Protein AF-A0A9Q9RTH1-F1 (afdb_monomer)

Organism: Fusarium fujikuroi (NCBI:txid5127)

Structure (mmCIF, N/CA/C/O backbone):
data_AF-A0A9Q9RTH1-F1
#
_entry.id   AF-A0A9Q9RTH1-F1
#
loop_
_atom_site.group_PDB
_atom_site.id
_atom_site.type_symbol
_atom_site.label_atom_id
_atom_site.label_alt_id
_atom_site.label_comp_id
_atom_site.label_asym_id
_atom_site.label_entity_id
_atom_site.label_seq_id
_atom_site.pdbx_PDB_ins_code
_atom_site.Cartn_x
_atom_site.Cartn_y
_atom_site.Cartn_z
_atom_site.occupancy
_atom_site.B_iso_or_equiv
_atom_site.auth_seq_id
_atom_site.auth_comp_id
_atom_site.auth_asym_id
_atom_site.auth_atom_id
_atom_site.pdbx_PDB_model_num
ATOM 1 N N . MET A 1 1 ? -21.565 -23.962 13.477 1.00 83.31 1 MET A N 1
ATOM 2 C CA . MET A 1 1 ? -21.165 -24.883 12.380 1.00 83.31 1 MET A CA 1
ATOM 3 C C . MET A 1 1 ? -22.146 -26.052 12.297 1.00 83.31 1 MET A C 1
ATOM 5 O O . MET A 1 1 ? -22.564 -26.535 13.343 1.00 83.31 1 MET A O 1
ATOM 9 N N . TYR A 1 2 ? -22.510 -26.520 11.098 1.00 80.94 2 TYR A N 1
ATOM 10 C CA . TYR A 1 2 ? -23.350 -27.720 10.939 1.00 80.94 2 TYR A CA 1
ATOM 11 C C . TYR A 1 2 ? -22.546 -29.010 11.200 1.00 80.94 2 TYR A C 1
ATOM 13 O O . TYR A 1 2 ? -21.343 -29.028 10.933 1.00 80.94 2 TYR A O 1
ATOM 21 N N . PRO A 1 3 ? -23.180 -30.104 11.674 1.00 79.69 3 PRO A N 1
ATOM 22 C CA . PRO A 1 3 ? -22.486 -31.367 11.924 1.00 79.69 3 PRO A CA 1
ATOM 23 C C . PRO A 1 3 ? -21.747 -31.890 10.687 1.00 79.69 3 PRO A C 1
ATOM 25 O O . PRO A 1 3 ? -22.319 -31.992 9.599 1.00 79.69 3 PRO A O 1
ATOM 28 N N . LEU A 1 4 ? -20.477 -32.258 10.864 1.00 82.62 4 LEU A N 1
ATOM 29 C CA . LEU A 1 4 ? -19.619 -32.768 9.800 1.00 82.62 4 LEU A CA 1
ATOM 30 C C . LEU A 1 4 ? -19.452 -34.285 9.943 1.00 82.62 4 LEU A C 1
ATOM 32 O O . LEU A 1 4 ? -18.869 -34.760 10.911 1.00 82.62 4 LEU A O 1
ATOM 36 N N . ASN A 1 5 ? -19.941 -35.060 8.970 1.00 82.12 5 ASN A N 1
ATOM 37 C CA . ASN A 1 5 ? -19.742 -36.510 8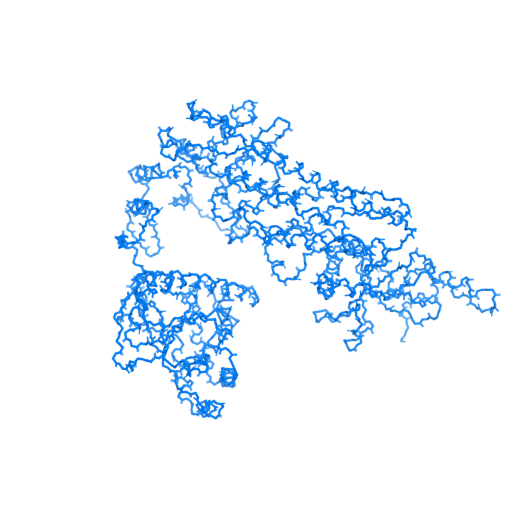.980 1.00 82.12 5 ASN A CA 1
ATOM 38 C C . ASN A 1 5 ? -18.324 -36.872 8.508 1.00 82.12 5 ASN A C 1
ATOM 40 O O . ASN A 1 5 ? -18.014 -36.810 7.309 1.00 82.12 5 ASN A O 1
ATOM 44 N N . LEU A 1 6 ? -17.491 -37.286 9.464 1.00 84.38 6 LEU A N 1
ATOM 45 C CA . LEU A 1 6 ? -16.106 -37.688 9.241 1.00 84.38 6 LEU A CA 1
ATOM 46 C C . LEU A 1 6 ? -15.878 -39.211 9.237 1.00 84.38 6 LEU A C 1
ATOM 48 O O . LEU A 1 6 ? -14.743 -39.640 9.046 1.00 84.38 6 LEU A O 1
ATOM 52 N N . GLU A 1 7 ? -16.925 -40.034 9.383 1.00 76.75 7 GLU A N 1
ATOM 53 C CA . GLU A 1 7 ? -16.829 -41.508 9.357 1.00 76.75 7 GLU A CA 1
ATOM 54 C C . GLU A 1 7 ? -16.065 -42.083 8.149 1.00 76.75 7 GLU A C 1
ATOM 56 O O . GLU A 1 7 ? -15.296 -43.025 8.330 1.00 76.75 7 GLU A O 1
ATOM 61 N N . PRO A 1 8 ? -16.187 -41.532 6.922 1.00 78.50 8 PRO A N 1
ATOM 62 C CA . PRO A 1 8 ? -15.474 -42.075 5.765 1.00 78.50 8 PRO A CA 1
ATOM 63 C C . PRO A 1 8 ? -13.946 -41.897 5.794 1.00 78.50 8 PRO A C 1
ATOM 65 O O . PRO A 1 8 ? -13.281 -42.373 4.874 1.00 78.50 8 PRO A O 1
ATOM 68 N N . TYR A 1 9 ? -13.388 -41.173 6.770 1.00 82.56 9 TYR A N 1
ATOM 69 C CA . TYR A 1 9 ? -11.965 -40.843 6.833 1.00 82.56 9 TYR A CA 1
ATOM 70 C C . TYR A 1 9 ? -11.221 -41.677 7.877 1.00 82.56 9 TYR A C 1
ATOM 72 O O . TYR A 1 9 ? -11.705 -41.912 8.985 1.00 82.56 9 TYR A O 1
ATOM 80 N N . ALA A 1 10 ? -10.006 -42.098 7.523 1.00 77.25 10 ALA A N 1
ATOM 81 C CA . ALA A 1 10 ? -9.126 -42.826 8.426 1.00 77.25 10 ALA A CA 1
ATOM 82 C C . ALA A 1 10 ? -8.617 -41.917 9.558 1.00 77.25 10 ALA A C 1
ATOM 84 O O . ALA A 1 10 ? -8.277 -40.756 9.327 1.00 77.25 10 ALA A O 1
ATOM 85 N N . ALA A 1 11 ? -8.538 -42.465 10.773 1.00 76.75 11 ALA A N 1
ATOM 86 C CA . ALA A 1 11 ? -7.923 -41.780 11.906 1.00 76.75 11 ALA A CA 1
ATOM 87 C C . ALA A 1 11 ? -6.415 -41.592 11.664 1.00 76.75 11 ALA A C 1
ATOM 89 O O . ALA A 1 11 ? -5.745 -42.511 11.195 1.00 76.75 11 ALA A O 1
ATOM 90 N N . GLY A 1 12 ? -5.886 -40.413 11.995 1.00 74.44 12 GLY A N 1
ATOM 91 C CA . GLY A 1 12 ? -4.490 -40.057 11.725 1.00 74.44 12 GLY A CA 1
ATOM 92 C C . GLY A 1 12 ? -4.224 -39.587 10.293 1.00 74.44 12 GLY A C 1
ATOM 93 O O . GLY A 1 12 ? -3.077 -39.584 9.856 1.00 74.44 12 GLY A O 1
ATOM 94 N N . GLY A 1 13 ? -5.269 -39.231 9.538 1.00 85.12 13 GLY A N 1
ATOM 95 C CA . GLY A 1 13 ? -5.122 -38.661 8.199 1.00 85.12 13 GLY A CA 1
ATOM 96 C C . GLY A 1 13 ? -4.641 -37.205 8.217 1.00 85.12 13 GLY A C 1
ATOM 97 O O . GLY A 1 13 ? -4.566 -36.562 9.263 1.00 85.12 13 GLY A O 1
ATOM 98 N N . HIS A 1 14 ? -4.399 -36.653 7.031 1.00 91.75 14 HIS A N 1
ATOM 99 C CA . HIS A 1 14 ? -4.141 -35.228 6.819 1.00 91.75 14 HIS A CA 1
ATOM 100 C C . HIS A 1 14 ? -5.246 -34.613 5.958 1.00 91.75 14 HIS A C 1
ATOM 102 O O . HIS A 1 14 ? -5.803 -35.266 5.070 1.00 91.75 14 HIS A O 1
ATOM 108 N N . CYS A 1 15 ? -5.582 -33.357 6.223 1.00 95.69 15 CYS A N 1
ATOM 109 C CA . CYS A 1 15 ? -6.559 -32.622 5.431 1.00 95.69 15 CYS A CA 1
ATOM 110 C C . CYS A 1 15 ? -6.162 -31.159 5.269 1.00 95.69 15 CYS A C 1
ATOM 112 O O . CYS A 1 15 ? -5.310 -30.635 5.989 1.00 95.69 15 CYS A O 1
ATOM 114 N N . ALA A 1 16 ? -6.785 -30.509 4.294 1.00 97.56 16 ALA A N 1
ATOM 115 C CA . ALA A 1 16 ? -6.653 -29.083 4.081 1.00 97.56 16 ALA A CA 1
ATOM 116 C C . ALA A 1 16 ? -8.000 -28.377 4.242 1.00 97.56 16 ALA A C 1
ATOM 118 O O . ALA A 1 16 ? -9.049 -28.943 3.942 1.00 97.56 16 ALA A O 1
ATOM 119 N N . VAL A 1 17 ? -7.970 -27.124 4.673 1.00 98.00 17 VAL A N 1
ATOM 120 C CA . VAL A 1 17 ? -9.099 -26.201 4.708 1.00 98.00 17 VAL A CA 1
ATOM 121 C C . VAL A 1 17 ? -8.802 -25.087 3.711 1.00 98.00 17 VAL A C 1
ATOM 123 O O . VAL A 1 17 ? -7.910 -24.278 3.947 1.00 98.00 17 VAL A O 1
ATOM 126 N N . ALA A 1 18 ? -9.519 -25.046 2.590 1.00 96.06 18 ALA A N 1
ATOM 127 C CA . ALA A 1 18 ? -9.351 -24.004 1.577 1.00 96.06 18 ALA A CA 1
ATOM 128 C C . ALA A 1 18 ? -10.226 -22.789 1.914 1.00 96.06 18 ALA A C 1
ATOM 130 O O . ALA A 1 18 ? -11.450 -22.909 2.018 1.00 96.06 18 ALA A O 1
ATOM 131 N N . ILE A 1 19 ? -9.601 -21.622 2.084 1.00 95.25 19 ILE A N 1
ATOM 132 C CA . ILE A 1 19 ? -10.260 -20.395 2.540 1.00 95.25 19 ILE A CA 1
ATOM 133 C C . ILE A 1 19 ? -10.380 -19.394 1.390 1.00 95.25 19 ILE A C 1
ATOM 135 O O . ILE A 1 19 ? -9.404 -18.756 0.989 1.00 95.25 19 ILE A O 1
ATOM 139 N N . CYS A 1 20 ? -11.605 -19.207 0.898 1.00 86.19 20 CYS A N 1
ATOM 140 C CA . CYS A 1 20 ? -11.936 -18.126 -0.029 1.00 86.19 20 CYS A CA 1
ATOM 141 C C . CYS A 1 20 ? -11.996 -16.777 0.715 1.00 86.19 20 CYS A C 1
ATOM 143 O O . CYS A 1 20 ? -12.622 -16.676 1.763 1.00 86.19 20 CYS A O 1
ATOM 145 N N . LEU A 1 21 ? -11.403 -15.716 0.163 1.00 85.12 21 LEU A N 1
ATOM 146 C CA . LEU A 1 21 ? -11.348 -14.387 0.805 1.00 85.12 21 LEU A CA 1
ATOM 147 C C . LEU A 1 21 ? -12.473 -13.425 0.375 1.00 85.12 21 LEU A C 1
ATOM 149 O O . LEU A 1 21 ? -12.558 -12.285 0.847 1.00 85.12 21 LEU A O 1
ATOM 153 N N . GLY A 1 22 ? -13.339 -13.863 -0.543 1.00 74.06 22 GLY A N 1
ATOM 154 C CA . GLY A 1 22 ? -14.494 -13.082 -0.987 1.00 74.06 22 GLY A CA 1
ATOM 155 C C . GLY A 1 22 ? -15.609 -13.060 0.057 1.00 74.06 22 GLY A C 1
ATOM 156 O O . GLY A 1 22 ? -16.066 -11.993 0.450 1.00 74.06 22 GLY A O 1
ATOM 157 N N . GLU A 1 23 ? -16.017 -14.241 0.518 1.00 77.44 23 GLU A N 1
ATOM 158 C CA . GLU A 1 23 ? -17.044 -14.446 1.544 1.00 77.44 23 GLU A CA 1
ATOM 159 C C . GLU A 1 23 ? -16.733 -15.777 2.245 1.00 77.44 23 GLU A C 1
ATOM 161 O O . GLU A 1 23 ? -16.795 -16.825 1.601 1.00 77.44 23 GLU A O 1
ATOM 166 N N . THR A 1 24 ? -16.357 -15.748 3.528 1.00 87.06 24 THR A N 1
ATOM 167 C CA . THR A 1 24 ? -15.986 -16.953 4.292 1.00 87.06 24 THR A CA 1
ATOM 168 C C . THR A 1 24 ? -16.537 -16.916 5.715 1.00 87.06 24 THR A C 1
ATOM 170 O O . THR A 1 24 ? -16.434 -15.877 6.364 1.00 87.06 24 THR A O 1
ATOM 173 N N . PRO A 1 25 ? -17.061 -18.042 6.237 1.00 89.25 25 PRO A N 1
ATOM 174 C CA . PRO A 1 25 ? -17.446 -18.165 7.642 1.00 89.25 25 PRO A CA 1
ATOM 175 C C . PRO A 1 25 ? -16.297 -18.032 8.640 1.00 89.25 25 PRO A C 1
ATOM 177 O O . PRO A 1 25 ? -16.536 -17.773 9.816 1.00 89.25 25 PRO A O 1
ATOM 180 N N . LEU A 1 26 ? -15.055 -18.212 8.184 1.00 91.50 26 LEU A N 1
ATOM 181 C CA . LEU A 1 26 ? -13.876 -18.220 9.051 1.00 91.50 26 LEU A CA 1
ATOM 182 C C . LEU A 1 26 ? -13.361 -16.824 9.419 1.00 91.50 26 LEU A C 1
ATOM 184 O O . LEU A 1 26 ? -12.339 -16.723 10.086 1.00 91.50 26 LEU A O 1
ATOM 188 N N . ILE A 1 27 ? -14.056 -15.756 9.012 1.00 86.06 27 ILE A N 1
ATOM 189 C CA . ILE A 1 27 ? -13.808 -14.414 9.565 1.00 86.06 27 ILE A CA 1
ATOM 190 C C . ILE A 1 27 ? -14.106 -14.347 11.069 1.00 86.06 27 ILE A C 1
ATOM 192 O O . ILE A 1 27 ? -13.589 -13.475 11.758 1.00 86.06 27 ILE A O 1
ATOM 196 N N . ASP A 1 28 ? -14.938 -15.264 11.565 1.00 86.19 28 ASP A N 1
ATOM 197 C CA . ASP A 1 28 ? -15.235 -15.440 12.979 1.00 86.19 28 ASP A CA 1
ATOM 198 C C . ASP A 1 28 ? -14.260 -16.472 13.593 1.00 86.19 28 ASP A C 1
ATOM 200 O O . ASP A 1 28 ? -14.272 -17.645 13.188 1.00 86.19 28 ASP A O 1
ATOM 204 N N . PRO A 1 29 ? -13.420 -16.080 14.572 1.00 83.88 29 PRO A N 1
ATOM 205 C CA . PRO A 1 29 ? -12.508 -16.991 15.260 1.00 83.88 29 PRO A CA 1
ATOM 206 C C . PRO A 1 29 ? -13.194 -18.190 15.937 1.00 83.88 29 PRO A C 1
ATOM 208 O O . PRO A 1 29 ? -12.559 -19.240 16.084 1.00 83.88 29 PRO A O 1
ATOM 211 N N . ASP A 1 30 ? -14.463 -18.075 16.347 1.00 85.62 30 ASP A N 1
ATOM 212 C CA . ASP A 1 30 ? -15.208 -19.184 16.958 1.00 85.62 30 ASP A CA 1
ATOM 213 C C . ASP A 1 30 ? -15.519 -20.275 15.931 1.00 85.62 30 ASP A C 1
ATOM 215 O O . ASP A 1 30 ? -15.328 -21.462 16.209 1.00 85.62 30 ASP A O 1
ATOM 219 N N . ASN A 1 31 ? -15.864 -19.888 14.700 1.00 92.38 31 ASN A N 1
ATOM 220 C CA . ASN A 1 31 ? -16.047 -20.834 13.599 1.00 92.38 31 ASN A CA 1
ATOM 221 C C . ASN A 1 31 ? -14.748 -21.580 13.263 1.00 92.38 31 ASN A C 1
ATOM 223 O O . ASN A 1 31 ? -14.789 -22.772 12.946 1.00 92.38 31 ASN A O 1
ATOM 227 N N . VAL A 1 32 ? -13.591 -20.912 13.367 1.00 94.12 32 VAL A N 1
ATOM 228 C CA . VAL A 1 32 ? -12.279 -21.568 13.231 1.00 94.12 32 VAL A CA 1
ATOM 229 C C . VAL A 1 32 ? -12.083 -22.597 14.346 1.00 94.12 32 VAL A C 1
ATOM 231 O O . VAL A 1 32 ? -11.673 -23.726 14.074 1.00 94.12 32 VAL A O 1
ATOM 234 N N . CYS A 1 33 ? -12.408 -22.240 15.592 1.00 91.56 33 CYS A N 1
ATOM 235 C CA . CYS A 1 33 ? -12.282 -23.144 16.734 1.00 91.56 33 CYS A CA 1
ATOM 236 C C . CYS A 1 33 ? -13.176 -24.384 16.600 1.00 91.56 33 CYS A C 1
ATOM 238 O O . CYS A 1 33 ? -12.706 -25.497 16.840 1.00 91.56 33 CYS A O 1
ATOM 240 N N . ASP A 1 34 ? -14.439 -24.205 16.212 1.00 91.06 34 ASP A N 1
ATOM 241 C CA . ASP A 1 34 ? -15.390 -25.301 16.000 1.00 91.06 34 ASP A CA 1
ATOM 242 C C . ASP A 1 34 ? -14.926 -26.241 14.886 1.00 91.06 34 ASP A C 1
ATOM 244 O O . ASP A 1 34 ? -14.933 -27.462 15.055 1.00 91.06 34 ASP A O 1
ATOM 248 N N . LEU A 1 35 ? -14.446 -25.676 13.774 1.00 95.38 35 LEU A N 1
ATOM 249 C CA . LEU A 1 35 ? -13.929 -26.460 12.660 1.00 95.38 35 LEU A CA 1
ATOM 250 C C . LEU A 1 35 ? -12.713 -27.294 13.068 1.00 95.38 35 LEU A C 1
ATOM 252 O O . LEU A 1 35 ? -12.670 -28.490 12.779 1.00 95.38 35 LEU A O 1
ATOM 256 N N . VAL A 1 36 ? -11.740 -26.688 13.758 1.00 96.06 36 VAL A N 1
ATOM 257 C CA . VAL A 1 36 ? -10.548 -27.409 14.233 1.00 96.06 36 VAL A CA 1
ATOM 258 C C . VAL A 1 36 ? -10.947 -28.541 15.174 1.00 96.06 36 VAL A C 1
ATOM 260 O O . VAL A 1 36 ? -10.465 -29.658 14.994 1.00 96.06 36 VAL A O 1
ATOM 263 N N . LYS A 1 37 ? -11.854 -28.286 16.129 1.00 93.00 37 LYS A N 1
ATOM 264 C CA . LYS A 1 37 ? -12.327 -29.301 17.084 1.00 93.00 37 LYS A CA 1
ATOM 265 C C . LYS A 1 37 ? -12.955 -30.506 16.394 1.00 93.00 37 LYS A C 1
ATOM 267 O O . LYS A 1 37 ? -12.674 -31.622 16.810 1.00 93.00 37 LYS A O 1
ATOM 272 N N . SER A 1 38 ? -13.754 -30.301 15.347 1.00 93.31 38 SER A N 1
ATOM 273 C CA . SER A 1 38 ? -14.325 -31.421 14.592 1.00 93.31 38 SER A CA 1
ATOM 274 C C . SER A 1 38 ? -13.283 -32.142 13.741 1.00 93.31 38 SER A C 1
ATOM 276 O O . SER A 1 38 ? -13.247 -33.366 13.727 1.00 93.31 38 SER A O 1
ATOM 278 N N . LEU A 1 39 ? -12.406 -31.419 13.037 1.00 94.94 39 LEU A N 1
ATOM 279 C CA . LEU A 1 39 ? -11.418 -32.054 12.158 1.00 94.94 39 LEU A CA 1
ATOM 280 C C . LEU A 1 39 ? -10.377 -32.874 12.938 1.00 94.94 39 LEU A C 1
ATOM 282 O O . LEU A 1 39 ? -10.011 -33.969 12.507 1.00 94.94 39 LEU A O 1
ATOM 286 N N . GLN A 1 40 ? -9.937 -32.404 14.106 1.00 94.56 40 GLN A N 1
ATOM 287 C CA . GLN A 1 40 ? -8.927 -33.110 14.904 1.00 94.56 40 GLN A CA 1
ATOM 288 C C . GLN A 1 40 ? -9.399 -34.461 15.470 1.00 94.56 40 GLN A C 1
ATOM 290 O O . GLN A 1 40 ? -8.570 -35.255 15.908 1.00 94.56 40 GLN A O 1
ATOM 295 N N . GLU A 1 41 ? -10.701 -34.772 15.419 1.00 91.25 41 GLU A N 1
ATOM 296 C CA . GLU A 1 41 ? -11.225 -36.101 15.776 1.00 91.25 41 GLU A CA 1
ATOM 297 C C . GLU A 1 41 ? -10.704 -37.211 14.848 1.00 91.25 41 GLU A C 1
ATOM 299 O O . GLU A 1 41 ? -10.646 -38.378 15.243 1.00 91.25 41 GLU A O 1
ATOM 304 N N . LYS A 1 42 ? -10.330 -36.867 13.606 1.00 91.25 42 LYS A N 1
ATOM 305 C CA . LYS A 1 42 ? -9.833 -37.826 12.603 1.00 91.25 42 LYS A CA 1
ATOM 306 C C . LYS A 1 42 ? -8.486 -37.443 11.994 1.00 91.25 42 LYS A C 1
ATOM 308 O O . LYS A 1 42 ? -7.754 -38.343 11.587 1.00 91.25 42 LYS A O 1
ATOM 313 N N . PHE A 1 43 ? -8.143 -36.159 11.926 1.00 93.81 43 PHE A N 1
ATOM 314 C CA . PHE A 1 43 ? -6.951 -35.684 11.219 1.00 93.81 43 PHE A CA 1
ATOM 315 C C . PHE A 1 43 ? -5.862 -35.213 12.184 1.00 93.81 43 PHE A C 1
ATOM 317 O O . PHE A 1 43 ? -6.124 -34.373 13.041 1.00 93.81 43 PHE A O 1
ATOM 324 N N . THR A 1 44 ? -4.634 -35.712 12.031 1.00 92.50 44 THR A N 1
ATOM 325 C CA . THR A 1 44 ? -3.470 -35.298 12.840 1.00 92.50 44 THR A CA 1
ATOM 326 C C . THR A 1 44 ? -2.767 -34.071 12.286 1.00 92.50 44 THR A C 1
ATOM 328 O O . THR A 1 44 ? -2.156 -33.341 13.058 1.00 92.50 44 THR A O 1
ATOM 331 N N . ASP A 1 45 ? -2.872 -33.824 10.982 1.00 93.62 45 ASP A N 1
ATOM 332 C CA . ASP A 1 45 ? -2.291 -32.659 10.316 1.00 93.62 45 ASP A CA 1
ATOM 333 C C . ASP A 1 45 ? -3.378 -31.922 9.528 1.00 93.62 45 ASP A C 1
ATOM 335 O O . ASP A 1 45 ? -4.048 -32.503 8.669 1.00 93.62 45 ASP A O 1
ATOM 339 N N . ILE A 1 46 ? -3.562 -30.639 9.838 1.00 97.00 46 ILE A N 1
ATOM 340 C CA . ILE A 1 46 ? -4.596 -29.790 9.245 1.00 97.00 46 ILE A CA 1
ATOM 341 C C . ILE A 1 46 ? -3.923 -28.542 8.668 1.00 97.00 46 ILE A C 1
ATOM 343 O O . ILE A 1 46 ? -3.413 -27.693 9.405 1.00 97.00 46 ILE A O 1
ATOM 347 N N . ALA A 1 47 ? -3.935 -28.423 7.342 1.00 98.00 47 ALA A N 1
ATOM 348 C CA . ALA A 1 47 ? -3.397 -27.268 6.631 1.00 98.00 47 ALA A CA 1
ATOM 349 C C . ALA A 1 47 ? -4.509 -26.262 6.300 1.00 98.00 47 ALA A C 1
ATOM 351 O O . ALA A 1 47 ? -5.480 -26.604 5.639 1.00 98.00 47 ALA A O 1
ATOM 352 N N . PHE A 1 48 ? -4.377 -25.008 6.708 1.00 98.38 48 PHE A N 1
ATOM 353 C CA . PHE A 1 48 ? -5.285 -23.924 6.341 1.00 98.38 48 PHE A CA 1
ATOM 354 C C . PHE A 1 48 ? -4.695 -23.163 5.156 1.00 98.38 48 PHE A C 1
ATOM 356 O O . PHE A 1 48 ? -3.729 -22.424 5.315 1.00 98.38 48 PHE A O 1
ATOM 363 N N . LEU A 1 49 ? -5.263 -23.363 3.967 1.00 98.19 49 LEU A N 1
ATOM 364 C CA . LEU A 1 49 ? -4.815 -22.752 2.719 1.00 98.19 49 LEU A CA 1
ATOM 365 C C . LEU A 1 49 ? -5.572 -21.445 2.458 1.00 98.19 49 LEU A C 1
ATOM 367 O O . LEU A 1 49 ? -6.748 -21.446 2.081 1.00 98.19 49 LEU A O 1
ATOM 371 N N . ILE A 1 50 ? -4.879 -20.324 2.625 1.00 97.69 50 ILE A N 1
ATOM 372 C CA . ILE A 1 50 ? -5.380 -18.985 2.322 1.00 97.69 50 ILE A CA 1
ATOM 373 C C . ILE A 1 50 ? -5.242 -18.738 0.817 1.00 97.69 50 ILE A C 1
ATOM 375 O O . ILE A 1 50 ? -4.138 -18.719 0.279 1.00 97.69 50 ILE A O 1
ATOM 379 N N . CYS A 1 51 ? -6.371 -18.542 0.130 1.00 94.75 51 CYS A N 1
ATOM 380 C CA . CYS A 1 51 ? -6.425 -18.427 -1.333 1.00 94.75 51 CYS A CA 1
ATOM 381 C C . CYS A 1 51 ? -6.189 -16.986 -1.828 1.00 94.75 51 CYS A C 1
ATOM 383 O O . CYS A 1 51 ? -6.931 -16.487 -2.675 1.00 94.75 51 CYS A O 1
ATOM 385 N N . ASP A 1 52 ? -5.199 -16.291 -1.269 1.00 91.00 52 ASP A N 1
ATOM 386 C CA . ASP A 1 52 ? -4.893 -14.883 -1.551 1.00 91.00 52 ASP A CA 1
ATOM 387 C C . ASP A 1 52 ? -4.361 -14.639 -2.967 1.00 91.00 52 ASP A C 1
ATOM 389 O O . ASP A 1 52 ? -4.874 -13.765 -3.667 1.00 91.00 52 ASP A O 1
ATOM 393 N N . GLU A 1 53 ? -3.399 -15.432 -3.437 1.00 89.75 53 GLU A N 1
ATOM 394 C CA . GLU A 1 53 ? -2.754 -15.198 -4.736 1.00 89.75 53 GLU A CA 1
ATOM 395 C C . GLU A 1 53 ? -3.745 -15.279 -5.908 1.00 89.75 53 GLU A C 1
ATOM 397 O O . GLU A 1 53 ? -3.716 -14.439 -6.810 1.00 89.75 53 GLU A O 1
ATOM 402 N N . ILE A 1 54 ? -4.684 -16.230 -5.882 1.00 90.50 54 ILE A N 1
ATOM 403 C CA . ILE A 1 54 ? -5.727 -16.332 -6.914 1.00 90.50 54 ILE A CA 1
ATOM 404 C C . ILE A 1 54 ? -6.835 -15.290 -6.723 1.00 90.50 54 ILE A C 1
ATOM 406 O O . ILE A 1 54 ? -7.429 -14.840 -7.702 1.00 90.50 54 ILE A O 1
ATOM 410 N N . HIS A 1 55 ? -7.072 -14.807 -5.498 1.00 89.94 55 HIS A N 1
ATOM 411 C CA . HIS A 1 55 ? -8.108 -13.810 -5.197 1.00 89.94 55 HIS A CA 1
ATOM 412 C C . HIS A 1 55 ? -7.850 -12.434 -5.837 1.00 89.94 55 HIS A C 1
ATOM 414 O O . HIS A 1 55 ? -8.773 -11.623 -5.959 1.00 89.94 55 HIS A O 1
ATOM 420 N N . LYS A 1 56 ? -6.644 -12.193 -6.373 1.00 86.25 56 LYS A N 1
ATOM 421 C CA . LYS A 1 56 ? -6.354 -11.030 -7.228 1.00 86.25 56 LYS A CA 1
ATOM 422 C C . LYS A 1 56 ? -7.292 -10.936 -8.435 1.00 86.25 56 LYS A C 1
ATOM 424 O O . LYS A 1 56 ? -7.723 -9.845 -8.781 1.00 86.25 56 LYS A O 1
ATOM 429 N N . TYR A 1 57 ? -7.660 -12.058 -9.050 1.00 85.75 57 TYR A N 1
ATOM 430 C CA . TYR A 1 57 ? -8.533 -12.063 -10.228 1.00 85.75 57 TYR A CA 1
ATOM 431 C C . TYR A 1 57 ? -9.961 -11.630 -9.892 1.00 85.75 57 TYR A C 1
ATOM 433 O O . TYR A 1 57 ? -10.606 -10.921 -10.662 1.00 85.75 57 TYR A O 1
ATOM 441 N N . GLU A 1 58 ? -10.433 -11.995 -8.702 1.00 80.94 58 GLU A N 1
ATOM 442 C CA . GLU A 1 58 ? -11.730 -11.561 -8.202 1.00 80.94 58 GLU A CA 1
ATOM 443 C C . GLU A 1 58 ? -11.747 -10.060 -7.880 1.00 80.94 58 GLU A C 1
ATOM 445 O O . GLU A 1 58 ? -12.700 -9.353 -8.207 1.00 80.94 58 GLU A O 1
ATOM 450 N N . MET A 1 59 ? -10.662 -9.550 -7.297 1.00 80.69 59 MET A N 1
ATOM 451 C CA . MET A 1 59 ? -10.495 -8.126 -6.985 1.00 80.69 59 MET A CA 1
ATOM 452 C C . MET A 1 59 ? -10.553 -7.220 -8.227 1.00 80.69 59 MET A C 1
ATOM 454 O O . MET A 1 59 ? -10.864 -6.033 -8.103 1.00 80.69 59 MET A O 1
ATOM 458 N N . MET A 1 60 ? -10.302 -7.766 -9.422 1.00 75.56 60 MET A N 1
ATOM 459 C CA . MET A 1 60 ? -10.384 -7.044 -10.698 1.00 75.56 60 MET A CA 1
ATOM 460 C C . MET A 1 60 ? -11.817 -6.877 -11.236 1.00 75.56 60 MET A C 1
ATOM 462 O O . MET A 1 60 ? -12.024 -6.089 -12.154 1.00 75.56 60 MET A O 1
ATOM 466 N N . ILE A 1 61 ? -12.826 -7.578 -10.701 1.00 68.94 61 ILE A N 1
ATOM 467 C CA . ILE A 1 61 ? -14.204 -7.519 -11.232 1.00 68.94 61 ILE A CA 1
ATOM 468 C C . ILE A 1 61 ? -14.922 -6.187 -10.918 1.00 68.94 61 ILE A C 1
ATOM 470 O O . ILE A 1 61 ? -15.499 -5.588 -11.836 1.00 68.94 61 ILE A O 1
ATOM 474 N N . PRO A 1 62 ? -14.953 -5.694 -9.659 1.00 57.22 62 PRO A N 1
ATOM 475 C CA . PRO A 1 62 ? -15.830 -4.580 -9.288 1.00 57.22 62 PRO A CA 1
ATOM 476 C C . PRO A 1 62 ? -15.328 -3.219 -9.776 1.00 57.22 62 PRO A C 1
ATOM 478 O O . PRO A 1 62 ? -16.098 -2.267 -9.871 1.00 57.22 62 PRO A O 1
ATOM 481 N N . ARG A 1 63 ? -14.028 -3.091 -10.043 1.00 54.81 63 ARG A N 1
ATOM 482 C CA . ARG A 1 63 ? -13.348 -1.820 -10.322 1.00 54.81 63 ARG A CA 1
ATOM 483 C C . ARG A 1 63 ? -12.383 -2.063 -11.468 1.00 54.81 63 ARG A C 1
ATOM 485 O O . ARG A 1 63 ? -11.769 -3.119 -11.484 1.00 54.81 63 ARG A O 1
ATOM 492 N N . ASN A 1 64 ? -12.237 -1.100 -12.377 1.00 54.72 64 ASN A N 1
ATOM 493 C CA . ASN A 1 64 ? -11.276 -1.138 -13.485 1.00 54.72 64 ASN A CA 1
ATOM 494 C C . ASN A 1 64 ? -9.833 -1.107 -12.925 1.00 54.72 64 ASN A C 1
ATOM 496 O O . ASN A 1 64 ? -9.163 -0.075 -12.903 1.00 54.72 64 ASN A O 1
ATOM 500 N N . MET A 1 65 ? -9.432 -2.205 -12.284 1.00 65.81 65 MET A N 1
ATOM 501 C CA . MET A 1 65 ? -8.325 -2.314 -11.345 1.00 65.81 65 MET A CA 1
ATOM 502 C C . MET A 1 65 ? -7.211 -3.121 -11.996 1.00 65.81 65 MET A C 1
ATOM 504 O O . MET A 1 65 ? -7.431 -4.231 -12.469 1.00 65.81 65 MET A O 1
ATOM 508 N N . THR A 1 66 ? -5.994 -2.579 -11.982 1.00 75.00 66 THR A N 1
ATOM 509 C CA . THR A 1 66 ? -4.822 -3.297 -12.485 1.00 75.00 66 THR A CA 1
ATOM 510 C C . THR A 1 66 ? -4.556 -4.553 -11.652 1.00 75.00 66 THR A C 1
ATOM 512 O O . THR A 1 66 ? -4.745 -4.546 -10.431 1.00 75.00 66 THR A O 1
ATOM 515 N N . ILE A 1 67 ? -4.057 -5.616 -12.293 1.00 73.56 67 ILE A N 1
ATOM 516 C CA . ILE A 1 67 ? -3.743 -6.893 -11.629 1.00 73.56 67 ILE A CA 1
ATOM 517 C C . ILE A 1 67 ? -2.819 -6.709 -10.419 1.00 73.56 67 ILE A C 1
ATOM 519 O O . ILE A 1 67 ? -3.023 -7.334 -9.385 1.00 73.56 67 ILE A O 1
ATOM 523 N N . THR A 1 68 ? -1.867 -5.775 -10.489 1.00 70.19 68 THR A N 1
ATOM 524 C CA . THR A 1 68 ? -0.942 -5.489 -9.386 1.00 70.19 68 THR A CA 1
ATOM 525 C C . THR A 1 68 ? -1.651 -4.884 -8.173 1.00 70.19 68 THR A C 1
ATOM 527 O O . THR A 1 68 ? -1.337 -5.225 -7.035 1.00 70.19 68 THR A O 1
ATOM 530 N N . ARG A 1 69 ? -2.630 -3.992 -8.383 1.00 73.50 69 ARG A N 1
ATOM 531 C CA . ARG A 1 69 ? -3.435 -3.438 -7.283 1.00 73.50 69 ARG A CA 1
ATOM 532 C C . ARG A 1 69 ? -4.352 -4.507 -6.692 1.00 73.50 69 ARG A C 1
ATOM 534 O O . ARG A 1 69 ? -4.495 -4.576 -5.474 1.00 73.50 69 ARG A O 1
ATOM 541 N N . ALA A 1 70 ? -4.929 -5.336 -7.552 1.00 74.06 70 ALA A N 1
ATOM 542 C CA . ALA A 1 70 ? -5.804 -6.429 -7.165 1.00 74.06 70 ALA A CA 1
ATOM 543 C C . ALA A 1 70 ? -5.061 -7.479 -6.319 1.00 74.06 70 ALA A C 1
ATOM 545 O O . ALA A 1 70 ? -5.562 -7.891 -5.275 1.00 74.06 70 ALA A O 1
ATOM 546 N N . GLN A 1 71 ? -3.822 -7.808 -6.697 1.00 80.00 71 GLN A N 1
ATOM 547 C CA . GLN A 1 71 ? -2.942 -8.708 -5.950 1.00 80.00 71 GLN A CA 1
ATOM 548 C C . GLN A 1 71 ? -2.607 -8.168 -4.561 1.00 80.00 71 GLN A C 1
ATOM 550 O O . GLN A 1 71 ? -2.701 -8.901 -3.586 1.00 80.00 71 GLN A O 1
ATOM 555 N N . ARG A 1 72 ? -2.316 -6.870 -4.423 1.00 72.38 72 ARG A N 1
ATOM 556 C CA . ARG A 1 72 ? -2.044 -6.281 -3.098 1.00 72.38 72 ARG A CA 1
ATOM 557 C C . ARG A 1 72 ? -3.240 -6.334 -2.159 1.00 72.38 72 ARG A C 1
ATOM 559 O O . ARG A 1 72 ? -3.072 -6.628 -0.982 1.00 72.38 72 ARG A O 1
ATOM 566 N N . LEU A 1 73 ? -4.438 -6.034 -2.662 1.00 78.44 73 LEU A N 1
ATOM 567 C CA . LEU A 1 73 ? -5.654 -6.128 -1.850 1.00 78.44 73 LEU A CA 1
ATOM 568 C C . LEU A 1 73 ? -5.948 -7.575 -1.449 1.00 78.44 73 LEU A C 1
ATOM 570 O O . LEU A 1 73 ? -6.413 -7.813 -0.337 1.00 78.44 73 LEU A O 1
ATOM 574 N N . ALA A 1 74 ? -5.662 -8.523 -2.339 1.00 80.06 74 ALA A N 1
ATOM 575 C CA . ALA A 1 74 ? -5.832 -9.937 -2.068 1.00 80.06 74 ALA A CA 1
ATOM 576 C C . ALA A 1 74 ? -4.837 -10.454 -1.012 1.00 80.06 74 ALA A C 1
ATOM 578 O O . ALA A 1 74 ? -5.276 -11.089 -0.057 1.00 80.06 74 ALA A O 1
ATOM 579 N N . ILE A 1 75 ? -3.551 -10.088 -1.113 1.00 81.69 75 ILE A N 1
ATOM 580 C CA . ILE A 1 75 ? -2.524 -10.390 -0.098 1.00 81.69 75 ILE A CA 1
ATOM 581 C C . ILE A 1 75 ? -2.913 -9.788 1.252 1.00 81.69 75 ILE A C 1
ATOM 583 O O . ILE A 1 75 ? -2.913 -10.501 2.249 1.00 81.69 75 ILE A O 1
ATOM 587 N N . LYS A 1 76 ? -3.349 -8.520 1.281 1.00 82.69 76 LYS A N 1
ATOM 588 C CA . LYS A 1 76 ? -3.794 -7.876 2.524 1.00 82.69 76 LYS A CA 1
ATOM 589 C C . LYS A 1 76 ? -4.951 -8.632 3.185 1.00 82.69 76 LYS A C 1
ATOM 591 O O . LYS A 1 76 ? -4.896 -8.908 4.375 1.00 82.69 76 LYS A O 1
ATOM 596 N N . LYS A 1 77 ? -5.980 -9.014 2.419 1.00 83.69 77 LYS A N 1
ATOM 597 C CA . LYS A 1 77 ? -7.064 -9.863 2.946 1.00 83.69 77 LYS A CA 1
ATOM 598 C C . LYS A 1 77 ? -6.553 -11.216 3.444 1.00 83.69 77 LYS A C 1
ATOM 600 O O . LYS A 1 77 ? -7.123 -11.786 4.371 1.00 83.69 77 LYS A O 1
ATOM 605 N N . GLY A 1 78 ? -5.509 -11.740 2.810 1.00 86.12 78 GLY A N 1
ATOM 606 C CA . GLY A 1 78 ? -4.807 -12.916 3.282 1.00 86.12 78 GLY A CA 1
ATOM 607 C C . GLY A 1 78 ? -4.137 -12.673 4.633 1.00 86.12 78 GLY A C 1
ATOM 608 O O . GLY A 1 78 ? -4.251 -13.528 5.505 1.00 86.12 78 GLY A O 1
ATOM 609 N N . ASP A 1 79 ? -3.426 -11.557 4.820 1.00 85.44 79 ASP A N 1
ATOM 610 C CA . ASP A 1 79 ? -2.783 -11.186 6.096 1.00 85.44 79 ASP A CA 1
ATOM 611 C C . ASP A 1 79 ? -3.827 -11.070 7.220 1.00 85.44 79 ASP A C 1
ATOM 613 O O . ASP A 1 79 ? -3.639 -11.624 8.302 1.00 85.44 79 ASP A O 1
ATOM 617 N N . ASP A 1 80 ? -4.971 -10.440 6.931 1.00 84.62 80 ASP A N 1
ATOM 618 C CA . ASP A 1 80 ? -6.085 -10.320 7.879 1.00 84.62 80 ASP A CA 1
ATOM 619 C C . ASP A 1 80 ? -6.611 -11.712 8.305 1.00 84.62 80 ASP A C 1
ATOM 621 O O . ASP A 1 80 ? -6.841 -11.969 9.488 1.00 84.62 80 ASP A O 1
ATOM 625 N N . MET A 1 81 ? -6.760 -12.645 7.355 1.00 92.81 81 MET A N 1
ATOM 626 C CA . MET A 1 81 ? -7.176 -14.025 7.640 1.00 92.81 81 MET A CA 1
ATOM 627 C C . MET A 1 81 ? -6.118 -14.809 8.431 1.00 92.81 81 MET A C 1
ATOM 629 O O . MET A 1 81 ? -6.463 -15.553 9.347 1.00 92.81 81 MET A O 1
ATOM 633 N N . ASP A 1 82 ? -4.834 -14.637 8.112 1.00 92.19 82 ASP A N 1
ATOM 634 C CA . ASP A 1 82 ? -3.730 -15.256 8.855 1.00 92.19 82 ASP A CA 1
ATOM 635 C C . ASP A 1 82 ? -3.749 -14.832 10.334 1.00 92.19 82 ASP A C 1
ATOM 637 O O . ASP A 1 82 ? -3.666 -15.680 11.228 1.00 92.19 82 ASP A O 1
ATOM 641 N N . ALA A 1 83 ? -3.977 -13.542 10.606 1.00 87.94 83 ALA A N 1
ATOM 642 C CA . ALA A 1 83 ? -4.109 -13.019 11.964 1.00 87.94 83 ALA A CA 1
ATOM 643 C C . ALA A 1 83 ? -5.300 -13.637 12.726 1.00 87.94 83 ALA A C 1
ATOM 645 O O . ALA A 1 83 ? -5.168 -13.990 13.907 1.00 87.94 83 ALA A O 1
ATOM 646 N N . ILE A 1 84 ? -6.447 -13.822 12.059 1.00 88.44 84 ILE A N 1
ATOM 647 C CA . ILE A 1 84 ? -7.637 -14.476 12.634 1.00 88.44 84 ILE A CA 1
ATOM 648 C C . ILE A 1 84 ? -7.335 -15.938 12.992 1.00 88.44 84 ILE A C 1
ATOM 650 O O . ILE A 1 84 ? -7.594 -16.365 14.123 1.00 88.44 84 ILE A O 1
ATOM 654 N N . LEU A 1 85 ? -6.730 -16.694 12.069 1.00 92.56 85 LEU A N 1
ATOM 655 C CA . LEU A 1 85 ? -6.342 -18.089 12.299 1.00 92.56 85 LEU A CA 1
ATOM 656 C C . LEU A 1 85 ? -5.348 -18.210 13.458 1.00 92.56 85 LEU A C 1
ATOM 658 O O . LEU A 1 85 ? -5.552 -19.013 14.368 1.00 92.56 85 LEU A O 1
ATOM 662 N N . ASN A 1 86 ? -4.306 -17.375 13.475 1.00 94.38 86 ASN A N 1
ATOM 663 C CA . ASN A 1 86 ? -3.307 -17.372 14.542 1.00 94.38 86 ASN A CA 1
ATOM 664 C C . ASN A 1 86 ? -3.924 -17.059 15.911 1.00 94.38 86 ASN A C 1
ATOM 666 O O . ASN A 1 86 ? -3.571 -17.698 16.910 1.00 94.38 86 ASN A O 1
ATOM 670 N N . THR A 1 87 ? -4.887 -16.138 15.960 1.00 89.06 87 THR A N 1
ATOM 671 C CA . THR A 1 87 ? -5.640 -15.817 17.179 1.00 89.06 87 THR A CA 1
ATOM 672 C C . THR A 1 87 ? -6.442 -17.026 17.674 1.00 89.06 87 THR A C 1
ATOM 674 O O . THR A 1 87 ? -6.323 -17.408 18.843 1.00 89.06 87 THR A O 1
ATOM 677 N N . ALA A 1 88 ? -7.190 -17.693 16.789 1.00 92.31 88 ALA A N 1
ATOM 678 C C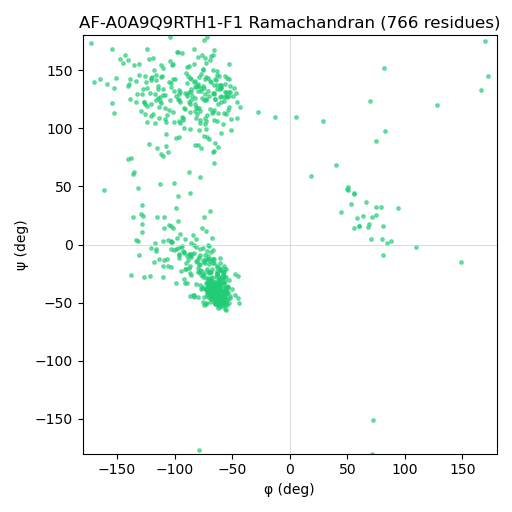A . ALA A 1 88 ? -7.950 -18.898 17.128 1.00 92.31 88 ALA A CA 1
ATOM 679 C C . ALA A 1 88 ? -7.038 -20.056 17.580 1.00 92.31 88 ALA A C 1
ATOM 681 O O . ALA A 1 88 ? -7.300 -20.712 18.592 1.00 92.31 88 ALA A O 1
ATOM 682 N N . PHE A 1 89 ? -5.915 -20.276 16.892 1.00 94.44 89 PHE A N 1
ATOM 683 C CA . PHE A 1 89 ? -4.963 -21.339 17.232 1.00 94.44 89 PHE A CA 1
ATOM 684 C C . PHE A 1 89 ? -4.296 -21.089 18.580 1.00 94.44 89 PHE A C 1
ATOM 686 O O . PHE A 1 89 ? -4.124 -22.020 19.370 1.00 94.44 89 PHE A O 1
ATOM 693 N N . LYS A 1 90 ? -3.945 -19.833 18.880 1.00 91.12 90 LYS A N 1
ATOM 694 C CA . LYS A 1 90 ? -3.419 -19.442 20.191 1.00 91.12 90 LYS A CA 1
ATOM 695 C C . LYS A 1 90 ? -4.424 -19.758 21.299 1.00 91.12 90 LYS A C 1
ATOM 697 O O . LYS A 1 90 ? -4.028 -20.358 22.296 1.00 91.12 90 LYS A O 1
ATOM 702 N N . ARG A 1 91 ? -5.709 -19.442 21.099 1.00 88.50 91 ARG A N 1
ATOM 703 C CA . ARG A 1 91 ? -6.785 -19.751 22.057 1.00 88.50 91 ARG A CA 1
ATOM 704 C C . ARG A 1 91 ? -6.933 -21.255 22.292 1.00 88.50 91 ARG A C 1
ATOM 706 O O . ARG A 1 91 ? -6.955 -21.691 23.440 1.00 88.50 91 ARG A O 1
ATOM 713 N N . LEU A 1 92 ? -6.970 -22.061 21.229 1.00 92.25 92 LEU A N 1
ATOM 714 C CA . LEU A 1 92 ? -7.057 -23.524 21.344 1.00 92.25 92 LEU A CA 1
ATOM 715 C C . LEU A 1 92 ? -5.863 -24.119 22.103 1.00 92.25 92 LEU A C 1
ATOM 717 O O . LEU A 1 92 ? -6.053 -24.983 22.960 1.00 92.25 92 LEU A O 1
ATOM 721 N N . ARG A 1 93 ? -4.643 -23.629 21.833 1.00 91.62 93 ARG A N 1
ATOM 722 C CA . ARG A 1 93 ? -3.427 -24.047 22.554 1.00 91.62 93 ARG A CA 1
ATOM 723 C C . ARG A 1 93 ? -3.487 -23.675 24.033 1.00 91.62 93 ARG A C 1
ATOM 725 O O . ARG A 1 93 ? -3.213 -24.523 24.875 1.00 91.62 93 ARG A O 1
ATOM 732 N N . GLN A 1 94 ? -3.864 -22.437 24.352 1.00 90.81 94 GLN A N 1
ATOM 733 C CA . GLN A 1 94 ? -3.969 -21.956 25.736 1.00 90.81 94 GLN A CA 1
ATOM 734 C C . GLN A 1 94 ? -5.006 -22.738 26.548 1.00 90.81 94 GLN A C 1
ATOM 736 O O . GLN A 1 94 ? -4.787 -22.998 27.727 1.00 90.81 94 GLN A O 1
ATOM 741 N N . ASN A 1 95 ? -6.089 -23.174 25.905 1.00 89.25 95 ASN A N 1
ATOM 742 C CA . ASN A 1 95 ? -7.132 -23.974 26.542 1.00 89.25 95 ASN A CA 1
ATOM 743 C C . ASN A 1 95 ? -6.803 -25.477 26.611 1.00 89.25 95 ASN A C 1
ATOM 745 O O . ASN A 1 95 ? -7.629 -26.248 27.095 1.00 89.25 95 ASN A O 1
ATOM 749 N N . GLY A 1 96 ? -5.650 -25.921 26.095 1.00 90.12 96 GLY A N 1
ATOM 750 C CA . GLY A 1 96 ? -5.304 -27.345 26.017 1.00 90.12 96 GLY A CA 1
ATOM 751 C C . GLY A 1 96 ? -6.244 -28.156 25.114 1.00 90.12 96 GLY A C 1
ATOM 752 O O . GLY A 1 96 ? -6.406 -29.354 25.313 1.00 90.12 96 GLY A O 1
ATOM 753 N N . GLN A 1 97 ? -6.892 -27.504 24.143 1.00 90.69 97 GLN A N 1
ATOM 754 C CA . GLN A 1 97 ? -7.912 -28.100 23.271 1.00 90.69 97 GLN A CA 1
ATOM 755 C C . GLN A 1 97 ? -7.364 -28.550 21.912 1.00 90.69 97 GLN A C 1
ATOM 757 O O . GLN A 1 97 ? -8.149 -28.943 21.052 1.00 90.69 97 GLN A O 1
ATOM 762 N N . LEU A 1 98 ? -6.048 -28.469 21.702 1.00 93.00 98 LEU A N 1
ATOM 763 C CA . LEU A 1 98 ? -5.410 -28.782 20.428 1.00 93.00 98 LEU A CA 1
ATOM 764 C C . LEU A 1 98 ? -4.619 -30.093 20.504 1.00 93.00 98 LEU A C 1
ATOM 766 O O . LEU A 1 98 ? -3.645 -30.175 21.251 1.00 93.00 98 LEU A O 1
ATOM 770 N N . SER A 1 99 ? -5.015 -31.085 19.704 1.00 92.12 99 SER A N 1
ATOM 771 C CA . SER A 1 99 ? -4.307 -32.372 19.568 1.00 92.12 99 SER A CA 1
ATOM 772 C C . SER A 1 99 ? -3.617 -32.559 18.216 1.00 92.12 99 SER A C 1
ATOM 774 O O . SER A 1 99 ? -2.728 -33.400 18.101 1.00 92.12 99 SER A O 1
ATOM 776 N N . SER A 1 100 ? -4.015 -31.787 17.204 1.00 92.62 100 SER A N 1
ATOM 777 C CA . SER A 1 100 ? -3.492 -31.883 15.839 1.00 92.62 100 SER A CA 1
ATOM 778 C C . SER A 1 100 ? -2.469 -30.794 15.535 1.00 92.62 100 SER A C 1
ATOM 780 O O . SER A 1 100 ? -2.483 -29.707 16.116 1.00 92.62 100 SER A O 1
ATOM 782 N N . ASN A 1 101 ? -1.590 -31.079 14.582 1.00 94.31 101 ASN A N 1
ATOM 783 C CA . ASN A 1 101 ? -0.673 -30.112 14.012 1.00 94.31 101 ASN A CA 1
ATOM 784 C C . ASN A 1 101 ? -1.423 -29.193 13.037 1.00 94.31 101 ASN A C 1
ATOM 786 O O . ASN A 1 101 ? -2.099 -29.664 12.121 1.00 94.31 101 ASN A O 1
ATOM 790 N N . LEU A 1 102 ? -1.308 -27.882 13.244 1.00 96.94 102 LEU A N 1
ATOM 791 C CA . LEU A 1 102 ? -1.970 -26.868 12.425 1.00 96.94 102 LEU A CA 1
ATOM 792 C C . LEU A 1 102 ? -0.921 -26.079 11.654 1.00 96.94 102 LEU A C 1
ATOM 794 O O . LEU A 1 102 ? 0.004 -25.534 12.255 1.00 96.94 102 LEU A O 1
ATOM 798 N N . THR A 1 103 ? -1.086 -25.984 10.339 1.00 97.06 103 THR A N 1
ATOM 799 C CA . THR A 1 103 ? -0.204 -25.202 9.461 1.00 97.06 103 THR A CA 1
ATOM 800 C C . THR A 1 103 ? -1.029 -24.190 8.683 1.00 97.06 103 THR A C 1
ATOM 802 O O . THR A 1 103 ? -2.079 -24.544 8.158 1.00 97.06 103 THR A O 1
ATOM 805 N N . ILE A 1 104 ? -0.572 -22.941 8.602 1.00 98.12 104 ILE A N 1
ATOM 806 C CA . ILE A 1 104 ? -1.170 -21.926 7.725 1.00 98.12 104 ILE A CA 1
ATOM 807 C C . ILE A 1 104 ? -0.317 -21.849 6.464 1.00 98.12 104 ILE A C 1
ATOM 809 O O . ILE A 1 104 ? 0.903 -21.716 6.551 1.00 98.12 104 ILE A O 1
ATOM 813 N N . LEU A 1 105 ? -0.961 -21.961 5.307 1.00 97.56 105 LEU A N 1
ATOM 814 C CA . LEU A 1 105 ? -0.338 -21.913 3.993 1.00 97.56 105 LEU A CA 1
ATOM 815 C C . LEU A 1 105 ? -0.923 -20.763 3.181 1.00 97.56 105 LEU A C 1
ATOM 817 O O . LEU A 1 105 ? -2.129 -20.514 3.198 1.00 97.56 105 LEU A O 1
ATOM 821 N N . ARG A 1 106 ? -0.065 -20.096 2.419 1.00 96.88 106 ARG A N 1
ATOM 822 C CA . ARG A 1 106 ? -0.441 -19.199 1.327 1.00 96.88 106 ARG A CA 1
ATOM 823 C C . ARG A 1 106 ? -0.587 -19.983 0.037 1.00 96.88 106 ARG A C 1
ATOM 825 O O . ARG A 1 106 ? 0.097 -20.987 -0.158 1.00 96.88 106 ARG A O 1
ATOM 832 N N . TRP A 1 107 ? -1.413 -19.482 -0.876 1.00 96.69 107 TRP A N 1
ATOM 833 C CA . TRP A 1 107 ? -1.577 -20.112 -2.184 1.00 96.69 107 TRP A CA 1
ATOM 834 C C . TRP A 1 107 ? -0.250 -20.220 -2.944 1.00 96.69 107 TRP A C 1
ATOM 836 O O . TRP A 1 107 ? 0.066 -21.271 -3.485 1.00 96.69 107 TRP A O 1
ATOM 846 N N . SER A 1 108 ? 0.592 -19.187 -2.887 1.00 94.38 108 SER A N 1
ATOM 847 C CA . SER A 1 108 ? 1.912 -19.193 -3.534 1.00 94.38 108 SER A CA 1
ATOM 848 C C . SER A 1 108 ? 2.856 -20.296 -3.036 1.00 94.38 108 SER A C 1
ATOM 850 O O . SER A 1 108 ? 3.797 -20.657 -3.736 1.00 94.38 108 SER A O 1
ATOM 852 N N . GLN A 1 109 ? 2.624 -20.860 -1.845 1.00 95.19 109 GLN A N 1
ATOM 853 C CA . GLN A 1 109 ? 3.451 -21.940 -1.294 1.00 95.19 109 GLN A CA 1
ATOM 854 C C . GLN A 1 109 ? 3.095 -23.321 -1.855 1.00 95.19 109 GLN A C 1
ATOM 856 O O . GLN A 1 109 ? 3.876 -24.252 -1.672 1.00 95.19 109 GLN A O 1
ATOM 861 N N . ILE A 1 110 ? 1.938 -23.460 -2.509 1.00 95.31 110 ILE A N 1
ATOM 862 C CA . ILE A 1 110 ? 1.493 -24.718 -3.122 1.00 95.31 110 ILE A CA 1
ATOM 863 C C . ILE A 1 110 ? 1.675 -24.733 -4.646 1.00 95.31 110 ILE A C 1
ATOM 865 O O . ILE A 1 110 ? 1.408 -25.749 -5.281 1.00 95.31 110 ILE A O 1
ATOM 869 N N . GLU A 1 111 ? 2.122 -23.620 -5.240 1.00 94.00 111 GLU A N 1
ATOM 870 C CA . GLU A 1 111 ? 2.378 -23.489 -6.680 1.00 94.00 111 GLU A CA 1
ATOM 871 C C . GLU A 1 111 ? 3.708 -24.151 -7.079 1.00 94.00 111 GLU A C 1
ATOM 873 O O . GLU A 1 111 ? 4.621 -23.517 -7.612 1.00 94.00 111 GLU A O 1
ATOM 878 N N . ASP A 1 112 ? 3.823 -25.445 -6.794 1.00 91.81 112 ASP A N 1
ATOM 879 C CA . ASP A 1 112 ? 4.975 -26.264 -7.145 1.00 91.81 112 ASP A CA 1
ATOM 880 C C . ASP A 1 112 ? 4.962 -26.699 -8.624 1.00 91.81 112 ASP A C 1
ATOM 882 O O . ASP A 1 112 ? 4.100 -26.325 -9.426 1.00 91.81 112 ASP A O 1
ATOM 886 N N . GLN A 1 113 ? 5.951 -27.505 -9.011 1.00 94.62 113 GLN A N 1
ATOM 887 C CA . GLN A 1 113 ? 6.070 -27.979 -10.388 1.00 94.62 113 GLN A CA 1
ATOM 888 C C . GLN A 1 113 ? 4.863 -28.823 -10.831 1.00 94.62 113 GLN A C 1
ATOM 890 O O . GLN A 1 113 ? 4.496 -28.786 -12.005 1.00 94.62 113 GLN A O 1
ATOM 895 N N . ASP A 1 114 ? 4.251 -29.589 -9.929 1.00 94.38 114 ASP A N 1
ATOM 896 C CA . ASP A 1 114 ? 3.119 -30.450 -10.267 1.00 94.38 114 ASP A CA 1
ATOM 897 C C . ASP A 1 114 ? 1.830 -29.642 -10.413 1.00 94.38 114 ASP A C 1
ATOM 899 O O . ASP A 1 114 ? 1.081 -29.868 -11.367 1.00 94.38 114 ASP A O 1
ATOM 903 N N . TYR A 1 115 ? 1.623 -28.633 -9.562 1.00 96.44 115 TYR A N 1
ATOM 904 C CA . TYR A 1 115 ? 0.574 -27.635 -9.748 1.00 96.44 115 TYR A CA 1
ATOM 905 C C . TYR A 1 115 ? 0.697 -26.963 -11.119 1.00 96.44 115 TYR A C 1
ATOM 907 O O . TYR A 1 115 ? -0.288 -26.930 -11.857 1.00 96.44 115 TYR A O 1
ATOM 915 N N . GLN A 1 116 ? 1.893 -26.491 -11.500 1.00 97.00 116 GLN A N 1
ATOM 916 C CA . GLN A 1 116 ? 2.088 -25.816 -12.790 1.00 97.00 116 GLN A CA 1
ATOM 917 C C . GLN A 1 116 ? 1.785 -26.739 -13.978 1.00 97.00 116 GLN A C 1
ATOM 919 O O . GLN A 1 116 ? 1.076 -26.329 -14.891 1.00 97.00 116 GLN A O 1
ATOM 924 N N . LYS A 1 117 ? 2.213 -28.010 -13.942 1.00 96.56 117 LYS A N 1
ATOM 925 C CA . LYS A 1 117 ? 1.872 -28.985 -14.998 1.00 96.56 117 LYS A CA 1
ATOM 926 C C . LYS A 1 117 ? 0.361 -29.159 -15.154 1.00 96.56 117 LYS A C 1
ATOM 928 O O . LYS A 1 117 ? -0.146 -29.173 -16.272 1.00 96.56 117 LYS A O 1
ATOM 933 N N . VAL A 1 118 ? -0.366 -29.316 -14.046 1.00 96.94 118 VAL A N 1
ATOM 934 C CA . VAL A 1 118 ? -1.827 -29.485 -14.091 1.00 96.94 118 VAL A CA 1
ATOM 935 C C . VAL A 1 118 ? -2.502 -28.192 -14.547 1.00 96.94 118 VAL A C 1
ATOM 937 O O . VAL A 1 118 ? -3.421 -28.241 -15.360 1.00 96.94 118 VAL A O 1
ATOM 940 N N . HIS A 1 119 ? -2.023 -27.039 -14.082 1.00 97.06 119 HIS A N 1
ATOM 941 C CA . HIS A 1 119 ? -2.506 -25.720 -14.481 1.00 97.06 119 HIS A CA 1
ATOM 942 C C . HIS A 1 119 ? -2.316 -25.459 -15.986 1.00 97.06 119 HIS A C 1
ATOM 944 O O . HIS A 1 119 ? -3.252 -25.006 -16.648 1.00 97.06 119 HIS A O 1
ATOM 950 N N . ASP A 1 120 ? -1.172 -25.836 -16.561 1.00 96.31 120 ASP A N 1
ATOM 951 C CA . ASP A 1 120 ? -0.915 -25.745 -18.004 1.00 96.31 120 ASP A CA 1
ATOM 952 C C . ASP A 1 120 ? -1.899 -26.606 -18.812 1.00 96.31 120 ASP A C 1
ATOM 954 O O . ASP A 1 120 ? -2.449 -26.144 -19.816 1.00 96.31 120 ASP A O 1
ATOM 958 N N . ILE A 1 121 ? -2.215 -27.819 -18.334 1.00 96.44 121 ILE A N 1
ATOM 959 C CA . ILE A 1 121 ? -3.258 -28.672 -18.931 1.00 96.44 121 ILE A CA 1
ATOM 960 C C . ILE A 1 121 ? -4.626 -27.972 -18.865 1.00 96.44 121 ILE A C 1
ATOM 962 O O . ILE A 1 121 ? -5.391 -28.024 -19.832 1.00 96.44 121 ILE A O 1
ATOM 966 N N . MET A 1 122 ? -4.944 -27.266 -17.770 1.00 95.88 122 MET A N 1
ATOM 967 C CA . MET A 1 122 ? -6.211 -26.526 -17.673 1.00 95.88 122 MET A CA 1
ATOM 968 C C . MET A 1 122 ? -6.333 -25.485 -18.790 1.00 95.88 122 MET A C 1
ATOM 970 O O . MET A 1 122 ? -7.388 -25.389 -19.424 1.00 95.88 122 MET A O 1
ATOM 974 N N . TYR A 1 123 ? -5.249 -24.752 -19.069 1.00 94.81 123 TYR A N 1
ATOM 975 C CA . TYR A 1 123 ? -5.188 -23.773 -20.158 1.00 94.81 123 TYR A CA 1
ATOM 976 C C . TYR A 1 123 ? -5.189 -24.418 -21.547 1.00 94.81 123 TYR A C 1
ATOM 978 O O . TYR A 1 123 ? -5.845 -23.887 -22.447 1.00 94.81 123 TYR A O 1
ATOM 986 N N . GLN A 1 124 ? -4.521 -25.563 -21.723 1.00 95.38 124 GLN A N 1
ATOM 987 C CA . GLN A 1 124 ? -4.512 -26.321 -22.980 1.00 95.38 124 GLN A CA 1
ATOM 988 C C . GLN A 1 124 ? -5.933 -26.685 -23.425 1.00 95.38 124 GLN A C 1
ATOM 990 O O . GLN A 1 124 ? -6.289 -26.479 -24.586 1.00 95.38 124 GLN A O 1
ATOM 995 N N . TYR A 1 125 ? -6.759 -27.179 -22.500 1.00 95.62 125 TYR A N 1
ATOM 996 C CA . TYR A 1 125 ? -8.127 -27.614 -22.798 1.00 95.62 125 TYR A CA 1
ATOM 997 C C . TYR A 1 125 ? -9.191 -26.537 -22.577 1.00 95.62 125 TYR A C 1
ATOM 999 O O . TYR A 1 125 ? -10.358 -26.775 -22.875 1.00 95.62 125 TYR A O 1
ATOM 1007 N N . ARG A 1 126 ? -8.814 -25.338 -22.116 1.00 93.31 126 ARG A N 1
ATOM 1008 C CA . ARG A 1 126 ? -9.733 -24.238 -21.783 1.00 93.31 126 ARG A CA 1
ATOM 1009 C C . ARG A 1 126 ? -10.824 -24.013 -22.834 1.00 93.31 126 ARG A C 1
ATOM 1011 O O . ARG A 1 126 ? -11.988 -23.855 -22.485 1.00 93.31 126 ARG A O 1
ATOM 1018 N N . LYS A 1 127 ? -10.454 -23.987 -24.119 1.00 92.25 127 LYS A N 1
ATOM 1019 C CA . LYS A 1 127 ? -11.396 -23.712 -25.221 1.00 92.25 127 LYS A CA 1
ATOM 1020 C C . LYS A 1 127 ? -12.495 -24.768 -25.355 1.00 92.25 127 LYS A C 1
ATOM 1022 O O . LYS A 1 127 ? -13.567 -24.440 -25.848 1.00 92.25 127 LYS A O 1
ATOM 1027 N N . ASN A 1 128 ? -12.243 -26.000 -24.916 1.00 95.31 128 ASN A N 1
ATOM 1028 C CA . ASN A 1 128 ? -13.215 -27.090 -24.975 1.00 95.31 128 ASN A CA 1
ATOM 1029 C C . ASN A 1 128 ? -14.316 -26.941 -23.916 1.00 95.31 128 ASN A C 1
ATOM 1031 O O . ASN A 1 128 ? -15.336 -27.608 -24.029 1.00 95.31 128 ASN A O 1
ATOM 1035 N N . PHE A 1 129 ? -14.102 -26.079 -22.917 1.00 94.50 129 PHE A N 1
ATOM 1036 C CA . PHE A 1 129 ? -14.990 -25.877 -21.771 1.00 94.50 129 PHE A CA 1
ATOM 1037 C C . PHE A 1 129 ? -15.362 -24.397 -21.582 1.00 94.50 129 PHE A C 1
ATOM 1039 O O . PHE A 1 129 ? -15.633 -23.948 -20.467 1.00 94.50 129 PHE A O 1
ATOM 1046 N N . ASP A 1 130 ? -15.302 -23.596 -22.656 1.00 89.19 130 ASP A N 1
ATOM 1047 C CA . ASP A 1 130 ? -15.545 -22.147 -22.589 1.00 89.19 130 ASP A CA 1
ATOM 1048 C C . ASP A 1 130 ? -16.970 -21.840 -22.096 1.00 89.19 130 ASP A C 1
ATOM 1050 O O . ASP A 1 130 ? -17.168 -20.902 -21.325 1.00 89.19 130 ASP A O 1
ATOM 1054 N N . GLU A 1 131 ? -17.954 -22.666 -22.469 1.00 88.75 131 GLU A N 1
ATOM 1055 C CA . GLU A 1 131 ? -19.342 -22.519 -22.023 1.00 88.75 131 GLU A CA 1
ATOM 1056 C C . GLU A 1 131 ? -19.468 -22.716 -20.505 1.00 88.75 131 GLU A C 1
ATOM 1058 O O . GLU A 1 131 ? -19.995 -21.845 -19.805 1.00 88.75 131 GLU A O 1
ATOM 1063 N N . GLU A 1 132 ? -18.918 -23.806 -19.966 1.00 91.25 132 GLU A N 1
ATOM 1064 C CA . GLU A 1 132 ? -18.936 -24.105 -18.534 1.00 91.25 132 GLU A CA 1
ATOM 1065 C C . GLU A 1 132 ? -18.152 -23.061 -17.727 1.00 91.25 132 GLU A C 1
ATOM 1067 O O . GLU A 1 132 ? -18.622 -22.597 -16.681 1.00 91.25 132 GLU A O 1
ATOM 1072 N N . LEU A 1 133 ? -16.978 -22.647 -18.219 1.00 89.00 133 LEU A N 1
ATOM 1073 C CA . LEU A 1 133 ? -16.134 -21.631 -17.582 1.00 89.00 133 LEU A CA 1
ATOM 1074 C C . LEU A 1 133 ? -16.842 -20.271 -17.505 1.00 89.00 133 LEU A C 1
ATOM 1076 O O . LEU A 1 133 ? -16.799 -19.602 -16.464 1.00 89.00 133 LEU A O 1
ATOM 1080 N N . ARG A 1 134 ? -17.543 -19.871 -18.571 1.00 86.81 134 ARG A N 1
ATOM 1081 C CA . ARG A 1 134 ? -18.309 -18.616 -18.610 1.00 86.81 134 ARG A CA 1
ATOM 1082 C C . ARG A 1 134 ? -19.565 -18.682 -17.764 1.00 86.81 134 ARG A C 1
ATOM 1084 O O . ARG A 1 134 ? -19.876 -17.696 -17.097 1.00 86.81 134 ARG A O 1
ATOM 1091 N N . ALA A 1 135 ? -20.262 -19.817 -17.749 1.00 83.81 135 ALA A N 1
ATOM 1092 C CA . ALA A 1 135 ? -21.429 -20.020 -16.897 1.00 83.81 135 ALA A CA 1
ATOM 1093 C C . ALA A 1 135 ? -21.055 -19.908 -15.408 1.00 83.81 135 ALA A C 1
ATOM 1095 O O . ALA A 1 135 ? -21.698 -19.155 -14.669 1.00 83.81 135 ALA A O 1
ATOM 1096 N N . SER A 1 136 ? -19.970 -20.574 -14.992 1.00 83.31 136 SER A N 1
ATOM 1097 C CA . SER A 1 136 ? -19.407 -20.461 -13.638 1.00 83.31 136 SER A CA 1
ATOM 1098 C C . SER A 1 136 ? -19.038 -19.009 -13.313 1.00 83.31 136 SER A C 1
ATOM 1100 O O . SER A 1 136 ? -19.540 -18.434 -12.342 1.00 83.31 136 SER A O 1
ATOM 1102 N N . SER A 1 137 ? -18.243 -18.368 -14.177 1.00 83.44 137 SER A N 1
ATOM 1103 C CA . SER A 1 137 ? -17.790 -16.983 -13.997 1.00 83.44 137 SER A CA 1
ATOM 1104 C C . SER A 1 137 ? -18.947 -15.990 -13.899 1.00 83.44 137 SER A C 1
ATOM 1106 O O . SER A 1 137 ? -18.986 -15.147 -13.000 1.00 83.44 137 S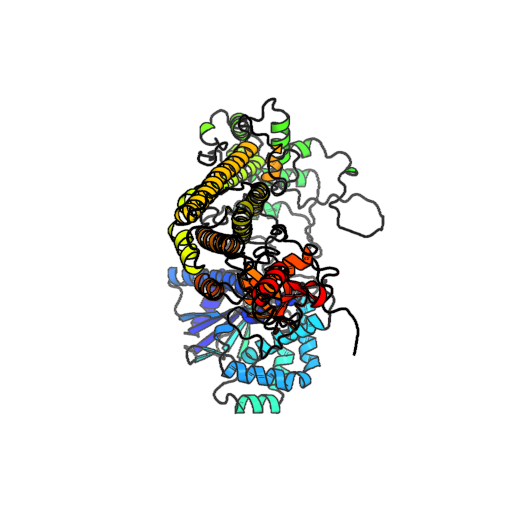ER A O 1
ATOM 1108 N N . GLY A 1 138 ? -19.936 -16.115 -14.785 1.00 79.38 138 GLY A N 1
ATOM 1109 C CA . GLY A 1 138 ? -21.124 -15.271 -14.794 1.00 79.38 138 GLY A CA 1
ATOM 1110 C C . GLY A 1 138 ? -21.956 -15.418 -13.522 1.00 79.38 138 GLY A C 1
ATOM 1111 O O . GLY A 1 138 ? -22.452 -14.417 -12.998 1.00 79.38 138 GLY A O 1
ATOM 1112 N N . PHE A 1 139 ? -22.071 -16.636 -12.985 1.00 77.00 139 PHE A N 1
ATOM 1113 C CA . PHE A 1 139 ? -22.752 -16.877 -11.714 1.00 77.00 139 PHE A CA 1
ATOM 1114 C C . PHE A 1 139 ? -22.040 -16.177 -10.547 1.00 77.00 139 PHE A C 1
ATOM 1116 O O . PHE A 1 139 ? -22.694 -15.490 -9.757 1.00 77.00 139 PHE A O 1
ATOM 1123 N N . TYR A 1 140 ? -20.711 -16.303 -10.446 1.00 73.44 140 TYR A N 1
ATOM 1124 C CA . TYR A 1 140 ? -19.932 -15.652 -9.385 1.00 73.44 140 TYR A CA 1
ATOM 1125 C C . TYR A 1 140 ? -20.037 -14.124 -9.437 1.00 73.44 140 TYR A C 1
ATOM 1127 O O . TYR A 1 140 ? -20.284 -13.494 -8.405 1.00 73.44 140 TYR A O 1
ATOM 1135 N N . ILE A 1 141 ? -19.908 -13.534 -10.631 1.00 72.75 141 ILE A N 1
ATOM 1136 C CA . ILE A 1 141 ? -19.987 -12.080 -10.826 1.00 72.75 141 ILE A CA 1
ATOM 1137 C C . ILE A 1 141 ? -21.366 -11.556 -10.411 1.00 72.75 141 ILE A C 1
ATOM 1139 O O . ILE A 1 141 ? -21.442 -10.644 -9.588 1.00 72.75 141 ILE A O 1
ATOM 1143 N N . LYS A 1 142 ? -22.454 -12.164 -10.909 1.00 71.38 142 LYS A N 1
ATOM 1144 C CA . LYS A 1 142 ? -23.827 -11.744 -10.571 1.00 71.38 142 LYS A CA 1
ATOM 1145 C C . LYS A 1 142 ? -24.115 -11.847 -9.076 1.00 71.38 142 LYS A C 1
ATOM 1147 O O . LYS A 1 142 ? -24.782 -10.981 -8.523 1.00 71.38 142 LYS A O 1
ATOM 1152 N N . ARG A 1 143 ? -23.610 -12.896 -8.417 1.00 66.75 143 ARG A N 1
ATOM 1153 C CA . ARG A 1 143 ? -23.846 -13.127 -6.987 1.00 66.75 143 ARG A CA 1
ATOM 1154 C C . ARG A 1 143 ? -23.110 -12.128 -6.096 1.00 66.75 143 ARG A C 1
ATOM 1156 O O . ARG A 1 143 ? -23.636 -11.758 -5.054 1.00 66.75 143 ARG A O 1
ATOM 1163 N N . ARG A 1 144 ? -21.893 -11.728 -6.470 1.00 62.97 144 ARG A N 1
ATOM 1164 C CA . ARG A 1 144 ? -21.071 -10.821 -5.653 1.00 62.97 144 ARG A CA 1
ATOM 1165 C C . ARG A 1 144 ? -21.299 -9.346 -5.967 1.00 62.97 144 ARG A C 1
ATOM 1167 O O . ARG A 1 144 ? -20.986 -8.503 -5.137 1.00 62.97 144 ARG A O 1
ATOM 1174 N N . LEU A 1 145 ? -21.828 -9.030 -7.147 1.00 60.38 145 LEU A N 1
ATOM 1175 C CA . LEU A 1 145 ? -21.969 -7.664 -7.640 1.00 60.38 145 LEU A CA 1
ATOM 1176 C C . LEU A 1 145 ? -23.306 -7.495 -8.371 1.00 60.38 145 LEU A C 1
ATOM 1178 O O . LEU A 1 145 ? -23.350 -7.397 -9.596 1.00 60.38 145 LEU A O 1
ATOM 1182 N N . ALA A 1 146 ? -24.399 -7.441 -7.607 1.00 51.25 146 ALA A N 1
ATOM 1183 C CA . ALA A 1 146 ? -25.768 -7.387 -8.133 1.00 51.25 146 ALA A CA 1
ATOM 1184 C C . ALA A 1 146 ? -26.035 -6.225 -9.121 1.00 51.25 146 ALA A C 1
ATOM 1186 O O . ALA A 1 146 ? -26.952 -6.309 -9.930 1.00 51.25 146 ALA A O 1
ATOM 1187 N N . VAL A 1 147 ? -25.212 -5.167 -9.093 1.00 48.81 147 VAL A N 1
ATOM 1188 C CA . VAL A 1 147 ? -25.380 -3.922 -9.873 1.00 48.81 147 VAL A CA 1
ATOM 1189 C C . VAL A 1 147 ? -24.392 -3.815 -11.052 1.00 48.81 147 VAL A C 1
ATOM 1191 O O . VAL A 1 147 ? -24.321 -2.796 -11.732 1.00 48.81 147 VAL A O 1
ATOM 1194 N N . VAL A 1 148 ? -23.573 -4.841 -11.309 1.00 55.84 148 VAL A N 1
ATOM 1195 C CA . VAL A 1 148 ? -22.447 -4.736 -12.249 1.00 55.84 148 VAL A CA 1
ATOM 1196 C C . VAL A 1 148 ? -22.743 -5.414 -13.588 1.00 55.84 148 VAL A C 1
ATOM 1198 O O . VAL A 1 148 ? -23.023 -6.608 -13.652 1.00 55.84 148 VAL A O 1
ATOM 1201 N N . THR A 1 149 ? -22.609 -4.661 -14.686 1.00 64.88 149 THR A N 1
ATOM 1202 C CA . THR A 1 149 ? -22.748 -5.181 -16.056 1.00 64.88 149 THR A CA 1
ATOM 1203 C C . THR A 1 149 ? -21.718 -6.279 -16.333 1.00 64.88 149 THR A C 1
ATOM 1205 O O . THR A 1 149 ? -20.513 -6.076 -16.149 1.00 64.88 149 THR A O 1
ATOM 1208 N N . LEU A 1 150 ? -22.177 -7.437 -16.810 1.00 73.25 150 LEU A N 1
ATOM 1209 C CA . LEU A 1 150 ? -21.307 -8.503 -17.305 1.00 73.25 150 LEU A CA 1
ATOM 1210 C C . LEU A 1 150 ? -20.614 -8.045 -18.589 1.00 73.25 150 LEU A C 1
ATOM 1212 O O . LEU A 1 150 ? -21.268 -7.835 -19.605 1.00 73.25 150 LEU A O 1
ATOM 1216 N N . THR A 1 151 ? -19.295 -7.881 -18.528 1.00 80.12 151 THR A N 1
ATOM 1217 C CA . THR A 1 151 ? -18.449 -7.593 -19.690 1.00 80.12 151 THR A CA 1
ATOM 1218 C C . THR A 1 151 ? -17.552 -8.790 -19.984 1.00 80.12 151 THR A C 1
ATOM 1220 O O . THR A 1 151 ? -17.218 -9.560 -19.081 1.00 80.12 151 THR A O 1
ATOM 1223 N N . GLU A 1 152 ? -17.124 -8.920 -21.238 1.00 81.25 152 GLU A N 1
ATOM 1224 C CA . GLU A 1 152 ? -16.171 -9.948 -21.680 1.00 81.25 152 GLU A CA 1
ATOM 1225 C C . GLU A 1 152 ? -14.879 -9.934 -20.861 1.00 81.25 152 GLU A C 1
ATOM 1227 O O . GLU A 1 152 ? -14.406 -10.970 -20.411 1.00 81.25 152 GLU A O 1
ATOM 1232 N N . GLU A 1 153 ? -14.359 -8.744 -20.564 1.00 80.19 153 GLU A N 1
ATOM 1233 C CA . GLU A 1 153 ? -13.172 -8.573 -19.727 1.00 80.19 153 GLU A CA 1
ATOM 1234 C C . GLU A 1 153 ? -13.365 -9.121 -18.301 1.00 80.19 153 GLU A C 1
ATOM 1236 O O . GLU A 1 153 ? -12.473 -9.763 -17.745 1.00 80.19 153 GLU A O 1
ATOM 1241 N N . ARG A 1 154 ? -14.540 -8.907 -17.694 1.00 78.50 154 ARG A N 1
ATOM 1242 C CA . ARG A 1 154 ? -14.849 -9.417 -16.348 1.00 78.50 154 ARG A CA 1
ATOM 1243 C C . ARG A 1 154 ? -14.989 -10.934 -16.335 1.00 78.50 154 ARG A C 1
ATOM 1245 O O . ARG A 1 154 ? -14.493 -11.575 -15.410 1.00 78.50 154 ARG A O 1
ATOM 1252 N N . LEU A 1 155 ? -15.638 -11.493 -17.356 1.00 82.94 155 LEU A N 1
ATOM 1253 C CA . LEU A 1 155 ? -15.738 -12.940 -17.548 1.00 82.94 155 LEU A CA 1
ATOM 1254 C C . LEU A 1 155 ? -14.353 -13.566 -17.745 1.00 82.94 155 LEU A C 1
ATOM 1256 O O . LEU A 1 155 ? -14.048 -14.573 -17.111 1.00 82.94 155 LEU A O 1
ATOM 1260 N N . GLU A 1 156 ? -13.492 -12.938 -18.546 1.00 85.31 156 GLU A N 1
ATOM 1261 C CA . GLU A 1 156 ? -12.115 -13.383 -18.772 1.00 85.31 156 GLU A CA 1
ATOM 1262 C C . GLU A 1 156 ? -11.294 -13.365 -17.478 1.00 85.31 156 GLU A C 1
ATOM 1264 O O . GLU A 1 156 ? -10.618 -14.340 -17.146 1.00 85.31 156 GLU A O 1
ATOM 1269 N N . ASN A 1 157 ? -11.371 -12.277 -16.708 1.00 81.31 157 ASN A N 1
ATOM 1270 C CA . ASN A 1 157 ? -10.642 -12.168 -15.446 1.00 81.31 157 ASN A CA 1
ATOM 1271 C C . ASN A 1 157 ? -11.093 -13.235 -14.441 1.00 81.31 157 ASN A C 1
ATOM 1273 O O . ASN A 1 157 ? -10.248 -13.862 -13.809 1.00 81.31 157 ASN A O 1
ATOM 1277 N N . PHE A 1 158 ? -12.394 -13.515 -14.336 1.00 84.19 158 PHE A N 1
ATOM 1278 C CA . PHE A 1 158 ? -12.872 -14.572 -13.442 1.00 84.19 158 PHE A CA 1
ATOM 1279 C C . PHE A 1 158 ? -12.621 -15.991 -13.977 1.00 84.19 158 PHE A C 1
ATOM 1281 O O . PHE A 1 158 ? -12.425 -16.930 -13.204 1.00 84.19 158 PHE A O 1
ATOM 1288 N N . THR A 1 159 ? -12.531 -16.159 -15.295 1.00 88.19 159 THR A N 1
ATOM 1289 C CA . THR A 1 159 ? -12.103 -17.429 -15.893 1.00 88.19 159 THR A CA 1
ATOM 1290 C C . THR A 1 159 ? -10.686 -17.782 -15.437 1.00 88.19 159 THR A C 1
ATOM 1292 O O . THR A 1 159 ? -10.434 -18.932 -15.088 1.00 88.19 159 THR A O 1
ATOM 1295 N N . LYS A 1 160 ? -9.784 -16.795 -15.317 1.00 89.31 160 LYS A N 1
ATOM 1296 C CA . LYS A 1 160 ? -8.434 -17.005 -14.755 1.00 89.31 160 LYS A CA 1
ATOM 1297 C C . LYS A 1 160 ? -8.465 -17.451 -13.292 1.00 89.31 160 LYS A C 1
ATOM 1299 O O . LYS A 1 160 ? -7.686 -18.324 -12.928 1.00 89.31 160 LYS A O 1
ATOM 1304 N N . TYR A 1 161 ? -9.377 -16.904 -12.478 1.00 88.75 161 TYR A N 1
ATOM 1305 C CA . TYR A 1 161 ? -9.612 -17.384 -11.106 1.00 88.75 161 TYR A CA 1
ATOM 1306 C C . TYR A 1 161 ? -9.993 -18.866 -11.107 1.00 88.75 161 TYR A C 1
ATOM 1308 O O . TYR A 1 161 ? -9.373 -19.676 -10.425 1.00 88.75 161 TYR A O 1
ATOM 1316 N N . THR A 1 162 ? -10.981 -19.214 -11.933 1.00 90.56 162 THR A N 1
ATOM 1317 C CA . THR A 1 162 ? -11.517 -20.574 -12.032 1.00 90.56 162 THR A CA 1
ATOM 1318 C C . THR A 1 162 ? -10.438 -21.560 -12.483 1.00 90.56 162 THR A C 1
ATOM 1320 O O . THR A 1 162 ? -10.252 -22.589 -11.844 1.00 90.56 162 THR A O 1
ATOM 1323 N N . LEU A 1 163 ? -9.679 -21.229 -13.534 1.00 92.31 163 LEU A N 1
ATOM 1324 C CA . LEU A 1 163 ? -8.589 -22.067 -14.049 1.00 92.31 163 LEU A CA 1
ATOM 1325 C C . LEU A 1 163 ? -7.465 -22.267 -13.027 1.00 92.31 163 LEU A C 1
ATOM 1327 O O . LEU A 1 163 ? -6.921 -23.364 -12.949 1.00 92.31 163 LEU A O 1
ATOM 1331 N N . ALA A 1 164 ? -7.147 -21.242 -12.232 1.00 93.00 164 ALA A N 1
ATOM 1332 C CA . ALA A 1 164 ? -6.147 -21.348 -11.174 1.00 93.00 164 ALA A CA 1
ATOM 1333 C C . ALA A 1 164 ? -6.626 -22.214 -9.995 1.00 93.00 164 ALA A C 1
ATOM 1335 O O . ALA A 1 164 ? -5.829 -22.910 -9.381 1.00 93.00 164 ALA A O 1
ATOM 1336 N N . GLU A 1 165 ? -7.927 -22.231 -9.692 1.00 92.94 165 GLU A N 1
ATOM 1337 C CA . GLU A 1 165 ? -8.491 -23.071 -8.624 1.00 92.94 165 GLU A CA 1
ATOM 1338 C C . GLU A 1 165 ? -8.592 -24.562 -9.021 1.00 92.94 165 GLU A C 1
ATOM 1340 O O . GLU A 1 165 ? -8.527 -25.447 -8.161 1.00 92.94 165 GLU A O 1
ATOM 1345 N N . LEU A 1 166 ? -8.742 -24.863 -10.319 1.00 94.44 166 LEU A N 1
ATOM 1346 C CA . LEU A 1 166 ? -8.996 -26.220 -10.820 1.00 94.44 166 LEU A CA 1
ATOM 1347 C C . LEU A 1 166 ? -7.948 -27.274 -10.419 1.00 94.44 166 LEU A C 1
ATOM 1349 O O . LEU A 1 166 ? -8.382 -28.347 -9.998 1.00 94.44 166 LEU A O 1
ATOM 1353 N N . PRO A 1 167 ? -6.621 -27.036 -10.482 1.00 95.69 167 PRO A N 1
ATOM 1354 C CA . PRO A 1 167 ? -5.630 -28.022 -10.046 1.00 95.69 167 PRO A CA 1
ATOM 1355 C C . PRO A 1 167 ? -5.904 -28.544 -8.630 1.00 95.69 167 PRO A C 1
ATOM 1357 O O . PRO A 1 167 ? -5.979 -29.754 -8.412 1.00 95.69 167 PRO A O 1
ATOM 1360 N N . VAL A 1 168 ? -6.196 -27.637 -7.694 1.00 95.56 168 VAL A N 1
ATOM 1361 C CA . VAL A 1 168 ? -6.503 -27.978 -6.298 1.00 95.56 168 VAL A CA 1
ATOM 1362 C C . VAL A 1 168 ? -7.827 -28.741 -6.181 1.00 95.56 168 VAL A C 1
ATOM 1364 O O . VAL A 1 168 ? -7.923 -29.702 -5.418 1.00 95.56 168 VAL A O 1
ATOM 1367 N N . GLN A 1 169 ? -8.848 -28.383 -6.966 1.00 94.25 169 GLN A N 1
ATOM 1368 C CA . GLN A 1 169 ? -10.131 -29.107 -6.993 1.00 94.25 169 GLN A CA 1
ATOM 1369 C C . GLN A 1 169 ? -10.010 -30.514 -7.617 1.00 94.25 169 GLN A C 1
ATOM 1371 O O . GLN A 1 169 ? -10.756 -31.427 -7.245 1.00 94.25 169 GLN A O 1
ATOM 1376 N N . LEU A 1 170 ? -9.098 -30.710 -8.574 1.00 94.19 170 LEU A N 1
ATOM 1377 C CA . LEU A 1 170 ? -8.939 -31.964 -9.315 1.00 94.19 170 LEU A CA 1
ATOM 1378 C C . LEU A 1 170 ? -8.016 -32.962 -8.612 1.00 94.19 170 LEU A C 1
ATOM 1380 O O . LEU A 1 170 ? -8.378 -34.135 -8.528 1.00 94.19 170 LEU A O 1
ATOM 1384 N N . VAL A 1 171 ? -6.867 -32.518 -8.096 1.00 94.50 171 VAL A N 1
ATOM 1385 C CA . VAL A 1 171 ? -5.805 -33.399 -7.562 1.00 94.50 171 VAL A CA 1
ATOM 1386 C C . VAL A 1 171 ? -5.274 -32.981 -6.183 1.00 94.50 171 VAL A C 1
ATOM 1388 O O . VAL A 1 171 ? -4.376 -33.620 -5.637 1.00 94.50 171 VAL A O 1
ATOM 1391 N N . GLY A 1 172 ? -5.831 -31.930 -5.579 1.00 94.81 172 GLY A N 1
ATOM 1392 C CA . GLY A 1 172 ? -5.307 -31.380 -4.330 1.00 94.81 172 GLY A CA 1
ATOM 1393 C C . GLY A 1 172 ? -3.992 -30.629 -4.535 1.00 94.81 172 GLY A C 1
ATOM 1394 O O . GLY A 1 172 ? -3.761 -30.052 -5.596 1.00 94.81 172 GLY A O 1
ATOM 1395 N N . PHE A 1 173 ? -3.138 -30.608 -3.515 1.00 96.19 173 PHE A N 1
ATOM 1396 C CA . PHE A 1 173 ? -1.831 -29.949 -3.588 1.00 96.19 173 PHE A CA 1
ATOM 1397 C C . PHE A 1 173 ? -0.780 -30.669 -2.747 1.00 96.19 173 PHE A C 1
ATOM 1399 O O . PHE A 1 173 ? -1.125 -31.394 -1.813 1.00 96.19 173 PHE A O 1
ATOM 1406 N N . ASN A 1 174 ? 0.496 -30.431 -3.046 1.00 92.88 174 ASN A N 1
ATOM 1407 C CA . ASN A 1 174 ? 1.603 -30.917 -2.232 1.00 92.88 174 ASN A CA 1
ATOM 1408 C C . ASN A 1 174 ? 2.131 -29.815 -1.319 1.00 92.88 174 ASN A C 1
ATOM 1410 O O . ASN A 1 174 ? 2.228 -28.652 -1.706 1.00 92.88 174 ASN A O 1
ATOM 1414 N N . TYR A 1 175 ? 2.511 -30.195 -0.107 1.00 93.75 175 TYR A N 1
ATOM 1415 C CA . TYR A 1 175 ? 3.285 -29.348 0.787 1.00 93.75 175 TYR A CA 1
ATOM 1416 C C . TYR A 1 175 ? 4.105 -30.226 1.731 1.00 93.75 175 TYR A C 1
ATOM 1418 O O . TYR A 1 175 ? 3.588 -31.203 2.271 1.00 93.75 175 TYR A O 1
ATOM 1426 N N . ASP A 1 176 ? 5.382 -29.890 1.915 1.00 89.56 176 ASP A N 1
ATOM 1427 C CA . ASP A 1 176 ? 6.314 -30.615 2.794 1.00 89.56 176 ASP A CA 1
ATOM 1428 C C . ASP A 1 176 ? 6.346 -32.141 2.544 1.00 89.56 176 ASP A C 1
ATOM 1430 O O . ASP A 1 176 ? 6.205 -32.960 3.451 1.00 89.56 176 ASP A O 1
ATOM 1434 N N . ASN A 1 177 ? 6.488 -32.535 1.269 1.00 86.12 177 ASN A N 1
ATOM 1435 C CA . ASN A 1 177 ? 6.489 -33.933 0.803 1.00 86.12 177 ASN A CA 1
ATOM 1436 C C . ASN A 1 177 ? 5.218 -34.736 1.148 1.00 86.12 177 ASN A C 1
ATOM 1438 O O . ASN A 1 177 ? 5.252 -35.967 1.201 1.00 86.12 177 ASN A O 1
ATOM 1442 N N . ARG A 1 178 ? 4.093 -34.057 1.382 1.00 89.38 178 ARG A N 1
ATOM 1443 C CA . ARG A 1 178 ? 2.787 -34.674 1.637 1.00 89.38 178 ARG A CA 1
ATOM 1444 C C . ARG A 1 178 ? 1.759 -34.145 0.648 1.00 89.38 178 ARG A C 1
ATOM 1446 O O . ARG A 1 178 ? 1.731 -32.947 0.377 1.00 89.38 178 ARG A O 1
ATOM 1453 N N . GLN A 1 179 ? 0.894 -35.028 0.156 1.00 92.62 179 GLN A N 1
ATOM 1454 C CA . GLN A 1 179 ? -0.201 -34.657 -0.736 1.00 92.62 179 GLN A CA 1
ATOM 1455 C C . GLN A 1 179 ? -1.494 -34.455 0.059 1.00 92.62 179 GLN A C 1
ATOM 1457 O O . GLN A 1 179 ? -1.983 -35.373 0.702 1.00 92.62 179 GLN A O 1
ATOM 1462 N N . TYR A 1 180 ? -2.102 -33.278 -0.029 1.00 94.81 180 TYR A N 1
ATOM 1463 C CA . TYR A 1 180 ? -3.382 -32.961 0.597 1.00 94.81 180 TYR A CA 1
ATOM 1464 C C . TYR A 1 180 ? -4.524 -33.136 -0.406 1.00 94.81 180 TYR A C 1
ATOM 1466 O O . TYR A 1 180 ? -4.876 -32.215 -1.142 1.00 94.81 180 TYR A O 1
ATOM 1474 N N . THR A 1 181 ? -5.134 -34.324 -0.427 1.00 93.69 181 THR A N 1
ATOM 1475 C CA . THR A 1 181 ? -6.257 -34.635 -1.333 1.00 93.69 181 THR A CA 1
ATOM 1476 C C . THR A 1 181 ? -7.628 -34.422 -0.708 1.00 93.69 181 THR A C 1
ATOM 1478 O O . THR A 1 181 ? -8.602 -34.214 -1.426 1.00 93.69 181 THR A O 1
ATOM 1481 N N . THR A 1 182 ? -7.743 -34.448 0.621 1.00 94.69 182 THR A N 1
ATOM 1482 C CA . THR A 1 182 ? -9.003 -34.163 1.322 1.00 94.69 182 THR A CA 1
ATOM 1483 C C . THR A 1 182 ? -9.071 -32.684 1.677 1.00 94.69 182 THR A C 1
ATOM 1485 O O . THR A 1 182 ? -8.356 -32.229 2.568 1.00 94.69 182 THR A O 1
ATOM 1488 N N . ILE A 1 183 ? -9.945 -31.941 0.995 1.00 94.88 183 ILE A N 1
ATOM 1489 C CA . ILE A 1 183 ? -10.082 -30.491 1.155 1.00 94.88 183 ILE A CA 1
ATOM 1490 C C . ILE A 1 183 ? -11.466 -30.164 1.709 1.00 94.88 183 ILE A C 1
ATOM 1492 O O . ILE A 1 183 ? -12.488 -30.503 1.116 1.00 94.88 183 ILE A O 1
ATOM 1496 N N . PHE A 1 184 ? -11.512 -29.451 2.821 1.00 95.50 184 PHE A N 1
ATOM 1497 C CA . PHE A 1 184 ? -12.718 -28.867 3.381 1.00 95.50 184 PHE A CA 1
ATOM 1498 C C . PHE A 1 184 ? -12.827 -27.407 2.938 1.00 95.50 184 PHE A C 1
ATOM 1500 O O . PHE A 1 184 ? -11.880 -26.639 3.057 1.00 95.50 184 PHE A O 1
ATOM 1507 N N . HIS A 1 185 ? -13.982 -27.011 2.412 1.00 92.75 185 HIS A N 1
ATOM 1508 C CA . HIS A 1 185 ? -14.259 -25.641 1.984 1.00 92.75 185 HIS A CA 1
ATOM 1509 C C . HIS A 1 185 ? -15.404 -25.069 2.836 1.00 92.75 185 HIS A C 1
ATOM 1511 O O . HIS A 1 185 ? -16.561 -25.459 2.633 1.00 92.75 185 HIS A O 1
ATOM 1517 N N . PRO A 1 186 ? -15.097 -24.182 3.799 1.00 92.44 186 PRO A N 1
ATOM 1518 C CA . PRO A 1 186 ? -16.082 -23.496 4.631 1.00 92.44 186 PRO A CA 1
ATOM 1519 C C . PRO A 1 186 ? -16.959 -22.561 3.799 1.00 92.44 186 PRO A C 1
ATOM 1521 O O . PRO A 1 186 ? -16.449 -21.694 3.094 1.00 92.44 186 PRO A O 1
ATOM 1524 N N . VAL A 1 187 ? -18.279 -22.718 3.880 1.00 86.69 187 VAL A N 1
ATOM 1525 C CA . VAL A 1 187 ? -19.239 -21.933 3.094 1.00 86.69 187 VAL A CA 1
ATOM 1526 C C . VAL A 1 187 ? -20.510 -21.641 3.883 1.00 86.69 187 VAL A C 1
ATOM 1528 O O . VAL A 1 187 ? -20.899 -22.376 4.790 1.00 86.69 187 VAL A O 1
ATOM 1531 N N . TYR A 1 188 ? -21.201 -20.579 3.487 1.00 82.75 188 TYR A N 1
ATOM 1532 C CA . TYR A 1 188 ? -22.563 -20.318 3.934 1.00 82.75 188 TYR A CA 1
ATOM 1533 C C . TYR A 1 188 ? -23.591 -21.003 3.019 1.00 82.75 188 TYR A C 1
ATOM 1535 O O . TYR A 1 188 ? -23.401 -21.009 1.792 1.00 82.75 188 TYR A O 1
ATOM 1543 N N . PRO A 1 189 ? -24.724 -21.488 3.562 1.00 76.50 189 PRO A N 1
ATOM 1544 C CA . PRO A 1 189 ? -25.880 -21.872 2.769 1.00 76.50 189 PRO A CA 1
ATOM 1545 C C . PRO A 1 189 ? -26.348 -20.762 1.821 1.00 76.50 189 PRO A C 1
ATOM 1547 O O . PRO A 1 189 ? -26.099 -19.561 2.020 1.00 76.50 189 PRO A O 1
ATOM 1550 N N . ARG A 1 190 ? -27.030 -21.176 0.750 1.00 69.44 190 ARG A N 1
ATOM 1551 C CA . ARG A 1 190 ? -27.645 -20.252 -0.208 1.00 69.44 190 ARG A CA 1
ATOM 1552 C C . ARG A 1 190 ? -28.769 -19.485 0.495 1.00 69.44 190 ARG A C 1
ATOM 1554 O O . ARG A 1 190 ? -29.609 -20.127 1.103 1.00 69.44 190 ARG A O 1
ATOM 1561 N N . LYS A 1 191 ? -28.803 -18.150 0.378 1.00 66.44 191 LYS A N 1
ATOM 1562 C CA . LYS A 1 191 ? -29.959 -17.348 0.817 1.00 66.44 191 LYS A CA 1
ATOM 1563 C C . LYS A 1 191 ? -31.238 -17.828 0.116 1.00 66.44 191 LYS A C 1
ATOM 1565 O O . LYS A 1 191 ? -31.185 -18.236 -1.050 1.00 66.44 191 LYS A O 1
ATOM 1570 N N . ASN A 1 192 ? -32.360 -17.781 0.817 1.00 63.28 192 ASN A N 1
ATOM 1571 C CA . ASN A 1 192 ? -33.670 -18.041 0.227 1.00 63.28 192 ASN A CA 1
ATOM 1572 C C . ASN A 1 192 ? -34.025 -16.927 -0.791 1.00 63.28 192 ASN A C 1
ATOM 1574 O O . ASN A 1 192 ? -33.367 -15.882 -0.805 1.00 63.28 192 ASN A O 1
ATOM 1578 N N . PRO A 1 193 ? -35.003 -17.139 -1.697 1.00 52.62 193 PRO A N 1
ATOM 1579 C CA . PRO A 1 193 ? -35.380 -16.143 -2.709 1.00 52.62 193 PRO A CA 1
ATOM 1580 C C . PRO A 1 193 ? -35.817 -14.786 -2.139 1.00 52.62 193 PRO A C 1
ATOM 1582 O O . PRO A 1 193 ? -35.686 -13.782 -2.824 1.00 52.62 193 PRO A O 1
ATOM 1585 N N . ASP A 1 194 ? -36.298 -14.778 -0.899 1.00 51.28 194 ASP A N 1
ATOM 1586 C CA . ASP A 1 194 ? -36.706 -13.614 -0.105 1.00 51.28 194 ASP A CA 1
ATOM 1587 C C . ASP A 1 194 ? -35.530 -12.929 0.627 1.00 51.28 194 ASP A C 1
ATOM 1589 O O . ASP A 1 194 ? -35.738 -12.097 1.501 1.00 51.28 194 ASP A O 1
ATOM 1593 N N . GLY A 1 195 ? -34.283 -13.325 0.342 1.00 53.31 195 GLY A N 1
ATOM 1594 C CA . GLY A 1 195 ? -33.084 -12.763 0.970 1.00 53.31 195 GLY A CA 1
ATOM 1595 C C . GLY A 1 195 ? -32.748 -13.327 2.357 1.00 53.31 195 GLY A C 1
ATOM 1596 O O . GLY A 1 195 ? -31.635 -13.087 2.843 1.00 53.31 195 GLY A O 1
ATOM 1597 N N . SER A 1 196 ? -33.631 -14.130 2.960 1.00 57.88 196 SER A N 1
ATOM 1598 C CA . SER A 1 196 ? -33.435 -14.695 4.300 1.00 57.88 196 SER A CA 1
ATOM 1599 C C . SER A 1 196 ? -32.322 -15.754 4.336 1.00 57.88 196 SER A C 1
ATOM 1601 O O . SER A 1 196 ? -31.914 -16.316 3.308 1.00 57.88 196 SER A O 1
ATOM 1603 N N . ALA A 1 197 ? -31.766 -16.013 5.525 1.00 58.09 197 ALA A N 1
ATOM 1604 C CA . ALA A 1 197 ? -30.719 -17.017 5.694 1.00 58.09 197 ALA A CA 1
ATOM 1605 C C . ALA A 1 197 ? -31.256 -18.409 5.314 1.00 58.09 197 ALA A C 1
ATOM 1607 O O . ALA A 1 197 ? -32.227 -18.897 5.886 1.00 58.09 197 ALA A O 1
ATOM 1608 N N . GLY A 1 198 ? -30.627 -19.056 4.330 1.00 59.03 198 GLY A N 1
ATOM 1609 C CA . GLY A 1 198 ? -30.953 -20.443 4.013 1.00 59.03 198 GLY A CA 1
ATOM 1610 C C . GLY A 1 198 ? -30.367 -21.414 5.028 1.00 59.03 198 GLY A C 1
ATOM 1611 O O . GLY A 1 198 ? -29.436 -21.085 5.762 1.00 59.03 198 GLY A O 1
ATOM 1612 N N . ASN A 1 199 ? -30.888 -22.635 5.031 1.00 66.12 199 ASN A N 1
ATOM 1613 C CA . ASN A 1 199 ? -30.426 -23.720 5.893 1.00 66.12 199 ASN A CA 1
ATOM 1614 C C . ASN A 1 199 ? -29.579 -24.728 5.097 1.00 66.12 199 ASN A C 1
ATOM 1616 O O . ASN A 1 199 ? -29.416 -24.603 3.885 1.00 66.12 199 ASN A O 1
ATOM 1620 N N . VAL A 1 200 ? -29.054 -25.764 5.757 1.00 60.38 200 VAL A N 1
ATOM 1621 C CA . VAL A 1 200 ? -28.263 -26.828 5.098 1.00 60.38 200 VAL A CA 1
ATOM 1622 C C . VAL A 1 200 ? -29.001 -27.557 3.961 1.00 60.38 200 VAL A C 1
ATOM 1624 O O . VAL A 1 200 ? -28.356 -28.125 3.083 1.00 60.38 200 VAL A O 1
ATOM 1627 N N . ASN A 1 201 ? -30.338 -27.513 3.936 1.00 60.72 201 ASN A N 1
ATOM 1628 C CA . ASN A 1 201 ? -31.160 -28.088 2.868 1.00 60.72 201 ASN A CA 1
ATOM 1629 C C . ASN A 1 201 ? -31.401 -27.104 1.706 1.00 60.72 201 ASN A C 1
ATOM 1631 O O . ASN A 1 201 ? -31.843 -27.522 0.635 1.00 60.72 201 ASN A O 1
ATOM 1635 N N . SER A 1 202 ? -31.108 -25.809 1.879 1.00 60.06 202 SER A N 1
ATOM 1636 C CA . SER A 1 202 ? -31.129 -24.826 0.796 1.00 60.06 202 SER A CA 1
ATOM 1637 C C . SER A 1 202 ? -30.024 -25.182 -0.198 1.00 60.06 202 SER A C 1
ATOM 1639 O O . SER A 1 202 ? -28.845 -25.148 0.147 1.00 60.06 202 SER A O 1
ATOM 1641 N N . ALA A 1 203 ? -30.400 -25.529 -1.435 1.00 56.44 203 ALA A N 1
ATOM 1642 C CA . ALA A 1 203 ? -29.486 -26.019 -2.467 1.00 56.44 203 ALA A CA 1
ATOM 1643 C C . ALA A 1 203 ? -28.266 -25.094 -2.644 1.00 56.44 203 ALA A C 1
ATOM 1645 O O . ALA A 1 203 ? -28.330 -24.059 -3.319 1.00 56.44 203 ALA A O 1
ATOM 1646 N N . TYR A 1 204 ? -27.142 -25.462 -2.026 1.00 64.81 204 TYR A N 1
ATOM 1647 C CA . TYR A 1 204 ? -25.864 -24.820 -2.275 1.00 64.81 204 TYR A CA 1
ATOM 1648 C C . TYR A 1 204 ? -25.396 -25.246 -3.663 1.00 64.81 204 TYR A C 1
ATOM 1650 O O . TYR A 1 204 ? -25.059 -26.403 -3.895 1.00 64.81 204 TYR A O 1
ATOM 1658 N N . VAL A 1 205 ? -25.387 -24.295 -4.592 1.00 66.12 205 VAL A N 1
ATOM 1659 C CA . VAL A 1 205 ? -24.826 -24.496 -5.926 1.00 66.12 205 VAL A CA 1
ATOM 1660 C C . VAL A 1 205 ? -23.381 -24.023 -5.884 1.00 66.12 205 VAL A C 1
ATOM 1662 O O . VAL A 1 205 ? -23.125 -22.825 -5.751 1.00 66.12 205 VAL A O 1
ATOM 1665 N N . SER A 1 206 ? -22.451 -24.976 -5.957 1.00 72.44 206 SER A N 1
ATOM 1666 C CA . SER A 1 206 ? -21.028 -24.709 -6.157 1.00 72.44 206 SER A CA 1
ATOM 1667 C C . SER A 1 206 ? -20.828 -24.282 -7.612 1.00 72.44 206 SER A C 1
ATOM 1669 O O . SER A 1 206 ? -20.950 -25.133 -8.491 1.00 72.44 206 SER A O 1
ATOM 1671 N N . PRO A 1 207 ? -20.527 -23.010 -7.912 1.00 70.06 207 PRO A N 1
ATOM 1672 C CA . PRO A 1 207 ? -20.557 -22.547 -9.299 1.00 70.06 207 PRO A CA 1
ATOM 1673 C C . PRO A 1 207 ? -19.426 -23.143 -10.149 1.00 70.06 207 PRO A C 1
ATOM 1675 O O . PRO A 1 207 ? -19.587 -23.298 -11.353 1.00 70.06 207 PRO A O 1
ATOM 1678 N N . ILE A 1 208 ? -18.326 -23.564 -9.512 1.00 83.81 208 ILE A N 1
ATOM 1679 C CA . ILE A 1 208 ? -17.215 -24.274 -10.159 1.00 83.81 208 ILE A CA 1
ATOM 1680 C C . ILE A 1 208 ? -17.468 -25.780 -10.356 1.00 83.81 208 ILE A C 1
ATOM 1682 O O . ILE A 1 208 ? -16.743 -26.415 -11.114 1.00 83.81 208 ILE A O 1
ATOM 1686 N N . ASP A 1 209 ? -18.474 -26.383 -9.708 1.00 85.44 209 ASP A N 1
ATOM 1687 C CA . ASP A 1 209 ? -18.628 -27.851 -9.715 1.00 85.44 209 ASP A CA 1
ATOM 1688 C C . ASP A 1 209 ? -18.905 -28.395 -11.120 1.00 85.44 209 ASP A C 1
ATOM 1690 O O . ASP A 1 209 ? -18.269 -29.359 -11.530 1.00 85.44 209 ASP A O 1
ATOM 1694 N N . THR A 1 210 ? -19.730 -27.710 -11.918 1.00 87.38 210 THR A N 1
ATOM 1695 C CA . THR A 1 210 ? -19.948 -28.071 -13.329 1.00 87.38 210 THR A CA 1
ATOM 1696 C C . THR A 1 210 ? -18.640 -28.096 -14.123 1.00 87.38 210 THR A C 1
ATOM 1698 O O . THR A 1 210 ? -18.410 -29.030 -14.887 1.00 87.38 210 THR A O 1
ATOM 1701 N N . VAL A 1 211 ? -17.752 -27.120 -13.901 1.00 92.06 211 VAL A N 1
ATOM 1702 C CA . VAL A 1 211 ? -16.434 -27.063 -14.557 1.00 92.06 211 VAL A CA 1
ATOM 1703 C C . VAL A 1 211 ? -15.560 -28.228 -14.088 1.00 92.06 211 VAL A C 1
ATOM 1705 O O . VAL A 1 211 ? -14.968 -28.927 -14.906 1.00 92.06 211 VAL A O 1
ATOM 1708 N N . VAL A 1 212 ? -15.519 -28.493 -12.779 1.00 92.81 212 VAL A N 1
ATOM 1709 C CA . VAL A 1 212 ? -14.759 -29.617 -12.209 1.00 92.81 212 VAL A CA 1
ATOM 1710 C C . VAL A 1 212 ? -15.228 -30.947 -12.797 1.00 92.81 212 VAL A C 1
ATOM 1712 O O . VAL A 1 212 ? -14.394 -31.753 -13.205 1.00 92.81 212 VAL A O 1
ATOM 1715 N N . GLN A 1 213 ? -16.540 -31.183 -12.887 1.00 92.56 213 GLN A N 1
ATOM 1716 C CA . GLN A 1 213 ? -17.078 -32.409 -13.481 1.00 92.56 213 GLN A CA 1
ATOM 1717 C C . GLN A 1 213 ? -16.766 -32.503 -14.979 1.00 92.56 213 GLN A C 1
ATOM 1719 O O . GLN A 1 213 ? -16.408 -33.581 -15.446 1.00 92.56 213 GLN A O 1
ATOM 1724 N N . ALA A 1 214 ? -16.846 -31.398 -15.726 1.00 94.06 214 ALA A N 1
ATOM 1725 C CA . ALA A 1 214 ? -16.505 -31.381 -17.149 1.00 94.06 214 ALA A CA 1
ATOM 1726 C C . ALA A 1 214 ? -15.045 -31.805 -17.390 1.00 94.06 214 ALA A C 1
ATOM 1728 O O . ALA A 1 214 ? -14.786 -32.693 -18.204 1.00 94.06 214 ALA A O 1
ATOM 1729 N N . TYR A 1 215 ? -14.103 -31.261 -16.610 1.00 94.94 215 TYR A N 1
ATOM 1730 C CA . TYR A 1 215 ? -12.692 -31.652 -16.680 1.00 94.94 215 TYR A CA 1
ATOM 1731 C C . TYR A 1 215 ? -12.458 -33.099 -16.212 1.00 94.94 215 TYR A C 1
ATOM 1733 O O . TYR A 1 215 ? -11.693 -33.823 -16.844 1.00 94.94 215 TYR A O 1
ATOM 1741 N N . ARG A 1 216 ? -13.136 -33.562 -15.149 1.00 94.00 216 ARG A N 1
ATOM 1742 C CA . ARG A 1 216 ? -13.024 -34.953 -14.653 1.00 94.00 216 ARG A CA 1
ATOM 1743 C C . ARG A 1 216 ? -13.583 -35.996 -15.618 1.00 94.00 216 ARG A C 1
ATOM 1745 O O . ARG A 1 216 ? -13.093 -37.120 -15.636 1.00 94.00 216 ARG A O 1
ATOM 1752 N N . ASN A 1 217 ? -14.608 -35.643 -16.389 1.00 95.06 217 ASN A N 1
ATOM 1753 C CA . ASN A 1 217 ? -15.271 -36.561 -17.315 1.00 95.06 217 ASN A CA 1
ATOM 1754 C C . ASN A 1 217 ? -14.610 -36.595 -18.700 1.00 95.06 217 ASN A C 1
ATOM 1756 O O . ASN A 1 217 ? -14.963 -37.439 -19.524 1.00 95.06 217 ASN A O 1
ATOM 1760 N N . ASN A 1 218 ? -13.657 -35.703 -18.972 1.00 96.94 218 ASN A N 1
ATOM 1761 C CA . ASN A 1 218 ? -12.921 -35.692 -20.225 1.00 96.94 218 ASN A CA 1
ATOM 1762 C C . ASN A 1 218 ? -11.710 -36.639 -20.152 1.00 96.94 218 ASN A C 1
ATOM 1764 O O . ASN A 1 218 ? -10.763 -36.409 -19.399 1.00 96.94 218 ASN A O 1
ATOM 1768 N N . SER A 1 219 ? -11.732 -37.706 -20.956 1.00 95.81 219 SER A N 1
ATOM 1769 C CA . SER A 1 219 ? -10.688 -38.740 -20.955 1.00 95.81 219 SER A CA 1
ATOM 1770 C C . SER A 1 219 ? -9.305 -38.223 -21.339 1.00 95.81 219 SER A C 1
ATOM 1772 O O . SER A 1 219 ? -8.308 -38.751 -20.845 1.00 95.81 219 SER A O 1
ATOM 1774 N N . ASP A 1 220 ? -9.233 -37.206 -22.198 1.00 97.00 220 ASP A N 1
ATOM 1775 C CA . ASP A 1 220 ? -7.965 -36.658 -22.679 1.00 97.00 220 ASP A CA 1
ATOM 1776 C C . ASP A 1 220 ? -7.299 -35.827 -21.582 1.00 97.00 220 ASP A C 1
ATOM 1778 O O . ASP A 1 220 ? -6.128 -36.045 -21.272 1.00 97.00 220 ASP A O 1
ATOM 1782 N N . VAL A 1 221 ? -8.081 -34.973 -20.909 1.00 96.44 221 VAL A N 1
ATOM 1783 C CA . VAL A 1 221 ? -7.649 -34.217 -19.722 1.00 96.44 221 VAL A CA 1
ATOM 1784 C C . VAL A 1 221 ? -7.150 -35.165 -18.634 1.00 96.44 221 VAL A C 1
ATOM 1786 O O . VAL A 1 221 ? -6.037 -35.003 -18.137 1.00 96.44 221 VAL A O 1
ATOM 1789 N N . VAL A 1 222 ? -7.952 -36.171 -18.268 1.00 95.19 222 VAL A N 1
ATOM 1790 C CA . VAL A 1 222 ? -7.575 -37.146 -17.231 1.00 95.19 222 VAL A CA 1
ATOM 1791 C C . VAL A 1 222 ? -6.310 -37.901 -17.638 1.00 95.19 222 VAL A C 1
ATOM 1793 O O . VAL A 1 222 ? -5.398 -38.055 -16.827 1.00 95.19 222 VAL A O 1
ATOM 1796 N N . GLY A 1 223 ? -6.215 -38.320 -18.902 1.00 96.31 223 GLY A N 1
ATOM 1797 C CA . GLY A 1 223 ? -5.038 -38.997 -19.437 1.00 96.31 223 GLY A CA 1
ATOM 1798 C C . GLY A 1 223 ? -3.772 -38.137 -19.389 1.00 96.31 223 GLY A C 1
ATOM 1799 O O . GLY A 1 223 ? -2.712 -38.647 -19.024 1.00 96.31 223 GLY A O 1
ATOM 1800 N N . ASP A 1 224 ? -3.865 -36.850 -19.729 1.00 97.50 224 ASP A N 1
ATOM 1801 C CA . ASP A 1 224 ? -2.739 -35.910 -19.676 1.00 97.50 224 ASP A CA 1
ATOM 1802 C C . ASP A 1 224 ? -2.299 -35.616 -18.238 1.00 97.50 224 ASP A C 1
ATOM 1804 O O . ASP A 1 224 ? -1.094 -35.595 -17.967 1.00 97.50 224 ASP A O 1
ATOM 1808 N N . ILE A 1 225 ? -3.244 -35.472 -17.299 1.00 96.75 225 ILE A N 1
ATOM 1809 C CA . ILE A 1 225 ? -2.933 -35.319 -15.869 1.00 96.75 225 ILE A CA 1
ATOM 1810 C C . ILE A 1 225 ? -2.208 -36.569 -15.362 1.00 96.75 225 ILE A C 1
ATOM 1812 O O . ILE A 1 225 ? -1.107 -36.457 -14.826 1.00 96.75 225 ILE A O 1
ATOM 1816 N N . SER A 1 226 ? -2.761 -37.766 -15.589 1.00 95.94 226 SER A N 1
ATOM 1817 C CA . SER A 1 226 ? -2.153 -39.020 -15.121 1.00 95.94 226 SER A CA 1
ATOM 1818 C C . SER A 1 226 ? -0.767 -39.281 -15.716 1.00 95.94 226 SER A C 1
ATOM 1820 O O . SER A 1 226 ? 0.063 -39.905 -15.063 1.00 95.94 226 SER A O 1
ATOM 1822 N N . ARG A 1 227 ? -0.485 -38.809 -16.938 1.00 97.31 227 ARG A N 1
ATOM 1823 C CA . ARG A 1 227 ? 0.860 -38.889 -17.534 1.00 97.31 227 ARG A CA 1
ATOM 1824 C C . ARG A 1 227 ? 1.829 -37.859 -16.956 1.00 97.31 227 ARG A C 1
ATOM 1826 O O . ARG A 1 227 ? 3.006 -38.171 -16.800 1.00 97.31 227 ARG A O 1
ATOM 1833 N N . SER A 1 228 ? 1.356 -36.647 -16.672 1.00 96.62 228 SER A N 1
ATOM 1834 C CA . SER A 1 228 ? 2.204 -35.523 -16.248 1.00 96.62 228 SER A CA 1
ATOM 1835 C C . SER A 1 228 ? 2.549 -35.563 -14.758 1.00 96.62 228 SER A C 1
ATOM 1837 O O . SER A 1 228 ? 3.651 -35.167 -14.364 1.00 96.62 228 SER A O 1
ATOM 1839 N N . VAL A 1 229 ? 1.615 -36.051 -13.938 1.00 95.25 229 VAL A N 1
ATOM 1840 C CA . VAL A 1 229 ? 1.726 -36.152 -12.476 1.00 95.25 229 VAL A CA 1
ATOM 1841 C C . VAL A 1 229 ? 1.226 -37.522 -11.978 1.00 95.25 229 VAL A C 1
ATOM 1843 O O . VAL A 1 229 ? 0.249 -37.603 -11.239 1.00 95.25 229 VAL A O 1
ATOM 1846 N N . PRO A 1 230 ? 1.873 -38.636 -12.378 1.00 94.00 230 PRO A N 1
ATOM 1847 C CA . PRO A 1 230 ? 1.388 -39.997 -12.109 1.00 94.00 230 PRO A CA 1
ATOM 1848 C C . PRO A 1 230 ? 1.325 -40.365 -10.621 1.00 94.00 230 PRO A C 1
ATOM 1850 O O . PRO A 1 230 ? 0.656 -41.328 -10.255 1.00 94.00 230 PRO A O 1
ATOM 1853 N N . HIS A 1 231 ? 2.039 -39.629 -9.769 1.00 92.19 231 HIS A N 1
ATOM 1854 C CA . HIS A 1 231 ? 2.053 -39.805 -8.317 1.00 92.19 231 HIS A CA 1
ATOM 1855 C C . HIS A 1 231 ? 0.931 -39.054 -7.594 1.00 92.19 231 HIS A C 1
ATOM 1857 O O . HIS A 1 231 ? 0.739 -39.291 -6.406 1.00 92.19 231 HIS A O 1
ATOM 1863 N N . MET A 1 232 ? 0.208 -38.158 -8.274 1.00 91.94 232 MET A N 1
ATOM 1864 C CA . MET A 1 232 ? -0.863 -37.372 -7.666 1.00 91.94 232 MET A CA 1
ATOM 1865 C C . MET A 1 232 ? -2.184 -38.142 -7.678 1.00 91.94 232 MET A C 1
ATOM 1867 O O . MET A 1 232 ? -2.699 -38.525 -8.729 1.00 91.94 232 MET A O 1
ATOM 1871 N N . GLU A 1 233 ? -2.781 -38.314 -6.502 1.00 91.56 233 GLU A N 1
ATOM 1872 C CA . GLU A 1 233 ? -4.143 -38.829 -6.358 1.00 91.56 233 GLU A CA 1
ATOM 1873 C C . GLU A 1 233 ? -5.226 -37.763 -6.617 1.00 91.56 233 GLU A C 1
ATOM 1875 O O . GLU A 1 233 ? -4.987 -36.558 -6.545 1.00 91.56 233 GLU A O 1
ATOM 1880 N N . ALA A 1 234 ? -6.458 -38.209 -6.889 1.00 90.69 234 ALA A N 1
ATOM 1881 C CA . ALA A 1 234 ? -7.592 -37.319 -7.129 1.00 90.69 234 ALA A CA 1
ATOM 1882 C C . ALA A 1 234 ? -8.059 -36.599 -5.849 1.00 90.69 234 ALA A C 1
ATOM 1884 O O . ALA A 1 234 ? -8.322 -37.217 -4.813 1.00 90.69 234 ALA A O 1
ATOM 1885 N N . GLY A 1 235 ? -8.256 -35.287 -5.960 1.00 90.00 235 GLY A N 1
ATOM 1886 C CA . GLY A 1 235 ? -8.748 -34.425 -4.894 1.00 90.00 235 GLY A CA 1
ATOM 1887 C C . GLY A 1 235 ? -10.228 -34.663 -4.577 1.00 90.00 235 GLY A C 1
ATOM 1888 O O . GLY A 1 235 ? -11.071 -34.900 -5.449 1.00 90.00 235 GLY A O 1
ATOM 1889 N N . LYS A 1 236 ? -10.576 -34.562 -3.298 1.00 90.75 236 LYS A N 1
ATOM 1890 C CA . LYS A 1 236 ? -11.936 -34.666 -2.769 1.00 90.75 236 LYS A CA 1
ATOM 1891 C C . LYS A 1 236 ? -12.243 -33.412 -1.975 1.00 90.75 236 LYS A C 1
ATOM 1893 O O . LYS A 1 236 ? -11.781 -33.257 -0.846 1.00 90.75 236 LYS A O 1
ATOM 1898 N N . VAL A 1 237 ? -13.065 -32.545 -2.555 1.00 89.50 237 VAL A N 1
ATOM 1899 C CA . VAL A 1 237 ? -13.488 -31.315 -1.893 1.00 89.50 237 VAL A CA 1
ATOM 1900 C C . VAL A 1 237 ? -14.853 -31.511 -1.239 1.00 89.50 237 VAL A C 1
ATOM 1902 O O . VAL A 1 237 ? -15.817 -31.907 -1.892 1.00 89.50 237 VAL A O 1
ATOM 1905 N N . ARG A 1 238 ? -14.946 -31.238 0.063 1.00 89.38 238 ARG A N 1
ATOM 1906 C CA . ARG A 1 238 ? -16.189 -31.263 0.840 1.00 89.38 238 ARG A CA 1
ATOM 1907 C C . ARG A 1 238 ? -16.534 -29.871 1.332 1.00 89.38 238 ARG A C 1
ATOM 1909 O O . ARG A 1 238 ? -15.686 -29.158 1.855 1.00 89.38 238 ARG A O 1
ATOM 1916 N N . ARG A 1 239 ? -17.795 -29.480 1.177 1.00 87.69 239 ARG A N 1
ATOM 1917 C CA . ARG A 1 239 ? -18.295 -28.216 1.722 1.00 87.69 239 ARG A CA 1
ATOM 1918 C C . ARG A 1 239 ? -18.606 -28.391 3.207 1.00 87.69 239 ARG A C 1
ATOM 1920 O O . ARG A 1 239 ? -19.192 -29.401 3.592 1.00 87.69 239 ARG A O 1
ATOM 1927 N N . VAL A 1 240 ? -18.208 -27.417 4.019 1.00 89.38 240 VAL A N 1
ATOM 1928 C CA . VAL A 1 240 ? -18.543 -27.354 5.446 1.00 89.38 240 VAL A CA 1
ATOM 1929 C C . VAL A 1 240 ? -19.439 -26.150 5.652 1.00 89.38 240 VAL A C 1
ATOM 1931 O O . VAL A 1 240 ? -19.038 -25.026 5.360 1.00 89.38 240 VAL A O 1
ATOM 1934 N N . PHE A 1 241 ? -20.663 -26.393 6.108 1.00 87.69 241 PHE A N 1
ATOM 1935 C CA . PHE A 1 241 ? -21.663 -25.345 6.229 1.00 87.69 241 PHE A CA 1
ATOM 1936 C C . PHE A 1 241 ? -21.597 -24.673 7.594 1.00 87.69 241 PHE A C 1
ATOM 1938 O O . PHE A 1 241 ? -21.463 -25.322 8.635 1.00 87.69 241 PHE A O 1
ATOM 1945 N N . PHE A 1 242 ? -21.750 -23.358 7.576 1.00 87.75 242 PHE A N 1
ATOM 1946 C CA . PHE A 1 242 ? -21.897 -22.521 8.757 1.00 87.75 242 PHE A CA 1
ATOM 1947 C C . PHE A 1 242 ? -23.162 -21.697 8.606 1.00 87.75 242 PHE A C 1
ATOM 1949 O O . PHE A 1 242 ? -23.497 -21.285 7.494 1.00 87.75 242 PHE A O 1
ATOM 1956 N N . ASP A 1 243 ? -23.858 -21.455 9.709 1.00 77.88 243 ASP A N 1
ATOM 1957 C CA . ASP A 1 243 ? -24.973 -20.523 9.688 1.00 77.88 243 ASP A CA 1
ATOM 1958 C C . ASP A 1 243 ? -24.477 -19.154 9.251 1.00 77.88 243 ASP A C 1
ATOM 1960 O O . ASP A 1 243 ? -23.407 -18.693 9.659 1.00 77.88 243 ASP A O 1
ATOM 1964 N N . ARG A 1 244 ? -25.256 -18.511 8.378 1.00 70.25 244 ARG A N 1
ATOM 1965 C CA . ARG A 1 244 ? -25.075 -17.078 8.184 1.00 70.25 244 ARG A CA 1
ATOM 1966 C C . ARG A 1 244 ? -25.407 -16.422 9.520 1.00 70.25 244 ARG A C 1
ATOM 1968 O O . ARG A 1 244 ? -26.402 -16.827 10.120 1.00 70.25 244 ARG A O 1
ATOM 1975 N N . PRO A 1 245 ? -24.622 -15.439 9.979 1.00 62.03 245 PRO A N 1
ATOM 1976 C CA . PRO A 1 245 ? -25.034 -14.648 11.127 1.00 62.03 245 PRO A CA 1
ATOM 1977 C C . PRO A 1 245 ? -26.434 -14.088 10.833 1.00 62.03 245 PRO A C 1
ATOM 1979 O O . PRO A 1 245 ? -26.629 -13.388 9.836 1.00 62.03 245 PRO A O 1
ATOM 1982 N N . VAL A 1 246 ? -27.422 -14.510 11.627 1.00 46.34 246 VAL A N 1
ATOM 1983 C CA . VAL A 1 246 ? -28.796 -14.005 11.555 1.00 46.34 246 VAL A CA 1
ATOM 1984 C C . VAL A 1 246 ? -28.786 -12.634 12.231 1.00 46.34 246 VAL A C 1
ATOM 1986 O O . VAL A 1 246 ? -28.199 -12.526 13.306 1.00 46.34 246 VAL A O 1
ATOM 1989 N N . PRO A 1 247 ? -29.407 -11.591 11.658 1.00 37.28 247 PRO A N 1
ATOM 1990 C CA . PRO A 1 247 ? -29.544 -10.292 12.321 1.00 37.28 247 PRO A CA 1
ATOM 1991 C C . PRO A 1 247 ? -30.499 -10.282 13.539 1.00 37.28 247 PRO A C 1
ATOM 1993 O O . PRO A 1 247 ? -31.111 -9.256 13.808 1.00 37.28 247 PRO A O 1
ATOM 1996 N N . GLU A 1 248 ? -30.659 -11.397 14.262 1.00 31.55 248 GLU A N 1
ATOM 1997 C CA . GLU A 1 248 ? -31.462 -11.483 15.491 1.00 31.55 248 GLU A CA 1
ATOM 1998 C C . GLU A 1 248 ? -30.542 -11.500 16.718 1.00 31.55 248 GLU A C 1
ATOM 2000 O O . GLU A 1 248 ? -29.524 -12.192 16.713 1.00 31.55 248 GLU A O 1
ATOM 2005 N N . GLU A 1 249 ? -30.920 -10.709 17.731 1.00 32.28 249 GLU A N 1
ATOM 2006 C CA . GLU A 1 249 ? -30.359 -10.574 19.085 1.00 32.28 249 GLU A CA 1
ATOM 2007 C C . GLU A 1 249 ? -29.074 -11.368 19.363 1.00 32.28 249 GLU A C 1
ATOM 2009 O O . GLU A 1 249 ? -29.081 -12.589 19.552 1.00 32.28 249 GLU A O 1
ATOM 2014 N N . VAL A 1 250 ? -27.965 -10.641 19.510 1.00 30.92 250 VAL A N 1
ATOM 2015 C CA . VAL A 1 250 ? -26.739 -11.159 20.118 1.00 30.92 250 VAL A CA 1
ATOM 2016 C C . VAL A 1 250 ? -27.043 -11.541 21.573 1.00 30.92 250 VAL A C 1
ATOM 2018 O O . VAL A 1 250 ? -26.756 -10.800 22.506 1.00 30.92 250 VAL A O 1
ATOM 2021 N N . LYS A 1 251 ? -27.580 -12.742 21.801 1.00 28.33 251 LYS A N 1
ATOM 2022 C CA . LYS A 1 251 ? -27.295 -13.478 23.031 1.00 28.33 251 LYS A CA 1
ATOM 2023 C C . LYS A 1 251 ? -25.850 -13.912 22.926 1.00 28.33 251 LYS A C 1
ATOM 2025 O O . LYS A 1 251 ? -25.548 -14.974 22.378 1.00 28.33 251 LYS A O 1
ATOM 2030 N N . GLU A 1 252 ? -24.962 -13.059 23.427 1.00 32.91 252 GLU A N 1
ATOM 2031 C CA . GLU A 1 252 ? -23.563 -13.391 23.643 1.00 32.91 252 GLU A CA 1
ATOM 2032 C C . GLU A 1 252 ? -23.471 -14.765 24.319 1.00 32.91 252 GLU A C 1
ATOM 2034 O O . GLU A 1 252 ? -23.754 -14.938 25.508 1.00 32.91 252 GLU A O 1
ATOM 2039 N N . LYS A 1 253 ? -23.007 -15.770 23.573 1.00 29.70 253 LYS A N 1
ATOM 2040 C CA . LYS A 1 253 ? -22.262 -16.852 24.203 1.00 29.70 253 LYS A CA 1
ATOM 2041 C C . LYS A 1 253 ? -20.884 -16.292 24.525 1.00 29.70 253 LYS A C 1
ATOM 2043 O O . LYS A 1 253 ? -19.990 -16.281 23.692 1.00 29.70 253 LYS A O 1
ATOM 2048 N N . LEU A 1 254 ? -20.790 -15.798 25.758 1.00 30.44 254 LEU A N 1
ATOM 2049 C CA . LEU A 1 254 ? -19.598 -15.442 26.524 1.00 30.44 254 LEU A CA 1
ATOM 2050 C C . LEU A 1 254 ? -18.275 -15.948 25.932 1.00 30.44 254 LEU A C 1
ATOM 2052 O O . LEU A 1 254 ? -17.953 -17.131 26.045 1.00 30.44 254 LEU A O 1
ATOM 2056 N N . CYS A 1 255 ? -17.478 -15.009 25.424 1.00 27.03 255 CYS A N 1
ATOM 2057 C CA . CYS A 1 255 ? -16.044 -14.867 25.705 1.00 27.03 255 CYS A CA 1
ATOM 2058 C C . CYS A 1 255 ? -15.576 -13.444 25.326 1.00 27.03 255 CYS A C 1
ATOM 2060 O O . CYS A 1 255 ? -14.546 -13.276 24.682 1.00 27.03 255 CYS A O 1
ATOM 2062 N N . ALA A 1 256 ? -16.322 -12.412 25.729 1.00 30.23 256 ALA A N 1
ATOM 2063 C CA . ALA A 1 256 ? -15.862 -11.029 25.682 1.00 30.23 256 ALA A CA 1
ATOM 2064 C C . ALA A 1 256 ? -15.576 -10.564 27.115 1.00 30.23 256 ALA A C 1
ATOM 2066 O O . ALA A 1 256 ? -16.483 -10.332 27.904 1.00 30.23 256 ALA A O 1
ATOM 2067 N N . ASN A 1 257 ? -14.296 -10.455 27.461 1.00 33.53 257 ASN A N 1
ATOM 2068 C CA . ASN A 1 257 ? -13.866 -9.552 28.520 1.00 33.53 257 ASN A CA 1
ATOM 2069 C C . ASN A 1 257 ? -13.177 -8.386 27.815 1.00 33.53 257 ASN A C 1
ATOM 2071 O O . ASN A 1 257 ? -12.100 -8.581 27.252 1.00 33.53 257 ASN A O 1
ATOM 2075 N N . GLY A 1 258 ? -13.785 -7.199 27.845 1.00 32.12 258 GLY A N 1
ATOM 2076 C CA . GLY A 1 258 ? -13.051 -5.960 27.571 1.00 32.12 258 GLY A CA 1
ATOM 2077 C C . GLY A 1 258 ? -13.811 -4.804 26.927 1.00 32.12 258 GLY A C 1
ATOM 2078 O O . GLY A 1 258 ? -13.303 -3.692 26.979 1.00 32.12 258 GLY A O 1
ATOM 2079 N N . LEU A 1 259 ? -15.001 -5.016 26.366 1.00 30.30 259 LEU A N 1
ATOM 2080 C CA . LEU A 1 259 ? -15.885 -3.938 25.913 1.00 30.30 259 LEU A CA 1
ATOM 2081 C C . LEU A 1 259 ? -17.290 -4.252 26.419 1.00 30.30 259 LEU A C 1
ATOM 2083 O O . LEU A 1 259 ? -17.796 -5.345 26.188 1.00 30.30 259 LEU A O 1
ATOM 2087 N N . ASP A 1 260 ? -17.863 -3.322 27.177 1.00 33.88 260 ASP A N 1
ATOM 2088 C CA . ASP A 1 260 ? -19.145 -3.475 27.857 1.00 33.88 260 ASP A CA 1
ATOM 2089 C C . ASP A 1 260 ? -20.260 -3.858 26.851 1.00 33.88 260 ASP A C 1
ATOM 2091 O O . ASP A 1 260 ? -20.688 -3.050 26.022 1.00 33.88 260 ASP A O 1
ATOM 2095 N N . ALA A 1 261 ? -20.762 -5.094 26.977 1.00 31.64 261 ALA A N 1
ATOM 2096 C CA . ALA A 1 261 ? -21.906 -5.694 26.273 1.00 31.64 261 ALA A CA 1
ATOM 2097 C C . ALA A 1 261 ? -23.199 -4.838 26.144 1.00 31.64 261 ALA A C 1
ATOM 2099 O O . ALA A 1 261 ? -23.911 -4.997 25.149 1.00 31.64 261 ALA A O 1
ATOM 2100 N N . PRO A 1 262 ? -23.521 -3.881 27.042 1.00 39.38 262 PRO A N 1
ATOM 2101 C CA . PRO A 1 262 ? -24.704 -3.026 26.913 1.00 39.38 262 PRO A CA 1
ATOM 2102 C C . PRO A 1 262 ? -24.749 -2.157 25.642 1.00 39.38 262 PRO A C 1
ATOM 2104 O O . PRO A 1 262 ? -25.829 -1.706 25.251 1.00 39.38 262 PRO A O 1
ATOM 2107 N N . LEU A 1 263 ? -23.603 -1.881 24.998 1.00 34.69 263 LEU A N 1
ATOM 2108 C CA . LEU A 1 263 ? -23.502 -1.000 23.818 1.00 34.69 263 LEU A CA 1
ATOM 2109 C C . LEU A 1 263 ? -24.240 -1.547 22.593 1.00 34.69 263 LEU A C 1
ATOM 2111 O O . LEU A 1 263 ? -24.896 -0.792 21.875 1.00 34.69 263 LEU A O 1
ATOM 2115 N N . VAL A 1 264 ? -24.125 -2.856 22.367 1.00 34.97 264 VAL A N 1
ATOM 2116 C CA . VAL A 1 264 ? -24.647 -3.546 21.179 1.00 34.97 264 VAL A CA 1
ATOM 2117 C C . VAL A 1 264 ? -26.129 -3.867 21.348 1.00 34.97 264 VAL A C 1
ATOM 2119 O O . VAL A 1 264 ? -26.924 -3.612 20.448 1.00 34.97 264 VAL A O 1
ATOM 2122 N N . GLU A 1 265 ? -26.513 -4.353 22.527 1.00 34.50 265 GLU A N 1
ATOM 2123 C CA . GLU A 1 265 ? -27.894 -4.726 22.853 1.00 34.50 265 GLU A CA 1
ATOM 2124 C C . GLU A 1 265 ? -28.828 -3.505 22.830 1.00 34.50 265 GLU A C 1
ATOM 2126 O O . GLU A 1 265 ? -29.937 -3.553 22.303 1.00 34.50 265 GLU A O 1
ATOM 2131 N N . ALA A 1 266 ? -28.345 -2.353 23.297 1.00 38.12 266 ALA A N 1
ATOM 2132 C CA . ALA A 1 266 ? -29.151 -1.144 23.326 1.00 38.12 266 ALA A CA 1
ATOM 2133 C C . ALA A 1 266 ? -29.233 -0.424 21.956 1.00 38.12 266 ALA A C 1
ATOM 2135 O O . ALA A 1 266 ? -30.173 0.332 21.733 1.00 38.12 266 ALA A O 1
ATOM 2136 N N . ALA A 1 267 ? -28.299 -0.680 21.025 1.00 33.44 267 ALA A N 1
ATOM 2137 C CA . ALA A 1 267 ? -28.371 -0.180 19.643 1.00 33.44 267 ALA A CA 1
ATOM 2138 C C . ALA A 1 267 ? -29.453 -0.903 18.821 1.00 33.44 267 ALA A C 1
ATOM 2140 O O . ALA A 1 267 ? -30.075 -0.308 17.942 1.00 33.44 267 ALA A O 1
ATOM 2141 N N . LEU A 1 268 ? -29.672 -2.187 19.123 1.00 35.03 268 LEU A N 1
ATOM 2142 C CA . LEU A 1 268 ? -30.677 -3.048 18.496 1.00 35.03 268 LEU A CA 1
ATOM 2143 C C . LEU A 1 268 ? -32.105 -2.688 18.934 1.00 35.03 268 LEU A C 1
ATOM 2145 O O . LEU A 1 268 ? -32.992 -2.625 18.088 1.00 35.03 268 LEU A O 1
ATOM 2149 N N . ASN A 1 269 ? -32.308 -2.342 20.209 1.00 35.44 269 ASN A N 1
ATOM 2150 C CA . ASN A 1 269 ? -33.628 -1.967 20.745 1.00 35.44 269 ASN A CA 1
ATOM 2151 C C . ASN A 1 269 ? -34.180 -0.626 20.210 1.00 35.44 269 ASN A C 1
ATOM 2153 O O . ASN A 1 269 ? -35.351 -0.324 20.398 1.00 35.44 269 ASN A O 1
ATOM 2157 N N . LEU A 1 270 ? -33.365 0.189 19.532 1.00 36.91 270 LEU A N 1
ATOM 2158 C CA . LEU A 1 270 ? -33.766 1.489 18.955 1.00 36.91 270 LEU A CA 1
ATOM 2159 C C . LEU A 1 270 ? -34.314 1.419 17.536 1.00 36.91 270 LEU A C 1
ATOM 2161 O O . LEU A 1 270 ? -34.770 2.428 16.991 1.00 36.91 270 LEU A O 1
ATOM 2165 N N . LEU A 1 271 ? -34.173 0.255 16.914 1.00 37.16 271 LEU A N 1
ATOM 2166 C CA . LEU A 1 271 ? -34.500 -0.002 15.520 1.00 37.16 271 LEU A CA 1
ATOM 2167 C C . LEU A 1 271 ? -35.737 -0.898 15.406 1.00 37.16 271 LEU A C 1
ATOM 2169 O O . LEU A 1 271 ? -35.899 -1.560 14.385 1.00 37.16 271 LEU A O 1
ATOM 2173 N N . GLU A 1 272 ? -36.607 -0.933 16.425 1.00 31.89 272 GLU A N 1
ATOM 2174 C CA . GLU A 1 272 ? -37.886 -1.650 16.356 1.00 31.89 272 GLU A CA 1
ATOM 2175 C C . GLU A 1 272 ? -38.831 -0.984 15.337 1.00 31.89 272 GLU A C 1
ATOM 2177 O O . GLU A 1 272 ? -39.748 -0.231 15.648 1.00 31.89 272 GLU A O 1
ATOM 2182 N N . GLY A 1 273 ? -38.583 -1.289 14.067 1.00 31.00 273 GLY A N 1
ATOM 2183 C CA . GLY A 1 273 ? -39.427 -1.036 12.918 1.00 31.00 273 GLY A CA 1
ATOM 2184 C C . GLY A 1 273 ? -39.087 -2.069 11.849 1.00 31.00 273 GLY A C 1
ATOM 2185 O O . GLY A 1 273 ? -37.931 -2.250 11.484 1.00 31.00 273 GLY A O 1
ATOM 2186 N N . TRP A 1 274 ? -40.089 -2.837 11.426 1.00 30.50 274 TRP A N 1
ATOM 2187 C CA . TRP A 1 274 ? -39.943 -4.054 10.623 1.00 30.50 274 TRP A CA 1
ATOM 2188 C C . TRP A 1 274 ? -39.022 -3.899 9.398 1.00 30.50 274 TRP A C 1
ATOM 2190 O O . TRP A 1 274 ? -39.157 -2.955 8.624 1.00 30.50 274 TRP A O 1
ATOM 2200 N N . ALA A 1 275 ? -38.125 -4.868 9.187 1.00 28.12 275 ALA A N 1
ATOM 2201 C CA . ALA A 1 275 ? -37.248 -4.925 8.020 1.00 28.12 275 ALA A CA 1
ATOM 2202 C C . ALA A 1 275 ? -38.003 -5.417 6.768 1.00 28.12 275 ALA A C 1
ATOM 2204 O O . ALA A 1 275 ? -38.673 -6.450 6.807 1.00 28.12 275 ALA A O 1
ATOM 2205 N N . PHE A 1 276 ? -37.844 -4.709 5.648 1.00 25.06 276 PHE A N 1
ATOM 2206 C CA . PHE A 1 276 ? -38.244 -5.145 4.305 1.00 25.06 276 PHE A CA 1
ATOM 2207 C C . PHE A 1 276 ? -37.033 -4.989 3.371 1.00 25.06 276 PHE A C 1
ATOM 2209 O O . PHE A 1 276 ? -36.415 -3.928 3.359 1.00 25.06 276 PHE A O 1
ATOM 2216 N N . ASP A 1 277 ? -36.690 -6.044 2.622 1.00 25.11 277 ASP A N 1
ATOM 2217 C CA . ASP A 1 277 ? -35.699 -6.056 1.528 1.00 25.11 277 ASP A CA 1
ATOM 2218 C C . ASP A 1 277 ? -34.416 -5.229 1.775 1.00 25.11 277 ASP A C 1
ATOM 2220 O O . ASP A 1 277 ? -34.149 -4.225 1.117 1.00 25.11 277 ASP A O 1
ATOM 2224 N N . ASP A 1 278 ? -33.584 -5.693 2.716 1.00 31.50 278 ASP A N 1
ATOM 2225 C CA . ASP A 1 278 ? -32.223 -5.193 2.977 1.00 31.50 278 ASP A CA 1
ATOM 2226 C C . ASP A 1 278 ? -32.109 -3.699 3.382 1.00 31.50 278 ASP A C 1
ATOM 2228 O O . ASP A 1 278 ? -31.004 -3.145 3.395 1.00 31.50 278 ASP A O 1
ATOM 2232 N N . GLN A 1 279 ? -33.211 -3.050 3.780 1.00 24.84 279 GLN A N 1
ATOM 2233 C CA . GLN A 1 279 ? -33.216 -1.709 4.378 1.00 24.84 279 GLN A CA 1
ATOM 2234 C C . GLN A 1 279 ? -33.685 -1.731 5.843 1.00 24.84 279 GLN A C 1
ATOM 2236 O O . GLN A 1 279 ? -34.668 -2.384 6.196 1.00 24.84 279 GLN A O 1
ATOM 2241 N N . LEU A 1 280 ? -32.977 -0.988 6.704 1.00 34.16 280 LEU A N 1
ATOM 2242 C CA . LEU A 1 280 ? -33.423 -0.667 8.063 1.00 34.16 280 LEU A CA 1
ATOM 2243 C C . LEU A 1 280 ? -34.457 0.462 7.969 1.00 34.16 280 LEU A C 1
ATOM 2245 O O . LEU A 1 280 ? -34.109 1.570 7.566 1.00 34.16 280 LEU A O 1
ATOM 2249 N N . ILE A 1 281 ? -35.710 0.191 8.335 1.00 34.97 281 ILE A N 1
ATOM 2250 C CA . ILE A 1 281 ? -36.764 1.209 8.398 1.00 34.97 281 ILE A CA 1
ATOM 2251 C C . ILE A 1 281 ? -36.841 1.710 9.843 1.00 34.97 281 ILE A C 1
ATOM 2253 O O . ILE A 1 281 ? -37.336 1.016 10.725 1.00 34.97 281 ILE A O 1
ATOM 2257 N N . GLY A 1 282 ? -36.327 2.913 10.098 1.00 38.50 282 GLY A N 1
ATOM 2258 C CA . GLY A 1 282 ? -36.516 3.597 11.376 1.00 38.50 282 GLY A CA 1
ATOM 2259 C C . GLY A 1 282 ? -37.806 4.414 11.360 1.00 38.50 282 GLY A C 1
ATOM 2260 O O . GLY A 1 282 ? -38.019 5.192 10.435 1.00 38.50 282 GLY A O 1
ATOM 2261 N N . TYR A 1 283 ? -38.649 4.279 12.386 1.00 38.28 283 TYR A N 1
ATOM 2262 C CA . TYR A 1 283 ? -39.718 5.249 12.625 1.00 38.28 283 TYR A CA 1
ATOM 2263 C C . TYR A 1 283 ? -39.119 6.529 13.233 1.00 38.28 283 TYR A C 1
ATOM 2265 O O . TYR A 1 283 ? -38.245 6.479 14.107 1.00 38.28 283 TYR A O 1
ATOM 2273 N N . ASP A 1 284 ? -39.566 7.678 12.731 1.00 48.09 284 ASP A N 1
ATOM 2274 C CA . ASP A 1 284 ? -39.145 9.016 13.159 1.00 48.09 284 ASP A CA 1
ATOM 2275 C C . ASP A 1 284 ? -40.317 9.739 13.847 1.00 48.09 284 ASP A C 1
ATOM 2277 O O . ASP A 1 284 ? -40.701 10.853 13.490 1.00 48.09 284 ASP A O 1
ATOM 2281 N N . ASP A 1 285 ? -40.918 9.074 14.836 1.00 47.84 285 ASP A N 1
ATOM 2282 C CA . ASP A 1 285 ? -41.885 9.677 15.756 1.00 47.84 285 ASP A CA 1
ATOM 2283 C C . ASP A 1 285 ? -41.212 10.184 17.046 1.00 47.84 285 ASP A C 1
ATOM 2285 O O . ASP A 1 285 ? -40.048 9.888 17.336 1.00 47.84 285 ASP A O 1
ATOM 2289 N N . GLU A 1 286 ? -41.923 11.020 17.812 1.00 45.16 286 GLU A N 1
ATOM 2290 C CA . GLU A 1 286 ? -41.368 11.691 19.000 1.00 45.16 286 GLU A CA 1
ATOM 2291 C C . GLU A 1 286 ? -40.817 10.718 20.055 1.00 45.16 286 GLU A C 1
ATOM 2293 O O . GLU A 1 286 ? -39.837 11.052 20.729 1.00 45.16 286 GLU A O 1
ATOM 2298 N N . GLU A 1 287 ? -41.407 9.527 20.176 1.00 44.84 287 GLU A N 1
ATOM 2299 C CA . GLU A 1 287 ? -41.031 8.497 21.151 1.00 44.84 287 GLU A CA 1
ATOM 2300 C C . GLU A 1 287 ? -39.732 7.799 20.727 1.00 44.84 287 GLU A C 1
ATOM 2302 O O . GLU A 1 287 ? -38.744 7.822 21.468 1.00 44.84 287 GLU A O 1
ATOM 2307 N N . THR A 1 288 ? -39.648 7.350 19.471 1.00 50.19 288 THR A N 1
ATOM 2308 C CA . THR A 1 288 ? -38.427 6.744 18.916 1.00 50.19 288 THR A CA 1
ATOM 2309 C C . THR A 1 288 ? -37.269 7.751 18.887 1.00 50.19 288 THR A C 1
ATOM 2311 O O . THR A 1 288 ? -36.107 7.403 19.115 1.00 50.19 288 THR A O 1
ATOM 2314 N N . PHE A 1 289 ? -37.556 9.042 18.676 1.00 50.94 289 PHE A N 1
ATOM 2315 C CA . PHE A 1 289 ? -36.562 10.110 18.806 1.00 50.94 289 PHE A CA 1
ATOM 2316 C C . PHE A 1 289 ? -36.053 10.289 20.237 1.00 50.94 289 PHE A C 1
ATOM 2318 O O . PHE A 1 289 ? -34.870 10.590 20.417 1.00 50.94 289 PHE A O 1
ATOM 2325 N N . ALA A 1 290 ? -36.918 10.185 21.246 1.00 53.25 290 ALA A N 1
ATOM 2326 C CA . ALA A 1 290 ? -36.522 10.306 22.645 1.00 53.25 290 ALA A CA 1
ATOM 2327 C C . ALA A 1 290 ? -35.612 9.143 23.064 1.00 53.25 290 ALA A C 1
ATOM 2329 O O . ALA A 1 290 ? -34.575 9.386 23.687 1.00 53.25 290 ALA A O 1
ATOM 2330 N N . ASP A 1 291 ? -35.916 7.926 22.617 1.00 51.97 291 ASP A N 1
ATOM 2331 C CA . ASP A 1 291 ? -35.119 6.737 22.921 1.00 51.97 291 ASP A CA 1
ATOM 2332 C C . ASP A 1 291 ? -33.774 6.749 22.189 1.00 51.97 291 ASP A C 1
ATOM 2334 O O . ASP A 1 291 ? -32.725 6.582 22.822 1.00 51.97 291 ASP A O 1
ATOM 2338 N N . LYS A 1 292 ? -33.760 7.086 20.888 1.00 51.03 292 LYS A N 1
ATOM 2339 C CA . LYS A 1 292 ? -32.517 7.271 20.103 1.00 51.03 292 LYS A CA 1
ATOM 2340 C C . LYS A 1 292 ? -31.603 8.304 20.766 1.00 51.03 292 LYS A C 1
ATOM 2342 O O . LYS A 1 292 ? -30.387 8.112 20.837 1.00 51.03 292 LYS A O 1
ATOM 2347 N N . LYS A 1 293 ? -32.184 9.380 21.311 1.00 52.00 293 LYS A N 1
ATOM 2348 C CA . LYS A 1 293 ? -31.458 10.410 22.074 1.00 52.00 293 LYS A CA 1
ATOM 2349 C C . LYS A 1 293 ? -30.957 9.893 23.421 1.00 52.00 293 LYS A C 1
ATOM 2351 O O . LYS A 1 293 ? -29.820 10.200 23.773 1.00 52.00 293 LYS A O 1
ATOM 2356 N N . ALA A 1 294 ? -31.763 9.146 24.171 1.00 56.88 294 ALA A N 1
ATOM 2357 C CA . ALA A 1 294 ? -31.379 8.610 25.476 1.00 56.88 294 ALA A CA 1
ATOM 2358 C C . ALA A 1 294 ? -30.228 7.602 25.355 1.00 56.88 294 ALA A C 1
ATOM 2360 O O . ALA A 1 294 ? -29.260 7.679 26.110 1.00 56.88 294 ALA A O 1
ATOM 2361 N N . TRP A 1 295 ? -30.274 6.727 24.352 1.00 57.59 295 TRP A N 1
ATOM 2362 C CA . TRP A 1 295 ? -29.205 5.773 24.070 1.00 57.59 295 TRP A CA 1
ATOM 2363 C C . TRP A 1 295 ? -27.926 6.434 23.556 1.00 57.59 295 TRP A C 1
ATOM 2365 O O . TRP A 1 295 ? -26.848 6.198 24.102 1.00 57.59 295 TRP A O 1
ATOM 2375 N N . ALA A 1 296 ? -28.028 7.313 22.551 1.00 54.03 296 ALA A N 1
ATOM 2376 C CA . ALA A 1 296 ? -26.861 8.032 22.043 1.00 54.03 296 ALA A CA 1
ATOM 2377 C C . ALA A 1 296 ? -26.250 8.911 23.147 1.00 54.03 296 ALA A C 1
ATOM 2379 O O . ALA A 1 296 ? -25.029 9.024 23.265 1.00 54.03 296 ALA A O 1
ATOM 2380 N N . GLY A 1 297 ? -27.101 9.491 23.995 1.00 52.19 297 GLY A N 1
ATOM 2381 C CA . GLY A 1 297 ? -26.714 10.174 25.220 1.00 52.19 297 GLY A CA 1
ATOM 2382 C C . GLY A 1 297 ? -26.014 9.252 26.218 1.00 52.19 297 GLY A C 1
ATOM 2383 O O . GLY A 1 297 ? -25.032 9.674 26.801 1.00 52.19 297 GLY A O 1
ATOM 2384 N N . GLY A 1 298 ? -26.432 7.995 26.379 1.00 55.91 298 GLY A N 1
ATOM 2385 C CA . GLY A 1 298 ? -25.785 7.017 27.265 1.00 55.91 298 GLY A CA 1
ATOM 2386 C C . GLY A 1 298 ? -24.335 6.695 26.888 1.00 55.91 298 GLY A C 1
ATOM 2387 O O . GLY A 1 298 ? -23.505 6.489 27.772 1.00 55.91 298 GLY A O 1
ATOM 2388 N N . TYR A 1 299 ? -24.009 6.751 25.595 1.00 57.56 299 TYR A N 1
ATOM 2389 C CA . TYR A 1 299 ? -22.692 6.392 25.053 1.00 57.56 299 TYR A CA 1
ATOM 2390 C C . TYR A 1 299 ? -21.865 7.570 24.540 1.00 57.56 299 TYR A C 1
ATOM 2392 O O . TYR A 1 299 ? -20.876 7.375 23.841 1.00 57.56 299 TYR A O 1
ATOM 2400 N N . CYS A 1 300 ? -22.253 8.803 24.875 1.00 59.62 300 CYS A N 1
ATOM 2401 C CA . CYS A 1 300 ? -21.588 10.017 24.389 1.00 59.62 300 CYS A CA 1
ATOM 2402 C C . CYS A 1 300 ? -21.600 10.190 22.860 1.00 59.62 300 CYS A C 1
ATOM 2404 O O . CYS A 1 300 ? -20.881 11.031 22.328 1.00 59.62 300 CYS A O 1
ATOM 2406 N N . PHE A 1 301 ? -22.451 9.455 22.145 1.00 53.38 301 PHE A N 1
ATOM 2407 C CA . PHE A 1 301 ? -22.717 9.651 20.717 1.00 53.38 301 PHE A CA 1
ATOM 2408 C C . PHE A 1 301 ? -23.748 10.755 20.454 1.00 53.38 301 PHE A C 1
ATOM 2410 O O . PHE A 1 301 ? -23.995 11.118 19.302 1.00 53.38 301 PHE A O 1
ATOM 2417 N N . GLY A 1 302 ? -24.371 11.282 21.514 1.00 48.72 302 GLY A N 1
ATOM 2418 C CA . GLY A 1 302 ? -25.330 12.377 21.450 1.00 48.72 302 GLY A CA 1
ATOM 2419 C C . GLY A 1 302 ? -24.701 13.608 20.807 1.00 48.72 302 GLY A C 1
ATOM 2420 O O . GLY A 1 302 ? -23.910 14.296 21.446 1.00 48.72 302 GLY A O 1
ATOM 2421 N N . GLY A 1 303 ? -25.055 13.859 19.544 1.00 47.78 303 GLY A N 1
ATOM 2422 C CA . GLY A 1 303 ? -24.482 14.929 18.727 1.00 47.78 303 GLY A CA 1
ATOM 2423 C C . GLY A 1 303 ? -23.568 14.514 17.581 1.00 47.78 303 GLY A C 1
ATOM 2424 O O . GLY A 1 303 ? -23.116 15.386 16.845 1.00 47.78 303 GLY A O 1
ATOM 2425 N N . THR A 1 304 ? -23.306 13.217 17.418 1.00 40.78 304 THR A N 1
ATOM 2426 C CA . THR A 1 304 ? -22.378 12.678 16.406 1.00 40.78 304 THR A CA 1
ATOM 2427 C C . THR A 1 304 ? -23.085 11.765 15.389 1.00 40.78 304 THR A C 1
ATOM 2429 O O . THR A 1 304 ? -22.546 11.491 14.321 1.00 40.78 304 THR A O 1
ATOM 2432 N N . MET A 1 305 ? -24.315 11.316 15.673 1.00 39.09 305 MET A N 1
ATOM 2433 C CA . MET A 1 305 ? -25.087 10.393 14.826 1.00 39.09 305 MET A CA 1
ATOM 2434 C C . MET A 1 305 ? -26.261 11.085 14.115 1.00 39.09 305 MET A C 1
ATOM 2436 O O . MET A 1 305 ? -27.351 11.178 14.671 1.00 39.09 305 MET A O 1
ATOM 2440 N N . ILE A 1 306 ? -26.049 11.524 12.868 1.00 37.12 306 ILE A N 1
ATOM 2441 C CA . ILE A 1 306 ? -27.106 11.699 11.847 1.00 37.12 306 ILE A CA 1
ATOM 2442 C C . ILE A 1 306 ? -26.579 11.135 10.516 1.00 37.12 306 ILE A C 1
ATOM 2444 O O . ILE A 1 306 ? -26.400 11.848 9.539 1.00 37.12 306 ILE A O 1
ATOM 2448 N N . TRP A 1 307 ? -26.254 9.843 10.488 1.00 35.84 307 TRP A N 1
ATOM 2449 C CA . TRP A 1 307 ? -26.061 9.109 9.224 1.00 35.84 307 TRP A CA 1
ATOM 2450 C C . TRP A 1 307 ? -27.187 8.093 8.973 1.00 35.84 307 TRP A C 1
ATOM 2452 O O . TRP A 1 307 ? -27.149 7.370 7.985 1.00 35.84 307 TRP A O 1
ATOM 2462 N N . SER A 1 308 ? -28.195 8.044 9.851 1.00 29.95 308 SER A N 1
ATOM 2463 C CA . SER A 1 308 ? -29.293 7.070 9.810 1.00 29.95 308 SER A CA 1
ATOM 2464 C C . SER A 1 308 ? -30.691 7.702 9.875 1.00 29.95 308 SER A C 1
ATOM 2466 O O . SER A 1 308 ? -31.635 7.010 10.236 1.00 29.95 308 SER A O 1
ATOM 2468 N N . ILE A 1 309 ? -30.827 9.007 9.602 1.00 34.38 309 ILE A N 1
ATOM 2469 C CA . ILE A 1 309 ? -32.124 9.707 9.582 1.00 34.38 309 ILE A CA 1
ATOM 2470 C C . ILE A 1 309 ? -32.305 10.281 8.178 1.00 34.38 309 ILE A C 1
ATOM 2472 O O . ILE A 1 309 ? -31.545 11.157 7.762 1.00 34.38 309 ILE A O 1
ATOM 2476 N N . ASP A 1 310 ? -33.254 9.721 7.436 1.00 27.95 310 ASP A N 1
ATOM 2477 C CA . ASP A 1 310 ? -33.481 9.991 6.018 1.00 27.95 310 ASP A CA 1
ATOM 2478 C C . ASP A 1 310 ? -34.501 11.136 5.882 1.00 27.95 310 ASP A C 1
ATOM 2480 O O . ASP A 1 310 ? -35.703 10.942 6.048 1.00 27.95 310 ASP A O 1
ATOM 2484 N N . PHE A 1 311 ? -34.039 12.363 5.627 1.00 32.44 311 PHE A N 1
ATOM 2485 C CA . PHE A 1 311 ? -34.927 13.498 5.349 1.00 32.44 311 PHE A CA 1
ATOM 2486 C C . PHE A 1 311 ? -35.018 13.706 3.833 1.00 32.44 311 PHE A C 1
ATOM 2488 O O . PHE A 1 311 ? -34.202 14.416 3.248 1.00 32.44 311 PHE A O 1
ATOM 2495 N N . GLN A 1 312 ? -36.003 13.088 3.179 1.00 28.17 312 GLN A N 1
ATOM 2496 C CA . GLN A 1 312 ? -36.287 13.319 1.756 1.00 28.17 312 GLN A CA 1
ATOM 2497 C C . GLN A 1 312 ? -37.151 14.583 1.573 1.00 28.17 312 GLN A C 1
ATOM 2499 O O . GLN A 1 312 ? -38.279 14.612 2.073 1.00 28.17 312 GLN A O 1
ATOM 2504 N N . PRO A 1 313 ? -36.700 15.614 0.831 1.00 29.83 313 PRO A N 1
ATOM 2505 C CA . PRO A 1 313 ? -37.597 16.629 0.295 1.00 29.83 313 PRO A CA 1
ATOM 2506 C C . PRO A 1 313 ? -38.246 16.130 -1.006 1.00 29.83 313 PRO A C 1
ATOM 2508 O O . PRO A 1 313 ? -37.584 15.582 -1.887 1.00 29.83 313 PRO A O 1
ATOM 2511 N N . SER A 1 314 ? -39.553 16.338 -1.144 1.00 31.03 314 SER A N 1
ATOM 2512 C CA . SER A 1 314 ? -40.275 16.138 -2.401 1.00 31.03 314 SER A CA 1
ATOM 2513 C C . SER A 1 314 ? -39.860 17.206 -3.417 1.00 31.03 314 SER A C 1
ATOM 2515 O O . SER A 1 314 ? -40.093 18.382 -3.152 1.00 31.03 314 SER A O 1
ATOM 2517 N N . ASP A 1 315 ? -39.244 16.827 -4.545 1.00 27.98 315 ASP A N 1
ATOM 2518 C CA . ASP A 1 315 ? -39.744 17.157 -5.895 1.00 27.98 315 ASP A CA 1
ATOM 2519 C C . ASP A 1 315 ? -38.777 16.789 -7.044 1.00 27.98 315 ASP A C 1
ATOM 2521 O O . ASP A 1 315 ? -37.553 16.863 -6.952 1.00 27.98 315 ASP A O 1
ATOM 2525 N N . ASN A 1 316 ? -39.388 16.383 -8.163 1.00 34.19 316 ASN A N 1
ATOM 2526 C CA . ASN A 1 316 ? -38.788 15.945 -9.426 1.00 34.19 316 ASN A CA 1
ATOM 2527 C C . ASN A 1 316 ? -37.996 17.049 -10.160 1.00 34.19 316 ASN A C 1
ATOM 2529 O O . ASN A 1 316 ? -38.601 18.030 -10.590 1.00 34.19 316 ASN A O 1
ATOM 2533 N N . SER A 1 317 ? -36.720 16.819 -10.504 1.00 26.22 317 SER A N 1
ATOM 2534 C CA . SER A 1 317 ? -36.167 17.292 -11.790 1.00 26.22 317 SER A CA 1
ATOM 2535 C C . SER A 1 317 ? -34.913 16.522 -12.230 1.00 26.22 317 SER A C 1
ATOM 2537 O O . SER A 1 317 ? -34.046 16.165 -11.438 1.00 26.22 317 SER A O 1
ATOM 2539 N N . THR A 1 318 ? -34.868 16.228 -13.527 1.00 37.34 318 THR A N 1
ATOM 2540 C CA . THR A 1 318 ? -33.794 15.571 -14.276 1.00 37.34 318 THR A CA 1
ATOM 2541 C C . THR A 1 318 ? -32.770 16.594 -14.770 1.00 37.34 318 THR A C 1
ATOM 2543 O O . THR A 1 318 ? -33.165 17.464 -15.538 1.00 37.34 318 THR A O 1
ATOM 2546 N N . ASP A 1 319 ? -31.487 16.447 -14.419 1.00 25.52 319 ASP A N 1
ATOM 2547 C CA . ASP A 1 319 ? -30.352 16.713 -15.324 1.00 25.52 319 ASP A CA 1
ATOM 2548 C C . ASP A 1 319 ? -29.016 16.225 -14.728 1.00 25.52 319 ASP A C 1
ATOM 2550 O O . ASP A 1 319 ? -28.771 16.306 -13.526 1.00 25.52 319 ASP A O 1
ATOM 2554 N N . GLY A 1 320 ? -28.160 15.647 -15.577 1.00 34.81 320 GLY A N 1
ATOM 2555 C CA . GLY A 1 320 ? -26.906 15.004 -15.180 1.00 34.81 320 GLY A CA 1
ATOM 2556 C C . GLY A 1 320 ? -25.673 15.904 -15.297 1.00 34.81 320 GLY A C 1
ATOM 2557 O O . GLY A 1 320 ? -25.477 16.519 -16.335 1.00 34.81 320 GLY A O 1
ATOM 2558 N N . TYR A 1 321 ? -24.830 15.923 -14.256 1.00 27.61 321 TYR A N 1
ATOM 2559 C CA . TYR A 1 321 ? -23.355 15.783 -14.235 1.00 27.61 321 TYR A CA 1
ATOM 2560 C C . TYR A 1 321 ? -22.817 16.211 -12.848 1.00 27.61 321 TYR A C 1
ATOM 2562 O O . TYR A 1 321 ? -23.141 17.289 -12.371 1.00 27.61 321 TYR A O 1
ATOM 2570 N N . VAL A 1 322 ? -21.923 15.385 -12.270 1.00 21.28 322 VAL A N 1
ATOM 2571 C CA . VAL A 1 322 ? -21.239 15.511 -10.952 1.00 21.28 322 VAL A CA 1
ATOM 2572 C C . VAL A 1 322 ? -22.161 15.313 -9.729 1.00 21.28 322 VAL A C 1
ATOM 2574 O O . VAL A 1 322 ? -23.115 16.065 -9.578 1.00 21.28 322 VAL A O 1
ATOM 2577 N N . PRO A 1 323 ? -21.889 14.368 -8.797 1.00 23.84 323 PRO A N 1
ATOM 2578 C CA . PRO A 1 323 ? -22.553 14.397 -7.500 1.00 23.84 323 PRO A CA 1
ATOM 2579 C C . PRO A 1 323 ? -21.974 15.571 -6.703 1.00 23.84 323 PRO A C 1
ATOM 2581 O O . PRO A 1 323 ? -20.933 15.455 -6.054 1.00 23.84 323 PRO A O 1
ATOM 2584 N N . ALA A 1 324 ? -22.621 16.729 -6.804 1.00 23.64 324 ALA A N 1
ATOM 2585 C CA . ALA A 1 324 ? -22.582 17.708 -5.735 1.00 23.64 324 ALA A CA 1
ATOM 2586 C C . ALA A 1 324 ? -23.194 17.051 -4.486 1.00 23.64 324 ALA A C 1
ATOM 2588 O O . ALA A 1 324 ? -24.197 16.340 -4.581 1.00 23.64 324 ALA A O 1
ATOM 2589 N N . LEU A 1 325 ? -22.573 17.261 -3.321 1.00 28.14 325 LEU A N 1
ATOM 2590 C CA . LEU A 1 325 ? -23.270 17.083 -2.046 1.00 28.14 325 LEU A CA 1
ATOM 2591 C C . LEU A 1 325 ? -24.567 17.910 -2.104 1.00 28.14 325 LEU A C 1
ATOM 2593 O O . LEU A 1 325 ? -24.540 18.982 -2.714 1.00 28.14 325 LEU A O 1
ATOM 2597 N N . PRO A 1 326 ? -25.682 17.418 -1.537 1.00 28.23 326 PRO A N 1
ATOM 2598 C CA . PRO A 1 326 ? -26.976 18.075 -1.660 1.00 28.23 326 PRO A CA 1
ATOM 2599 C C . PRO A 1 326 ? -26.874 19.541 -1.234 1.00 28.23 326 PRO A C 1
ATOM 2601 O O . PRO A 1 326 ? -26.308 19.853 -0.185 1.00 28.23 326 PRO A O 1
ATOM 2604 N N . ASP A 1 327 ? -27.403 20.419 -2.084 1.00 28.27 327 ASP A N 1
ATOM 2605 C CA . ASP A 1 327 ? -27.547 21.846 -1.817 1.00 28.27 327 ASP A CA 1
ATOM 2606 C C . ASP A 1 327 ? -28.375 22.009 -0.530 1.00 28.27 327 ASP A C 1
ATOM 2608 O O . ASP A 1 327 ? -29.549 21.637 -0.476 1.00 28.27 327 ASP A O 1
ATOM 2612 N N . LEU A 1 328 ? -27.749 22.516 0.537 1.00 38.59 328 LEU A N 1
ATOM 2613 C CA . LEU A 1 328 ? -28.382 22.712 1.851 1.00 38.59 328 LEU A CA 1
ATOM 2614 C C . LEU A 1 328 ? -29.339 23.919 1.873 1.00 38.59 328 LEU A C 1
ATOM 2616 O O . LEU A 1 328 ? -30.017 24.143 2.875 1.00 38.59 328 LEU A O 1
ATOM 2620 N N . ASP A 1 329 ? -29.438 24.667 0.773 1.00 30.19 329 ASP A N 1
ATOM 2621 C CA . ASP A 1 329 ? -30.243 25.891 0.669 1.00 30.19 329 ASP A CA 1
ATOM 2622 C C . ASP A 1 329 ? -31.764 25.631 0.594 1.00 30.19 329 ASP A C 1
ATOM 2624 O O . ASP A 1 329 ? -32.561 26.561 0.724 1.00 30.19 329 ASP A O 1
ATOM 2628 N N . GLY A 1 330 ? -32.191 24.370 0.438 1.00 29.73 330 GLY A N 1
ATOM 2629 C CA . GLY A 1 330 ? -33.605 23.967 0.399 1.00 29.73 330 GLY A CA 1
ATOM 2630 C C . GLY A 1 330 ? -34.180 23.418 1.711 1.00 29.73 330 GLY A C 1
ATOM 2631 O O . GLY A 1 330 ? -35.374 23.118 1.769 1.00 29.73 330 GLY A O 1
ATOM 2632 N N . ILE A 1 331 ? -33.375 23.263 2.768 1.00 31.36 331 ILE A N 1
ATOM 2633 C CA . ILE A 1 331 ? -33.860 22.706 4.037 1.00 31.36 331 ILE A CA 1
ATOM 2634 C C . ILE A 1 331 ? -34.630 23.798 4.785 1.00 31.36 331 ILE A C 1
ATOM 2636 O O . ILE A 1 331 ? -34.047 24.714 5.367 1.00 31.36 331 ILE A O 1
ATOM 2640 N N . GLY A 1 332 ? -35.963 23.696 4.782 1.00 32.03 332 GLY A N 1
ATOM 2641 C CA . GLY A 1 332 ? -36.809 24.437 5.716 1.00 32.03 332 GLY A CA 1
ATOM 2642 C C . GLY A 1 332 ? -36.247 24.304 7.134 1.00 32.03 332 GLY A C 1
ATOM 2643 O O . GLY A 1 332 ? -35.896 23.205 7.548 1.00 32.03 332 GLY A O 1
ATOM 2644 N N . ALA A 1 333 ? -36.094 25.441 7.821 1.00 30.69 333 ALA A N 1
ATOM 2645 C CA . ALA A 1 333 ? -35.336 25.610 9.061 1.00 30.69 333 ALA A CA 1
ATOM 2646 C C . ALA A 1 333 ? -35.242 24.346 9.938 1.00 30.69 333 ALA A C 1
ATOM 2648 O O . ALA A 1 333 ? -36.238 23.900 10.508 1.00 30.69 333 ALA A O 1
ATOM 2649 N N . ILE A 1 334 ? -34.020 23.820 10.086 1.00 35.88 334 ILE A N 1
ATOM 2650 C CA . ILE A 1 334 ? -33.703 22.777 11.067 1.00 35.88 334 ILE A CA 1
ATOM 2651 C C . ILE A 1 334 ? -34.188 23.268 12.442 1.00 35.88 334 ILE A C 1
ATOM 2653 O O . ILE A 1 334 ? -33.832 24.387 12.835 1.00 35.88 334 ILE A O 1
ATOM 2657 N N . PRO A 1 335 ? -34.986 22.476 13.182 1.00 36.50 335 PRO A N 1
ATOM 2658 C CA . PRO A 1 335 ? -35.444 22.852 14.510 1.00 36.50 335 PRO A CA 1
ATOM 2659 C C . PRO A 1 335 ? -34.262 23.257 15.401 1.00 36.50 335 PRO A C 1
ATOM 2661 O O . PRO A 1 335 ? -33.234 22.579 15.464 1.00 36.50 335 PRO A O 1
ATOM 2664 N N . LYS A 1 336 ? -34.382 24.406 16.070 1.00 37.28 336 LYS A N 1
ATOM 2665 C CA . LYS A 1 336 ? -33.293 25.028 16.845 1.00 37.28 336 LYS A CA 1
ATOM 2666 C C . LYS A 1 336 ? -32.742 24.104 17.944 1.00 37.28 336 LYS A C 1
ATOM 2668 O O . LYS A 1 336 ? -31.562 24.152 18.262 1.00 37.28 336 LYS A O 1
ATOM 2673 N N . ASP A 1 337 ? -33.577 23.201 18.451 1.00 40.03 337 ASP A N 1
ATOM 2674 C CA . ASP A 1 337 ? -33.235 22.187 19.450 1.00 40.03 337 ASP A CA 1
ATOM 2675 C C . ASP A 1 337 ? -32.375 21.026 18.908 1.00 40.03 337 ASP A C 1
ATOM 2677 O O . ASP A 1 337 ? -31.815 20.262 19.699 1.00 40.03 337 ASP A O 1
ATOM 2681 N N . LEU A 1 338 ? -32.284 20.855 17.586 1.00 37.50 338 LEU A N 1
ATOM 2682 C CA . LEU A 1 338 ? -31.427 19.873 16.910 1.00 37.50 338 LEU A CA 1
ATOM 2683 C C . LEU A 1 338 ? -30.046 20.454 16.567 1.00 37.50 338 LEU A C 1
ATOM 2685 O O . LEU A 1 338 ? -29.055 19.734 16.675 1.00 37.50 338 LEU A O 1
ATOM 2689 N N . GLN A 1 339 ? -29.962 21.752 16.253 1.00 39.41 339 GLN A N 1
ATOM 2690 C CA . GLN A 1 339 ? -28.688 22.474 16.075 1.00 39.41 339 GLN A CA 1
ATOM 2691 C C . GLN A 1 339 ? -27.883 22.574 17.383 1.00 39.41 339 GLN A C 1
ATOM 2693 O O . GLN A 1 339 ? -26.658 22.480 17.374 1.00 39.41 339 GLN A O 1
ATOM 2698 N N . ASP A 1 340 ? -28.561 22.665 18.530 1.00 39.19 340 ASP A N 1
ATOM 2699 C CA . ASP A 1 340 ? -27.929 22.709 19.859 1.00 39.19 340 ASP A CA 1
ATOM 2700 C C . ASP A 1 340 ? -27.202 21.404 20.259 1.00 39.19 340 ASP A C 1
ATOM 2702 O O . ASP A 1 340 ? -26.578 21.339 21.327 1.00 39.19 340 ASP A O 1
ATOM 2706 N N . LYS A 1 341 ? -27.290 20.350 19.435 1.00 47.44 341 LYS A N 1
ATOM 2707 C CA . LYS A 1 341 ? -26.864 18.996 19.800 1.00 47.44 341 LYS A CA 1
ATOM 2708 C C . LYS A 1 341 ? -25.577 18.520 19.139 1.00 47.44 341 LYS A C 1
ATOM 2710 O O . LYS A 1 341 ? -25.065 17.525 19.624 1.00 47.44 341 LYS A O 1
ATOM 2715 N N . TRP A 1 342 ? -25.017 19.162 18.110 1.00 62.84 342 TRP A N 1
ATOM 2716 C CA . TRP A 1 342 ? -23.810 18.632 17.447 1.00 62.84 342 TRP A CA 1
ATOM 2717 C C . TRP A 1 342 ? -22.525 19.075 18.147 1.00 62.84 342 TRP A C 1
ATOM 2719 O O . TRP A 1 342 ? -22.333 20.261 18.407 1.00 62.84 342 TRP A O 1
ATOM 2729 N N . ALA A 1 343 ? -21.613 18.136 18.417 1.00 70.56 343 ALA A N 1
ATOM 2730 C CA . ALA A 1 343 ? -20.363 18.417 19.130 1.00 70.56 343 ALA A CA 1
ATOM 2731 C C . ALA A 1 343 ? -19.501 19.468 18.409 1.00 70.56 343 ALA A C 1
ATOM 2733 O O . ALA A 1 343 ? -19.002 20.409 19.028 1.00 70.56 343 ALA A O 1
ATOM 2734 N N . GLU A 1 344 ? -19.386 19.336 17.087 1.00 72.56 344 GLU A N 1
ATOM 2735 C CA . GLU A 1 344 ? -18.626 20.247 16.233 1.00 72.56 344 GLU A CA 1
ATOM 2736 C C . GLU A 1 344 ? -19.274 21.628 16.125 1.00 72.56 344 GLU A C 1
ATOM 2738 O O . GLU A 1 344 ? -18.589 22.629 16.301 1.00 72.56 344 GLU A O 1
ATOM 2743 N N . GLN A 1 345 ? -20.591 21.704 15.896 1.00 73.94 345 GLN A N 1
ATOM 2744 C CA . GLN A 1 345 ? -21.305 22.986 15.816 1.00 73.94 345 GLN A CA 1
ATOM 2745 C C . GLN A 1 345 ? -21.316 23.702 17.164 1.00 73.94 345 GLN A C 1
ATOM 2747 O O . GLN A 1 345 ? -21.222 24.924 17.216 1.00 73.94 345 GLN A O 1
ATOM 2752 N N . TRP A 1 346 ? -21.390 22.952 18.264 1.00 75.62 346 TRP A N 1
ATOM 2753 C CA . TRP A 1 346 ? -21.320 23.520 19.600 1.00 75.62 346 TRP A CA 1
ATOM 2754 C C . TRP A 1 346 ? -19.928 24.074 19.904 1.00 75.62 346 TRP A C 1
ATOM 2756 O O . TRP A 1 346 ? -19.817 25.185 20.421 1.00 75.62 346 TRP A O 1
ATOM 2766 N N . ALA A 1 347 ? -18.866 23.344 19.555 1.00 81.31 347 ALA A N 1
ATOM 2767 C CA . ALA A 1 347 ? -17.499 23.836 19.696 1.00 81.31 347 ALA A CA 1
ATOM 2768 C C . ALA A 1 347 ? -17.224 25.032 18.767 1.00 81.31 347 ALA A C 1
ATOM 2770 O O . ALA A 1 347 ? -16.629 26.017 19.196 1.00 81.31 347 ALA A O 1
ATOM 2771 N N . ASP A 1 348 ? -17.727 25.000 17.533 1.00 83.12 348 ASP A N 1
ATOM 2772 C CA . ASP A 1 348 ? -17.665 26.104 16.571 1.00 83.12 348 ASP A CA 1
ATOM 2773 C C . ASP A 1 348 ? -18.398 27.353 17.095 1.00 83.12 348 ASP A C 1
ATOM 2775 O O . ASP A 1 348 ? -17.833 28.447 17.132 1.00 83.12 348 ASP A O 1
ATOM 2779 N N . ALA A 1 349 ? -19.625 27.192 17.599 1.00 82.00 349 ALA A N 1
ATOM 2780 C CA . ALA A 1 349 ? -20.398 28.260 18.228 1.00 82.00 349 ALA A CA 1
ATOM 2781 C C . ALA A 1 349 ? -19.714 28.796 19.494 1.00 82.00 349 ALA A C 1
ATOM 2783 O O . ALA A 1 349 ? -19.689 30.010 19.715 1.00 82.00 349 ALA A O 1
ATOM 2784 N N . TYR A 1 350 ? -19.118 27.916 20.304 1.00 86.75 350 TYR A N 1
ATOM 2785 C CA . TYR A 1 350 ? -18.330 28.315 21.462 1.00 86.75 350 TYR A CA 1
ATOM 2786 C C . TYR A 1 350 ? -17.160 29.202 21.040 1.00 86.75 350 TYR A C 1
ATOM 2788 O O . TYR A 1 350 ? -17.056 30.315 21.557 1.00 86.75 350 TYR A O 1
ATOM 2796 N N . ILE A 1 351 ? -16.342 28.765 20.076 1.00 87.50 351 ILE A N 1
ATOM 2797 C CA . ILE A 1 351 ? -15.202 29.544 19.575 1.00 87.50 351 ILE A CA 1
ATOM 2798 C C . ILE A 1 351 ? -15.682 30.896 19.031 1.00 87.50 351 ILE A C 1
ATOM 2800 O O . ILE A 1 351 ? -15.163 31.931 19.432 1.00 87.50 351 ILE A O 1
ATOM 2804 N N . LYS A 1 352 ? -16.728 30.915 18.193 1.00 85.31 352 LYS A N 1
ATOM 2805 C CA . LYS A 1 352 ? -17.314 32.152 17.640 1.00 85.31 352 LYS A CA 1
ATOM 2806 C C . LYS A 1 352 ? -17.835 33.113 18.716 1.00 85.31 352 LYS A C 1
ATOM 2808 O O . LYS A 1 352 ? -17.862 34.320 18.491 1.00 85.31 352 LYS A O 1
ATOM 2813 N N . SER A 1 353 ? -18.275 32.594 19.863 1.00 84.88 353 SER A N 1
ATOM 2814 C CA . SER A 1 353 ? -18.769 33.411 20.979 1.00 84.88 353 SER A CA 1
ATOM 2815 C C . SER A 1 353 ? -17.656 34.037 21.826 1.00 84.88 353 SER A C 1
ATOM 2817 O O . SER A 1 353 ? -17.922 34.981 22.577 1.00 84.88 353 SER A O 1
ATOM 2819 N N . GLN A 1 354 ? -16.420 33.536 21.728 1.00 84.38 354 GLN A N 1
ATOM 2820 C CA . GLN A 1 354 ? -15.294 34.099 22.462 1.00 84.38 354 GLN A CA 1
ATOM 2821 C C . GLN A 1 354 ? -14.775 35.364 21.768 1.00 84.38 354 GLN A C 1
ATOM 2823 O O . GLN A 1 354 ? -14.750 35.477 20.546 1.00 84.38 354 GLN A O 1
ATOM 2828 N N . LYS A 1 355 ? -14.334 36.342 22.566 1.00 82.44 355 LYS A N 1
ATOM 2829 C CA . LYS A 1 355 ? -13.625 37.528 22.046 1.00 82.44 355 LYS A CA 1
ATOM 2830 C C . LYS A 1 355 ? -12.164 37.230 21.708 1.00 82.44 355 LYS A C 1
ATOM 2832 O O . LYS A 1 355 ? -11.552 37.979 20.956 1.00 82.44 355 LYS A O 1
ATOM 2837 N N . ASP A 1 356 ? -11.627 36.182 22.322 1.00 83.62 356 ASP A N 1
ATOM 2838 C CA . ASP A 1 356 ? -10.258 35.713 22.186 1.00 83.62 356 ASP A CA 1
ATOM 2839 C C . ASP A 1 356 ? -10.286 34.184 22.114 1.00 83.62 356 ASP A C 1
ATOM 2841 O O . ASP A 1 356 ? -10.849 33.525 22.990 1.00 83.62 356 ASP A O 1
ATOM 2845 N N . ASN A 1 357 ? -9.689 33.638 21.057 1.00 85.88 357 ASN A N 1
ATOM 2846 C CA . ASN A 1 357 ? -9.639 32.200 20.808 1.00 85.88 357 ASN A CA 1
ATOM 2847 C C . ASN A 1 357 ? -8.388 31.552 21.425 1.00 85.88 357 ASN A C 1
ATOM 2849 O O . ASN A 1 357 ? -8.161 30.358 21.234 1.00 85.88 357 ASN A O 1
ATOM 2853 N N . THR A 1 358 ? -7.580 32.316 22.166 1.00 86.94 358 THR A N 1
ATOM 2854 C CA . THR A 1 358 ? -6.397 31.806 22.858 1.00 86.94 358 THR A CA 1
ATOM 2855 C C . THR A 1 358 ? -6.793 30.734 23.879 1.00 86.94 358 THR A C 1
ATOM 2857 O O . THR A 1 358 ? -7.647 30.956 24.741 1.00 86.94 358 THR A O 1
ATOM 2860 N N . ASN A 1 359 ? -6.161 29.563 23.800 1.00 87.75 359 ASN A N 1
ATOM 2861 C CA . ASN A 1 359 ? -6.427 28.366 24.589 1.00 87.75 359 ASN A CA 1
ATOM 2862 C C . ASN A 1 359 ? -7.901 27.929 24.550 1.00 87.75 359 ASN A C 1
ATOM 2864 O O . ASN A 1 359 ? -8.424 27.448 25.559 1.00 87.75 359 ASN A O 1
ATOM 2868 N N . TRP A 1 360 ? -8.599 28.108 23.420 1.00 89.88 360 TRP A N 1
ATOM 2869 C CA . TRP A 1 360 ? -10.046 27.866 23.339 1.00 89.88 360 TRP A CA 1
ATOM 2870 C C . TRP A 1 360 ? -10.430 26.465 23.834 1.00 89.88 360 TRP A C 1
ATOM 2872 O O . TRP A 1 360 ? -11.400 26.333 24.573 1.00 89.88 360 TRP A O 1
ATOM 2882 N N . ALA A 1 361 ? -9.646 25.435 23.502 1.00 89.75 361 ALA A N 1
ATOM 2883 C CA . ALA A 1 361 ? -9.938 24.051 23.864 1.00 89.75 361 ALA A CA 1
ATOM 2884 C C . ALA A 1 361 ? -9.803 23.805 25.379 1.00 89.75 361 ALA A C 1
ATOM 2886 O O . ALA A 1 361 ? -10.660 23.176 26.003 1.00 89.75 361 ALA A O 1
ATOM 2887 N N . GLN A 1 362 ? -8.768 24.375 26.003 1.00 90.50 362 GLN A N 1
ATOM 2888 C CA . GLN A 1 362 ? -8.576 24.328 27.453 1.00 90.50 362 GLN A CA 1
ATOM 2889 C C . GLN A 1 362 ? -9.650 25.138 28.192 1.00 90.50 362 GLN A C 1
ATOM 2891 O O . GLN A 1 362 ? -10.187 24.694 29.209 1.00 90.50 362 GLN A O 1
ATOM 2896 N N . ASN A 1 363 ? -9.991 26.322 27.676 1.00 90.25 363 ASN A N 1
ATOM 2897 C CA . ASN A 1 363 ? -11.051 27.167 28.223 1.00 90.25 363 ASN A CA 1
ATOM 2898 C C . ASN A 1 363 ? -12.414 26.473 28.123 1.00 90.25 363 ASN A C 1
ATOM 2900 O O . ASN A 1 363 ? -13.211 26.550 29.059 1.00 90.25 363 ASN A O 1
ATOM 2904 N N . LEU A 1 364 ? -12.651 25.740 27.034 1.00 89.62 364 LEU A N 1
ATOM 2905 C CA . LEU A 1 364 ? -13.844 24.933 26.847 1.00 89.62 364 LEU A CA 1
ATOM 2906 C C . LEU A 1 364 ? -13.936 23.821 27.889 1.00 89.62 364 LEU A C 1
ATOM 2908 O O . LEU A 1 364 ? -14.969 23.678 28.540 1.00 89.62 364 LEU A O 1
ATOM 2912 N N . TYR A 1 365 ? -12.841 23.091 28.111 1.00 90.50 365 TYR A N 1
ATOM 2913 C CA . TYR A 1 365 ? -12.774 22.061 29.146 1.00 90.50 365 TYR A CA 1
ATOM 2914 C C . TYR A 1 365 ? -13.029 22.634 30.546 1.00 90.50 365 TYR A C 1
ATOM 2916 O O . TYR A 1 365 ? -13.834 22.093 31.304 1.00 90.50 365 TYR A O 1
ATOM 2924 N N . ARG A 1 366 ? -12.405 23.775 30.870 1.00 90.69 366 ARG A N 1
ATOM 2925 C CA . ARG A 1 366 ? -12.606 24.480 32.146 1.00 90.69 366 ARG A CA 1
ATOM 2926 C C . ARG A 1 366 ? -14.063 24.904 32.343 1.00 90.69 366 ARG A C 1
ATOM 2928 O O . ARG A 1 366 ? -14.574 24.779 33.451 1.00 90.69 366 ARG A O 1
ATOM 2935 N N . ASN A 1 367 ? -14.726 25.373 31.285 1.00 88.94 367 ASN A N 1
ATOM 2936 C CA . ASN A 1 367 ? -16.133 25.777 31.333 1.00 88.94 367 ASN A CA 1
ATOM 2937 C C . ASN A 1 367 ? -17.082 24.589 31.549 1.00 88.94 367 ASN A C 1
ATOM 2939 O O . ASN A 1 367 ? -18.126 24.750 32.175 1.00 88.94 367 ASN A O 1
ATOM 2943 N N . LEU A 1 368 ? -16.735 23.405 31.039 1.00 87.12 368 LEU A N 1
ATOM 2944 C CA . LEU A 1 368 ? -17.516 22.184 31.254 1.00 87.12 368 LEU A CA 1
ATOM 2945 C C . LEU A 1 368 ? -17.279 21.587 32.648 1.00 87.12 368 LEU A C 1
ATOM 2947 O O . LEU A 1 368 ? -18.206 21.045 33.251 1.00 87.12 368 LEU A O 1
ATOM 2951 N N . PHE A 1 369 ? -16.053 21.699 33.171 1.00 90.75 369 PHE A N 1
ATOM 2952 C CA . PHE A 1 369 ? -15.634 21.046 34.410 1.00 90.75 369 PHE A CA 1
ATOM 2953 C C . PHE A 1 369 ? -14.785 21.959 35.308 1.00 90.75 369 PHE A C 1
ATOM 2955 O O . PHE A 1 369 ? -13.590 21.734 35.492 1.00 90.75 369 PHE A O 1
ATOM 2962 N N . GLU A 1 370 ? -15.417 22.936 35.965 1.00 84.50 370 GLU A N 1
ATOM 2963 C CA . GLU A 1 370 ? -14.738 23.924 36.830 1.00 84.50 370 GLU A CA 1
ATOM 2964 C C . GLU A 1 370 ? -13.827 23.312 37.913 1.00 84.50 370 GLU A C 1
ATOM 2966 O O . GLU A 1 370 ? -12.836 23.917 38.317 1.00 84.50 370 GLU A O 1
ATOM 2971 N N . LYS A 1 371 ? -14.168 22.113 38.405 1.00 83.69 371 LYS A N 1
ATOM 2972 C CA . LYS A 1 371 ? -13.462 21.428 39.505 1.00 83.69 371 LYS A CA 1
ATOM 2973 C C . LYS A 1 371 ? -12.349 20.481 39.046 1.00 83.69 371 LYS A C 1
ATOM 2975 O O . LYS A 1 371 ? -11.671 19.914 39.900 1.00 83.69 371 LYS A O 1
ATOM 2980 N N . LYS A 1 372 ? -12.194 20.253 37.739 1.00 85.38 372 LYS A N 1
ATOM 2981 C CA . LYS A 1 372 ? -11.145 19.381 37.186 1.00 85.38 372 LYS A CA 1
ATOM 2982 C C . LYS A 1 372 ? -9.883 20.192 36.907 1.00 85.38 372 LYS A C 1
ATOM 2984 O O . LYS A 1 372 ? -9.939 21.391 36.628 1.00 85.38 372 LYS A O 1
ATOM 2989 N N . ASP A 1 373 ? -8.738 19.520 36.959 1.00 84.00 373 ASP A N 1
ATOM 2990 C CA . ASP A 1 373 ? -7.469 20.136 36.595 1.00 84.00 373 ASP A CA 1
ATOM 2991 C C . ASP A 1 373 ? -7.392 20.327 35.074 1.00 84.00 373 ASP A C 1
ATOM 2993 O O . ASP A 1 373 ? -7.109 19.402 34.315 1.00 84.00 373 ASP A O 1
ATOM 2997 N N . HIS A 1 374 ? -7.676 21.546 34.623 1.00 83.25 374 HIS A N 1
ATOM 2998 C CA . HIS A 1 374 ? -7.627 21.913 33.212 1.00 83.25 374 HIS A CA 1
ATOM 2999 C C . HIS A 1 374 ? -6.197 22.163 32.713 1.00 83.25 374 HIS A C 1
ATOM 3001 O O . HIS A 1 374 ? -5.988 22.257 31.505 1.00 83.25 374 HIS A O 1
ATOM 3007 N N . THR A 1 375 ? -5.196 22.251 33.597 1.00 83.12 375 THR A N 1
ATOM 3008 C CA . THR A 1 375 ? -3.804 22.519 33.191 1.00 83.12 375 THR A CA 1
ATOM 3009 C C . THR A 1 375 ? -3.174 21.348 32.432 1.00 83.12 375 THR A C 1
ATOM 3011 O O . THR A 1 375 ? -2.290 21.569 31.605 1.00 83.12 375 THR A O 1
ATOM 3014 N N . LYS A 1 376 ? -3.692 20.129 32.634 1.00 81.88 376 LYS A N 1
ATOM 3015 C CA . LYS A 1 376 ? -3.290 18.903 31.921 1.00 81.88 376 LYS A CA 1
ATOM 3016 C C . LYS A 1 376 ? -3.755 18.846 30.463 1.00 81.88 376 LYS A C 1
ATOM 3018 O O . LYS A 1 376 ? -3.135 18.162 29.653 1.00 81.88 376 LYS A O 1
ATOM 3023 N N . PHE A 1 377 ? -4.787 19.616 30.118 1.00 87.12 377 PHE A N 1
ATOM 3024 C CA . PHE A 1 377 ? -5.299 19.749 28.754 1.00 87.12 377 PHE A CA 1
ATOM 3025 C C . PHE A 1 377 ? -4.787 21.044 28.099 1.00 87.12 377 PHE A C 1
ATOM 3027 O O . PHE A 1 377 ? -5.556 21.894 27.654 1.00 87.12 377 PHE A O 1
ATOM 3034 N N . SER A 1 378 ? -3.463 21.234 28.108 1.00 83.38 378 SER A N 1
ATOM 3035 C CA . SER A 1 378 ? -2.790 22.411 27.546 1.00 83.38 378 SER A CA 1
ATOM 3036 C C . SER A 1 378 ? -2.109 22.039 26.232 1.00 83.38 378 SER A C 1
ATOM 3038 O O . SER A 1 378 ? -0.908 21.782 26.171 1.00 83.38 378 SER A O 1
ATOM 3040 N N . CYS A 1 379 ? -2.891 21.975 25.160 1.00 86.19 379 CYS A N 1
ATOM 3041 C CA . CYS A 1 379 ? -2.463 21.396 23.886 1.00 86.19 379 CYS A CA 1
ATOM 3042 C C . CYS A 1 379 ? -1.715 22.379 22.957 1.00 86.19 379 CYS A C 1
ATOM 3044 O O . CYS A 1 379 ? -1.326 22.003 21.858 1.00 86.19 379 CYS A O 1
ATOM 3046 N N . VAL A 1 380 ? -1.488 23.632 23.369 1.00 84.31 380 VAL A N 1
ATOM 3047 C CA . VAL A 1 380 ? -0.975 24.709 22.489 1.00 84.31 380 VAL A CA 1
ATOM 3048 C C . VAL A 1 380 ? 0.477 24.561 22.037 1.00 84.31 380 VAL A C 1
ATOM 3050 O O . VAL A 1 380 ? 0.884 25.219 21.087 1.00 84.31 380 VAL A O 1
ATOM 3053 N N . THR A 1 381 ? 1.265 23.684 22.663 1.00 79.69 381 THR A N 1
ATOM 3054 C CA . THR A 1 381 ? 2.634 23.394 22.208 1.00 79.69 381 THR A CA 1
ATOM 3055 C C . THR A 1 381 ? 2.774 21.920 21.843 1.00 79.69 381 THR A C 1
ATOM 3057 O O . THR A 1 381 ? 2.223 21.083 22.550 1.00 79.69 381 THR A O 1
ATOM 3060 N N . PRO A 1 382 ? 3.557 21.534 20.818 1.00 72.88 382 PRO A N 1
ATOM 3061 C CA . PRO A 1 382 ? 3.668 20.127 20.416 1.00 72.88 382 PRO A CA 1
ATOM 3062 C C . PRO A 1 382 ? 4.157 19.171 21.517 1.00 72.88 382 PRO A C 1
ATOM 3064 O O . PRO A 1 382 ? 3.855 17.988 21.481 1.00 72.88 382 PRO A O 1
ATOM 3067 N N . ASN A 1 383 ? 4.921 19.654 22.501 1.00 75.12 383 ASN A N 1
ATOM 3068 C CA . ASN A 1 383 ? 5.540 18.798 23.520 1.00 75.12 383 ASN A CA 1
ATOM 3069 C C . ASN A 1 383 ? 4.799 18.777 24.869 1.00 75.12 383 ASN A C 1
ATOM 3071 O O . ASN A 1 383 ? 5.201 18.012 25.750 1.00 75.12 383 ASN A O 1
ATOM 3075 N N . SER A 1 384 ? 3.747 19.581 25.053 1.00 79.69 384 SER A N 1
ATOM 3076 C CA . SER A 1 384 ? 2.990 19.637 26.310 1.00 79.69 384 SER A CA 1
ATOM 3077 C C . SER A 1 384 ? 2.131 18.383 26.548 1.00 79.69 384 SER A C 1
ATOM 3079 O O . SER A 1 384 ? 2.156 17.424 25.768 1.00 79.69 384 SER A O 1
ATOM 3081 N N . GLN A 1 385 ? 1.443 18.349 27.692 1.00 75.44 385 GLN A N 1
ATOM 3082 C CA . GLN A 1 385 ? 0.378 17.384 27.963 1.00 75.44 385 GLN A CA 1
ATOM 3083 C C . GLN A 1 385 ? -0.918 17.874 27.311 1.00 75.44 385 GLN A C 1
ATOM 3085 O O . GLN A 1 385 ? -1.243 19.060 27.387 1.00 75.44 385 GLN A O 1
ATOM 3090 N N . CYS A 1 386 ? -1.634 16.958 26.668 1.00 86.00 386 CYS A N 1
ATOM 3091 C CA . CYS A 1 386 ? -2.934 17.203 26.049 1.00 86.00 386 CYS A CA 1
ATOM 3092 C C . CYS A 1 386 ? -3.899 16.092 26.477 1.00 86.00 386 CYS A C 1
ATOM 3094 O O . CYS A 1 386 ? -4.560 15.455 25.660 1.00 86.00 386 CYS A O 1
ATOM 3096 N N . ASP A 1 387 ? -3.932 15.839 27.785 1.00 82.31 387 ASP A N 1
ATOM 3097 C CA . ASP A 1 387 ? -4.708 14.763 28.392 1.00 82.31 387 ASP A CA 1
ATOM 3098 C C . ASP A 1 387 ? -5.865 15.371 29.185 1.00 82.31 387 ASP A C 1
ATOM 3100 O O . ASP A 1 387 ? -5.684 16.331 29.940 1.00 82.31 387 ASP A O 1
ATOM 3104 N N . PHE A 1 388 ? -7.065 14.819 29.024 1.00 85.31 388 PHE A N 1
ATOM 3105 C CA . PHE A 1 388 ? -8.232 15.209 29.810 1.00 85.31 388 PHE A CA 1
ATOM 3106 C C . PHE A 1 388 ? -8.712 14.031 30.663 1.00 85.31 388 PHE A C 1
ATOM 3108 O O . PHE A 1 388 ? -8.683 12.879 30.244 1.00 85.31 388 PHE A O 1
ATOM 3115 N N . GLU A 1 389 ? -9.139 14.318 31.893 1.00 84.69 389 GLU A N 1
ATOM 3116 C CA . GLU A 1 389 ? -9.474 13.294 32.898 1.00 84.69 389 GLU A CA 1
ATOM 3117 C C . GLU A 1 389 ? -10.970 12.964 32.967 1.00 84.69 389 GLU A C 1
ATOM 3119 O O . GLU A 1 389 ? -11.372 12.043 33.678 1.00 84.69 389 GLU A O 1
ATOM 3124 N N . ALA A 1 390 ? -11.819 13.762 32.318 1.00 85.62 390 ALA A N 1
ATOM 3125 C CA . ALA A 1 390 ? -13.261 13.578 32.373 1.00 85.62 390 ALA A CA 1
ATOM 3126 C C . ALA A 1 390 ? -13.694 12.351 31.555 1.00 85.62 390 ALA A C 1
ATOM 3128 O O . ALA A 1 390 ? -13.413 12.236 30.363 1.00 85.62 390 ALA A O 1
ATOM 3129 N N . SER A 1 391 ? -14.420 11.447 32.205 1.00 85.88 391 SER A N 1
ATOM 3130 C CA . SER A 1 391 ? -15.032 10.274 31.581 1.00 85.88 391 SER A CA 1
ATOM 3131 C C . SER A 1 391 ? -16.245 10.649 30.724 1.00 85.88 391 SER A C 1
ATOM 3133 O O . SER A 1 391 ? -16.878 11.687 30.934 1.00 85.88 391 SER A O 1
ATOM 3135 N N . CYS A 1 392 ? -16.637 9.763 29.804 1.00 78.62 392 CYS A N 1
ATOM 3136 C CA . CYS A 1 392 ? -17.874 9.920 29.032 1.00 78.62 392 CYS A CA 1
ATOM 3137 C C . CYS A 1 392 ? -19.098 10.165 29.947 1.00 78.62 392 CYS A C 1
ATOM 3139 O O . CYS A 1 392 ? -19.870 11.102 29.735 1.00 78.62 392 CYS A O 1
ATOM 3141 N N . ALA A 1 393 ? -19.222 9.413 31.046 1.00 78.75 393 ALA A N 1
ATOM 3142 C CA . ALA A 1 393 ? -20.305 9.594 32.014 1.00 78.75 393 ALA A CA 1
ATOM 3143 C C . ALA A 1 393 ? -20.360 11.018 32.610 1.00 78.75 393 ALA A C 1
ATOM 3145 O O . ALA A 1 393 ? -21.443 11.550 32.863 1.00 78.75 393 ALA A O 1
ATOM 3146 N N . GLU A 1 394 ? -19.210 11.667 32.808 1.00 83.62 394 GLU A N 1
ATOM 3147 C CA . GLU A 1 394 ? -19.141 13.043 33.306 1.00 83.62 394 GLU A CA 1
ATOM 3148 C C . GLU A 1 394 ? -19.581 14.068 32.251 1.00 83.62 394 GLU A C 1
ATOM 3150 O O . GLU A 1 394 ? -20.308 15.001 32.595 1.00 83.62 394 GLU A O 1
ATOM 3155 N N . PHE A 1 395 ? -19.235 13.869 30.973 1.00 79.75 395 PHE A N 1
ATOM 3156 C CA . PHE A 1 395 ? -19.755 14.683 29.864 1.00 79.75 395 PHE A CA 1
ATOM 3157 C C . PHE A 1 395 ? -21.274 14.538 29.706 1.00 79.75 395 PHE A C 1
ATOM 3159 O O . PHE A 1 395 ? -21.977 15.534 29.518 1.00 79.75 395 PHE A O 1
ATOM 3166 N N . ASN A 1 396 ? -21.808 13.324 29.856 1.00 74.06 396 ASN A N 1
ATOM 3167 C CA . ASN A 1 396 ? -23.254 13.083 29.832 1.00 74.06 396 ASN A CA 1
ATOM 3168 C C . ASN A 1 396 ? -23.971 13.769 30.997 1.00 74.06 396 ASN A C 1
ATOM 3170 O O . ASN A 1 396 ? -25.028 14.368 30.803 1.00 74.06 396 ASN A O 1
ATOM 3174 N N . LYS A 1 397 ? -23.371 13.763 32.194 1.00 80.62 397 LYS A N 1
ATOM 3175 C CA . LYS A 1 397 ? -23.936 14.406 33.391 1.00 80.62 397 LYS A CA 1
ATOM 3176 C C . LYS A 1 397 ? -24.123 15.919 33.236 1.00 80.62 397 LYS A C 1
ATOM 3178 O O . LYS A 1 397 ? -25.028 16.476 33.852 1.00 80.62 397 LYS A O 1
ATOM 3183 N N . VAL A 1 398 ? -23.298 16.576 32.421 1.00 79.44 398 VAL A N 1
ATOM 3184 C CA . VAL A 1 398 ? -23.434 18.010 32.096 1.00 79.44 398 VAL A CA 1
ATOM 3185 C C . VAL A 1 398 ? -24.211 18.259 30.794 1.00 79.44 398 VAL A C 1
ATOM 3187 O O . VAL A 1 398 ? -24.269 19.389 30.316 1.00 79.44 398 VAL A O 1
ATOM 3190 N N . GLY A 1 399 ? -24.820 17.221 30.209 1.00 71.69 399 GLY A N 1
ATOM 3191 C CA . GLY A 1 399 ? -25.613 17.317 28.980 1.00 71.69 399 GLY A CA 1
ATOM 3192 C C . GLY A 1 399 ? -24.780 17.568 27.720 1.00 71.69 399 GLY A C 1
ATOM 3193 O O . GLY A 1 399 ? -25.291 18.130 26.753 1.00 71.69 399 GLY A O 1
ATOM 3194 N N . LYS A 1 400 ? -23.491 17.203 27.732 1.00 74.31 400 LYS A N 1
ATOM 3195 C CA . LYS A 1 400 ? -22.524 17.472 26.653 1.00 74.31 400 LYS A CA 1
ATOM 3196 C C . LYS A 1 400 ? -21.770 16.223 26.187 1.00 74.31 400 LYS A C 1
ATOM 3198 O O . LYS A 1 400 ? -20.615 16.320 25.786 1.00 74.31 400 LYS A O 1
ATOM 3203 N N . GLY A 1 401 ? -22.438 15.068 26.202 1.00 68.44 401 GLY A N 1
ATOM 3204 C CA . GLY A 1 401 ? -21.889 13.768 25.798 1.00 68.44 401 GLY A CA 1
ATOM 3205 C C . GLY A 1 401 ? -21.070 13.793 24.507 1.00 68.44 401 GLY A C 1
ATOM 3206 O O . GLY A 1 401 ? -19.914 13.387 24.521 1.00 68.44 401 GLY A O 1
ATOM 3207 N N . GLY A 1 402 ? -21.614 14.369 23.428 1.00 66.31 402 GLY A N 1
ATOM 3208 C CA . GLY A 1 402 ? -20.947 14.431 22.120 1.00 66.31 402 GLY A CA 1
ATOM 3209 C C . GLY A 1 402 ? -19.572 15.098 22.112 1.00 66.31 402 GLY A C 1
ATOM 3210 O O . GLY A 1 402 ? -18.748 14.794 21.252 1.00 66.31 402 GLY A O 1
ATOM 3211 N N . LEU A 1 403 ? -19.274 15.975 23.078 1.00 78.12 403 LEU A N 1
ATOM 3212 C CA . LEU A 1 403 ? -17.961 16.616 23.159 1.00 78.12 403 LEU A CA 1
ATOM 3213 C C . LEU A 1 403 ? -16.863 15.657 23.611 1.00 78.12 403 LEU A C 1
ATOM 3215 O O . LEU A 1 403 ? -15.708 15.905 23.290 1.00 78.12 403 LEU A O 1
ATOM 3219 N N . TYR A 1 404 ? -17.190 14.562 24.299 1.00 80.38 404 TYR A N 1
ATOM 3220 C CA . TYR A 1 404 ? -16.195 13.596 24.768 1.00 80.38 404 TYR A CA 1
ATOM 3221 C C . TYR A 1 404 ? -15.287 13.105 23.627 1.00 80.38 404 TYR A C 1
ATOM 3223 O O . TYR A 1 404 ? -14.062 13.143 23.734 1.00 80.38 404 TYR A O 1
ATOM 3231 N N . TYR A 1 405 ? -15.882 12.737 22.492 1.00 74.56 405 TYR A N 1
ATOM 3232 C CA . TYR A 1 405 ? -15.147 12.287 21.310 1.00 74.56 405 TYR A CA 1
ATOM 3233 C C . TYR A 1 405 ? -14.449 13.427 20.555 1.00 74.56 405 TYR A C 1
ATOM 3235 O O . TYR A 1 405 ? -13.417 13.219 19.916 1.00 74.56 405 TYR A O 1
ATOM 3243 N N . LEU A 1 406 ? -14.941 14.660 20.667 1.00 80.88 406 LEU A N 1
ATOM 3244 C CA . LEU A 1 406 ? -14.210 15.816 20.156 1.00 80.88 406 LEU A CA 1
ATOM 3245 C C . LEU A 1 406 ? -12.922 16.051 20.970 1.00 80.88 406 LEU A C 1
ATOM 3247 O O . LEU A 1 406 ? -11.861 16.250 20.386 1.00 80.88 406 LEU A O 1
ATOM 3251 N N . PHE A 1 407 ? -12.991 15.951 22.301 1.00 85.00 407 PHE A N 1
ATOM 3252 C CA . PHE A 1 407 ? -11.822 16.034 23.184 1.00 85.00 407 PHE A CA 1
ATOM 3253 C C . PHE A 1 407 ? -10.838 14.877 22.955 1.00 85.00 407 PHE A C 1
ATOM 3255 O O . PHE A 1 407 ? -9.635 15.119 22.895 1.00 85.00 407 PHE A O 1
ATOM 3262 N N . GLN A 1 408 ? -11.322 13.649 22.725 1.00 79.50 408 GLN A N 1
ATOM 3263 C CA . GLN A 1 408 ? -10.451 12.548 22.291 1.00 79.50 408 GLN A CA 1
ATOM 3264 C C . GLN A 1 408 ? -9.766 12.846 20.951 1.00 79.50 408 GLN A C 1
ATOM 3266 O O . GLN A 1 408 ? -8.563 12.640 20.826 1.00 79.50 408 GLN A O 1
ATOM 3271 N N . SER A 1 409 ? -10.498 13.376 19.965 1.00 79.44 409 SER A N 1
ATOM 3272 C CA . SER A 1 409 ? -9.928 13.735 18.657 1.00 79.44 409 SER A CA 1
ATOM 3273 C C . SER A 1 409 ? -8.806 14.765 18.787 1.00 79.44 409 SER A C 1
ATOM 3275 O O . SER A 1 409 ? -7.773 14.632 18.134 1.00 79.44 409 SER A O 1
ATOM 3277 N N . MET A 1 410 ? -8.981 15.758 19.664 1.00 86.56 410 MET A N 1
ATOM 3278 C CA . MET A 1 410 ? -7.941 16.730 20.005 1.00 86.56 410 MET A CA 1
ATOM 3279 C C . MET A 1 410 ? -6.709 16.044 20.618 1.00 86.56 410 MET A C 1
ATOM 3281 O O . MET A 1 410 ? -5.598 16.172 20.098 1.00 86.56 410 MET A O 1
ATOM 3285 N N . SER A 1 411 ? -6.884 15.243 21.671 1.00 85.62 411 SER A N 1
ATOM 3286 C CA . SER A 1 411 ? -5.771 14.507 22.292 1.00 85.62 411 SER A CA 1
ATOM 3287 C C . SER A 1 411 ? -5.010 13.634 21.287 1.00 85.62 411 SER A C 1
ATOM 3289 O O . SER A 1 411 ? -3.776 13.644 21.269 1.00 85.62 411 SER A O 1
ATOM 3291 N N . SER A 1 412 ? -5.719 12.943 20.393 1.00 78.69 412 SER A N 1
ATOM 3292 C CA . SER A 1 412 ? -5.119 12.128 19.332 1.00 78.69 412 SER A CA 1
ATOM 3293 C C . SER A 1 412 ? -4.374 12.963 18.290 1.00 78.69 412 SER A C 1
ATOM 3295 O O . SER A 1 412 ? -3.251 12.618 17.918 1.00 78.69 412 SER A O 1
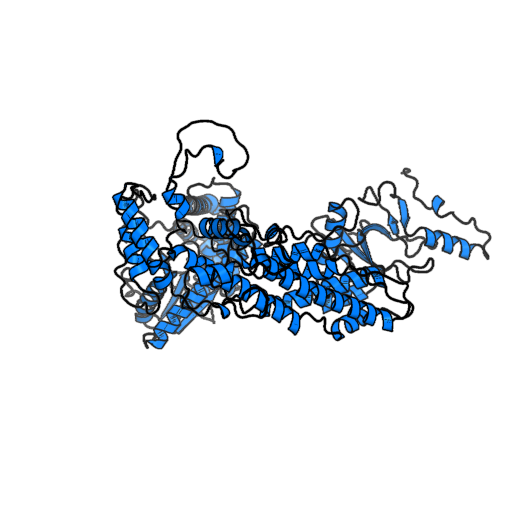ATOM 3297 N N . PHE A 1 413 ? -4.946 14.089 17.849 1.00 83.00 413 PHE A N 1
ATOM 3298 C CA . PHE A 1 413 ? -4.275 15.046 16.963 1.00 83.00 413 PHE A CA 1
ATOM 3299 C C . PHE A 1 413 ? -2.961 15.544 17.571 1.00 83.00 413 PHE A C 1
ATOM 3301 O O . PHE A 1 413 ? -1.916 15.551 16.916 1.00 83.00 413 PHE A O 1
ATOM 3308 N N . HIS A 1 414 ? -3.005 15.948 18.842 1.00 86.81 414 HIS A N 1
ATOM 3309 C CA . HI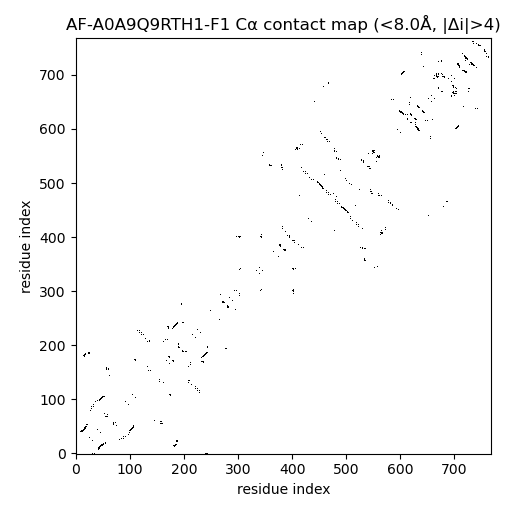S A 1 414 ? -1.841 16.468 19.552 1.00 86.81 414 HIS A CA 1
ATOM 3310 C C . HIS A 1 414 ? -0.764 15.398 19.714 1.00 86.81 414 HIS A C 1
ATOM 3312 O O . HIS A 1 414 ? 0.395 15.639 19.379 1.00 86.81 414 HIS A O 1
ATOM 3318 N N . THR A 1 415 ? -1.162 14.193 20.128 1.00 81.31 415 THR A N 1
ATOM 3319 C CA . THR A 1 415 ? -0.270 13.035 20.269 1.00 81.31 415 THR A CA 1
ATOM 3320 C C . THR A 1 415 ? 0.421 12.705 18.951 1.00 81.31 415 THR A C 1
ATOM 3322 O O . THR A 1 415 ? 1.635 12.499 18.925 1.00 81.31 415 THR A O 1
ATOM 3325 N N . PHE A 1 416 ? -0.321 12.734 17.844 1.00 78.56 416 PHE A N 1
ATOM 3326 C CA . PHE A 1 416 ? 0.236 12.538 16.513 1.00 78.56 416 PHE A CA 1
ATOM 3327 C C . PHE A 1 416 ? 1.266 13.622 16.157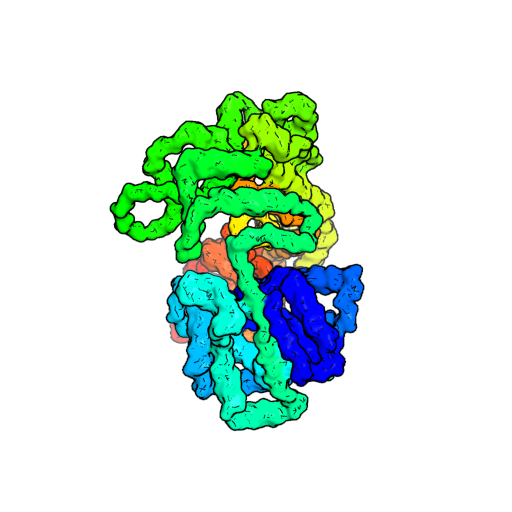 1.00 78.56 416 PHE A C 1
ATOM 3329 O O . PHE A 1 416 ? 2.385 13.301 15.757 1.00 78.56 416 PHE A O 1
ATOM 3336 N N . MET A 1 417 ? 0.938 14.906 16.346 1.00 80.94 417 MET A N 1
ATOM 3337 C CA . MET A 1 417 ? 1.864 16.012 16.056 1.00 80.94 417 MET A CA 1
ATOM 3338 C C . MET A 1 417 ? 3.111 15.981 16.948 1.00 80.94 417 MET A C 1
ATOM 3340 O O . MET A 1 417 ? 4.209 16.302 16.489 1.00 80.94 417 MET A O 1
ATOM 3344 N N . LYS A 1 418 ? 2.965 15.545 18.202 1.00 81.69 418 LYS A N 1
ATOM 3345 C CA . LYS A 1 418 ? 4.063 15.323 19.144 1.00 81.69 418 LYS A CA 1
ATOM 3346 C C . LYS A 1 418 ? 4.985 14.200 18.686 1.00 81.69 418 LYS A C 1
ATOM 3348 O O . LYS A 1 418 ? 6.194 14.419 18.610 1.00 81.69 418 LYS A O 1
ATOM 3353 N N . ALA A 1 419 ? 4.429 13.035 18.351 1.00 74.69 419 ALA A N 1
ATOM 3354 C CA . ALA A 1 419 ? 5.190 11.900 17.833 1.00 74.69 419 ALA A CA 1
ATOM 3355 C C . ALA A 1 419 ? 5.934 12.299 16.552 1.00 74.69 419 ALA A C 1
ATOM 3357 O O . ALA A 1 419 ? 7.148 12.136 16.453 1.00 74.69 419 ALA A O 1
ATOM 3358 N N . LEU A 1 420 ? 5.232 12.951 15.626 1.00 73.81 420 LEU A N 1
ATOM 3359 C CA . LEU A 1 420 ? 5.796 13.465 14.387 1.00 73.81 420 LEU A CA 1
ATOM 3360 C C . LEU A 1 420 ? 6.965 14.439 14.642 1.00 73.81 420 LEU A C 1
ATOM 3362 O O . LEU A 1 420 ? 8.029 14.306 14.039 1.00 73.81 420 LEU A O 1
ATOM 3366 N N . ASN A 1 421 ? 6.811 15.384 15.576 1.00 76.56 421 ASN A N 1
ATOM 3367 C CA . ASN A 1 421 ? 7.867 16.321 15.968 1.00 76.56 421 ASN A CA 1
ATOM 3368 C C . ASN A 1 421 ? 9.086 15.607 16.591 1.00 76.56 421 ASN A C 1
ATOM 3370 O O . ASN A 1 421 ? 10.224 15.901 16.232 1.00 76.56 421 ASN A O 1
ATOM 3374 N N . GLN A 1 422 ? 8.866 14.636 17.482 1.00 74.56 422 GLN A N 1
ATOM 3375 C CA . GLN A 1 422 ? 9.932 13.868 18.145 1.00 74.56 422 GLN A CA 1
ATOM 3376 C C . GLN A 1 422 ? 10.732 12.986 17.175 1.00 74.56 422 GLN A C 1
ATOM 3378 O O . GLN A 1 422 ? 11.946 12.819 17.320 1.00 74.56 422 GLN A O 1
ATOM 3383 N N . GLN A 1 423 ? 10.082 12.438 16.154 1.00 66.44 423 GLN A N 1
ATOM 3384 C CA . GLN A 1 423 ? 10.762 11.639 15.135 1.00 66.44 423 GLN A CA 1
ATOM 3385 C C . GLN A 1 423 ? 11.682 12.475 14.253 1.00 66.44 423 GLN A C 1
ATOM 3387 O O . GLN A 1 423 ? 12.776 12.032 13.886 1.00 66.44 423 GLN A O 1
ATOM 3392 N N . TYR A 1 424 ? 11.290 13.717 13.962 1.00 65.88 424 TYR A N 1
ATOM 3393 C CA . TYR A 1 424 ? 12.165 14.643 13.251 1.00 65.88 424 TYR A CA 1
ATOM 3394 C C . TYR A 1 424 ? 13.437 14.965 14.042 1.00 65.88 424 TYR A C 1
ATOM 3396 O O . TYR A 1 424 ? 14.500 15.104 13.434 1.00 65.88 424 TYR A O 1
ATOM 3404 N N . ASP A 1 425 ? 13.349 15.015 15.371 1.00 63.19 425 ASP A N 1
ATOM 3405 C CA . ASP A 1 425 ? 14.479 15.315 16.256 1.00 63.19 425 ASP A CA 1
ATOM 3406 C C . ASP A 1 425 ? 15.515 14.191 16.320 1.00 63.19 425 ASP A C 1
ATOM 3408 O O . ASP A 1 425 ? 16.696 14.466 16.532 1.00 63.19 425 ASP A O 1
ATOM 3412 N N . SER A 1 426 ? 15.094 12.939 16.127 1.00 59.62 426 SER A N 1
ATOM 3413 C CA . SER A 1 426 ? 15.952 11.767 16.333 1.00 59.62 426 SER A CA 1
ATOM 3414 C C . SER A 1 426 ? 16.569 11.194 15.052 1.00 59.62 426 SER A C 1
ATOM 3416 O O . SER A 1 426 ? 17.697 10.703 15.112 1.00 59.62 426 SER A O 1
ATOM 3418 N N . LYS A 1 427 ? 15.885 11.253 13.893 1.00 53.97 427 LYS A N 1
ATOM 3419 C CA . LYS A 1 427 ? 16.308 10.510 12.679 1.00 53.97 427 LYS A CA 1
ATOM 3420 C C . LYS A 1 427 ? 16.375 11.299 11.365 1.00 53.97 427 LYS A C 1
ATOM 3422 O O . LYS A 1 427 ? 16.907 10.780 10.388 1.00 53.97 427 LYS A O 1
ATOM 3427 N N . ILE A 1 428 ? 15.891 12.545 11.319 1.00 52.34 428 ILE A N 1
ATOM 3428 C CA . ILE A 1 428 ? 15.856 13.379 10.092 1.00 52.34 428 ILE A CA 1
ATOM 3429 C C . ILE A 1 428 ? 16.936 14.477 10.085 1.00 52.34 428 ILE A C 1
ATOM 3431 O O . ILE A 1 428 ? 16.978 15.382 9.253 1.00 52.34 428 ILE A O 1
ATOM 3435 N N . THR A 1 429 ? 17.932 14.335 10.947 1.00 53.03 429 THR A N 1
ATOM 3436 C CA . THR A 1 429 ? 19.283 14.792 10.627 1.00 53.03 429 THR A CA 1
ATOM 3437 C C . THR A 1 429 ? 19.847 13.825 9.593 1.00 53.03 429 THR A C 1
ATOM 3439 O O . THR A 1 429 ? 20.181 12.701 9.956 1.00 53.03 429 THR A O 1
ATOM 3442 N N . LEU A 1 430 ? 19.957 14.233 8.318 1.00 56.44 430 LEU A N 1
ATOM 3443 C CA . LEU A 1 430 ? 20.822 13.529 7.361 1.00 56.44 430 LEU A CA 1
ATOM 3444 C C . LEU A 1 430 ? 22.128 13.217 8.094 1.00 56.44 430 LEU A C 1
ATOM 3446 O O . LEU A 1 430 ? 22.777 14.166 8.556 1.00 56.44 430 LEU A O 1
ATOM 3450 N N . PRO A 1 431 ? 22.516 11.940 8.263 1.00 53.56 431 PRO A N 1
ATOM 3451 C CA . PRO A 1 431 ? 23.799 11.651 8.860 1.00 53.56 431 PRO A CA 1
ATOM 3452 C C . PRO A 1 431 ? 24.818 12.360 7.978 1.00 53.56 431 PRO A C 1
ATOM 3454 O O . PRO A 1 431 ? 24.842 12.136 6.771 1.00 53.56 431 PRO A O 1
ATOM 3457 N N . LEU A 1 432 ? 25.642 13.236 8.546 1.00 54.56 432 LEU A N 1
ATOM 3458 C CA . LEU A 1 432 ? 26.721 13.931 7.831 1.00 54.56 432 LEU A CA 1
ATOM 3459 C C . LEU A 1 432 ? 27.572 12.952 6.980 1.00 54.56 432 LEU A C 1
ATOM 3461 O O . LEU A 1 432 ? 28.131 13.314 5.942 1.00 54.56 432 LEU A O 1
ATOM 3465 N N . ALA A 1 433 ? 27.591 11.681 7.396 1.00 62.41 433 ALA A N 1
ATOM 3466 C CA . ALA A 1 433 ? 28.115 10.534 6.668 1.00 62.41 433 ALA A CA 1
ATOM 3467 C C . ALA A 1 433 ? 27.467 10.303 5.286 1.00 62.41 433 ALA A C 1
ATOM 3469 O O . ALA A 1 433 ? 28.197 10.126 4.317 1.00 62.41 433 ALA A O 1
ATOM 3470 N N . ALA A 1 434 ? 26.137 10.361 5.160 1.00 70.06 434 ALA A N 1
ATOM 3471 C CA . ALA A 1 434 ? 25.425 10.144 3.899 1.00 70.06 434 ALA A CA 1
ATOM 3472 C C . ALA A 1 434 ? 25.767 11.226 2.864 1.00 70.06 434 ALA A C 1
ATOM 3474 O O . ALA A 1 434 ? 26.120 10.907 1.735 1.00 70.06 434 ALA A O 1
ATOM 3475 N N . ALA A 1 435 ? 25.770 12.501 3.265 1.00 68.62 435 ALA A N 1
ATOM 3476 C CA . ALA A 1 435 ? 26.193 13.612 2.406 1.00 68.62 435 ALA A CA 1
ATOM 3477 C C . ALA A 1 435 ? 27.650 13.461 1.924 1.00 68.62 435 ALA A C 1
ATOM 3479 O O . ALA A 1 435 ? 27.959 13.673 0.748 1.00 68.62 435 ALA A O 1
ATOM 3480 N N . SER A 1 436 ? 28.542 13.046 2.827 1.00 69.94 436 SER A N 1
ATOM 3481 C CA . SER A 1 436 ? 29.950 12.792 2.506 1.00 69.94 436 SER A CA 1
ATOM 3482 C C . SER A 1 436 ? 30.118 11.615 1.538 1.00 69.94 436 SER A C 1
ATOM 3484 O O . SER A 1 436 ? 30.917 11.692 0.605 1.00 69.94 436 SER A O 1
ATOM 3486 N N . GLU A 1 437 ? 29.345 10.545 1.720 1.00 79.19 437 GLU A N 1
ATOM 3487 C CA . GLU A 1 437 ? 29.341 9.369 0.848 1.00 79.19 437 GLU A CA 1
ATOM 3488 C C . GLU A 1 437 ? 28.777 9.691 -0.545 1.00 79.19 437 GLU A C 1
ATOM 3490 O O . GLU A 1 437 ? 29.382 9.320 -1.551 1.00 79.19 437 GLU A O 1
ATOM 3495 N N . MET A 1 438 ? 27.687 10.463 -0.624 1.00 79.62 438 MET A N 1
ATOM 3496 C CA . MET A 1 438 ? 27.126 10.960 -1.889 1.00 79.62 438 MET A CA 1
ATOM 3497 C C . MET A 1 438 ? 28.147 11.802 -2.659 1.00 79.62 438 MET A C 1
ATOM 3499 O O . MET A 1 438 ? 28.320 11.618 -3.864 1.00 79.62 438 MET A O 1
ATOM 3503 N N . ARG A 1 439 ? 28.879 12.685 -1.963 1.00 77.25 439 ARG A N 1
ATOM 3504 C CA . ARG A 1 439 ? 29.957 13.491 -2.558 1.00 77.25 439 ARG A CA 1
ATOM 3505 C C . ARG A 1 439 ? 31.046 12.617 -3.181 1.00 77.25 439 ARG A C 1
ATOM 3507 O O . ARG A 1 439 ? 31.515 12.920 -4.278 1.00 77.25 439 ARG A O 1
ATOM 3514 N N . LEU A 1 440 ? 31.450 11.555 -2.481 1.00 80.31 440 LEU A N 1
ATOM 3515 C CA . LEU A 1 440 ? 32.470 10.616 -2.953 1.00 80.31 440 LEU A CA 1
ATOM 3516 C C . LEU A 1 440 ? 31.980 9.804 -4.157 1.00 80.31 440 LEU A C 1
ATOM 3518 O O . LEU A 1 440 ? 32.714 9.677 -5.134 1.00 80.31 440 LEU A O 1
ATOM 3522 N N . ILE A 1 441 ? 30.745 9.297 -4.118 1.00 83.50 441 ILE A N 1
ATOM 3523 C CA . ILE A 1 441 ? 30.171 8.508 -5.217 1.00 83.50 441 ILE A CA 1
ATOM 3524 C C . ILE A 1 441 ? 29.991 9.350 -6.484 1.00 83.50 441 ILE A C 1
ATOM 3526 O O . ILE A 1 441 ? 30.267 8.861 -7.579 1.00 83.50 441 ILE A O 1
ATOM 3530 N N . LEU A 1 442 ? 29.598 10.619 -6.342 1.00 79.31 442 LEU A N 1
ATOM 3531 C CA . LEU A 1 442 ? 29.458 11.547 -7.466 1.00 79.31 442 LEU A CA 1
ATOM 3532 C C . LEU A 1 442 ? 30.802 12.116 -7.978 1.00 79.31 442 LEU A C 1
ATOM 3534 O O . LEU A 1 442 ? 30.808 12.838 -8.976 1.00 79.31 442 LEU A O 1
ATOM 3538 N N . ASP A 1 443 ? 31.937 11.793 -7.342 1.00 77.00 443 ASP A N 1
ATOM 3539 C CA . ASP A 1 443 ? 33.267 12.373 -7.620 1.00 77.00 443 ASP A CA 1
ATOM 3540 C C . ASP A 1 443 ? 33.245 13.915 -7.636 1.00 77.00 443 ASP A C 1
ATOM 3542 O O . ASP A 1 443 ? 33.742 14.578 -8.551 1.00 77.00 443 ASP A O 1
ATOM 3546 N N . ILE A 1 444 ? 32.602 14.508 -6.627 1.00 72.88 444 ILE A N 1
ATOM 3547 C CA . ILE A 1 444 ? 32.506 15.964 -6.486 1.00 72.88 444 ILE A CA 1
ATOM 3548 C C . ILE A 1 444 ? 33.814 16.496 -5.867 1.00 72.88 444 ILE A C 1
ATOM 3550 O O . ILE A 1 444 ? 34.130 16.226 -4.700 1.00 72.88 444 ILE A O 1
ATOM 3554 N N . LYS A 1 445 ? 34.575 17.257 -6.669 1.00 67.19 445 LYS A N 1
ATOM 3555 C CA . LYS A 1 445 ? 35.905 17.824 -6.345 1.00 67.19 445 LYS A CA 1
ATOM 3556 C C . LYS A 1 445 ? 35.824 19.280 -5.862 1.00 67.19 445 LYS A C 1
ATOM 3558 O O . LYS A 1 445 ? 34.801 19.931 -6.022 1.00 67.19 445 LYS A O 1
ATOM 3563 N N . SER A 1 446 ? 36.904 19.793 -5.266 1.00 54.81 446 SER A N 1
ATOM 3564 C CA . SER A 1 446 ? 37.064 21.205 -4.848 1.00 54.81 446 SER A CA 1
ATOM 3565 C C . SER A 1 446 ? 37.117 22.187 -6.014 1.00 54.81 446 SER A C 1
ATOM 3567 O O . SER A 1 446 ? 37.640 21.831 -7.066 1.00 54.81 446 SER A O 1
ATOM 3569 N N . GLY A 1 447 ? 36.653 23.427 -5.793 1.00 52.47 447 GLY A N 1
ATOM 3570 C CA . GLY A 1 447 ? 36.678 24.506 -6.790 1.00 52.47 447 GLY A CA 1
ATOM 3571 C C . GLY A 1 447 ? 35.386 24.642 -7.603 1.00 52.47 447 GLY A C 1
ATOM 3572 O O . GLY A 1 447 ? 35.451 24.950 -8.791 1.00 52.47 447 GLY A O 1
ATOM 3573 N N . LEU A 1 448 ? 34.228 24.320 -7.014 1.00 52.22 448 LEU A N 1
ATOM 3574 C CA . LEU A 1 448 ? 32.937 24.349 -7.711 1.00 52.22 448 LEU A CA 1
ATOM 3575 C C . LEU A 1 448 ? 32.367 25.769 -7.714 1.00 52.22 448 LEU A C 1
ATOM 3577 O O . LEU A 1 448 ? 32.424 26.415 -6.673 1.00 52.22 448 LEU A O 1
ATOM 3581 N N . PRO A 1 449 ? 31.763 26.228 -8.824 1.00 48.06 449 PRO A N 1
ATOM 3582 C CA . PRO A 1 449 ? 31.038 27.492 -8.836 1.00 48.06 449 PRO A CA 1
ATOM 3583 C C . PRO A 1 449 ? 29.840 27.439 -7.878 1.00 48.06 449 PRO A C 1
ATOM 3585 O O . PRO A 1 449 ? 29.239 26.375 -7.704 1.00 48.06 449 PRO A O 1
ATOM 3588 N N . GLN A 1 450 ? 29.465 28.585 -7.299 1.00 51.22 450 GLN A N 1
ATOM 3589 C CA . GLN A 1 450 ? 28.285 28.702 -6.434 1.00 51.22 450 GLN A CA 1
ATOM 3590 C C . GLN A 1 450 ? 27.040 28.070 -7.083 1.00 51.22 450 GLN A C 1
ATOM 3592 O O . GLN A 1 450 ? 26.669 28.402 -8.212 1.00 51.22 450 GLN A O 1
ATOM 3597 N N . THR A 1 451 ? 26.361 27.178 -6.358 1.00 53.66 451 THR A N 1
ATOM 3598 C CA . THR A 1 451 ? 25.074 26.598 -6.775 1.00 53.66 451 THR A CA 1
ATOM 3599 C C . THR A 1 451 ? 24.060 26.693 -5.640 1.00 53.66 451 THR A C 1
ATOM 3601 O O . THR A 1 451 ? 24.438 26.781 -4.472 1.00 53.66 451 THR A O 1
ATOM 3604 N N . THR A 1 452 ? 22.770 26.704 -5.976 1.00 55.69 452 THR A N 1
ATOM 3605 C CA . THR A 1 452 ? 21.668 26.762 -5.011 1.00 55.69 452 THR A CA 1
ATOM 3606 C C . THR A 1 452 ? 20.896 25.447 -5.028 1.00 55.69 452 THR A C 1
ATOM 3608 O O . THR A 1 452 ? 20.396 25.019 -6.064 1.00 55.69 452 THR A O 1
ATOM 3611 N N . ILE A 1 453 ? 20.785 24.793 -3.871 1.00 58.81 453 ILE A N 1
ATOM 3612 C CA . ILE A 1 453 ? 20.011 23.553 -3.721 1.00 58.81 453 ILE A CA 1
ATOM 3613 C C . ILE A 1 453 ? 18.581 23.911 -3.318 1.00 58.81 453 ILE A C 1
ATOM 3615 O O . ILE A 1 453 ? 18.373 24.675 -2.375 1.00 58.81 453 ILE A O 1
ATOM 3619 N N . ASN A 1 454 ? 17.590 23.344 -4.009 1.00 61.09 454 ASN A N 1
ATOM 3620 C CA . ASN A 1 454 ? 16.189 23.504 -3.636 1.00 61.09 454 ASN A CA 1
ATOM 3621 C C . ASN A 1 454 ? 15.854 22.569 -2.464 1.00 61.09 454 ASN A C 1
ATOM 3623 O O . ASN A 1 454 ? 15.606 21.379 -2.629 1.00 61.09 454 ASN A O 1
ATOM 3627 N N . ILE A 1 455 ? 15.862 23.118 -1.254 1.00 57.78 455 ILE A N 1
ATOM 3628 C CA . ILE A 1 455 ? 15.567 22.368 -0.029 1.00 57.78 455 ILE A CA 1
ATOM 3629 C C . ILE A 1 455 ? 14.086 21.964 0.033 1.00 57.78 455 ILE A C 1
ATOM 3631 O O . ILE A 1 455 ? 13.763 20.875 0.512 1.00 57.78 455 ILE A O 1
ATOM 3635 N N . GLY A 1 456 ? 13.186 22.806 -0.481 1.00 58.34 456 GLY A N 1
ATOM 3636 C CA . GLY A 1 456 ? 11.750 22.537 -0.527 1.00 58.34 456 GLY A CA 1
ATOM 3637 C C . GLY A 1 456 ? 11.403 21.284 -1.333 1.00 58.34 456 GLY A C 1
ATOM 3638 O O . GLY A 1 456 ? 10.520 20.532 -0.923 1.00 58.34 456 GLY A O 1
ATOM 3639 N N . SER A 1 457 ? 12.130 20.994 -2.420 1.00 58.31 457 SER A N 1
ATOM 3640 C CA . SER A 1 457 ? 11.935 19.760 -3.196 1.00 58.31 457 SER A CA 1
ATOM 3641 C C . SER A 1 457 ? 12.417 18.518 -2.442 1.00 58.31 457 SER A C 1
ATOM 3643 O O . SER A 1 457 ? 11.703 17.515 -2.414 1.00 58.31 457 SER A O 1
ATOM 3645 N N . VAL A 1 458 ? 13.569 18.591 -1.763 1.00 59.53 458 VAL A N 1
ATOM 3646 C CA . VAL A 1 458 ? 14.108 17.499 -0.925 1.00 59.53 458 VAL A CA 1
ATOM 3647 C C . VAL A 1 458 ? 13.167 17.190 0.238 1.00 59.53 458 VAL A C 1
ATOM 3649 O O . VAL A 1 458 ? 12.891 16.026 0.529 1.00 59.53 458 VAL A O 1
ATOM 3652 N N . LEU A 1 459 ? 12.635 18.224 0.893 1.00 56.81 459 LEU A N 1
ATOM 3653 C CA . LEU A 1 459 ? 11.703 18.031 1.995 1.00 56.81 459 LEU A CA 1
ATOM 3654 C C . LEU A 1 459 ? 10.331 17.567 1.506 1.00 56.81 459 LEU A C 1
ATOM 3656 O O . LEU A 1 459 ? 9.844 16.550 1.989 1.00 56.81 459 LEU A O 1
ATOM 3660 N N . GLY A 1 460 ? 9.721 18.252 0.535 1.00 58.31 460 GLY A N 1
ATOM 3661 C CA . GLY A 1 460 ? 8.398 17.896 0.006 1.00 58.31 460 GLY A CA 1
ATOM 3662 C C . GLY A 1 460 ? 8.324 16.445 -0.481 1.00 58.31 460 GLY A C 1
ATOM 3663 O O . GLY A 1 460 ? 7.332 15.756 -0.244 1.00 58.31 460 GLY A O 1
ATOM 3664 N N . SER A 1 461 ? 9.427 15.955 -1.051 1.00 56.31 461 SER A N 1
ATOM 3665 C CA . SER A 1 461 ? 9.655 14.553 -1.404 1.00 56.31 461 SER A CA 1
ATOM 3666 C C . SER A 1 461 ? 9.473 13.596 -0.217 1.00 56.31 461 SER A C 1
ATOM 3668 O O . SER A 1 461 ? 8.700 12.645 -0.306 1.00 56.31 461 SER A O 1
ATOM 3670 N N . ALA A 1 462 ? 10.101 13.873 0.925 1.00 56.22 462 ALA A N 1
ATOM 3671 C CA . ALA A 1 462 ? 10.001 13.052 2.136 1.00 56.22 462 ALA A CA 1
ATOM 3672 C C . ALA A 1 462 ? 8.589 13.038 2.740 1.00 56.22 462 ALA A C 1
ATOM 3674 O O . ALA A 1 462 ? 8.076 11.996 3.143 1.00 56.22 462 ALA A O 1
ATOM 3675 N N . PHE A 1 463 ? 7.937 14.202 2.778 1.00 55.12 463 PHE A N 1
ATOM 3676 C CA . PHE A 1 463 ? 6.609 14.348 3.380 1.00 55.12 463 PHE A CA 1
ATOM 3677 C C . PHE A 1 463 ? 5.505 13.697 2.566 1.00 55.12 463 PHE A C 1
ATOM 3679 O O . PHE A 1 463 ? 4.559 13.148 3.129 1.00 55.12 463 PHE A O 1
ATOM 3686 N N . SER A 1 464 ? 5.647 13.691 1.243 1.00 54.06 464 SER A N 1
ATOM 3687 C CA . SER A 1 464 ? 4.741 12.932 0.388 1.00 54.06 464 SER A CA 1
ATOM 3688 C C . SER A 1 464 ? 4.722 11.432 0.718 1.00 54.06 464 SER A C 1
ATOM 3690 O O . SER A 1 464 ? 3.717 10.768 0.485 1.00 54.06 464 SER A O 1
ATOM 3692 N N . MET A 1 465 ? 5.789 10.907 1.329 1.00 49.31 465 MET A N 1
ATOM 3693 C CA . MET A 1 465 ? 5.886 9.504 1.719 1.00 49.31 465 MET A CA 1
ATOM 3694 C C . MET A 1 465 ? 5.354 9.197 3.107 1.00 49.31 465 MET A C 1
ATOM 3696 O O . MET A 1 465 ? 4.783 8.128 3.291 1.00 49.31 465 MET A O 1
ATOM 3700 N N . ALA A 1 466 ? 5.471 10.119 4.062 1.00 46.84 466 ALA A N 1
ATOM 3701 C CA . ALA A 1 466 ? 4.789 9.978 5.347 1.00 46.84 466 ALA A CA 1
ATOM 3702 C C . ALA A 1 466 ? 3.268 9.789 5.139 1.00 46.84 466 ALA A C 1
ATOM 3704 O O . ALA A 1 466 ? 2.647 8.939 5.776 1.00 46.84 466 ALA A O 1
ATOM 3705 N N . ASN A 1 467 ? 2.697 10.481 4.144 1.00 48.12 467 ASN A N 1
ATOM 3706 C CA . ASN A 1 467 ? 1.302 10.316 3.730 1.00 48.12 467 ASN A CA 1
ATOM 3707 C C . ASN A 1 467 ? 0.994 8.913 3.186 1.00 48.12 467 ASN A C 1
ATOM 3709 O O . ASN A 1 467 ? -0.096 8.398 3.399 1.00 48.12 467 ASN A O 1
ATOM 3713 N N . ALA A 1 468 ? 1.937 8.264 2.501 1.00 42.72 468 ALA A N 1
ATOM 3714 C CA . ALA A 1 468 ? 1.740 6.907 1.988 1.00 42.72 468 ALA A CA 1
ATOM 3715 C C . ALA A 1 468 ? 1.729 5.840 3.104 1.00 42.72 468 ALA A C 1
ATOM 3717 O O . ALA A 1 468 ? 1.365 4.694 2.849 1.00 42.72 468 ALA A O 1
ATOM 3718 N N . ILE A 1 469 ? 2.145 6.205 4.322 1.00 41.12 469 ILE A N 1
ATOM 3719 C CA . ILE A 1 469 ? 2.370 5.286 5.445 1.00 41.12 469 ILE A CA 1
ATOM 3720 C C . ILE A 1 469 ? 1.317 5.473 6.541 1.00 41.12 469 ILE A C 1
ATOM 3722 O O . ILE A 1 469 ? 0.947 4.502 7.189 1.00 41.12 469 ILE A O 1
ATOM 3726 N N . ALA A 1 470 ? 0.742 6.670 6.682 1.00 41.44 470 ALA A N 1
ATOM 3727 C CA . ALA A 1 470 ? -0.345 6.956 7.623 1.00 41.44 470 ALA A CA 1
ATOM 3728 C C . ALA A 1 470 ? -1.728 6.401 7.203 1.00 41.44 470 ALA A C 1
ATOM 3730 O O . ALA A 1 470 ? -2.760 6.923 7.620 1.00 41.44 470 ALA A O 1
ATOM 3731 N N . ALA A 1 471 ? -1.780 5.360 6.364 1.00 32.09 471 ALA A N 1
ATOM 3732 C CA . ALA A 1 471 ? -3.026 4.778 5.872 1.00 32.09 471 ALA A CA 1
ATOM 3733 C C . ALA A 1 471 ? -3.262 3.360 6.416 1.00 32.09 471 ALA A C 1
ATOM 3735 O O . ALA A 1 471 ? -2.557 2.423 6.035 1.00 32.09 471 ALA A O 1
ATOM 3736 N N . PRO A 1 472 ? -4.399 3.158 7.101 1.00 34.38 472 PRO A N 1
ATOM 3737 C CA . PRO A 1 472 ? -5.234 2.015 6.784 1.00 34.38 472 PRO A CA 1
ATOM 3738 C C . PRO A 1 472 ? -6.642 2.479 6.360 1.00 34.38 472 PRO A C 1
ATOM 3740 O O . PRO A 1 472 ? -7.380 3.064 7.143 1.00 34.38 472 PRO A O 1
ATOM 3743 N N . LEU A 1 473 ? -7.030 2.105 5.129 1.00 27.83 473 LEU A N 1
ATOM 3744 C CA . LEU A 1 473 ? -8.395 2.114 4.548 1.00 27.83 473 LEU A CA 1
ATOM 3745 C C . LEU A 1 473 ? -8.942 3.457 3.986 1.00 27.83 473 LEU A C 1
ATOM 3747 O O . LEU A 1 473 ? -8.495 4.527 4.384 1.00 27.83 473 LEU A O 1
ATOM 3751 N N . PRO A 1 474 ? -9.855 3.404 2.983 1.00 30.06 474 PRO A N 1
ATOM 3752 C CA . PRO A 1 474 ? -10.304 4.571 2.223 1.00 30.06 474 PRO A CA 1
ATOM 3753 C C . PRO A 1 474 ? -11.351 5.385 2.993 1.00 30.06 474 PRO A C 1
ATOM 3755 O O . PRO A 1 474 ? -12.283 4.834 3.570 1.00 30.06 474 PRO A O 1
ATOM 3758 N N . GLY A 1 475 ? -11.177 6.701 2.946 1.00 35.91 475 GLY A N 1
ATOM 3759 C CA . GLY A 1 475 ? -11.859 7.704 3.762 1.00 35.91 475 GLY A CA 1
ATOM 3760 C C . GLY A 1 475 ? -10.770 8.572 4.383 1.00 35.91 475 GLY A C 1
ATOM 3761 O O . GLY A 1 475 ? -9.861 8.039 5.006 1.00 35.91 475 GLY A O 1
ATOM 3762 N N . VAL A 1 476 ? -10.766 9.874 4.108 1.00 49.19 476 VAL A N 1
ATOM 3763 C CA . VAL A 1 476 ? -9.676 10.799 4.465 1.00 49.19 476 VAL A CA 1
ATOM 3764 C C . VAL A 1 476 ? -9.469 10.809 5.990 1.00 49.19 476 VAL A C 1
ATOM 3766 O O . VAL A 1 476 ? -10.200 11.478 6.706 1.00 49.19 476 VAL A O 1
ATOM 3769 N N . GLY A 1 477 ? -8.520 10.014 6.495 1.00 54.50 477 GLY A N 1
ATOM 3770 C CA . GLY A 1 477 ? -8.198 9.931 7.924 1.00 54.50 477 GLY A CA 1
ATOM 3771 C C . GLY A 1 477 ? -7.411 11.150 8.411 1.00 54.50 477 GLY A C 1
ATOM 3772 O O . GLY A 1 477 ? -6.631 11.728 7.651 1.00 54.50 477 GLY A O 1
ATOM 3773 N N . GLY A 1 478 ? -7.578 11.515 9.685 1.00 59.03 478 GLY A N 1
ATOM 3774 C CA . GLY A 1 478 ? -6.936 12.677 10.308 1.00 59.03 478 GLY A CA 1
ATOM 3775 C C . GLY A 1 478 ? -5.412 12.710 10.121 1.00 59.03 478 GLY A C 1
ATOM 3776 O O . GLY A 1 478 ? -4.897 13.689 9.579 1.00 59.03 478 GLY A O 1
ATOM 3777 N N . PRO A 1 479 ? -4.676 11.621 10.421 1.00 61.44 479 PRO A N 1
ATOM 3778 C CA . PRO A 1 479 ? -3.224 11.560 10.226 1.00 61.44 479 PRO A CA 1
ATOM 3779 C C . PRO A 1 479 ? -2.767 11.874 8.791 1.00 61.44 479 PRO A C 1
ATOM 3781 O O . PRO A 1 479 ? -1.778 12.581 8.589 1.00 61.44 479 PRO A O 1
ATOM 3784 N N . LEU A 1 480 ? -3.516 11.418 7.779 1.00 58.75 480 LEU A N 1
ATOM 3785 C CA . LEU A 1 480 ? -3.242 11.722 6.368 1.00 58.75 480 LEU A CA 1
ATOM 3786 C C . LEU A 1 480 ? -3.463 13.203 6.058 1.00 58.75 480 LEU A C 1
ATOM 3788 O O . LEU A 1 480 ? -2.667 13.815 5.341 1.00 58.75 480 LEU A O 1
ATOM 3792 N N . ALA A 1 481 ? -4.532 13.787 6.598 1.00 60.25 481 ALA A N 1
ATOM 3793 C CA . ALA A 1 481 ? -4.816 15.208 6.455 1.00 60.25 481 ALA A CA 1
ATOM 3794 C C . ALA A 1 481 ? -3.709 16.052 7.113 1.00 60.25 481 ALA A C 1
ATOM 3796 O O . ALA A 1 481 ? -3.197 16.976 6.482 1.00 60.25 481 ALA A O 1
ATOM 3797 N N . GLY A 1 482 ? -3.257 15.679 8.317 1.00 62.25 482 GLY A N 1
ATOM 3798 C CA . GLY A 1 482 ? -2.168 16.348 9.039 1.00 62.25 482 GLY A CA 1
ATOM 3799 C C . GLY A 1 482 ? -0.836 16.339 8.284 1.00 62.25 482 GLY A C 1
ATOM 3800 O O . GLY A 1 482 ? -0.212 17.387 8.098 1.00 62.25 482 GLY A O 1
ATOM 3801 N N . ILE A 1 483 ? -0.418 15.181 7.766 1.00 62.41 483 ILE A N 1
ATOM 3802 C CA . ILE A 1 483 ? 0.823 15.077 6.982 1.00 62.41 483 ILE A CA 1
ATOM 3803 C C . ILE A 1 483 ? 0.691 15.811 5.636 1.00 62.41 483 ILE A C 1
ATOM 3805 O O . ILE A 1 483 ? 1.630 16.477 5.194 1.00 62.41 483 ILE A O 1
ATOM 3809 N N . SER A 1 484 ? -0.478 15.762 4.991 1.00 58.56 484 SER A N 1
ATOM 3810 C CA . SER A 1 484 ? -0.767 16.526 3.768 1.00 58.56 484 SER A CA 1
ATOM 3811 C C . SER A 1 484 ? -0.758 18.036 4.007 1.00 58.56 484 SER A C 1
ATOM 3813 O O . SER A 1 484 ? -0.286 18.797 3.156 1.00 58.56 484 SER A O 1
ATOM 3815 N N . GLY A 1 485 ? -1.243 18.479 5.167 1.00 62.38 485 GLY A N 1
ATOM 3816 C CA . GLY A 1 485 ? -1.135 19.850 5.655 1.00 62.38 485 GLY A CA 1
ATOM 3817 C C . GLY A 1 485 ? 0.311 20.305 5.711 1.00 62.38 485 GLY A C 1
ATOM 3818 O O . GLY A 1 485 ? 0.692 21.260 5.030 1.00 62.38 485 GLY A O 1
ATOM 3819 N N . LEU A 1 486 ? 1.138 19.543 6.421 1.00 63.62 486 LEU A N 1
ATOM 3820 C CA . LEU A 1 486 ? 2.559 19.828 6.563 1.00 63.62 486 LEU A CA 1
ATOM 3821 C C . LEU A 1 486 ? 3.298 19.814 5.214 1.00 63.62 486 LEU A C 1
ATOM 3823 O O . LEU A 1 486 ? 4.053 20.737 4.914 1.00 63.62 486 LEU A O 1
ATOM 3827 N N . ALA A 1 487 ? 3.022 18.835 4.347 1.00 61.00 487 ALA A N 1
ATOM 3828 C CA . ALA A 1 487 ? 3.599 18.764 3.002 1.00 61.00 487 ALA A CA 1
ATOM 3829 C C . ALA A 1 487 ? 3.267 20.007 2.156 1.00 61.00 487 ALA A C 1
ATOM 3831 O O . ALA A 1 487 ? 4.125 20.527 1.438 1.00 61.00 487 ALA A O 1
ATOM 3832 N N . SER A 1 488 ? 2.031 20.509 2.256 1.00 59.44 488 SER A N 1
ATOM 3833 C CA . SER A 1 488 ? 1.592 21.700 1.521 1.00 59.44 488 SER A CA 1
ATOM 3834 C C . SER A 1 488 ? 2.301 22.974 1.990 1.00 59.44 488 SER A C 1
ATOM 3836 O O . SER A 1 488 ? 2.707 23.787 1.159 1.00 59.44 488 SER A O 1
ATOM 3838 N N . MET A 1 489 ? 2.537 23.109 3.300 1.00 59.91 489 MET A N 1
ATOM 3839 C CA . MET A 1 489 ? 3.309 24.220 3.858 1.00 59.91 489 MET A CA 1
ATOM 3840 C C . MET A 1 489 ? 4.775 24.131 3.437 1.00 59.91 489 MET A C 1
ATOM 3842 O O . MET A 1 489 ? 5.407 25.147 3.164 1.00 59.91 489 MET A O 1
ATOM 3846 N N . ILE A 1 490 ? 5.311 22.918 3.307 1.00 59.41 490 ILE A N 1
ATOM 3847 C CA . ILE A 1 490 ? 6.718 22.700 2.971 1.00 59.41 490 ILE A CA 1
ATOM 3848 C C . ILE A 1 490 ? 7.070 23.090 1.536 1.00 59.41 490 ILE A C 1
ATOM 3850 O O . ILE A 1 490 ? 8.189 23.519 1.263 1.00 59.41 490 ILE A O 1
ATOM 3854 N N . ARG A 1 491 ? 6.087 23.095 0.634 1.00 54.00 491 ARG A N 1
ATOM 3855 C CA . ARG A 1 491 ? 6.254 23.637 -0.720 1.00 54.00 491 ARG A CA 1
ATOM 3856 C C . ARG A 1 491 ? 6.615 25.131 -0.741 1.00 54.00 491 ARG A C 1
ATOM 3858 O O . ARG A 1 491 ? 7.184 25.596 -1.721 1.00 54.00 491 ARG A O 1
ATOM 3865 N N . THR A 1 492 ? 6.326 25.880 0.326 1.00 53.00 492 THR A N 1
ATOM 3866 C CA . THR A 1 492 ? 6.687 27.308 0.428 1.00 53.00 492 THR A CA 1
ATOM 3867 C C . THR A 1 492 ? 8.137 27.551 0.864 1.00 53.00 492 THR A C 1
ATOM 3869 O O . THR A 1 492 ? 8.585 28.694 0.900 1.00 53.00 492 THR A O 1
ATOM 3872 N N . PHE A 1 493 ? 8.903 26.492 1.153 1.00 54.88 493 PHE A N 1
ATOM 3873 C CA . PHE A 1 493 ? 10.307 26.599 1.539 1.00 54.88 493 PHE A CA 1
ATOM 3874 C C . PHE A 1 493 ? 11.171 26.806 0.295 1.00 54.88 493 PHE A C 1
ATOM 3876 O O . PHE A 1 493 ? 11.734 25.869 -0.267 1.00 54.88 493 PHE A O 1
ATOM 3883 N N . THR A 1 494 ? 11.305 28.056 -0.132 1.00 48.28 494 THR A N 1
ATOM 3884 C CA . THR A 1 494 ? 12.242 28.463 -1.187 1.00 48.28 494 THR A CA 1
ATOM 3885 C C . THR A 1 494 ? 13.539 29.005 -0.587 1.00 48.28 494 THR A C 1
ATOM 3887 O O . THR A 1 494 ? 14.046 30.034 -1.030 1.00 48.28 494 THR A O 1
ATOM 3890 N N . SER A 1 495 ? 14.073 28.375 0.466 1.00 44.94 495 SER A N 1
ATOM 3891 C CA . SER A 1 495 ? 15.373 28.784 0.999 1.00 44.94 495 SER A CA 1
ATOM 3892 C C . SER A 1 495 ? 16.477 28.320 0.049 1.00 44.94 495 SER A C 1
ATOM 3894 O O . SER A 1 495 ? 16.838 27.148 -0.017 1.00 44.94 495 SER A O 1
ATOM 3896 N N . THR A 1 496 ? 17.017 29.258 -0.722 1.00 46.94 496 THR A N 1
ATOM 3897 C CA . THR A 1 496 ? 18.258 29.062 -1.470 1.00 46.94 496 THR A CA 1
ATOM 3898 C C . THR A 1 496 ? 19.429 29.305 -0.529 1.00 46.94 496 THR A C 1
ATOM 3900 O O . THR A 1 496 ? 19.621 30.430 -0.068 1.00 46.94 496 THR A O 1
ATOM 3903 N N . VAL A 1 497 ? 20.223 28.275 -0.244 1.00 46.62 497 VAL A N 1
ATOM 3904 C CA . VAL A 1 497 ? 21.515 28.460 0.429 1.00 46.62 497 VAL A CA 1
ATOM 3905 C C . VAL A 1 497 ? 22.575 28.647 -0.648 1.00 46.62 497 VAL A C 1
ATOM 3907 O O . VAL A 1 497 ? 22.770 27.759 -1.475 1.00 46.62 497 VAL A O 1
ATOM 3910 N N . GLY A 1 498 ? 23.214 29.817 -0.673 1.00 43.62 498 GLY A N 1
ATOM 3911 C CA . GLY A 1 498 ? 24.384 30.070 -1.514 1.00 43.62 498 GLY A CA 1
ATOM 3912 C C . GLY A 1 498 ? 25.645 29.546 -0.828 1.00 43.62 498 GLY A C 1
ATOM 3913 O O . GLY A 1 498 ? 25.887 29.890 0.326 1.00 43.62 498 GLY A O 1
ATOM 3914 N N . GLY A 1 499 ? 26.419 28.708 -1.519 1.00 39.97 499 GLY A N 1
ATOM 3915 C CA . GLY A 1 499 ? 27.724 28.214 -1.055 1.00 39.97 499 GLY A CA 1
ATOM 3916 C C . GLY A 1 499 ? 28.892 28.939 -1.726 1.00 39.97 499 GLY A C 1
ATOM 3917 O O . GLY A 1 499 ? 28.726 29.459 -2.826 1.00 39.97 499 GLY A O 1
ATOM 3918 N N . ASN A 1 500 ? 30.053 28.994 -1.070 1.00 40.91 500 ASN A N 1
ATOM 3919 C CA . ASN A 1 500 ? 31.304 29.586 -1.568 1.00 40.91 500 ASN A CA 1
ATOM 3920 C C . ASN A 1 500 ? 32.251 28.498 -2.153 1.00 40.91 500 ASN A C 1
ATOM 3922 O O . ASN A 1 500 ? 32.010 27.304 -1.988 1.00 40.91 500 ASN A O 1
ATOM 3926 N N . ASP A 1 501 ? 33.290 28.892 -2.898 1.00 38.75 501 ASP A N 1
ATOM 3927 C CA . ASP A 1 501 ? 33.924 28.105 -3.983 1.00 38.75 501 ASP A CA 1
ATOM 3928 C C . ASP A 1 501 ? 34.810 26.879 -3.589 1.00 38.75 501 ASP A C 1
ATOM 3930 O O . ASP A 1 501 ? 35.502 26.308 -4.438 1.00 38.75 501 ASP A O 1
ATOM 3934 N N . ASN A 1 502 ? 34.816 26.387 -2.342 1.00 43.06 502 ASN A N 1
ATOM 3935 C CA . ASN A 1 502 ? 35.715 25.292 -1.908 1.00 43.06 502 ASN A CA 1
ATOM 3936 C C . ASN A 1 502 ? 34.962 23.963 -1.613 1.00 43.06 502 ASN A C 1
ATOM 3938 O O . ASN A 1 502 ? 33.849 23.972 -1.116 1.00 43.06 502 ASN A O 1
ATOM 3942 N N . ALA A 1 503 ? 35.517 22.762 -1.876 1.00 40.25 503 ALA A N 1
ATOM 3943 C CA . ALA A 1 503 ? 34.757 21.494 -1.654 1.00 40.25 503 ALA A CA 1
ATOM 3944 C C . ALA A 1 503 ? 34.444 21.163 -0.188 1.00 40.25 503 ALA A C 1
ATOM 3946 O O . ALA A 1 503 ? 33.535 20.373 0.073 1.00 40.25 503 ALA A O 1
ATOM 3947 N N . VAL A 1 504 ? 35.193 21.732 0.758 1.00 43.66 504 VAL A N 1
ATOM 3948 C CA . VAL A 1 504 ? 34.840 21.683 2.186 1.00 43.66 504 VAL A CA 1
ATOM 3949 C C . VAL A 1 504 ? 33.520 22.443 2.402 1.00 43.66 504 VAL A C 1
ATOM 3951 O O . VAL A 1 504 ? 32.613 21.942 3.057 1.00 43.66 504 VAL A O 1
ATOM 3954 N N . ASP A 1 505 ? 33.344 23.541 1.667 1.00 53.56 505 ASP A N 1
ATOM 3955 C CA . ASP A 1 505 ? 32.156 24.392 1.645 1.00 53.56 505 ASP A CA 1
ATOM 3956 C C . ASP A 1 505 ? 30.926 23.709 1.022 1.00 53.56 505 ASP A C 1
ATOM 3958 O O . ASP A 1 505 ? 29.811 24.004 1.420 1.00 53.56 505 ASP A O 1
ATOM 3962 N N . ALA A 1 506 ? 31.067 22.758 0.090 1.00 50.09 506 ALA A N 1
ATOM 3963 C CA . ALA A 1 506 ? 29.907 22.058 -0.487 1.00 50.09 506 ALA A CA 1
ATOM 3964 C C . ALA A 1 506 ? 29.208 21.143 0.536 1.00 50.09 506 ALA A C 1
ATOM 3966 O O . ALA A 1 506 ? 27.979 21.084 0.584 1.00 50.09 506 ALA A O 1
ATOM 3967 N N . THR A 1 507 ? 29.987 20.459 1.381 1.00 55.62 507 THR A N 1
ATOM 3968 C CA . THR A 1 507 ? 29.443 19.621 2.467 1.00 55.62 507 THR A CA 1
ATOM 3969 C C . THR A 1 507 ? 28.885 20.498 3.587 1.00 55.62 507 THR A C 1
ATOM 3971 O O . THR A 1 507 ? 27.818 20.197 4.122 1.00 55.62 507 THR A O 1
ATOM 3974 N N . ASP A 1 508 ? 29.544 21.616 3.896 1.00 57.47 508 ASP A N 1
ATOM 3975 C CA . ASP A 1 508 ? 29.093 22.567 4.917 1.00 57.47 508 ASP A CA 1
ATOM 3976 C C . ASP A 1 508 ? 27.844 23.350 4.478 1.00 57.47 508 ASP A C 1
ATOM 3978 O O . ASP A 1 508 ? 26.896 23.477 5.251 1.00 57.47 508 ASP A O 1
ATOM 3982 N N . THR A 1 509 ? 27.774 23.771 3.213 1.00 57.66 509 THR A N 1
ATOM 3983 C CA . THR A 1 509 ? 26.596 24.388 2.575 1.00 57.66 509 THR A CA 1
ATOM 3984 C C . THR A 1 509 ? 25.412 23.428 2.604 1.00 57.66 509 THR A C 1
ATOM 3986 O O . THR A 1 509 ? 24.305 23.814 2.981 1.00 57.66 509 THR A O 1
ATOM 3989 N N . LEU A 1 510 ? 25.643 22.153 2.274 1.00 58.56 510 LEU A N 1
ATOM 3990 C CA . LEU A 1 510 ? 24.626 21.104 2.341 1.00 58.56 510 LEU A CA 1
ATOM 3991 C C . LEU A 1 510 ? 24.168 20.856 3.784 1.00 58.56 510 LEU A C 1
ATOM 3993 O O . LEU A 1 510 ? 22.976 20.743 4.057 1.00 58.56 510 LEU A O 1
ATOM 3997 N N . THR A 1 511 ? 25.109 20.839 4.725 1.00 61.91 511 THR A N 1
ATOM 3998 C CA . THR A 1 511 ? 24.832 20.680 6.157 1.00 61.91 511 THR A CA 1
ATOM 3999 C C . THR A 1 511 ? 24.001 21.842 6.692 1.00 61.91 511 THR A C 1
ATOM 4001 O O . THR A 1 511 ? 23.031 21.632 7.423 1.00 61.91 511 THR A O 1
ATOM 4004 N N . PHE A 1 512 ? 24.348 23.071 6.318 1.00 61.09 512 PHE A N 1
ATOM 4005 C CA . PHE A 1 512 ? 23.625 24.276 6.705 1.00 61.09 512 PHE A CA 1
ATOM 4006 C C . PHE A 1 512 ? 22.217 24.314 6.102 1.00 61.09 512 PHE A C 1
ATOM 4008 O O . PHE A 1 512 ? 21.251 24.602 6.812 1.00 61.09 512 PHE A O 1
ATOM 4015 N N . ALA A 1 513 ? 22.085 23.960 4.821 1.00 60.31 513 ALA A N 1
ATOM 4016 C CA . ALA A 1 513 ? 20.808 23.810 4.131 1.00 60.31 513 ALA A CA 1
ATOM 4017 C C . ALA A 1 513 ? 19.877 22.844 4.866 1.00 60.31 513 ALA A C 1
ATOM 4019 O O . ALA A 1 513 ? 18.755 23.204 5.220 1.00 60.31 513 ALA A O 1
ATOM 4020 N N . VAL A 1 514 ? 20.368 21.649 5.184 1.00 61.12 514 VAL A N 1
ATOM 4021 C CA . VAL A 1 514 ? 19.593 20.620 5.883 1.00 61.12 514 VAL A CA 1
ATOM 4022 C C . VAL A 1 514 ? 19.199 21.060 7.292 1.00 61.12 514 VAL A C 1
ATOM 4024 O O . VAL A 1 514 ? 18.041 20.899 7.680 1.00 61.12 514 VAL A O 1
ATOM 4027 N N . LYS A 1 515 ? 20.128 21.648 8.058 1.00 66.19 515 LYS A N 1
ATOM 4028 C CA . LYS A 1 515 ? 19.847 22.143 9.416 1.00 66.19 515 LYS A CA 1
ATOM 4029 C C . LYS A 1 515 ? 18.787 23.242 9.412 1.00 66.19 515 LYS A C 1
ATOM 4031 O O . LYS A 1 515 ? 17.847 23.179 10.200 1.00 66.19 515 LYS A O 1
ATOM 4036 N N . THR A 1 516 ? 18.899 24.206 8.500 1.00 65.50 516 THR A N 1
ATOM 4037 C CA . THR A 1 516 ? 17.907 25.280 8.332 1.00 65.50 516 THR A CA 1
ATOM 4038 C C . THR A 1 516 ? 16.530 24.705 7.985 1.00 65.50 516 THR A C 1
ATOM 4040 O O . THR A 1 516 ? 15.522 25.109 8.562 1.00 65.50 516 THR A O 1
ATOM 4043 N N . ALA A 1 517 ? 16.487 23.696 7.111 1.00 62.38 517 ALA A N 1
ATOM 4044 C CA . ALA A 1 517 ? 15.261 22.989 6.746 1.00 62.38 517 ALA A CA 1
ATOM 4045 C C . ALA A 1 517 ? 14.601 22.275 7.939 1.00 62.38 517 ALA A C 1
ATOM 4047 O O . ALA A 1 517 ? 13.377 22.269 8.069 1.00 62.38 517 ALA A O 1
ATOM 4048 N N . ALA A 1 518 ? 15.409 21.655 8.803 1.00 66.81 518 ALA A N 1
ATOM 4049 C CA . ALA A 1 518 ? 14.935 20.967 9.998 1.00 66.81 518 ALA A CA 1
ATOM 4050 C C . ALA A 1 518 ? 14.349 21.947 11.027 1.00 66.81 518 ALA A C 1
ATOM 4052 O O . ALA A 1 518 ? 13.284 21.682 11.578 1.00 66.81 518 ALA A O 1
ATOM 4053 N N . VAL A 1 519 ? 14.997 23.097 11.247 1.00 70.88 519 VAL A N 1
ATOM 4054 C CA . VAL A 1 519 ? 14.512 24.137 12.173 1.00 70.88 519 VAL A CA 1
ATOM 4055 C C . VAL A 1 519 ? 13.174 24.711 11.712 1.00 70.88 519 VAL A C 1
ATOM 4057 O O . VAL A 1 519 ? 12.209 24.718 12.476 1.00 70.88 519 VAL A O 1
ATOM 4060 N N . GLU A 1 520 ? 13.090 25.144 10.455 1.00 70.12 520 GLU A N 1
ATOM 4061 C CA . GLU A 1 520 ? 11.874 25.774 9.936 1.00 70.12 520 GLU A CA 1
ATOM 4062 C C . GLU A 1 520 ? 10.708 24.767 9.855 1.00 70.12 520 GLU A C 1
ATOM 4064 O O . GLU A 1 520 ? 9.553 25.125 10.067 1.00 70.12 520 GLU A O 1
ATOM 4069 N N . ARG A 1 521 ? 10.991 23.471 9.679 1.00 69.44 521 ARG A N 1
ATOM 4070 C CA . ARG A 1 521 ? 9.988 22.401 9.801 1.00 69.44 521 ARG A CA 1
ATOM 4071 C C . ARG A 1 521 ? 9.400 22.290 11.205 1.00 69.44 521 ARG A C 1
ATOM 4073 O O . ARG A 1 521 ? 8.178 22.240 11.325 1.00 69.44 521 ARG A O 1
ATOM 4080 N N . LYS A 1 522 ? 10.234 22.232 12.252 1.00 75.25 522 LYS A N 1
ATOM 4081 C CA . LYS A 1 522 ? 9.735 22.179 13.641 1.00 75.25 522 LYS A CA 1
ATOM 4082 C C . LYS A 1 522 ? 8.845 23.377 13.933 1.00 75.25 522 LYS A C 1
ATOM 4084 O O . LYS A 1 522 ? 7.784 23.226 14.532 1.00 75.25 522 LYS A O 1
ATOM 4089 N N . ARG A 1 523 ? 9.253 24.547 13.432 1.00 79.19 523 ARG A N 1
ATOM 4090 C CA . ARG A 1 523 ? 8.454 25.766 13.511 1.00 79.19 523 ARG A CA 1
ATOM 4091 C C . ARG A 1 523 ? 7.082 25.579 12.867 1.00 79.19 523 ARG A C 1
ATOM 4093 O O . ARG A 1 523 ? 6.099 25.923 13.493 1.00 79.19 523 ARG A O 1
ATOM 4100 N N . LYS A 1 524 ? 6.982 24.963 11.683 1.00 79.62 524 LYS A N 1
ATOM 4101 C CA . LYS A 1 524 ? 5.683 24.703 11.033 1.00 79.62 524 LYS A CA 1
ATOM 4102 C C . LYS A 1 524 ? 4.781 23.722 11.776 1.00 79.62 524 LYS A C 1
ATOM 4104 O O . LYS A 1 524 ? 3.577 23.938 11.796 1.00 79.62 524 LYS A O 1
ATOM 4109 N N . ILE A 1 525 ? 5.327 22.677 12.396 1.00 81.50 525 ILE A N 1
ATOM 4110 C CA . ILE A 1 525 ? 4.521 21.769 13.234 1.00 81.50 525 ILE A CA 1
ATOM 4111 C C . ILE A 1 525 ? 3.995 22.518 14.460 1.00 81.50 525 ILE A C 1
ATOM 4113 O O . ILE A 1 525 ? 2.818 22.398 14.788 1.00 81.50 525 ILE A O 1
ATOM 4117 N N . ALA A 1 526 ? 4.848 23.326 15.096 1.00 86.69 526 ALA A N 1
ATOM 4118 C CA . ALA A 1 526 ? 4.430 24.200 16.184 1.00 86.69 526 ALA A CA 1
ATOM 4119 C C . ALA A 1 526 ? 3.357 25.196 15.723 1.00 86.69 526 ALA A C 1
ATOM 4121 O O . ALA A 1 526 ? 2.310 25.241 16.348 1.00 86.69 526 ALA A O 1
ATOM 4122 N N . ASP A 1 527 ? 3.553 25.884 14.591 1.00 87.19 527 ASP A N 1
ATOM 4123 C CA . ASP A 1 527 ? 2.578 26.816 14.010 1.00 87.19 527 ASP A CA 1
ATOM 4124 C C . ASP A 1 527 ? 1.210 26.129 13.798 1.00 87.19 527 ASP A C 1
ATOM 4126 O O . ASP A 1 527 ? 0.182 26.724 14.111 1.00 87.19 527 ASP A O 1
ATOM 4130 N N . ILE A 1 528 ? 1.176 24.881 13.299 1.00 88.62 528 ILE A N 1
ATOM 4131 C CA . ILE A 1 528 ? -0.067 24.106 13.118 1.00 88.62 528 ILE A CA 1
ATOM 4132 C C . ILE A 1 528 ? -0.740 23.825 14.467 1.00 88.62 528 ILE A C 1
ATOM 4134 O O . ILE A 1 528 ? -1.927 24.096 14.615 1.00 88.62 528 ILE A O 1
ATOM 4138 N N . VAL A 1 529 ? 0.001 23.300 15.449 1.00 90.44 529 VAL A N 1
ATOM 4139 C CA . VAL A 1 529 ? -0.540 22.980 16.784 1.00 90.44 529 VAL A CA 1
ATOM 4140 C C . VAL A 1 529 ? -1.039 24.246 17.490 1.00 90.44 529 VAL A C 1
ATOM 4142 O O . VAL A 1 529 ? -2.146 24.261 18.025 1.00 90.44 529 VAL A O 1
ATOM 4145 N N . SER A 1 530 ? -0.269 25.329 17.423 1.00 90.44 530 SER A N 1
ATOM 4146 C CA . SER A 1 530 ? -0.637 26.644 17.945 1.00 90.44 530 SER A CA 1
ATOM 4147 C C . SER A 1 530 ? -1.882 27.210 17.255 1.00 90.44 530 SER A C 1
ATOM 4149 O O . SER A 1 530 ? -2.750 27.764 17.923 1.00 90.44 530 SER A O 1
ATOM 4151 N N . SER A 1 531 ? -2.020 27.043 15.936 1.00 91.12 531 SER A N 1
ATOM 4152 C CA . SER A 1 531 ? -3.206 27.504 15.194 1.00 91.12 531 SER A CA 1
ATOM 4153 C C . SER A 1 531 ? -4.446 26.662 15.503 1.00 91.12 531 SER A C 1
ATOM 4155 O O . SER A 1 531 ? -5.541 27.208 15.590 1.00 91.12 531 SER A O 1
ATOM 4157 N N . GLU A 1 532 ? -4.282 25.353 15.710 1.00 90.94 532 GLU A N 1
ATOM 4158 C CA . GLU A 1 532 ? -5.364 24.428 16.064 1.00 90.94 532 GLU A CA 1
ATOM 4159 C C . GLU A 1 532 ? -5.963 24.763 17.436 1.00 90.94 532 GLU A C 1
ATOM 4161 O O . GLU A 1 532 ? -7.173 24.949 17.576 1.00 90.94 532 GLU A O 1
ATOM 4166 N N . TYR A 1 533 ? -5.111 24.911 18.452 1.00 91.81 533 TYR A N 1
ATOM 4167 C CA . TYR A 1 533 ? -5.534 25.114 19.844 1.00 91.81 533 TYR A CA 1
ATOM 4168 C C . TYR A 1 533 ? -5.660 26.581 20.267 1.00 91.81 533 TYR A C 1
ATOM 4170 O O . TYR A 1 533 ? -6.158 26.862 21.361 1.00 91.81 533 TYR A O 1
ATOM 4178 N N . GLY A 1 534 ? -5.265 27.504 19.388 1.00 85.06 534 GLY A N 1
ATOM 4179 C CA . GLY A 1 534 ? -5.293 28.945 19.603 1.00 85.06 534 GLY A CA 1
ATOM 4180 C C . GLY A 1 534 ? -4.183 29.401 20.544 1.00 85.06 534 GLY A C 1
ATOM 4181 O O . GLY A 1 534 ? -4.387 29.494 21.747 1.00 85.06 534 GLY A O 1
ATOM 4182 N N . ASP A 1 535 ? -3.012 29.720 20.011 1.00 85.19 535 ASP A N 1
ATOM 4183 C CA . ASP A 1 535 ? -1.941 30.406 20.741 1.00 85.19 535 ASP A CA 1
ATOM 4184 C C . ASP A 1 535 ? -1.858 31.880 20.318 1.00 85.19 535 ASP A C 1
ATOM 4186 O O . ASP A 1 535 ? -2.302 32.268 19.232 1.00 85.19 535 ASP A O 1
ATOM 4190 N N . PHE A 1 536 ? -1.274 32.722 21.167 1.00 78.81 536 PHE A N 1
ATOM 4191 C CA . PHE A 1 536 ? -1.128 34.142 20.872 1.00 78.81 536 PHE A CA 1
ATOM 4192 C C . PHE A 1 536 ? -0.312 34.351 19.585 1.00 78.81 536 PHE A C 1
ATOM 4194 O O . PHE A 1 536 ? 0.836 33.925 19.482 1.00 78.81 536 PHE A O 1
ATOM 4201 N N . GLY A 1 537 ? -0.897 35.048 18.606 1.00 78.38 537 GLY A N 1
ATOM 4202 C CA . GLY A 1 537 ? -0.256 35.326 17.315 1.00 78.38 537 GLY A CA 1
ATOM 4203 C C . GLY A 1 537 ? -0.452 34.251 16.240 1.00 78.38 537 GLY A C 1
ATOM 4204 O O . GLY A 1 537 ? 0.068 34.427 15.140 1.00 78.38 537 GLY A O 1
ATOM 4205 N N . HIS A 1 538 ? -1.222 33.194 16.518 1.00 84.88 538 HIS A N 1
ATOM 4206 C CA . HIS A 1 538 ? -1.531 32.122 15.569 1.00 84.88 538 HIS A CA 1
ATOM 4207 C C . HIS A 1 538 ? -3.040 32.046 15.318 1.00 84.88 538 HIS A C 1
ATOM 4209 O O . HIS A 1 538 ? -3.816 31.708 16.214 1.00 84.88 538 HIS A O 1
ATOM 4215 N N . ALA A 1 539 ? -3.480 32.385 14.104 1.00 87.00 539 ALA A N 1
ATOM 4216 C CA . ALA A 1 539 ? -4.897 32.354 13.770 1.00 87.00 539 ALA A CA 1
ATOM 4217 C C . ALA A 1 539 ? -5.310 30.953 13.308 1.00 87.00 539 ALA A C 1
ATOM 4219 O O . ALA A 1 539 ? -4.619 30.317 12.522 1.00 87.00 539 ALA A O 1
ATOM 4220 N N . GLN A 1 540 ? -6.510 30.503 13.682 1.00 88.88 540 GLN A N 1
ATOM 4221 C CA . GLN A 1 540 ? -7.069 29.235 13.181 1.00 88.88 540 GLN A CA 1
ATOM 4222 C C . GLN A 1 540 ? -7.151 29.205 11.640 1.00 88.88 540 GLN A C 1
ATOM 4224 O O . GLN A 1 540 ? -7.033 28.152 11.024 1.00 88.88 540 GLN A O 1
ATOM 4229 N N . ALA A 1 541 ? -7.292 30.367 10.992 1.00 87.38 541 ALA A N 1
ATOM 4230 C CA . ALA A 1 541 ? -7.269 30.497 9.533 1.00 87.38 541 ALA A CA 1
ATOM 4231 C C . ALA A 1 541 ? -5.911 30.154 8.884 1.00 87.38 541 ALA A C 1
ATOM 4233 O O . ALA A 1 541 ? -5.872 29.926 7.674 1.00 87.38 541 ALA A O 1
ATOM 4234 N N . ASP A 1 542 ? -4.828 30.097 9.664 1.00 86.38 542 ASP A N 1
ATOM 4235 C CA . ASP A 1 542 ? -3.491 29.725 9.193 1.00 86.38 542 ASP A CA 1
ATOM 4236 C C . ASP A 1 542 ? -3.338 28.203 9.017 1.00 86.38 542 ASP A C 1
ATOM 4238 O O . ASP A 1 542 ? -2.353 27.739 8.430 1.00 86.38 542 ASP A O 1
ATOM 4242 N N . LEU A 1 543 ? -4.324 27.415 9.473 1.00 84.50 543 LEU A N 1
ATOM 4243 C CA . LEU A 1 543 ? -4.356 25.973 9.257 1.00 84.50 543 LEU A CA 1
ATOM 4244 C C . LEU A 1 543 ? -4.371 25.640 7.753 1.00 84.50 543 LEU A C 1
ATOM 4246 O O . LEU A 1 543 ? -5.136 26.228 6.977 1.00 84.50 543 LEU A O 1
ATOM 4250 N N . PRO A 1 544 ? -3.559 24.663 7.306 1.00 77.56 544 PRO A N 1
ATOM 4251 C CA . PRO A 1 544 ? -3.525 24.256 5.910 1.00 77.56 544 PRO A CA 1
ATOM 4252 C C . PRO A 1 544 ? -4.902 23.837 5.397 1.00 77.56 544 PRO A C 1
ATOM 4254 O O . PRO A 1 544 ? -5.551 22.969 5.970 1.00 77.56 544 PRO A O 1
ATOM 4257 N N . LYS A 1 545 ? -5.317 24.367 4.239 1.00 76.25 545 LYS A N 1
ATOM 4258 C CA . LYS A 1 545 ? -6.612 24.020 3.616 1.00 76.25 545 LYS A CA 1
ATOM 4259 C C . LYS A 1 545 ? -6.797 22.520 3.381 1.00 76.25 545 LYS A C 1
ATOM 4261 O O . LYS A 1 545 ? -7.921 22.044 3.361 1.00 76.25 545 LYS A O 1
ATOM 4266 N N . THR A 1 546 ? -5.705 21.784 3.191 1.00 64.69 546 THR A N 1
ATOM 4267 C CA . THR A 1 546 ? -5.706 20.323 3.026 1.00 64.69 546 THR A CA 1
ATOM 4268 C C . THR A 1 546 ? -6.050 19.562 4.307 1.00 64.69 546 THR A C 1
ATOM 4270 O O . THR A 1 546 ? -6.387 18.387 4.214 1.00 64.69 546 THR A O 1
ATOM 4273 N N . MET A 1 547 ? -5.983 20.209 5.476 1.00 71.56 547 MET A N 1
ATOM 4274 C CA . MET A 1 547 ? -6.421 19.651 6.757 1.00 71.56 547 MET A CA 1
ATOM 4275 C C . MET A 1 547 ? -7.908 19.890 7.025 1.00 71.56 547 MET A C 1
ATOM 4277 O O . MET A 1 547 ? -8.494 19.178 7.827 1.00 71.56 547 MET A O 1
ATOM 4281 N N . LEU A 1 548 ? -8.532 20.861 6.354 1.00 75.62 548 LEU A N 1
ATOM 4282 C CA . LEU A 1 548 ? -9.903 21.290 6.626 1.00 75.62 548 LEU A CA 1
ATOM 4283 C C . LEU A 1 548 ? -10.908 20.359 5.935 1.00 75.62 548 LEU A C 1
ATOM 4285 O O . LEU A 1 548 ? -11.331 20.621 4.809 1.00 75.62 548 LEU A O 1
ATOM 4289 N N . VAL A 1 549 ? -11.255 19.259 6.599 1.00 62.91 549 VAL A N 1
ATOM 4290 C CA . VAL A 1 549 ? -12.062 18.167 6.024 1.00 62.91 549 VAL A CA 1
ATOM 4291 C C . VAL A 1 549 ? -13.445 18.005 6.672 1.00 62.91 549 VAL A C 1
ATOM 4293 O O . VAL A 1 549 ? -14.285 17.299 6.121 1.00 62.91 549 VAL A O 1
ATOM 4296 N N . GLY A 1 550 ? -13.689 18.650 7.817 1.00 62.44 550 GLY A N 1
ATOM 4297 C CA . GLY A 1 550 ? -14.964 18.638 8.545 1.00 62.44 550 GLY A CA 1
ATOM 4298 C C . GLY A 1 550 ? -16.008 19.644 8.045 1.00 62.44 550 GLY A C 1
ATOM 4299 O O . GLY A 1 550 ? -15.700 20.557 7.276 1.00 62.44 550 GLY A O 1
ATOM 4300 N N . GLY A 1 551 ? -17.247 19.482 8.524 1.00 60.81 551 GLY A N 1
ATOM 4301 C CA . GLY A 1 551 ? -18.408 20.290 8.121 1.00 60.81 551 GLY A CA 1
ATOM 4302 C C . GLY A 1 551 ? -18.698 21.537 8.966 1.00 60.81 551 GLY A C 1
ATOM 4303 O O . GLY A 1 551 ? -19.574 22.309 8.593 1.00 60.81 551 GLY A O 1
ATOM 4304 N N . ALA A 1 552 ? -18.003 21.746 10.090 1.00 71.44 552 ALA A N 1
ATOM 4305 C CA . ALA A 1 552 ? -18.109 22.968 10.908 1.00 71.44 552 ALA A CA 1
ATOM 4306 C C . ALA A 1 552 ? -17.593 24.206 10.164 1.00 71.44 552 ALA A C 1
ATOM 4308 O O . ALA A 1 552 ? -16.899 24.033 9.180 1.00 71.44 552 ALA A O 1
ATOM 4309 N N . ASP A 1 553 ? -17.829 25.443 10.620 1.00 81.69 553 ASP A N 1
ATOM 4310 C CA . ASP A 1 553 ? -17.267 26.623 9.936 1.00 81.69 553 ASP A CA 1
ATOM 4311 C C . ASP A 1 553 ? -15.830 26.939 10.362 1.00 81.69 553 ASP A C 1
ATOM 4313 O O . ASP A 1 553 ? -14.988 27.254 9.510 1.00 81.69 553 ASP A O 1
ATOM 4317 N N . ASN A 1 554 ? -15.544 26.880 11.668 1.00 86.75 554 ASN A N 1
ATOM 4318 C CA . ASN A 1 554 ? -14.234 27.236 12.198 1.00 86.75 554 ASN A CA 1
ATOM 4319 C C . ASN A 1 554 ? -13.146 26.250 11.728 1.00 86.75 554 ASN A C 1
ATOM 4321 O O . ASN A 1 554 ? -13.312 25.037 11.887 1.00 86.75 554 ASN A O 1
ATOM 4325 N N . PRO A 1 555 ? -12.009 26.747 11.200 1.00 88.56 555 PRO A N 1
ATOM 4326 C CA . PRO A 1 555 ? -10.923 25.906 10.708 1.00 88.56 555 PRO A CA 1
ATOM 4327 C C . PRO A 1 555 ? -10.378 24.866 11.698 1.00 88.56 555 PRO A C 1
ATOM 4329 O O . PRO A 1 555 ? -10.073 23.763 11.259 1.00 88.56 555 PRO A O 1
ATOM 4332 N N . ALA A 1 556 ? -10.294 25.167 12.999 1.00 88.31 556 ALA A N 1
ATOM 4333 C CA . ALA A 1 556 ? -9.821 24.195 13.993 1.00 88.31 556 ALA A CA 1
ATOM 4334 C C . ALA A 1 556 ? -10.777 22.996 14.077 1.00 88.31 556 ALA A C 1
ATOM 4336 O O . ALA A 1 556 ? -10.403 21.840 13.915 1.00 88.31 556 ALA A O 1
ATOM 4337 N N . ILE A 1 557 ? -12.081 23.263 14.159 1.00 84.75 557 ILE A N 1
ATOM 4338 C CA . ILE A 1 557 ? -13.076 22.185 14.176 1.00 84.75 557 ILE A CA 1
ATOM 4339 C C . ILE A 1 557 ? -13.095 21.423 12.841 1.00 84.75 557 ILE A C 1
ATOM 4341 O O . ILE A 1 557 ? -13.177 20.194 12.830 1.00 84.75 557 ILE A O 1
ATOM 4345 N N . LYS A 1 558 ? -12.925 22.119 11.706 1.00 79.31 558 LYS A N 1
ATOM 4346 C CA . LYS A 1 558 ? -12.775 21.471 10.390 1.00 79.31 558 LYS A CA 1
ATOM 4347 C C . LYS A 1 558 ? -11.559 20.545 10.314 1.00 79.31 558 LYS A C 1
ATOM 4349 O O . LYS A 1 558 ? -11.625 19.558 9.583 1.00 79.31 558 LYS A O 1
ATOM 4354 N N . ALA A 1 559 ? -10.463 20.855 11.007 1.00 78.06 559 ALA A N 1
ATOM 4355 C CA . ALA A 1 559 ? -9.249 20.040 11.007 1.00 78.06 559 ALA A CA 1
ATOM 4356 C C . ALA A 1 559 ? -9.404 18.731 11.798 1.00 78.06 559 ALA A C 1
ATOM 4358 O O . ALA A 1 559 ? -8.787 17.718 11.454 1.00 78.06 559 ALA A O 1
ATOM 4359 N N . LEU A 1 560 ? -10.272 18.725 12.813 1.00 77.44 560 LEU A N 1
ATOM 4360 C CA . LEU A 1 560 ? -10.619 17.535 13.599 1.00 77.44 560 LEU A CA 1
ATOM 4361 C C . LEU A 1 560 ? -11.644 16.623 12.897 1.00 77.44 560 LEU A C 1
ATOM 4363 O O . LEU A 1 560 ? -11.683 15.427 13.179 1.00 77.44 560 LEU A O 1
ATOM 4367 N N . GLY A 1 561 ? -12.435 17.200 11.987 1.00 62.16 561 GLY A N 1
ATOM 4368 C CA . GLY A 1 561 ? -13.332 16.577 11.008 1.00 62.16 561 GLY A CA 1
ATOM 4369 C C . GLY A 1 561 ? -13.953 15.224 11.357 1.00 62.16 561 GLY A C 1
ATOM 4370 O O . GLY A 1 561 ? -13.296 14.200 11.245 1.00 62.16 561 GLY A O 1
ATOM 4371 N N . TYR A 1 562 ? -15.243 15.195 11.683 1.00 61.62 562 TYR A N 1
ATOM 4372 C CA . TYR A 1 562 ? -16.093 14.012 11.884 1.00 61.62 562 TYR A CA 1
ATOM 4373 C C . TYR A 1 562 ? -15.468 12.878 12.722 1.00 61.62 562 TYR A C 1
ATOM 4375 O O . TYR A 1 562 ? -15.790 11.706 12.525 1.00 61.62 562 TYR A O 1
ATOM 4383 N N . GLY A 1 563 ? -14.554 13.195 13.645 1.00 59.81 563 GLY A N 1
ATOM 4384 C CA . GLY A 1 563 ? -13.838 12.187 14.432 1.00 59.81 563 GLY A CA 1
ATOM 4385 C C . GLY A 1 563 ? -12.749 11.437 13.657 1.00 59.81 563 GLY A C 1
ATOM 4386 O O . GLY A 1 563 ? -12.388 10.317 14.019 1.00 59.81 563 GLY A O 1
ATOM 4387 N N . ALA A 1 564 ? -12.180 12.035 12.608 1.00 60.44 564 ALA A N 1
ATOM 4388 C CA . ALA A 1 564 ? -11.123 11.443 11.782 1.00 60.44 564 ALA A CA 1
ATOM 4389 C C . ALA A 1 564 ? -9.836 11.109 12.566 1.00 60.44 564 ALA A C 1
ATOM 4391 O O . ALA A 1 564 ? -8.974 10.392 12.051 1.00 60.44 564 ALA A O 1
ATOM 4392 N N . TRP A 1 565 ? -9.726 11.603 13.802 1.00 70.19 565 TRP A N 1
ATOM 4393 C CA . TRP A 1 565 ? -8.631 11.374 14.748 1.00 70.19 565 TRP A CA 1
ATOM 4394 C C . TRP A 1 565 ? -8.968 10.365 15.863 1.00 70.19 565 TRP A C 1
ATOM 4396 O O . TRP A 1 565 ? -8.137 10.127 16.730 1.00 70.19 565 TRP A O 1
ATOM 4406 N N . LEU A 1 566 ? -10.158 9.750 15.849 1.00 61.53 566 LEU A N 1
ATOM 4407 C CA . LEU A 1 566 ? -10.613 8.786 16.869 1.00 61.53 566 LEU A CA 1
ATOM 4408 C C . LEU A 1 566 ? -10.186 7.337 16.618 1.00 61.53 566 LEU A C 1
ATOM 4410 O O . LEU A 1 566 ? -10.438 6.472 17.452 1.00 61.53 566 LEU A O 1
ATOM 4414 N N . ARG A 1 567 ? -9.604 7.027 15.455 1.00 54.06 567 ARG A N 1
ATOM 4415 C CA . ARG A 1 567 ? -9.182 5.654 15.149 1.00 54.06 567 ARG A CA 1
ATOM 4416 C C . ARG A 1 567 ? -7.861 5.358 15.854 1.00 54.06 567 ARG A C 1
ATOM 4418 O O . ARG A 1 567 ? -6.842 5.950 15.507 1.00 54.06 567 ARG A O 1
ATOM 4425 N N . ASP A 1 568 ? -7.883 4.388 16.766 1.00 42.38 568 ASP A N 1
ATOM 4426 C CA . ASP A 1 568 ? -6.689 3.719 17.288 1.00 42.38 568 ASP A CA 1
ATOM 4427 C C . ASP A 1 568 ? -6.013 2.940 16.154 1.00 42.38 568 ASP A C 1
ATOM 4429 O O . ASP A 1 568 ? -6.297 1.773 15.888 1.00 42.38 568 ASP A O 1
ATOM 4433 N N . SER A 1 569 ? -5.135 3.608 15.421 1.00 38.78 569 SER A N 1
ATOM 4434 C CA . SER A 1 569 ? -4.181 2.959 14.531 1.00 38.78 569 SER A CA 1
ATOM 4435 C C . SER A 1 569 ? -2.795 3.384 14.973 1.00 38.78 569 SER A C 1
ATOM 4437 O O . SER A 1 569 ? -2.341 4.402 14.469 1.00 38.78 569 SER A O 1
ATOM 4439 N N . ASP A 1 570 ? -2.195 2.678 15.944 1.00 46.66 570 ASP A N 1
ATOM 4440 C CA . ASP A 1 570 ? -0.797 2.811 16.414 1.00 46.66 570 ASP A CA 1
ATOM 4441 C C . ASP A 1 570 ? -0.121 4.142 16.015 1.00 46.66 570 ASP A C 1
ATOM 4443 O O . ASP A 1 570 ? 0.880 4.188 15.300 1.00 46.66 570 ASP A O 1
ATOM 4447 N N . LEU A 1 571 ? -0.703 5.272 16.449 1.00 48.31 571 LEU A N 1
ATOM 4448 C CA . LEU A 1 571 ? -0.291 6.622 16.024 1.00 48.31 571 LEU A CA 1
ATOM 4449 C C . LEU A 1 571 ? 1.082 7.011 16.599 1.00 48.31 571 LEU A C 1
ATOM 4451 O O . LEU A 1 571 ? 1.589 8.103 16.345 1.00 48.31 571 LEU A O 1
ATOM 4455 N N . THR A 1 572 ? 1.664 6.116 17.394 1.00 45.75 572 THR A N 1
ATOM 4456 C CA . THR A 1 572 ? 2.918 6.238 18.127 1.00 45.75 572 THR A CA 1
ATOM 4457 C C . THR A 1 572 ? 4.073 5.485 17.462 1.00 45.75 572 THR A C 1
ATOM 4459 O O . THR A 1 572 ? 5.224 5.838 17.723 1.00 45.75 572 THR A O 1
ATOM 4462 N N . ASP A 1 573 ? 3.811 4.509 16.580 1.00 49.72 573 ASP A N 1
ATOM 4463 C CA . ASP A 1 573 ? 4.855 3.746 15.886 1.00 49.72 573 ASP A CA 1
ATOM 4464 C C . ASP A 1 573 ? 4.953 4.131 14.403 1.00 49.72 573 ASP A C 1
ATOM 4466 O O . ASP A 1 573 ? 4.408 3.481 13.510 1.00 49.72 573 ASP A O 1
ATOM 4470 N N . LEU A 1 574 ? 5.705 5.201 14.124 1.00 53.59 574 LEU A N 1
ATOM 4471 C CA . LEU A 1 574 ? 6.099 5.533 12.749 1.00 53.59 574 LEU A CA 1
ATOM 4472 C C . LEU A 1 574 ? 7.510 5.012 12.418 1.00 53.59 574 LEU A C 1
ATOM 4474 O O . LEU A 1 574 ? 8.116 5.485 11.457 1.00 53.59 574 LEU A O 1
ATOM 4478 N N . SER A 1 575 ? 8.044 4.027 13.150 1.00 52.22 575 SER A N 1
ATOM 4479 C CA . SER A 1 575 ? 9.422 3.537 12.960 1.00 52.22 575 SER A CA 1
ATOM 4480 C C . SER A 1 575 ? 9.694 3.039 11.533 1.00 52.22 575 SER A C 1
ATOM 4482 O O . SER A 1 575 ? 10.698 3.403 10.918 1.00 52.22 575 SER A O 1
ATOM 4484 N N . GLY A 1 576 ? 8.747 2.309 10.934 1.00 52.22 576 GLY A N 1
ATOM 4485 C CA . GLY A 1 576 ? 8.820 1.911 9.524 1.00 52.22 576 GLY A CA 1
ATOM 4486 C C . GLY A 1 576 ? 8.674 3.086 8.544 1.00 52.22 576 GLY A C 1
ATOM 4487 O O . GLY A 1 576 ? 9.133 3.006 7.403 1.00 52.22 576 GLY A O 1
ATOM 4488 N N . ALA A 1 577 ? 8.046 4.187 8.965 1.00 54.75 577 ALA A N 1
ATOM 4489 C CA . ALA A 1 577 ? 7.963 5.417 8.183 1.00 54.75 577 ALA A CA 1
ATOM 4490 C C . ALA A 1 577 ? 9.273 6.198 8.176 1.00 54.75 577 ALA A C 1
ATOM 4492 O O . ALA A 1 577 ? 9.637 6.769 7.149 1.00 54.75 577 ALA A O 1
ATOM 4493 N N . GLU A 1 578 ? 9.988 6.190 9.295 1.00 56.38 578 GLU A N 1
ATOM 4494 C CA . GLU A 1 578 ? 11.252 6.897 9.479 1.00 56.38 578 GLU A CA 1
ATOM 4495 C C . GLU A 1 578 ? 12.329 6.420 8.503 1.00 56.38 578 GLU A C 1
ATOM 4497 O O . GLU A 1 578 ? 12.949 7.245 7.831 1.00 56.38 578 GLU A O 1
ATOM 4502 N N . GLU A 1 579 ? 12.522 5.104 8.373 1.00 60.00 579 GLU A N 1
ATOM 4503 C CA . GLU A 1 579 ? 13.526 4.532 7.464 1.00 60.00 579 GLU A CA 1
ATOM 4504 C C . GLU A 1 579 ? 13.218 4.891 6.007 1.00 60.00 579 GLU A C 1
ATOM 4506 O O . GLU A 1 579 ? 14.072 5.411 5.287 1.00 60.00 579 GLU A O 1
ATOM 4511 N N . ARG A 1 580 ? 11.952 4.743 5.598 1.00 61.19 580 ARG A N 1
ATOM 4512 C CA . ARG A 1 580 ? 11.511 5.074 4.236 1.00 61.19 580 ARG A CA 1
ATOM 4513 C C . ARG A 1 580 ? 11.594 6.570 3.936 1.00 61.19 580 ARG A C 1
ATOM 4515 O O . ARG A 1 580 ? 11.978 6.942 2.829 1.00 61.19 580 ARG A O 1
ATOM 4522 N N . MET A 1 581 ? 11.246 7.434 4.893 1.00 63.25 581 MET A N 1
ATOM 4523 C CA . MET A 1 581 ? 11.412 8.885 4.750 1.00 63.25 581 MET A CA 1
ATOM 4524 C C . MET A 1 581 ? 12.890 9.255 4.599 1.00 63.25 581 MET A C 1
ATOM 4526 O O . MET A 1 581 ? 13.233 10.037 3.711 1.00 63.25 581 MET A O 1
ATOM 4530 N N . SER A 1 582 ? 13.759 8.672 5.427 1.00 67.56 582 SER A N 1
ATOM 4531 C CA . SER A 1 582 ? 15.204 8.919 5.406 1.00 67.56 582 SER A CA 1
ATOM 4532 C C . SER A 1 582 ? 15.838 8.506 4.074 1.00 67.56 582 SER A C 1
ATOM 4534 O O . SER A 1 582 ? 16.504 9.318 3.425 1.00 67.56 582 SER A O 1
ATOM 4536 N N . ASP A 1 583 ? 15.548 7.298 3.585 1.00 72.00 583 ASP A N 1
ATOM 4537 C CA . ASP A 1 583 ? 16.057 6.804 2.298 1.00 72.00 583 ASP A CA 1
ATOM 4538 C C . ASP A 1 583 ? 15.686 7.717 1.132 1.00 72.00 583 ASP A C 1
ATOM 4540 O O . ASP A 1 583 ? 16.439 7.890 0.174 1.00 72.00 583 ASP A O 1
ATOM 4544 N N . LYS A 1 584 ? 14.520 8.343 1.205 1.00 70.25 584 LYS A N 1
ATOM 4545 C CA . LYS A 1 584 ? 13.955 9.088 0.080 1.00 70.25 584 LYS A CA 1
ATOM 4546 C C . LYS A 1 584 ? 14.356 10.547 0.118 1.00 70.25 584 LYS A C 1
ATOM 4548 O O . LYS A 1 584 ? 14.589 11.131 -0.938 1.00 70.25 584 LYS A O 1
ATOM 4553 N N . MET A 1 585 ? 14.579 11.085 1.317 1.00 70.75 585 MET A N 1
ATOM 4554 C CA . MET A 1 585 ? 15.390 12.287 1.500 1.00 70.75 585 MET A CA 1
ATOM 4555 C C . MET A 1 585 ? 16.785 12.099 0.906 1.00 70.75 585 MET A C 1
ATOM 4557 O O . MET A 1 585 ? 17.244 12.975 0.176 1.00 70.75 585 MET A O 1
ATOM 4561 N N . ASN A 1 586 ? 17.425 10.951 1.151 1.00 75.06 586 ASN A N 1
ATOM 4562 C CA . ASN A 1 586 ? 18.741 10.647 0.590 1.00 75.06 586 ASN A CA 1
ATOM 4563 C C . ASN A 1 586 ? 18.707 10.588 -0.945 1.00 75.06 586 ASN A C 1
ATOM 4565 O O . ASN A 1 586 ? 19.539 11.219 -1.593 1.00 75.06 586 ASN A O 1
ATOM 4569 N N . GLN A 1 587 ? 17.724 9.897 -1.534 1.00 79.06 587 GLN A N 1
ATOM 4570 C CA . GLN A 1 587 ? 17.561 9.816 -2.993 1.00 79.06 587 GLN A CA 1
ATOM 4571 C C . GLN A 1 587 ? 17.294 11.190 -3.630 1.00 79.06 587 GLN A C 1
ATOM 4573 O O . GLN A 1 587 ? 17.925 11.531 -4.629 1.00 79.06 587 GLN A O 1
ATOM 4578 N N . ALA A 1 588 ? 16.404 12.003 -3.048 1.00 73.56 588 ALA A N 1
ATOM 4579 C CA . ALA A 1 588 ? 16.103 13.344 -3.554 1.00 73.56 588 ALA A CA 1
ATOM 4580 C C . ALA A 1 588 ? 17.316 14.282 -3.447 1.00 73.56 588 ALA A C 1
ATOM 4582 O O . ALA A 1 588 ? 17.619 15.015 -4.389 1.00 73.56 588 ALA A O 1
ATOM 4583 N N . LEU A 1 589 ? 18.043 14.232 -2.326 1.00 73.06 589 LEU A N 1
ATOM 4584 C CA . LEU A 1 589 ? 19.257 15.019 -2.121 1.00 73.06 589 LEU A CA 1
ATOM 4585 C C . LEU A 1 589 ? 20.338 14.661 -3.140 1.00 73.06 589 LEU A C 1
ATOM 4587 O O . LEU A 1 589 ? 20.876 15.543 -3.808 1.00 73.06 589 LEU A O 1
ATOM 4591 N N . LEU A 1 590 ? 20.612 13.367 -3.290 1.00 78.56 590 LEU A N 1
ATOM 4592 C CA . LEU A 1 590 ? 21.576 12.838 -4.246 1.00 78.56 590 LEU A CA 1
ATOM 4593 C C . LEU A 1 590 ? 21.235 13.256 -5.678 1.00 78.56 590 LEU A C 1
ATOM 4595 O O . LEU A 1 590 ? 22.118 13.658 -6.435 1.00 78.56 590 LEU A O 1
ATOM 4599 N N . TRP A 1 591 ? 19.950 13.225 -6.030 1.00 79.12 591 TRP A N 1
ATOM 4600 C CA . TRP A 1 591 ? 19.479 13.650 -7.342 1.00 79.12 591 TRP A CA 1
ATOM 4601 C C . TRP A 1 591 ? 19.708 15.144 -7.600 1.00 79.12 591 TRP A C 1
ATOM 4603 O O . TRP A 1 591 ? 20.212 15.525 -8.657 1.00 79.12 591 TRP A O 1
ATOM 4613 N N . GLN A 1 592 ? 19.423 16.005 -6.617 1.00 74.19 592 GLN A N 1
ATOM 4614 C CA . GLN A 1 592 ? 19.737 17.435 -6.717 1.00 74.19 592 GLN A CA 1
ATOM 4615 C C . GLN A 1 592 ? 21.253 17.663 -6.833 1.00 74.19 592 GLN A C 1
ATOM 4617 O O . GLN A 1 592 ? 21.700 18.456 -7.663 1.00 74.19 592 GLN A O 1
ATOM 4622 N N . MET A 1 593 ? 22.061 16.927 -6.061 1.00 75.25 593 MET A N 1
ATOM 4623 C CA . MET A 1 593 ? 23.523 17.008 -6.135 1.00 75.25 593 MET A CA 1
ATOM 4624 C C . MET A 1 593 ? 24.052 16.623 -7.523 1.00 75.25 593 MET A C 1
ATOM 4626 O O . MET A 1 593 ? 24.935 17.303 -8.048 1.00 75.25 593 MET A O 1
ATOM 4630 N N . ALA A 1 594 ? 23.490 15.585 -8.146 1.00 78.75 594 ALA A N 1
ATOM 4631 C CA . ALA A 1 594 ? 23.833 15.175 -9.504 1.00 78.75 594 ALA A CA 1
ATOM 4632 C C . ALA A 1 594 ? 23.566 16.307 -10.523 1.00 78.75 594 ALA A C 1
ATOM 4634 O O . ALA A 1 594 ? 24.427 16.642 -11.341 1.00 78.75 594 ALA A O 1
ATOM 4635 N N . ILE A 1 595 ? 22.415 16.975 -10.440 1.00 77.06 595 ILE A N 1
ATOM 4636 C CA . ILE A 1 595 ? 22.065 18.075 -11.354 1.00 77.06 595 ILE A CA 1
ATOM 4637 C C . ILE A 1 595 ? 23.012 19.271 -11.172 1.00 77.06 595 ILE A C 1
ATOM 4639 O O . ILE A 1 595 ? 23.576 19.780 -12.148 1.00 77.06 595 ILE A O 1
ATOM 4643 N N . PHE A 1 596 ? 23.203 19.725 -9.932 1.00 71.75 596 PHE A N 1
ATOM 4644 C CA . PHE A 1 596 ? 23.910 20.979 -9.666 1.00 71.75 596 PHE A CA 1
ATOM 4645 C C . PHE A 1 596 ? 25.428 20.846 -9.739 1.00 71.75 596 PHE A C 1
ATOM 4647 O O . PHE A 1 596 ? 26.074 21.671 -10.386 1.00 71.75 596 PHE A O 1
ATOM 4654 N N . PHE A 1 597 ? 25.998 19.799 -9.140 1.00 71.94 597 PHE A N 1
ATOM 4655 C CA . PHE A 1 597 ? 27.452 19.650 -9.044 1.00 71.94 597 PHE A CA 1
ATOM 4656 C C . PHE A 1 597 ? 28.070 18.870 -10.203 1.00 71.94 597 PHE A C 1
ATOM 4658 O O . PHE A 1 597 ? 29.265 19.005 -10.452 1.00 71.94 597 PHE A O 1
ATOM 4665 N N . LYS A 1 598 ? 27.281 18.057 -10.916 1.00 76.06 598 LYS A N 1
ATOM 4666 C CA . LYS A 1 598 ? 27.763 17.218 -12.025 1.00 76.06 598 LYS A CA 1
ATOM 4667 C C . LYS A 1 598 ? 27.084 17.510 -13.359 1.00 76.06 598 LYS A C 1
ATOM 4669 O O . LYS A 1 598 ? 27.483 16.944 -14.369 1.00 76.06 598 LYS A O 1
ATOM 4674 N N . GLY A 1 599 ? 26.103 18.414 -13.398 1.00 76.44 599 GLY A N 1
ATOM 4675 C CA . GLY A 1 599 ? 25.470 18.819 -14.650 1.00 76.44 599 GLY A CA 1
ATOM 4676 C C . GLY A 1 599 ? 24.894 17.634 -15.418 1.00 76.44 599 GLY A C 1
ATOM 4677 O O . GLY A 1 599 ? 25.151 17.523 -16.613 1.00 76.44 599 GLY A O 1
ATOM 4678 N N . PHE A 1 600 ? 24.206 16.726 -14.726 1.00 86.19 600 PHE A N 1
ATOM 4679 C CA . PHE A 1 600 ? 23.544 15.591 -15.362 1.00 86.19 600 PHE A CA 1
ATOM 4680 C C . PHE A 1 600 ? 22.291 16.013 -16.142 1.00 86.19 600 PHE A C 1
ATOM 4682 O O . PHE A 1 600 ? 21.546 16.897 -15.712 1.00 86.19 600 PHE A O 1
ATOM 4689 N N . TYR A 1 601 ? 22.064 15.335 -17.266 1.00 89.38 601 TYR A N 1
ATOM 4690 C CA . TYR A 1 601 ? 20.904 15.462 -18.148 1.00 89.38 601 TYR A CA 1
ATOM 4691 C C . TYR A 1 601 ? 20.396 14.064 -18.500 1.00 89.38 601 TYR A C 1
ATOM 4693 O O . TYR A 1 601 ? 21.204 13.172 -18.778 1.00 89.38 601 TYR A O 1
ATOM 4701 N N . VAL A 1 602 ? 19.074 13.891 -18.560 1.00 93.06 602 VAL A N 1
ATOM 4702 C CA . VAL A 1 602 ? 18.506 12.730 -19.258 1.00 93.06 602 VAL A CA 1
ATOM 4703 C C . VAL A 1 602 ? 18.519 13.010 -20.754 1.00 93.06 602 VAL A C 1
ATOM 4705 O O . VAL A 1 602 ? 18.188 14.114 -21.184 1.00 93.06 602 VAL A O 1
ATOM 4708 N N . VAL A 1 603 ? 18.882 12.014 -21.555 1.00 92.69 603 VAL A N 1
ATOM 4709 C CA . VAL A 1 603 ? 18.900 12.107 -23.014 1.00 92.69 603 VAL A CA 1
ATOM 4710 C C . VAL A 1 603 ? 18.100 10.961 -23.615 1.00 92.69 603 VAL A C 1
ATOM 4712 O O . VAL A 1 603 ? 18.407 9.795 -23.392 1.00 92.69 603 VAL A O 1
ATOM 4715 N N . ILE A 1 604 ? 17.085 11.290 -24.406 1.00 94.25 604 ILE A N 1
ATOM 4716 C CA . ILE A 1 604 ? 16.344 10.325 -25.219 1.00 94.25 604 ILE A CA 1
ATOM 4717 C C . ILE A 1 604 ? 17.144 10.074 -26.502 1.00 94.25 604 ILE A C 1
ATOM 4719 O O . ILE A 1 604 ? 17.387 11.003 -27.280 1.00 94.25 604 ILE A O 1
ATOM 4723 N N . ARG A 1 605 ? 17.559 8.818 -26.691 1.00 89.81 605 ARG A N 1
ATOM 4724 C CA . ARG A 1 605 ? 18.461 8.333 -27.743 1.00 89.81 605 ARG A CA 1
ATOM 4725 C C . ARG A 1 605 ? 17.704 7.462 -28.744 1.00 89.81 605 ARG A C 1
ATOM 4727 O O . ARG A 1 605 ? 17.823 6.238 -28.736 1.00 89.81 605 ARG A O 1
ATOM 4734 N N . ASP A 1 606 ? 16.940 8.103 -29.623 1.00 83.69 606 ASP A N 1
ATOM 4735 C CA . ASP A 1 606 ? 16.190 7.404 -30.679 1.00 83.69 606 ASP A CA 1
ATOM 4736 C C . ASP A 1 606 ? 17.119 6.751 -31.726 1.00 83.69 606 ASP A C 1
ATOM 4738 O O . ASP A 1 606 ? 16.697 5.869 -32.470 1.00 83.69 606 ASP A O 1
ATOM 4742 N N . ASP A 1 607 ? 18.403 7.133 -31.780 1.00 84.06 607 ASP A N 1
ATOM 4743 C CA . ASP A 1 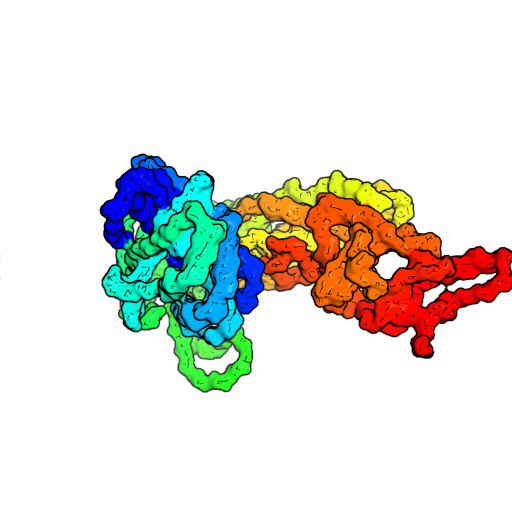607 ? 19.405 6.485 -32.634 1.00 84.06 607 ASP A CA 1
ATOM 4744 C C . ASP A 1 607 ? 19.832 5.086 -32.163 1.00 84.06 607 ASP A C 1
ATOM 4746 O O . ASP A 1 607 ? 20.505 4.367 -32.912 1.00 84.06 607 ASP A O 1
ATOM 4750 N N . LEU A 1 608 ? 19.485 4.692 -30.934 1.00 87.56 608 LEU A N 1
ATOM 4751 C CA . LEU A 1 608 ? 19.862 3.403 -30.364 1.00 87.56 608 LEU A CA 1
ATOM 4752 C C . LEU A 1 608 ? 18.690 2.410 -30.423 1.00 87.56 608 LEU A C 1
ATOM 4754 O O . LEU A 1 608 ? 17.707 2.594 -29.710 1.00 87.56 608 LEU A O 1
ATOM 4758 N N . PRO A 1 609 ? 18.789 1.316 -31.205 1.00 88.12 609 PRO A N 1
ATOM 4759 C CA . PRO A 1 609 ? 17.837 0.209 -31.110 1.00 88.12 609 PRO A CA 1
ATOM 4760 C C . PRO A 1 609 ? 17.991 -0.550 -29.780 1.00 88.12 609 PRO A C 1
ATOM 4762 O O . PRO A 1 609 ? 19.050 -0.490 -29.151 1.00 88.12 609 PRO A O 1
ATOM 4765 N N . ILE A 1 610 ? 16.974 -1.330 -29.390 1.00 89.00 610 ILE A N 1
ATOM 4766 C CA . ILE A 1 610 ? 16.930 -2.088 -28.121 1.00 89.00 610 ILE A CA 1
ATOM 4767 C C . ILE A 1 610 ? 18.211 -2.884 -27.833 1.00 89.00 610 ILE A C 1
ATOM 4769 O O . ILE A 1 610 ? 18.762 -2.813 -26.740 1.00 89.00 610 ILE A O 1
ATOM 4773 N N . ASN A 1 611 ? 18.765 -3.567 -28.838 1.00 89.62 611 ASN A N 1
ATOM 4774 C CA . ASN A 1 611 ? 19.980 -4.376 -28.704 1.00 89.62 611 ASN A CA 1
ATOM 4775 C C . ASN A 1 611 ? 21.275 -3.558 -28.543 1.00 89.62 611 ASN A C 1
ATOM 4777 O O . ASN A 1 611 ? 22.343 -4.137 -28.362 1.00 89.62 611 ASN A O 1
ATOM 4781 N N . ARG A 1 612 ? 21.199 -2.228 -28.650 1.00 88.06 612 ARG A N 1
ATOM 4782 C CA . ARG A 1 612 ? 22.301 -1.282 -28.419 1.00 88.06 612 ARG A CA 1
ATOM 4783 C C . ARG A 1 612 ? 22.044 -0.351 -27.229 1.00 88.06 612 ARG A C 1
ATOM 4785 O O . ARG A 1 612 ? 22.938 0.408 -26.860 1.00 88.06 612 ARG A O 1
ATOM 4792 N N . CYS A 1 613 ? 20.868 -0.428 -26.607 1.00 90.25 613 CYS A N 1
ATOM 4793 C CA . CYS A 1 613 ? 20.537 0.263 -25.363 1.00 90.25 613 CYS A CA 1
ATOM 4794 C C . CYS A 1 613 ? 20.949 -0.593 -24.152 1.00 90.25 613 CYS A C 1
ATOM 4796 O O . CYS A 1 613 ? 20.114 -1.101 -23.409 1.00 90.25 613 CYS A O 1
ATOM 4798 N N . THR A 1 614 ? 22.253 -0.850 -24.026 1.00 87.81 614 THR A N 1
ATOM 4799 C CA . THR A 1 614 ? 22.807 -1.803 -23.045 1.00 87.81 614 THR A CA 1
ATOM 4800 C C . THR A 1 614 ? 23.933 -1.210 -22.193 1.00 87.81 614 THR A C 1
ATOM 4802 O O . THR A 1 614 ? 24.675 -1.948 -21.548 1.00 87.81 614 THR A O 1
ATOM 4805 N N . HIS A 1 615 ? 24.139 0.105 -22.247 1.00 87.56 615 HIS A N 1
ATOM 4806 C CA . HIS A 1 615 ? 25.165 0.779 -21.456 1.00 87.56 615 HIS A CA 1
ATOM 4807 C C . HIS A 1 615 ? 24.676 0.920 -20.003 1.00 87.56 615 HIS A C 1
ATOM 4809 O O . HIS A 1 615 ? 23.495 1.185 -19.808 1.00 87.56 615 HIS A O 1
ATOM 4815 N N . PRO A 1 616 ? 25.544 0.856 -18.974 1.00 85.62 616 PRO A N 1
ATOM 4816 C CA . PRO A 1 616 ? 25.118 0.979 -17.572 1.00 85.62 616 PRO A CA 1
ATOM 4817 C C . PRO A 1 616 ? 24.356 2.262 -17.206 1.00 85.62 616 PRO A C 1
ATOM 4819 O O . PRO A 1 616 ? 23.679 2.300 -16.188 1.00 85.62 616 PRO A O 1
ATOM 4822 N N . ASN A 1 617 ? 24.460 3.302 -18.039 1.00 87.25 617 ASN A N 1
ATOM 4823 C CA . ASN A 1 617 ? 23.780 4.592 -17.875 1.00 87.25 617 ASN A CA 1
ATOM 4824 C C . ASN A 1 617 ? 22.474 4.714 -18.670 1.00 87.25 617 ASN A C 1
ATOM 4826 O O . ASN A 1 617 ? 21.757 5.697 -18.495 1.00 87.25 617 ASN A O 1
ATOM 4830 N N . ASN A 1 618 ? 22.169 3.750 -19.541 1.00 90.50 618 ASN A N 1
ATOM 4831 C CA . ASN A 1 618 ? 20.961 3.782 -20.344 1.00 90.50 618 ASN A CA 1
ATOM 4832 C C . ASN A 1 618 ? 20.051 2.595 -20.067 1.00 90.50 618 ASN A C 1
ATOM 4834 O O . ASN A 1 618 ? 20.420 1.591 -19.462 1.00 90.50 618 ASN A O 1
ATOM 4838 N N . THR A 1 619 ? 18.799 2.773 -20.449 1.00 91.62 619 THR A N 1
ATOM 4839 C CA . THR A 1 619 ? 17.743 1.809 -20.206 1.00 91.62 619 THR A CA 1
ATOM 4840 C C . THR A 1 619 ? 16.700 1.921 -21.301 1.00 91.62 619 THR A C 1
ATOM 4842 O O . THR A 1 619 ? 16.429 3.005 -21.826 1.00 91.62 619 THR A O 1
ATOM 4845 N N . TRP A 1 620 ? 16.149 0.778 -21.680 1.00 93.12 620 TRP A N 1
ATOM 4846 C CA . TRP A 1 620 ? 15.131 0.699 -22.706 1.00 93.12 620 TRP A CA 1
ATOM 4847 C C . TRP A 1 620 ? 13.742 0.843 -22.086 1.00 93.12 620 TRP A C 1
ATOM 4849 O O . TRP A 1 620 ? 13.423 0.142 -21.126 1.00 93.12 620 TRP A O 1
ATOM 4859 N N . ASP A 1 621 ? 12.918 1.735 -22.635 1.00 89.19 621 ASP A N 1
ATOM 4860 C CA . ASP A 1 621 ? 11.507 1.848 -22.272 1.00 89.19 621 ASP A CA 1
ATOM 4861 C C . ASP A 1 621 ? 10.622 1.159 -23.312 1.00 89.19 621 ASP A C 1
ATOM 4863 O O . ASP A 1 621 ? 10.364 1.703 -24.389 1.00 89.19 621 ASP A O 1
ATOM 4867 N N . ASP A 1 622 ? 10.100 -0.013 -22.956 1.00 84.00 622 ASP A N 1
ATOM 4868 C CA . ASP A 1 622 ? 9.189 -0.790 -23.800 1.00 84.00 622 ASP A CA 1
ATOM 4869 C C . ASP A 1 622 ? 7.866 -0.068 -24.092 1.00 84.00 622 ASP A C 1
ATOM 4871 O O . ASP A 1 622 ? 7.233 -0.328 -25.114 1.00 84.00 622 ASP A O 1
ATOM 4875 N N . ARG A 1 623 ? 7.430 0.857 -23.224 1.00 84.06 623 ARG A N 1
ATOM 4876 C CA . ARG A 1 623 ? 6.142 1.556 -23.389 1.00 84.06 623 ARG A CA 1
ATOM 4877 C C . ARG A 1 623 ? 6.172 2.544 -24.543 1.00 84.06 623 ARG A C 1
ATOM 4879 O O . ARG A 1 623 ? 5.159 2.753 -25.206 1.00 84.06 623 ARG A O 1
ATOM 4886 N N . THR A 1 624 ? 7.311 3.199 -24.725 1.00 83.31 624 THR A N 1
ATOM 4887 C CA . THR A 1 624 ? 7.488 4.272 -25.710 1.00 83.31 624 THR A CA 1
ATOM 4888 C C . THR A 1 624 ? 8.523 3.924 -26.776 1.00 83.31 624 THR A C 1
ATOM 4890 O O . THR A 1 624 ? 8.747 4.722 -27.683 1.00 83.31 624 THR A O 1
ATOM 4893 N N . ASN A 1 625 ? 9.098 2.717 -26.706 1.00 87.62 625 ASN A N 1
ATOM 4894 C CA . ASN A 1 625 ? 10.042 2.163 -27.671 1.00 87.62 625 ASN A CA 1
ATOM 4895 C C . ASN A 1 625 ? 11.263 3.078 -27.889 1.00 87.62 625 ASN A C 1
ATOM 4897 O O . ASN A 1 625 ? 11.678 3.311 -29.026 1.00 87.62 625 ASN A O 1
ATOM 4901 N N . ARG A 1 626 ? 11.809 3.622 -26.792 1.00 89.69 626 ARG A N 1
ATOM 4902 C CA . ARG A 1 626 ? 12.945 4.559 -26.800 1.00 89.69 626 ARG A CA 1
ATOM 4903 C C . ARG A 1 626 ? 14.029 4.148 -25.811 1.00 89.69 626 ARG A C 1
ATOM 4905 O O . ARG A 1 626 ? 13.741 3.656 -24.720 1.00 89.69 626 ARG A O 1
ATOM 4912 N N . CYS A 1 627 ? 15.281 4.408 -26.177 1.00 93.19 627 CYS A N 1
ATOM 4913 C CA . CYS A 1 627 ? 16.406 4.310 -25.256 1.00 93.19 627 CYS A CA 1
ATOM 4914 C C . CYS A 1 627 ? 16.541 5.621 -24.474 1.00 93.19 627 CYS A C 1
ATOM 4916 O O . CYS A 1 627 ? 16.606 6.700 -25.069 1.00 93.19 627 CYS A O 1
ATOM 4918 N N . VAL A 1 628 ? 16.591 5.539 -23.148 1.00 94.12 628 VAL A N 1
ATOM 4919 C CA . VAL A 1 628 ? 16.746 6.694 -22.259 1.00 94.12 628 VAL A CA 1
ATOM 4920 C C . VAL A 1 628 ? 18.091 6.587 -21.553 1.00 94.12 628 VAL A C 1
ATOM 4922 O O . VAL A 1 628 ? 18.397 5.560 -20.958 1.00 94.12 628 VAL A O 1
ATOM 4925 N N . ASP A 1 629 ? 18.903 7.634 -21.641 1.00 92.12 629 ASP A N 1
ATOM 4926 C CA . ASP A 1 629 ? 20.292 7.675 -21.174 1.00 92.12 629 ASP A CA 1
ATOM 4927 C C . ASP A 1 629 ? 20.492 8.803 -20.151 1.00 92.12 629 ASP A C 1
ATOM 4929 O O . ASP A 1 629 ? 19.716 9.760 -20.117 1.00 92.12 629 ASP A O 1
ATOM 4933 N N . ILE A 1 630 ? 21.545 8.721 -19.337 1.00 91.62 630 ILE A N 1
ATOM 4934 C CA . ILE A 1 630 ? 21.970 9.801 -18.441 1.00 91.62 630 ILE A CA 1
ATOM 4935 C C . ILE A 1 630 ? 23.425 10.181 -18.701 1.00 91.62 630 ILE A C 1
ATOM 4937 O O . ILE A 1 630 ? 24.357 9.386 -18.543 1.00 91.62 630 ILE A O 1
ATOM 4941 N N . LEU A 1 631 ? 23.618 11.440 -19.091 1.00 88.31 631 LEU A N 1
ATOM 4942 C CA . LEU A 1 631 ? 24.918 11.990 -19.463 1.00 88.31 631 LEU A CA 1
ATOM 4943 C C . LEU A 1 631 ? 25.266 13.158 -18.547 1.00 88.31 631 LEU A C 1
ATOM 4945 O O . LEU A 1 631 ? 24.394 13.939 -18.165 1.00 88.31 631 LEU A O 1
ATOM 4949 N N . SER A 1 632 ? 26.544 13.296 -18.205 1.00 85.44 632 SER A N 1
ATOM 4950 C CA . SER A 1 632 ? 27.040 14.453 -17.463 1.00 85.44 632 SER A CA 1
ATOM 4951 C C . SER A 1 632 ? 27.732 15.427 -18.406 1.00 85.44 632 SER A C 1
ATOM 4953 O O . SER A 1 632 ? 28.420 15.031 -19.348 1.00 85.44 632 SER A O 1
ATOM 4955 N N . TRP A 1 633 ? 27.546 16.720 -18.155 1.00 77.50 633 TRP A N 1
ATOM 4956 C CA . TRP A 1 633 ? 28.331 17.783 -18.771 1.00 77.50 633 TRP A CA 1
ATOM 4957 C C . TRP A 1 633 ? 29.191 18.440 -17.691 1.00 77.50 633 TRP A C 1
ATOM 4959 O O . TRP A 1 633 ? 28.856 19.503 -17.162 1.00 77.50 633 TRP A O 1
ATOM 4969 N N . TRP A 1 634 ? 30.285 17.770 -17.317 1.00 66.94 634 TRP A N 1
ATOM 4970 C CA . TRP A 1 634 ? 31.141 18.209 -16.215 1.00 66.94 634 TRP A CA 1
ATOM 4971 C C . TRP A 1 634 ? 32.648 18.030 -16.483 1.00 66.94 634 TRP A C 1
ATOM 4973 O O . TRP A 1 634 ? 33.056 16.963 -16.942 1.00 66.94 634 TRP A O 1
ATOM 4983 N N . PRO A 1 635 ? 33.496 19.030 -16.150 1.00 61.75 635 PRO A N 1
ATOM 4984 C CA . PRO A 1 635 ? 33.134 20.385 -15.714 1.00 61.75 635 PRO A CA 1
ATOM 4985 C C . PRO A 1 635 ? 32.416 21.173 -16.818 1.00 61.75 635 PRO A C 1
ATOM 4987 O O . PRO A 1 635 ? 32.787 21.056 -17.989 1.00 61.75 635 PRO A O 1
ATOM 4990 N N . LYS A 1 636 ? 31.406 21.982 -16.443 1.00 61.59 636 LYS A N 1
ATOM 4991 C CA . LYS A 1 636 ? 30.631 22.855 -17.354 1.00 61.59 636 LYS A CA 1
ATOM 4992 C C . LYS A 1 636 ? 31.528 23.948 -17.937 1.00 61.59 636 LYS A C 1
ATOM 4994 O O . LYS A 1 636 ? 31.582 25.074 -17.454 1.00 61.59 636 LYS A O 1
ATOM 4999 N N . SER A 1 637 ? 32.287 23.581 -18.955 1.00 58.16 637 SER A N 1
ATOM 5000 C CA . SER A 1 637 ? 33.223 24.439 -19.669 1.00 58.16 637 SER A CA 1
ATOM 5001 C C . SER A 1 637 ? 33.154 24.112 -21.154 1.00 58.16 637 SER A C 1
ATOM 5003 O O . SER A 1 637 ? 32.797 22.994 -21.526 1.00 58.16 637 SER A O 1
ATOM 5005 N N . ALA A 1 638 ? 33.585 25.042 -22.004 1.00 51.66 638 ALA A N 1
ATOM 5006 C CA . ALA A 1 638 ? 33.651 24.815 -23.448 1.00 51.66 638 ALA A CA 1
ATOM 5007 C C . ALA A 1 638 ? 34.593 23.651 -23.849 1.00 51.66 638 ALA A C 1
ATOM 5009 O O . ALA A 1 638 ? 34.525 23.164 -24.971 1.00 51.66 638 ALA A O 1
ATOM 5010 N N . SER A 1 639 ? 35.480 23.200 -22.949 1.00 55.19 639 SER A N 1
ATOM 5011 C CA . SER A 1 639 ? 36.326 21.998 -23.103 1.00 55.19 639 SER A CA 1
ATOM 5012 C C . SER A 1 639 ? 35.752 20.733 -22.445 1.00 55.19 639 SER A C 1
ATOM 5014 O O . SER A 1 639 ? 36.298 19.648 -22.634 1.00 55.19 639 SER A O 1
ATOM 5016 N N . GLY A 1 640 ? 34.678 20.854 -21.659 1.00 63.38 640 GLY A N 1
ATOM 5017 C CA . GLY A 1 640 ? 34.001 19.729 -21.019 1.00 63.38 640 GLY A CA 1
ATOM 5018 C C . GLY A 1 640 ? 33.300 18.851 -22.053 1.00 63.38 640 GLY A C 1
ATOM 5019 O O . GLY A 1 640 ? 32.717 19.348 -23.019 1.00 63.38 640 GLY A O 1
ATOM 5020 N N . ARG A 1 641 ? 33.360 17.528 -21.879 1.00 68.50 641 ARG A N 1
ATOM 5021 C CA . ARG A 1 641 ? 32.647 16.588 -22.750 1.00 68.50 641 ARG A CA 1
ATOM 5022 C C . ARG A 1 641 ? 31.309 16.228 -22.121 1.00 68.50 641 ARG A C 1
ATOM 5024 O O . ARG A 1 641 ? 31.278 15.910 -20.939 1.00 68.50 641 ARG A O 1
ATOM 5031 N N . VAL A 1 642 ? 30.231 16.296 -22.907 1.00 77.62 642 VAL A N 1
ATOM 5032 C CA . VAL A 1 642 ? 29.009 15.572 -22.556 1.00 77.62 642 VAL A CA 1
ATOM 5033 C C . VAL A 1 642 ? 29.338 14.106 -22.755 1.00 77.62 642 VAL A C 1
ATOM 5035 O O . VAL A 1 642 ? 29.877 13.755 -23.804 1.00 77.62 642 VAL A O 1
ATOM 5038 N N . GLY A 1 643 ? 29.088 13.270 -21.759 1.00 77.50 643 GLY A N 1
ATOM 5039 C CA . GLY A 1 643 ? 29.422 11.860 -21.861 1.00 77.50 643 GLY A CA 1
ATOM 5040 C C . GLY A 1 643 ? 28.910 11.027 -20.708 1.00 77.50 643 GLY A C 1
ATOM 5041 O O . GLY A 1 643 ? 28.360 11.542 -19.733 1.00 77.50 643 GLY A O 1
ATOM 5042 N N . SER A 1 644 ? 29.086 9.719 -20.860 1.00 76.38 644 SER A N 1
ATOM 5043 C CA . SER A 1 644 ? 28.762 8.759 -19.818 1.00 76.38 644 SER A CA 1
ATOM 5044 C C . SER A 1 644 ? 29.594 9.036 -18.569 1.00 76.38 644 SER A C 1
ATOM 5046 O O . SER A 1 644 ? 30.812 9.203 -18.636 1.00 76.38 644 SER A O 1
ATOM 5048 N N . ASP A 1 645 ? 28.929 9.030 -17.422 1.00 81.00 645 ASP A N 1
ATOM 5049 C CA . ASP A 1 645 ? 29.550 9.107 -16.105 1.00 81.00 645 ASP A CA 1
ATOM 5050 C C . ASP A 1 645 ? 28.999 7.967 -15.246 1.00 81.00 645 ASP A C 1
ATOM 5052 O O . ASP A 1 645 ? 27.803 7.917 -14.952 1.00 81.00 645 ASP A O 1
ATOM 5056 N N . LEU A 1 646 ? 29.875 7.030 -14.877 1.00 82.06 646 LEU A N 1
ATOM 5057 C CA . LEU A 1 646 ? 29.523 5.814 -14.133 1.00 82.06 646 LEU A CA 1
ATOM 5058 C C . LEU A 1 646 ? 29.152 6.094 -12.666 1.00 82.06 646 LEU A C 1
ATOM 5060 O O . LEU A 1 646 ? 28.833 5.169 -11.919 1.00 82.06 646 LEU A O 1
ATOM 5064 N N . ALA A 1 647 ? 29.195 7.353 -12.215 1.00 84.62 647 ALA A N 1
ATOM 5065 C CA . ALA A 1 647 ? 28.706 7.718 -10.891 1.00 84.62 647 ALA A CA 1
ATOM 5066 C C . ALA A 1 647 ? 27.234 7.325 -10.702 1.00 84.62 647 ALA A C 1
ATOM 5068 O O . ALA A 1 647 ? 26.872 6.847 -9.628 1.00 84.62 647 ALA A O 1
ATOM 5069 N N . MET A 1 648 ? 26.399 7.459 -11.741 1.00 84.56 648 MET A N 1
ATOM 5070 C CA . MET A 1 648 ? 24.970 7.157 -11.628 1.00 84.56 648 MET A CA 1
ATOM 5071 C C . MET A 1 648 ? 24.662 5.665 -11.491 1.00 84.56 648 MET A C 1
ATOM 5073 O O . MET A 1 648 ? 23.776 5.304 -10.722 1.00 84.56 648 MET A O 1
ATOM 5077 N N . GLU A 1 649 ? 25.445 4.796 -12.126 1.00 86.56 649 GLU A N 1
ATOM 5078 C CA . GLU A 1 649 ? 25.365 3.346 -11.915 1.00 86.56 649 GLU A CA 1
ATOM 5079 C C . GLU A 1 649 ? 25.599 2.989 -10.437 1.00 86.56 649 GLU A C 1
ATOM 5081 O O . GLU A 1 649 ? 24.821 2.256 -9.820 1.00 86.56 649 GLU A O 1
ATOM 5086 N N . LYS A 1 650 ? 26.636 3.583 -9.833 1.00 87.38 650 LYS A N 1
ATOM 5087 C CA . LYS A 1 650 ? 26.960 3.389 -8.411 1.00 87.38 650 LYS A CA 1
ATOM 5088 C C . LYS A 1 650 ? 25.868 3.939 -7.502 1.00 87.38 650 LYS A C 1
ATOM 5090 O O . LYS A 1 650 ? 25.550 3.316 -6.491 1.00 87.38 650 LYS A O 1
ATOM 5095 N N . VAL A 1 651 ? 25.294 5.088 -7.861 1.00 85.31 651 VAL A N 1
ATOM 5096 C CA . VAL A 1 651 ? 24.145 5.676 -7.165 1.00 85.31 651 VAL A CA 1
ATOM 5097 C C . VAL A 1 651 ? 22.958 4.716 -7.179 1.00 85.31 651 VAL A C 1
ATOM 5099 O O . VAL A 1 651 ? 22.400 4.418 -6.123 1.00 85.31 651 VAL A O 1
ATOM 5102 N N . TRP A 1 652 ? 22.590 4.192 -8.346 1.00 86.75 652 TRP A N 1
ATOM 5103 C CA . TRP A 1 652 ? 21.435 3.311 -8.463 1.00 86.75 652 TRP A CA 1
ATOM 5104 C C . TRP A 1 652 ? 21.595 2.032 -7.647 1.00 86.75 652 TRP A C 1
ATOM 5106 O O . TRP A 1 652 ? 20.687 1.675 -6.893 1.00 86.75 652 TRP A O 1
ATOM 5116 N N . ALA A 1 653 ? 22.772 1.406 -7.712 1.00 85.00 653 ALA A N 1
ATOM 5117 C CA . ALA A 1 653 ? 23.078 0.215 -6.928 1.00 85.00 653 ALA A CA 1
ATOM 5118 C C . ALA A 1 653 ? 23.063 0.487 -5.413 1.00 85.00 653 ALA A C 1
ATOM 5120 O O . ALA A 1 653 ? 22.471 -0.273 -4.649 1.00 85.00 653 ALA A O 1
ATOM 5121 N N . LYS A 1 654 ? 23.692 1.581 -4.965 1.00 83.88 654 LYS A N 1
ATOM 5122 C CA . LYS A 1 654 ? 23.857 1.888 -3.537 1.00 83.88 654 LYS A CA 1
ATOM 5123 C C . LYS A 1 654 ? 22.549 2.275 -2.847 1.00 83.88 654 LYS A C 1
ATOM 5125 O O . LYS A 1 654 ? 22.341 1.880 -1.705 1.00 83.88 654 LYS A O 1
ATOM 5130 N N . TRP A 1 655 ? 21.685 3.034 -3.522 1.00 78.38 655 TRP A N 1
ATOM 5131 C CA . TRP A 1 655 ? 20.415 3.516 -2.958 1.00 78.38 655 TRP A CA 1
ATOM 5132 C C . TRP A 1 655 ? 19.189 2.741 -3.456 1.00 78.38 655 TRP A C 1
ATOM 5134 O O . TRP A 1 655 ? 18.064 3.213 -3.287 1.00 78.38 655 TRP A O 1
ATOM 5144 N N . ASN A 1 656 ? 19.400 1.557 -4.046 1.00 78.44 656 ASN A N 1
ATOM 5145 C CA . ASN A 1 656 ? 18.352 0.663 -4.545 1.00 78.44 656 ASN A CA 1
ATOM 5146 C C . ASN A 1 656 ? 17.322 1.388 -5.434 1.00 78.44 656 ASN A C 1
ATOM 5148 O O . ASN A 1 656 ? 16.107 1.307 -5.241 1.00 78.44 656 ASN A O 1
ATOM 5152 N N . MET A 1 657 ? 17.826 2.180 -6.377 1.00 81.44 657 MET A N 1
ATOM 5153 C CA . MET A 1 657 ? 17.012 2.939 -7.321 1.00 81.44 657 MET A CA 1
ATOM 5154 C C . MET A 1 657 ? 16.982 2.204 -8.661 1.00 81.44 657 MET A C 1
ATOM 5156 O O . MET A 1 657 ? 18.022 1.821 -9.185 1.00 81.44 657 MET A O 1
ATOM 5160 N N . SER A 1 658 ? 15.795 2.041 -9.246 1.00 85.75 658 SER A N 1
ATOM 5161 C CA . SER A 1 658 ? 15.670 1.490 -10.599 1.00 85.75 658 SER A CA 1
ATOM 5162 C C . SER A 1 658 ? 16.128 2.527 -11.634 1.00 85.75 658 SER A C 1
ATOM 5164 O O . SER A 1 658 ? 15.546 3.617 -11.660 1.00 85.75 658 SER A O 1
ATOM 5166 N N . PRO A 1 659 ? 17.101 2.213 -12.513 1.00 88.44 659 PRO A N 1
ATOM 5167 C CA . PRO A 1 659 ? 17.519 3.118 -13.584 1.00 88.44 659 PRO A CA 1
ATOM 5168 C C . PRO A 1 659 ? 16.345 3.537 -14.477 1.00 88.44 659 PRO A C 1
ATOM 5170 O O . PRO A 1 659 ? 16.110 4.728 -14.668 1.00 88.44 659 PRO A O 1
ATOM 5173 N N . LEU A 1 660 ? 15.538 2.564 -14.920 1.00 87.44 660 LEU A N 1
ATOM 5174 C CA . LEU A 1 660 ? 14.358 2.784 -15.761 1.00 87.44 660 LEU A CA 1
ATOM 5175 C C . LEU A 1 660 ? 13.376 3.767 -15.132 1.00 87.44 660 LEU A C 1
ATOM 5177 O O . LEU A 1 660 ? 13.065 4.800 -15.721 1.00 87.44 660 LEU A O 1
ATOM 5181 N N . TRP A 1 661 ? 12.921 3.488 -13.911 1.00 85.81 661 TRP A N 1
ATOM 5182 C CA . TRP A 1 661 ? 11.929 4.344 -13.259 1.00 85.81 661 TRP A CA 1
ATOM 5183 C C . TRP A 1 661 ? 12.480 5.711 -12.873 1.00 85.81 661 TRP A C 1
ATOM 5185 O O . TRP A 1 661 ? 11.735 6.687 -12.874 1.00 85.81 661 TRP A O 1
ATOM 5195 N N . THR A 1 662 ? 13.776 5.800 -12.575 1.00 87.12 662 THR A N 1
ATOM 5196 C CA . THR A 1 662 ? 14.423 7.080 -12.281 1.00 87.12 662 THR A CA 1
ATOM 5197 C C . THR A 1 662 ? 14.427 7.974 -13.522 1.00 87.12 662 THR A C 1
ATOM 5199 O O . THR A 1 662 ? 13.999 9.126 -13.452 1.00 87.12 662 THR A O 1
ATOM 5202 N N . LEU A 1 663 ? 14.856 7.437 -14.668 1.00 90.94 663 LEU A N 1
ATOM 5203 C CA . LEU A 1 663 ? 14.954 8.199 -15.912 1.00 90.94 663 LEU A CA 1
ATOM 5204 C C . LEU A 1 663 ? 13.581 8.512 -16.512 1.00 90.94 663 LEU A C 1
ATOM 5206 O O . LEU A 1 663 ? 13.340 9.650 -16.912 1.00 90.94 663 LEU A O 1
ATOM 5210 N N . LEU A 1 664 ? 12.647 7.556 -16.505 1.00 88.50 664 LEU A N 1
ATOM 5211 C CA . LEU A 1 664 ? 11.284 7.797 -16.984 1.00 88.50 664 LEU A CA 1
ATOM 5212 C C . LEU A 1 664 ? 10.558 8.857 -16.168 1.00 88.50 664 LEU A C 1
ATOM 5214 O O . LEU A 1 664 ? 9.853 9.682 -16.742 1.00 88.50 664 LEU A O 1
ATOM 5218 N N . ASN A 1 665 ? 10.772 8.897 -14.853 1.00 88.00 665 ASN A N 1
ATOM 5219 C CA . ASN A 1 665 ? 10.164 9.922 -14.019 1.00 88.00 665 ASN A CA 1
ATOM 5220 C C . ASN A 1 665 ? 10.605 11.341 -14.415 1.00 88.00 665 ASN A C 1
ATOM 5222 O O . ASN A 1 665 ? 9.788 12.264 -14.423 1.00 88.00 665 ASN A O 1
ATOM 5226 N N . ALA A 1 666 ? 11.879 11.510 -14.782 1.00 89.81 666 ALA A N 1
ATOM 5227 C CA . ALA A 1 666 ? 12.400 12.773 -15.287 1.00 89.81 666 ALA A CA 1
ATOM 5228 C C . ALA A 1 666 ? 11.791 13.139 -16.651 1.00 89.81 666 ALA A C 1
ATOM 5230 O O . ALA A 1 666 ? 11.355 14.276 -16.839 1.00 89.81 666 ALA A O 1
ATOM 5231 N N . VAL A 1 667 ? 11.716 12.169 -17.573 1.00 91.88 667 VAL A N 1
ATOM 5232 C CA . VAL A 1 667 ? 11.149 12.351 -18.921 1.00 91.88 667 VAL A CA 1
ATOM 5233 C C . VAL A 1 667 ? 9.673 12.721 -18.860 1.00 91.88 667 VAL A C 1
ATOM 5235 O O . VAL A 1 667 ? 9.286 13.771 -19.370 1.00 91.88 667 VAL A O 1
ATOM 5238 N N . GLU A 1 668 ? 8.858 11.917 -18.178 1.00 89.81 668 GLU A N 1
ATOM 5239 C CA . GLU A 1 668 ? 7.422 12.165 -18.045 1.00 89.81 668 GLU A CA 1
ATOM 5240 C C . GLU A 1 668 ? 7.165 13.500 -17.332 1.00 89.81 668 GLU A C 1
ATOM 5242 O O . GLU A 1 668 ? 6.232 14.225 -17.679 1.00 89.81 668 GLU A O 1
ATOM 5247 N N . CYS A 1 669 ? 7.997 13.871 -16.354 1.00 87.19 669 CYS A N 1
ATOM 5248 C CA . CYS A 1 669 ? 7.897 15.182 -15.726 1.00 87.19 669 CYS A CA 1
ATOM 5249 C C . CYS A 1 669 ? 8.137 16.321 -16.721 1.00 87.19 669 CYS A C 1
ATOM 5251 O O . CYS A 1 669 ? 7.345 17.261 -16.779 1.00 87.19 669 CYS A O 1
ATOM 5253 N N . TRP A 1 670 ? 9.218 16.248 -17.492 1.00 91.31 670 TRP A N 1
ATOM 5254 C CA . TRP A 1 670 ? 9.573 17.268 -18.472 1.00 91.31 670 TRP A CA 1
ATOM 5255 C C . TRP A 1 670 ? 8.487 17.432 -19.539 1.00 91.31 670 TRP A C 1
ATOM 5257 O O . TRP A 1 670 ? 8.053 18.552 -19.823 1.00 91.31 670 TRP A O 1
ATOM 5267 N N . GLU A 1 671 ? 7.996 16.307 -20.066 1.00 90.56 671 GLU A N 1
ATOM 5268 C CA . GLU A 1 671 ? 6.949 16.264 -21.087 1.00 90.56 671 GLU A CA 1
ATOM 5269 C C . GLU A 1 671 ? 5.642 16.884 -20.573 1.00 90.56 671 GLU A C 1
ATOM 5271 O O . GLU A 1 671 ? 5.085 17.793 -21.192 1.00 90.56 671 GLU A O 1
ATOM 5276 N N . ASN A 1 672 ? 5.206 16.486 -19.376 1.00 88.56 672 ASN A N 1
ATOM 5277 C CA . ASN A 1 672 ? 3.964 16.972 -18.770 1.00 88.56 672 ASN A CA 1
ATOM 5278 C C . ASN A 1 672 ? 4.016 18.435 -18.295 1.00 88.56 672 ASN A C 1
ATOM 5280 O O . ASN A 1 672 ? 2.981 18.987 -17.914 1.00 88.56 672 ASN A O 1
ATOM 5284 N N . ASN A 1 673 ? 5.196 19.061 -18.271 1.00 85.25 673 ASN A N 1
ATOM 5285 C CA . ASN A 1 673 ? 5.378 20.450 -17.839 1.00 85.25 673 ASN A CA 1
ATOM 5286 C C . ASN A 1 673 ? 5.854 21.370 -18.972 1.00 85.25 673 ASN A C 1
ATOM 5288 O O . ASN A 1 673 ? 6.416 22.435 -18.710 1.00 85.25 673 ASN A O 1
ATOM 5292 N N . GLY A 1 674 ? 5.599 20.996 -20.229 1.00 87.25 674 GLY A N 1
ATOM 5293 C CA . GLY A 1 674 ? 5.856 21.882 -21.362 1.00 87.25 674 GLY A CA 1
ATOM 5294 C C . GLY A 1 674 ? 7.344 22.160 -21.563 1.00 87.25 674 GLY A C 1
ATOM 5295 O O . GLY A 1 674 ? 7.718 23.289 -21.877 1.00 87.25 674 GLY A O 1
ATOM 5296 N N . GLY A 1 675 ? 8.196 21.158 -21.327 1.00 85.19 675 GLY A N 1
ATOM 5297 C CA . GLY A 1 675 ? 9.628 21.274 -21.576 1.00 85.19 675 GLY A CA 1
ATOM 5298 C C . GLY A 1 675 ? 10.383 22.027 -20.485 1.00 85.19 675 GLY A C 1
ATOM 5299 O O . GLY A 1 675 ? 11.323 22.772 -20.761 1.00 85.19 675 GLY A O 1
ATOM 5300 N N . LYS A 1 676 ? 9.921 21.902 -19.240 1.00 85.12 676 LYS A N 1
ATOM 5301 C CA . LYS A 1 676 ? 10.507 22.556 -18.067 1.00 85.12 676 LYS A CA 1
ATOM 5302 C C . LYS A 1 676 ? 10.606 21.562 -16.923 1.00 85.12 676 LYS A C 1
ATOM 5304 O O . LYS A 1 676 ? 9.820 20.620 -16.833 1.00 85.12 676 LYS A O 1
ATOM 5309 N N . ILE A 1 677 ? 11.547 21.809 -16.013 1.00 78.75 677 ILE A N 1
ATOM 5310 C CA . ILE A 1 677 ? 11.605 21.079 -14.745 1.00 78.75 677 ILE A CA 1
ATOM 5311 C C . ILE A 1 677 ? 10.315 21.393 -13.981 1.00 78.75 677 ILE A C 1
ATOM 5313 O O . ILE A 1 677 ? 10.078 22.542 -13.607 1.00 78.75 677 ILE A O 1
ATOM 5317 N N . GLY A 1 678 ? 9.467 20.382 -13.813 1.00 70.06 678 GLY A N 1
ATOM 5318 C CA . GLY A 1 678 ? 8.227 20.491 -13.056 1.00 70.06 678 GLY A CA 1
ATOM 5319 C C . GLY A 1 678 ? 8.448 20.313 -11.558 1.00 70.06 678 GLY A C 1
ATOM 5320 O O . GLY A 1 678 ? 9.385 19.644 -11.126 1.00 70.06 678 GLY A O 1
ATOM 5321 N N . ASP A 1 679 ? 7.539 20.872 -10.765 1.00 64.81 679 ASP A N 1
ATOM 5322 C CA . ASP A 1 679 ? 7.479 20.593 -9.332 1.00 64.81 679 ASP A CA 1
ATOM 5323 C C . ASP A 1 679 ? 6.926 19.183 -9.086 1.00 64.81 679 ASP A C 1
ATOM 5325 O O . ASP A 1 679 ? 5.955 18.769 -9.731 1.00 64.81 679 ASP A O 1
ATOM 5329 N N . ALA A 1 680 ? 7.469 18.482 -8.088 1.00 60.22 680 ALA A N 1
ATOM 5330 C CA . ALA A 1 680 ? 6.887 17.241 -7.581 1.00 60.22 680 ALA A CA 1
ATOM 5331 C C . ALA A 1 680 ? 5.406 17.459 -7.208 1.00 60.22 680 ALA A C 1
ATOM 5333 O O . ALA A 1 680 ? 5.070 18.276 -6.341 1.00 60.22 680 ALA A O 1
ATOM 5334 N N . LYS A 1 681 ? 4.490 16.748 -7.879 1.00 53.69 681 LYS A N 1
ATOM 5335 C CA . LYS A 1 681 ? 3.044 16.912 -7.659 1.00 53.69 681 LYS A CA 1
ATOM 5336 C C . LYS A 1 681 ? 2.584 16.013 -6.512 1.00 53.69 681 LYS A C 1
ATOM 5338 O O . LYS A 1 681 ? 2.272 14.848 -6.704 1.00 53.69 681 LYS A O 1
ATOM 5343 N N . VAL A 1 682 ? 2.440 16.598 -5.323 1.00 49.06 682 VAL A N 1
ATOM 5344 C CA . VAL A 1 682 ? 1.973 15.923 -4.090 1.00 49.06 682 VAL A CA 1
ATOM 5345 C C . VAL A 1 682 ? 0.443 15.690 -4.074 1.00 49.06 682 VAL A C 1
ATOM 5347 O O . VAL A 1 682 ? -0.132 15.421 -3.034 1.00 49.06 682 VAL A O 1
ATOM 5350 N N . LYS A 1 683 ? -0.276 15.819 -5.201 1.00 42.16 683 LYS A N 1
ATOM 5351 C CA . LYS A 1 683 ? -1.752 15.683 -5.229 1.00 42.16 683 LYS A CA 1
ATOM 5352 C C . LYS A 1 683 ? -2.264 14.237 -5.363 1.00 42.16 683 LYS A C 1
ATOM 5354 O O . LYS A 1 683 ? -3.462 14.029 -5.210 1.00 42.16 683 LYS A O 1
ATOM 5359 N N . ALA A 1 684 ? -1.402 13.250 -5.612 1.00 37.41 684 ALA A N 1
ATOM 5360 C CA . ALA A 1 684 ? -1.787 11.844 -5.789 1.00 37.41 684 ALA A CA 1
ATOM 5361 C C . ALA A 1 684 ? -1.197 10.978 -4.658 1.00 37.41 684 ALA A C 1
ATOM 5363 O O . ALA A 1 684 ? -0.118 10.407 -4.778 1.00 37.41 684 ALA A O 1
ATOM 5364 N N . LEU A 1 685 ? -1.873 10.946 -3.506 1.00 47.31 685 LEU A N 1
ATOM 5365 C CA . LEU A 1 685 ? -1.240 10.634 -2.215 1.00 47.31 685 LEU A CA 1
ATOM 5366 C C . LEU A 1 685 ? -1.423 9.221 -1.638 1.00 47.31 685 LEU A C 1
ATOM 5368 O O . LEU A 1 685 ? -1.084 9.019 -0.479 1.00 47.31 685 LEU A O 1
ATOM 5372 N N . GLN A 1 686 ? -1.887 8.216 -2.386 1.00 38.41 686 GLN A N 1
ATOM 5373 C CA . GLN A 1 686 ? -2.004 6.861 -1.804 1.00 38.41 686 GLN A CA 1
ATOM 5374 C C . GLN A 1 686 ? -1.561 5.687 -2.685 1.00 38.41 686 GLN A C 1
ATOM 5376 O O . GLN A 1 686 ? -1.174 4.659 -2.140 1.00 38.41 686 GLN A O 1
ATOM 5381 N N . SER A 1 687 ? -1.579 5.772 -4.019 1.00 37.16 687 SER A N 1
ATOM 5382 C CA . SER A 1 687 ? -1.392 4.569 -4.858 1.00 37.16 687 SER A CA 1
ATOM 5383 C C . SER A 1 687 ? -0.035 4.431 -5.548 1.00 37.16 687 SER A C 1
ATOM 5385 O O . SER A 1 687 ? 0.315 3.330 -5.981 1.00 37.16 687 SER A O 1
ATOM 5387 N N . GLU A 1 688 ? 0.726 5.517 -5.675 1.00 37.25 688 GLU A N 1
ATOM 5388 C CA . GLU A 1 688 ? 1.859 5.569 -6.608 1.00 37.25 688 GLU A CA 1
ATOM 5389 C C . GLU A 1 688 ? 3.179 5.037 -6.012 1.00 37.25 688 GLU A C 1
ATOM 5391 O O . GLU A 1 688 ? 3.984 4.480 -6.751 1.00 37.25 688 GLU A O 1
ATOM 5396 N N . TRP A 1 689 ? 3.364 5.052 -4.681 1.00 43.12 689 TRP A N 1
ATOM 5397 C CA . TRP A 1 689 ? 4.684 4.797 -4.062 1.00 43.12 689 TRP A CA 1
ATOM 5398 C C . TRP A 1 689 ? 4.892 3.489 -3.317 1.00 43.12 689 TRP A C 1
ATOM 5400 O O . TRP A 1 689 ? 6.041 3.125 -3.071 1.00 43.12 689 TRP A O 1
ATOM 5410 N N . ALA A 1 690 ? 3.843 2.728 -3.012 1.00 38.62 690 ALA A N 1
ATOM 5411 C CA . ALA A 1 690 ? 3.991 1.428 -2.343 1.00 38.62 690 ALA A CA 1
ATOM 5412 C C . ALA A 1 690 ? 4.682 0.351 -3.225 1.00 38.62 690 ALA A C 1
ATOM 5414 O O . ALA A 1 690 ? 4.758 -0.812 -2.842 1.00 38.62 690 ALA A O 1
ATOM 5415 N N . ASN A 1 691 ? 5.158 0.729 -4.426 1.00 40.22 691 ASN A N 1
ATOM 5416 C CA . ASN A 1 691 ? 5.465 -0.165 -5.553 1.00 40.22 691 ASN A CA 1
ATOM 5417 C C . ASN A 1 691 ? 6.830 0.116 -6.204 1.00 40.22 691 ASN A C 1
ATOM 5419 O O . ASN A 1 691 ? 7.117 -0.446 -7.256 1.00 40.22 691 ASN A O 1
ATOM 5423 N N . GLY A 1 692 ? 7.621 1.049 -5.661 1.00 47.88 692 GLY A N 1
ATOM 5424 C CA . GLY A 1 692 ? 8.912 1.446 -6.241 1.00 47.88 692 GLY A CA 1
ATOM 5425 C C . GLY A 1 692 ? 8.851 2.430 -7.422 1.00 47.88 692 GLY A C 1
ATOM 5426 O O . GLY A 1 692 ? 9.903 2.757 -7.966 1.00 47.88 692 GLY A O 1
ATOM 5427 N N . VAL A 1 693 ? 7.669 2.937 -7.798 1.00 52.91 693 VAL A N 1
ATOM 5428 C CA . VAL A 1 693 ? 7.514 3.984 -8.827 1.00 52.91 693 VAL A CA 1
ATOM 5429 C C . VAL A 1 693 ? 7.591 5.374 -8.168 1.00 52.91 693 VAL A C 1
ATOM 5431 O O . VAL A 1 693 ? 6.878 5.610 -7.192 1.00 52.91 693 VAL A O 1
ATOM 5434 N N . PRO A 1 694 ? 8.452 6.294 -8.644 1.00 61.88 694 PRO A N 1
ATOM 5435 C CA . PRO A 1 694 ? 8.569 7.639 -8.077 1.00 61.88 694 PRO A CA 1
ATOM 5436 C C . PRO A 1 694 ? 7.366 8.542 -8.423 1.00 61.88 694 PRO A C 1
ATOM 5438 O O . PRO A 1 694 ? 6.709 8.354 -9.442 1.00 61.88 694 PRO A O 1
ATOM 5441 N N . LEU A 1 695 ? 7.113 9.568 -7.601 1.00 67.12 695 LEU A N 1
ATOM 5442 C CA . LEU A 1 695 ? 6.023 10.556 -7.704 1.00 67.12 695 LEU A CA 1
ATOM 5443 C C . LEU A 1 695 ? 6.259 11.267 -9.017 1.00 67.12 695 LEU A C 1
ATOM 5445 O O . LEU A 1 695 ? 7.421 11.548 -9.322 1.00 67.12 695 LEU A O 1
ATOM 5449 N N . PRO A 1 696 ? 5.209 11.670 -9.737 1.00 70.88 696 PRO A N 1
ATOM 5450 C CA . PRO A 1 696 ? 5.365 12.573 -10.860 1.00 70.88 696 PRO A CA 1
ATOM 5451 C C . PRO A 1 696 ? 6.285 13.741 -10.477 1.00 70.88 696 PRO A C 1
ATOM 5453 O O . PRO A 1 696 ? 6.020 14.451 -9.501 1.00 70.88 696 PRO A O 1
ATOM 5456 N N . CYS A 1 697 ? 7.373 13.907 -11.233 1.00 75.00 697 CYS A N 1
ATOM 5457 C CA . CYS A 1 697 ? 8.407 14.921 -11.009 1.00 75.00 697 CYS A CA 1
ATOM 5458 C C . CYS A 1 697 ? 9.307 14.761 -9.766 1.00 75.00 697 CYS A C 1
ATOM 5460 O O . CYS A 1 697 ? 9.989 15.712 -9.395 1.00 75.00 697 CYS A O 1
ATOM 5462 N N . PHE A 1 698 ? 9.382 13.588 -9.133 1.00 77.25 698 PHE A N 1
ATOM 5463 C CA . PHE A 1 698 ? 10.312 13.347 -8.019 1.00 77.25 698 PHE A CA 1
ATOM 5464 C C . PHE A 1 698 ? 11.783 13.468 -8.440 1.00 77.25 698 PHE A C 1
ATOM 5466 O O . PHE A 1 698 ? 12.580 14.136 -7.788 1.00 77.25 698 PHE A O 1
ATOM 5473 N N . PHE A 1 699 ? 12.125 12.854 -9.569 1.00 80.75 699 PHE A N 1
ATOM 5474 C CA . PHE A 1 699 ? 13.437 12.917 -10.201 1.00 80.75 699 PHE A CA 1
ATOM 5475 C C . PHE A 1 699 ? 13.453 13.937 -11.348 1.00 80.75 699 PHE A C 1
ATOM 5477 O O . PHE A 1 699 ? 14.177 13.771 -12.326 1.00 80.75 699 PHE A O 1
ATOM 5484 N N . ALA A 1 700 ? 12.664 15.012 -11.248 1.00 81.50 700 ALA A N 1
ATOM 5485 C CA . ALA A 1 700 ? 12.617 16.048 -12.277 1.00 81.50 700 ALA A CA 1
ATOM 5486 C C . ALA A 1 700 ? 14.020 16.602 -12.577 1.00 81.50 700 ALA A C 1
ATOM 5488 O O . ALA A 1 700 ? 14.753 17.013 -11.674 1.00 81.50 700 ALA A O 1
ATOM 5489 N N . MET A 1 701 ? 14.395 16.611 -13.855 1.00 83.81 701 MET A N 1
ATOM 5490 C CA . MET A 1 701 ? 15.672 17.145 -14.323 1.00 83.81 701 MET A CA 1
ATOM 5491 C C . MET A 1 701 ? 15.558 17.603 -15.783 1.00 83.81 701 MET A C 1
ATOM 5493 O O . MET A 1 701 ? 14.557 17.299 -16.433 1.00 83.81 701 MET A O 1
ATOM 5497 N N . PRO A 1 702 ? 16.551 18.336 -16.313 1.00 87.19 702 PRO A N 1
ATOM 5498 C CA . PRO A 1 702 ? 16.596 18.668 -17.730 1.00 87.19 702 PRO A CA 1
ATOM 5499 C C . PRO A 1 702 ? 16.634 17.427 -18.628 1.00 87.19 702 PRO A C 1
ATOM 5501 O O . PRO A 1 702 ? 17.431 16.514 -18.396 1.00 87.19 702 PRO A O 1
ATOM 5504 N N . VAL A 1 703 ? 15.815 17.430 -19.680 1.00 92.50 703 VAL A N 1
ATOM 5505 C CA . VAL A 1 703 ? 15.732 16.330 -20.648 1.00 92.50 703 VAL A CA 1
ATOM 5506 C C . VAL A 1 703 ? 16.059 16.841 -22.042 1.00 92.50 703 VAL A C 1
ATOM 5508 O O . VAL A 1 703 ? 15.512 17.846 -22.500 1.00 92.50 703 VAL A O 1
ATOM 5511 N N . LEU A 1 704 ? 16.954 16.131 -22.720 1.00 92.19 704 LEU A N 1
ATOM 5512 C CA . LEU A 1 704 ? 17.302 16.356 -24.113 1.00 92.19 704 LEU A CA 1
ATOM 5513 C C . LEU A 1 704 ? 16.789 15.210 -24.979 1.00 92.19 704 LEU A C 1
ATOM 5515 O O . LEU A 1 704 ? 16.682 14.074 -24.521 1.00 92.19 704 LEU A O 1
ATOM 5519 N N . LYS A 1 705 ? 16.510 15.495 -26.247 1.00 92.69 705 LYS A N 1
ATOM 5520 C CA . LYS A 1 705 ? 16.192 14.479 -27.245 1.00 92.69 705 LYS A CA 1
ATOM 5521 C C . LYS A 1 705 ? 17.144 14.681 -28.404 1.00 92.69 705 LYS A C 1
ATOM 5523 O O . LYS A 1 705 ? 17.203 15.770 -28.967 1.00 92.69 705 LYS A O 1
ATOM 5528 N N . GLY A 1 706 ? 17.928 13.664 -28.729 1.00 90.12 706 GLY A N 1
ATOM 5529 C CA . GLY A 1 706 ? 18.947 13.833 -29.747 1.00 90.12 706 GLY A CA 1
ATOM 5530 C C . GLY A 1 706 ? 19.933 12.688 -29.845 1.00 90.12 706 GLY A C 1
ATOM 5531 O O . GLY A 1 706 ? 19.937 11.765 -29.039 1.00 90.12 706 GLY A O 1
ATOM 5532 N N . ASN A 1 707 ? 20.801 12.786 -30.842 1.00 87.44 707 ASN A N 1
ATOM 5533 C CA . ASN A 1 707 ? 21.738 11.739 -31.213 1.00 87.44 707 ASN A CA 1
ATOM 5534 C C . ASN A 1 707 ? 23.167 12.170 -30.905 1.00 87.44 707 ASN A C 1
ATOM 5536 O O . ASN A 1 707 ? 23.534 13.332 -31.084 1.00 87.44 707 ASN A O 1
ATOM 5540 N N . TRP A 1 708 ? 24.002 11.227 -30.487 1.00 83.25 708 TRP A N 1
ATOM 5541 C CA . TRP A 1 708 ? 25.412 11.509 -30.238 1.00 83.25 708 TRP A CA 1
ATOM 5542 C C . TRP A 1 708 ? 26.133 11.938 -31.522 1.00 83.25 708 TRP A C 1
ATOM 5544 O O . TRP A 1 708 ? 25.996 11.289 -32.565 1.00 83.25 708 TRP A O 1
ATOM 5554 N N . SER A 1 709 ? 26.931 13.008 -31.456 1.00 78.00 709 SER A N 1
ATOM 5555 C CA . SER A 1 709 ? 27.719 13.447 -32.606 1.00 78.00 709 SER A CA 1
ATOM 5556 C C . SER A 1 709 ? 28.902 12.521 -32.876 1.00 78.00 709 SER A C 1
ATOM 5558 O O . SER A 1 709 ? 29.698 12.229 -31.986 1.00 78.00 709 SER A O 1
ATOM 5560 N N . LYS A 1 710 ? 29.033 12.081 -34.131 1.00 73.00 710 LYS A N 1
ATOM 5561 C CA . LYS A 1 710 ? 30.160 11.265 -34.613 1.00 73.00 710 LYS A CA 1
ATOM 5562 C C . LYS A 1 710 ? 31.248 12.097 -35.298 1.00 73.00 710 LYS A C 1
ATOM 5564 O O . LYS A 1 710 ? 32.265 11.541 -35.707 1.00 73.00 710 LYS A O 1
ATOM 5569 N N . ASP A 1 711 ? 31.044 13.406 -35.438 1.00 69.75 711 ASP A N 1
ATOM 5570 C CA . ASP A 1 711 ? 31.996 14.284 -36.109 1.00 69.75 711 ASP A CA 1
ATOM 5571 C C . ASP A 1 711 ? 33.148 14.642 -35.172 1.00 69.75 711 ASP A C 1
ATOM 5573 O O . ASP A 1 711 ? 32.924 15.121 -34.062 1.00 69.75 711 ASP A O 1
ATOM 5577 N N . ALA A 1 712 ? 34.389 14.519 -35.647 1.00 65.12 712 ALA A N 1
ATOM 5578 C CA . ALA A 1 712 ? 35.577 14.859 -34.859 1.00 65.12 712 ALA A CA 1
ATOM 5579 C C . ALA A 1 712 ? 35.558 16.310 -34.326 1.00 65.12 712 ALA A C 1
ATOM 5581 O O . ALA A 1 712 ? 36.058 16.575 -33.236 1.00 65.12 712 ALA A O 1
ATOM 5582 N N . ALA A 1 713 ? 34.933 17.240 -35.060 1.00 63.09 713 ALA A N 1
ATOM 5583 C CA . ALA A 1 713 ? 34.791 18.645 -34.664 1.00 63.09 713 ALA A CA 1
ATOM 5584 C C . ALA A 1 713 ? 33.728 18.891 -33.571 1.00 63.09 713 ALA A C 1
ATOM 5586 O O . ALA A 1 713 ? 33.677 19.977 -32.996 1.00 63.09 713 ALA A O 1
ATOM 5587 N N . SER A 1 714 ? 32.865 17.910 -33.282 1.00 67.94 714 SER A N 1
ATOM 5588 C CA . SER A 1 714 ? 31.807 18.012 -32.267 1.00 67.94 714 SER A CA 1
ATOM 5589 C C . SER A 1 714 ? 31.690 16.764 -31.382 1.00 67.94 714 SER A C 1
ATOM 5591 O O . SER A 1 714 ? 30.647 16.528 -30.776 1.00 67.94 714 SER A O 1
ATOM 5593 N N . ASP A 1 715 ? 32.773 15.989 -31.258 1.00 70.69 715 ASP A N 1
ATOM 5594 C CA . ASP A 1 715 ? 32.833 14.788 -30.420 1.00 70.69 715 ASP A CA 1
ATOM 5595 C C . ASP A 1 715 ? 32.436 15.097 -28.964 1.00 70.69 715 ASP A C 1
ATOM 5597 O O . ASP A 1 715 ? 32.956 16.026 -28.335 1.00 70.69 715 ASP A O 1
ATOM 5601 N N . GLY A 1 716 ? 31.492 14.328 -28.412 1.00 71.44 716 GLY A N 1
ATOM 5602 C CA . GLY A 1 716 ? 30.902 14.551 -27.087 1.00 71.44 716 GLY A CA 1
ATOM 5603 C C . GLY A 1 716 ? 29.905 15.712 -27.016 1.00 71.44 716 GLY A C 1
ATOM 5604 O O . GLY A 1 716 ? 29.876 16.418 -26.002 1.00 71.44 716 GLY A O 1
ATOM 5605 N N . ALA A 1 717 ? 29.178 15.966 -28.104 1.00 81.75 717 ALA A N 1
ATOM 5606 C CA . ALA A 1 717 ? 27.996 16.826 -28.179 1.00 81.75 717 ALA A CA 1
ATOM 5607 C C . ALA A 1 717 ? 26.799 16.037 -28.752 1.00 81.75 717 ALA A C 1
ATOM 5609 O O . ALA A 1 717 ? 26.960 14.924 -29.262 1.00 81.75 717 ALA A O 1
ATOM 5610 N N . ILE A 1 718 ? 25.600 16.610 -28.654 1.00 86.75 718 ILE A N 1
ATOM 5611 C CA . ILE A 1 718 ? 24.329 15.990 -29.043 1.00 86.75 718 ILE A CA 1
ATOM 5612 C C . ILE A 1 718 ? 23.701 16.797 -30.180 1.00 86.75 718 ILE A C 1
ATOM 5614 O O . ILE A 1 718 ? 23.548 18.013 -30.085 1.00 86.75 718 ILE A O 1
ATOM 5618 N N . TRP A 1 719 ? 23.309 16.110 -31.247 1.00 86.75 719 TRP A N 1
ATOM 5619 C CA . TRP A 1 719 ? 22.432 16.632 -32.288 1.00 86.75 719 TRP A CA 1
ATOM 5620 C C . TRP A 1 719 ? 20.988 16.535 -31.821 1.00 86.75 719 TRP A C 1
ATOM 5622 O O . TRP A 1 719 ? 20.464 15.426 -31.727 1.00 86.75 719 TRP A O 1
ATOM 5632 N N . LEU A 1 720 ? 20.360 17.668 -31.513 1.00 88.69 720 LEU A N 1
ATOM 5633 C CA . LEU A 1 720 ? 18.968 17.700 -31.068 1.00 88.69 720 LEU A CA 1
ATOM 5634 C C . LEU A 1 720 ? 18.043 17.193 -32.183 1.00 88.69 720 LEU A C 1
ATOM 5636 O O . LEU A 1 720 ? 18.312 17.441 -33.362 1.00 88.69 720 LEU A O 1
ATOM 5640 N N . ALA A 1 721 ? 17.003 16.446 -31.810 1.00 84.50 721 ALA A N 1
ATOM 5641 C CA . ALA A 1 721 ? 16.174 15.704 -32.757 1.00 84.50 721 ALA A CA 1
ATOM 5642 C C . ALA A 1 721 ? 14.665 15.887 -32.529 1.00 84.50 721 ALA A C 1
ATOM 5644 O O . ALA A 1 721 ? 14.152 15.611 -31.441 1.00 84.50 721 ALA A O 1
ATOM 5645 N N . GLY A 1 722 ? 13.967 16.217 -33.618 1.00 77.69 722 GLY A N 1
ATOM 5646 C CA . GLY A 1 722 ? 12.511 16.266 -33.744 1.00 77.69 722 GLY A CA 1
ATOM 5647 C C . GLY A 1 722 ? 11.830 17.417 -33.000 1.00 77.69 722 GLY A C 1
ATOM 5648 O O . GLY A 1 722 ? 12.466 18.217 -32.314 1.00 77.69 722 GLY A O 1
ATOM 5649 N N . ASP A 1 723 ? 10.500 17.462 -33.111 1.00 78.31 723 ASP A N 1
ATOM 5650 C CA . ASP A 1 723 ? 9.649 18.333 -32.297 1.00 78.31 723 ASP A CA 1
ATOM 5651 C C . ASP A 1 723 ? 9.506 17.733 -30.893 1.00 78.31 723 ASP A C 1
ATOM 5653 O O . ASP A 1 723 ? 8.565 16.999 -30.583 1.00 78.31 723 ASP A O 1
ATOM 5657 N N . PHE A 1 724 ? 10.498 18.002 -30.044 1.00 89.25 724 PHE A N 1
ATOM 5658 C CA . PHE A 1 724 ? 10.463 17.659 -28.628 1.00 89.25 724 PHE A CA 1
ATOM 5659 C C . PHE A 1 724 ? 10.164 18.890 -27.782 1.00 89.25 724 PHE A C 1
ATOM 5661 O O . PHE A 1 724 ? 10.696 19.976 -28.014 1.00 89.25 724 PHE A O 1
ATOM 5668 N N . VAL A 1 725 ? 9.328 18.705 -26.767 1.00 88.81 725 VAL A N 1
ATOM 5669 C CA . VAL A 1 725 ? 8.870 19.802 -25.922 1.00 88.81 725 VAL A CA 1
ATOM 5670 C C . VAL A 1 725 ? 10.028 20.415 -25.118 1.00 88.81 725 VAL A C 1
ATOM 5672 O O . VAL A 1 725 ? 10.818 19.712 -24.481 1.00 88.81 725 VAL A O 1
ATOM 5675 N N . GLY A 1 726 ? 10.163 21.741 -25.179 1.00 84.31 726 GLY A N 1
ATOM 5676 C CA . GLY A 1 726 ? 11.321 22.492 -24.674 1.00 84.31 726 GLY A CA 1
ATOM 5677 C C . GLY A 1 726 ? 12.507 22.582 -25.647 1.00 84.31 726 GLY A C 1
ATOM 5678 O O . GLY A 1 726 ? 13.535 23.169 -25.301 1.00 84.31 726 GLY A O 1
ATOM 5679 N N . GLN A 1 727 ? 12.391 22.007 -26.847 1.00 88.50 727 GLN A N 1
ATOM 5680 C CA . GLN A 1 727 ? 13.374 22.066 -27.939 1.00 88.50 727 GLN A CA 1
ATOM 5681 C C . GLN A 1 727 ? 12.730 22.492 -29.270 1.00 88.50 727 GLN A C 1
ATOM 5683 O O . GLN A 1 727 ? 13.238 22.187 -30.350 1.00 88.50 727 GLN A O 1
ATOM 5688 N N . GLU A 1 728 ? 11.626 23.233 -29.214 1.00 87.62 728 GLU A N 1
ATOM 5689 C CA . GLU A 1 728 ? 10.876 23.656 -30.394 1.00 87.62 728 GLU A CA 1
ATOM 5690 C C . GLU A 1 728 ? 11.769 24.454 -31.363 1.00 87.62 728 GLU A C 1
ATOM 5692 O O . GLU A 1 728 ? 12.447 25.416 -30.983 1.00 87.62 728 GLU A O 1
ATOM 5697 N N . GLY A 1 729 ? 11.801 24.036 -32.633 1.00 82.19 729 GLY A N 1
ATOM 5698 C CA . GLY A 1 729 ? 12.629 24.666 -33.669 1.00 82.19 729 GLY A CA 1
ATOM 5699 C C . GLY A 1 729 ? 14.145 24.491 -33.482 1.00 82.19 729 GLY A C 1
ATOM 5700 O O . GLY A 1 729 ? 14.929 25.222 -34.106 1.00 82.19 729 GLY A O 1
ATOM 5701 N N . GLN A 1 730 ? 14.569 23.561 -32.618 1.00 83.31 730 GLN A N 1
ATOM 5702 C CA . GLN A 1 730 ? 15.977 23.221 -32.395 1.00 83.31 730 GLN A CA 1
ATOM 5703 C C . GLN A 1 730 ? 16.414 21.917 -33.071 1.00 83.31 730 GLN A C 1
ATOM 5705 O O . GLN A 1 730 ? 17.583 21.553 -32.942 1.00 83.31 730 GLN A O 1
ATOM 5710 N N . ASP A 1 731 ? 15.528 21.256 -33.820 1.00 84.06 731 ASP A N 1
ATOM 5711 C CA . ASP A 1 731 ? 15.873 20.071 -34.605 1.00 84.06 731 ASP A CA 1
ATOM 5712 C C . ASP A 1 731 ? 17.096 20.324 -35.501 1.00 84.06 731 ASP A C 1
ATOM 5714 O O . ASP A 1 731 ? 17.266 21.398 -36.091 1.00 84.06 731 ASP A O 1
ATOM 5718 N N . GLY A 1 732 ? 18.001 19.349 -35.532 1.00 80.25 732 GLY A N 1
ATOM 5719 C CA . GLY A 1 732 ? 19.237 19.430 -36.297 1.00 80.25 732 GLY A CA 1
ATOM 5720 C C . GLY A 1 732 ? 20.272 20.417 -35.753 1.00 80.25 732 GLY A C 1
ATOM 5721 O O . GLY A 1 732 ? 21.308 20.591 -36.397 1.00 80.25 732 GLY A O 1
ATOM 5722 N N . ARG A 1 733 ? 20.046 21.060 -34.596 1.00 84.00 733 ARG A N 1
ATOM 5723 C CA . ARG A 1 733 ? 21.036 21.935 -33.941 1.00 84.00 733 ARG A CA 1
ATOM 5724 C C . ARG A 1 733 ? 21.925 21.156 -32.980 1.00 84.00 733 ARG A C 1
ATOM 5726 O O . ARG A 1 733 ? 21.497 20.203 -32.335 1.00 84.00 733 ARG A O 1
ATOM 5733 N N . LEU A 1 734 ? 23.171 21.603 -32.856 1.00 82.56 734 LEU A N 1
ATOM 5734 C CA . LEU A 1 734 ? 24.143 21.008 -31.945 1.00 82.56 734 LEU A CA 1
ATOM 5735 C C . LEU A 1 734 ? 24.030 21.595 -30.531 1.00 82.56 734 LEU A C 1
ATOM 5737 O O . LEU A 1 734 ? 24.024 22.818 -30.360 1.00 82.56 734 LEU A O 1
ATOM 5741 N N . TRP A 1 735 ? 24.039 20.726 -29.520 1.00 83.81 735 TRP A N 1
ATOM 5742 C CA . TRP A 1 735 ? 24.084 21.092 -28.108 1.00 83.81 735 TRP A CA 1
ATOM 5743 C C . TRP A 1 735 ? 25.230 20.374 -27.364 1.00 83.81 735 TRP A C 1
ATOM 5745 O O . TRP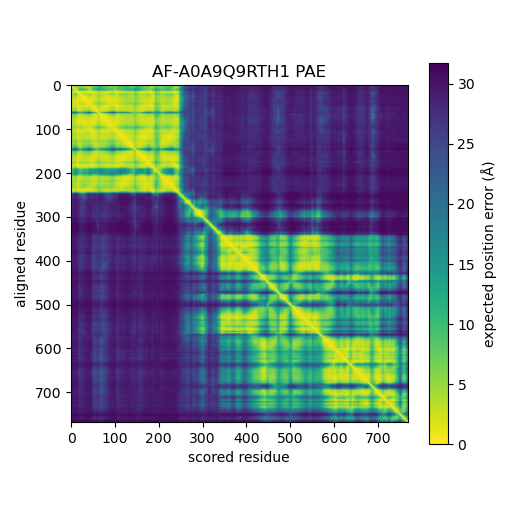 A 1 735 ? 25.382 19.160 -27.501 1.00 83.81 735 TRP A O 1
ATOM 5755 N N . PRO A 1 736 ? 26.028 21.080 -26.545 1.00 76.06 736 PRO A N 1
ATOM 5756 C CA . PRO A 1 736 ? 26.013 22.524 -26.340 1.00 76.06 736 PRO A CA 1
ATOM 5757 C C . PRO A 1 736 ? 26.804 23.240 -27.462 1.00 76.06 736 PRO A C 1
ATOM 5759 O O . PRO A 1 736 ? 27.822 22.748 -27.954 1.00 76.06 736 PRO A O 1
ATOM 5762 N N . LYS A 1 737 ? 26.299 24.388 -27.932 1.00 69.50 737 LYS A N 1
ATOM 5763 C CA . LYS A 1 737 ? 26.795 25.075 -29.145 1.00 69.50 737 LYS A CA 1
ATOM 5764 C C . LYS A 1 737 ? 28.215 25.645 -28.993 1.00 69.50 737 LYS A C 1
ATOM 5766 O O . LYS A 1 737 ? 29.022 25.574 -29.918 1.00 69.50 737 LYS A O 1
ATOM 5771 N N . ASP A 1 738 ? 28.517 26.171 -27.814 1.00 66.62 738 ASP A N 1
ATOM 5772 C CA . ASP A 1 738 ? 29.795 26.773 -27.415 1.00 66.62 738 ASP A CA 1
ATOM 5773 C C . ASP A 1 738 ? 30.991 25.815 -27.536 1.00 66.62 738 ASP A C 1
ATOM 5775 O O . ASP A 1 738 ? 32.113 26.248 -27.811 1.00 66.62 738 ASP A O 1
ATOM 5779 N N . LYS A 1 739 ? 30.756 24.508 -27.392 1.00 65.88 739 LYS A N 1
ATOM 5780 C CA . LYS A 1 739 ? 31.791 23.482 -27.545 1.00 65.88 739 LYS A CA 1
ATOM 5781 C C . LYS A 1 739 ? 32.309 23.386 -28.978 1.00 65.88 739 LYS A C 1
ATOM 5783 O O . LYS A 1 739 ? 33.519 23.379 -29.206 1.00 65.88 739 LYS A O 1
ATOM 5788 N N . CYS A 1 740 ? 31.398 23.357 -29.945 1.00 64.12 740 CYS A N 1
ATOM 5789 C CA . CYS A 1 740 ? 31.773 23.398 -31.352 1.00 64.12 740 CYS A CA 1
ATOM 5790 C C . CYS A 1 740 ? 32.506 24.709 -31.680 1.00 64.12 740 CYS A C 1
ATOM 5792 O O . CYS A 1 740 ? 33.512 24.697 -32.390 1.00 64.12 740 CYS A O 1
ATOM 5794 N N . ASP A 1 741 ? 32.044 25.840 -31.128 1.00 65.75 741 ASP A N 1
ATOM 5795 C CA . ASP A 1 741 ? 32.636 27.151 -31.420 1.00 65.75 741 ASP A CA 1
ATOM 5796 C C . ASP A 1 741 ? 34.092 27.236 -30.918 1.00 65.75 741 ASP A C 1
ATOM 5798 O O . ASP A 1 741 ? 34.902 27.958 -31.501 1.00 65.75 741 ASP A O 1
ATOM 5802 N N . LYS A 1 742 ? 34.455 26.481 -29.870 1.00 62.50 742 LYS A N 1
ATOM 5803 C CA . LYS A 1 742 ? 35.830 26.371 -29.358 1.00 62.50 742 LYS A CA 1
ATOM 5804 C C . LYS A 1 742 ? 36.684 25.353 -30.122 1.00 62.50 742 LYS A C 1
ATOM 5806 O O . LYS A 1 742 ? 37.805 25.697 -30.487 1.00 62.50 742 LYS A O 1
ATOM 5811 N N . ALA A 1 743 ? 36.172 24.153 -30.414 1.00 58.56 743 ALA A N 1
ATOM 5812 C CA . ALA A 1 743 ? 36.905 23.142 -31.192 1.00 58.56 743 ALA A CA 1
ATOM 5813 C C . ALA A 1 743 ? 37.330 23.683 -32.571 1.00 58.56 743 ALA A C 1
ATOM 5815 O O . ALA A 1 743 ? 38.467 23.508 -33.004 1.00 58.56 743 ALA A O 1
ATOM 5816 N N . ASN A 1 744 ? 36.440 24.442 -33.211 1.00 58.69 744 ASN A N 1
ATOM 5817 C CA . ASN A 1 744 ? 36.718 25.131 -34.467 1.00 58.69 744 ASN A CA 1
ATOM 5818 C C . ASN A 1 744 ? 37.794 26.226 -34.351 1.00 58.69 744 ASN A C 1
ATOM 5820 O O . ASN A 1 744 ? 38.540 26.428 -35.302 1.00 58.69 744 ASN A O 1
ATOM 5824 N N . LYS A 1 745 ? 37.913 26.906 -33.199 1.00 58.91 745 LYS A N 1
ATOM 5825 C CA . LYS A 1 745 ? 38.991 27.881 -32.937 1.00 58.91 745 LYS A CA 1
ATOM 5826 C C . LYS A 1 745 ? 40.350 27.214 -32.702 1.00 58.91 745 LYS A C 1
ATOM 5828 O O . LYS A 1 745 ? 41.370 27.794 -33.048 1.00 58.91 745 LYS A O 1
ATOM 5833 N N . GLU A 1 746 ? 40.383 26.022 -32.105 1.00 54.94 746 GLU A N 1
ATOM 5834 C CA . GLU A 1 746 ? 41.631 25.292 -31.809 1.00 54.94 746 GLU A CA 1
ATOM 5835 C C . GLU A 1 746 ? 42.223 24.581 -33.041 1.00 54.94 746 GLU A C 1
ATOM 5837 O O . GLU A 1 746 ? 43.431 24.365 -33.099 1.00 54.94 746 GLU A O 1
ATOM 5842 N N . LEU A 1 747 ? 41.403 24.267 -34.051 1.00 54.41 747 LEU A N 1
ATOM 5843 C CA . LEU A 1 747 ? 41.842 23.709 -35.342 1.00 54.41 747 LEU A CA 1
ATOM 5844 C C . LEU A 1 747 ? 42.438 24.768 -36.302 1.00 54.41 747 LEU A C 1
ATOM 5846 O O . LEU A 1 747 ? 43.152 24.414 -37.244 1.00 54.41 747 LEU A O 1
ATOM 5850 N N . ASP A 1 748 ? 42.181 26.053 -36.037 1.00 51.75 748 ASP A N 1
ATOM 5851 C CA . ASP A 1 748 ? 42.548 27.219 -36.861 1.00 51.75 748 ASP A CA 1
ATOM 5852 C C . ASP A 1 748 ? 44.048 27.642 -36.876 1.00 51.75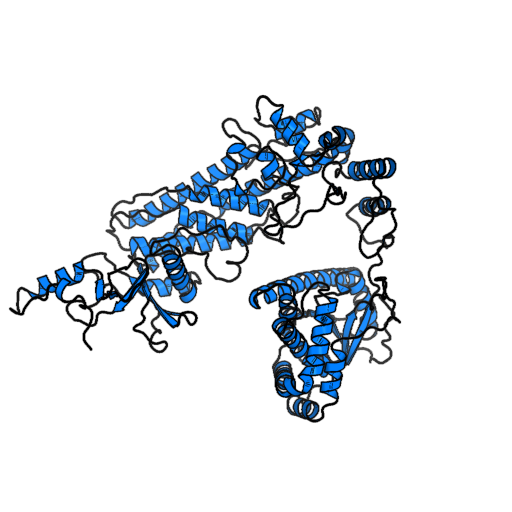 748 ASP A C 1
ATOM 5854 O O . ASP A 1 748 ? 44.427 28.389 -37.773 1.00 51.75 748 ASP A O 1
ATOM 5858 N N . PRO A 1 749 ? 44.986 27.191 -36.008 1.00 50.03 749 PRO A N 1
ATOM 5859 C CA . PRO A 1 749 ? 46.378 27.660 -36.127 1.00 50.03 749 PRO A CA 1
ATOM 5860 C C . PRO A 1 749 ? 47.267 26.862 -37.097 1.00 50.03 749 PRO A C 1
ATOM 5862 O O . PRO A 1 749 ? 48.337 27.352 -37.452 1.00 50.03 749 PRO A O 1
ATOM 5865 N N . ILE A 1 750 ? 46.903 25.626 -37.483 1.00 52.59 750 ILE A N 1
ATOM 5866 C CA . ILE A 1 750 ? 47.882 24.678 -38.074 1.00 52.59 750 ILE A CA 1
ATOM 5867 C C . ILE A 1 750 ? 47.530 24.187 -39.489 1.00 52.59 750 ILE A C 1
ATOM 5869 O O . ILE A 1 750 ? 48.444 23.863 -40.243 1.00 52.59 750 ILE A O 1
ATOM 5873 N N . THR A 1 751 ? 46.257 24.129 -39.902 1.00 50.00 751 THR A N 1
ATOM 5874 C CA . THR A 1 751 ? 45.897 23.374 -41.129 1.00 50.00 751 THR A CA 1
ATOM 5875 C C . THR A 1 751 ? 45.317 24.171 -42.294 1.00 50.00 751 THR A C 1
ATOM 5877 O O . THR A 1 751 ? 45.151 23.593 -43.364 1.00 50.00 751 THR A O 1
ATOM 5880 N N . GLY A 1 752 ? 45.036 25.473 -42.162 1.00 47.53 752 GLY A N 1
ATOM 5881 C CA . GLY A 1 752 ? 44.532 26.290 -43.284 1.00 47.53 752 GLY A CA 1
ATOM 5882 C C . GLY A 1 752 ? 43.246 25.762 -43.951 1.00 47.53 752 GLY A C 1
ATOM 5883 O O . GLY A 1 752 ? 42.907 26.180 -45.057 1.00 47.53 752 GLY A O 1
ATOM 5884 N N . GLY A 1 753 ? 42.540 24.824 -43.310 1.00 49.59 753 GLY A N 1
ATOM 5885 C CA . GLY A 1 753 ? 41.297 24.236 -43.796 1.00 49.59 753 GLY A CA 1
ATOM 5886 C C . GLY A 1 753 ? 40.098 25.084 -43.384 1.00 49.59 753 GLY A C 1
ATOM 5887 O O . GLY A 1 753 ? 40.077 25.642 -42.292 1.00 49.59 753 GLY A O 1
ATOM 5888 N N . GLN A 1 754 ? 39.091 25.186 -44.255 1.00 51.97 754 GLN A N 1
ATOM 5889 C CA . GLN A 1 754 ? 37.866 25.951 -44.004 1.00 51.97 754 GLN A CA 1
ATOM 5890 C C . GLN A 1 754 ? 37.225 25.573 -42.656 1.00 51.97 754 GLN A C 1
ATOM 5892 O O . GLN A 1 754 ? 36.636 24.501 -42.512 1.00 51.97 754 GLN A O 1
ATOM 5897 N N . VAL A 1 755 ? 37.306 26.478 -41.678 1.00 52.06 755 VAL A N 1
ATOM 5898 C CA . VAL A 1 755 ? 36.642 26.344 -40.378 1.00 52.06 755 VAL A CA 1
ATOM 5899 C C . VAL A 1 755 ? 35.127 26.386 -40.599 1.00 52.06 755 VAL A C 1
ATOM 5901 O O . VAL A 1 755 ? 34.557 27.439 -40.905 1.00 52.06 755 VAL A O 1
ATOM 5904 N N . LYS A 1 756 ? 34.445 25.242 -40.468 1.00 56.22 756 LYS A N 1
ATOM 5905 C CA . LYS A 1 756 ? 32.977 25.191 -40.530 1.00 56.22 756 LYS A CA 1
ATOM 5906 C C . LYS A 1 756 ? 32.412 25.932 -39.319 1.00 56.22 756 LYS A C 1
ATOM 5908 O O . LYS A 1 756 ? 32.566 25.474 -38.196 1.00 56.22 756 LYS A O 1
ATOM 5913 N N . LYS A 1 757 ? 31.728 27.066 -39.517 1.00 57.62 757 LYS A N 1
ATOM 5914 C CA . LYS A 1 757 ? 30.993 27.748 -38.430 1.00 57.62 757 LYS A CA 1
ATOM 5915 C C . LYS A 1 757 ? 30.020 26.757 -37.786 1.00 57.62 757 LYS A C 1
ATOM 5917 O O . LYS A 1 757 ? 29.391 25.994 -38.509 1.00 57.62 757 LYS A O 1
ATOM 5922 N N . CYS A 1 758 ? 29.795 26.783 -36.477 1.00 58.34 758 CYS A N 1
ATOM 5923 C CA . CYS A 1 758 ? 28.854 25.834 -35.856 1.00 58.34 758 CYS A CA 1
ATOM 5924 C C . CYS A 1 758 ? 27.425 25.950 -36.393 1.00 58.34 758 CYS A C 1
ATOM 5926 O O . CYS A 1 758 ? 26.719 24.956 -36.501 1.00 58.34 758 CYS A O 1
ATOM 5928 N N . SER A 1 759 ? 27.036 27.142 -36.852 1.00 57.50 759 SER A N 1
ATOM 5929 C CA . SER A 1 759 ? 25.794 27.358 -37.602 1.00 57.50 759 SER A CA 1
ATOM 5930 C C . SER A 1 759 ? 25.733 26.618 -38.947 1.00 57.50 759 SER A C 1
ATOM 5932 O O . SER A 1 759 ? 24.640 26.370 -39.432 1.00 57.50 759 SER A O 1
ATOM 5934 N N . SER A 1 760 ? 26.880 26.285 -39.548 1.00 57.09 760 SER A N 1
ATOM 5935 C CA . SER A 1 760 ? 26.999 25.518 -40.799 1.00 57.09 760 SER A CA 1
ATOM 5936 C C . SER A 1 760 ? 26.997 24.000 -40.602 1.00 57.09 760 SER A C 1
ATOM 5938 O O . SER A 1 760 ? 26.915 23.271 -41.583 1.00 57.09 760 SER A O 1
ATOM 5940 N N . LEU A 1 761 ? 27.092 23.525 -39.354 1.00 58.59 761 LEU A N 1
ATOM 5941 C CA . LEU A 1 761 ? 26.903 22.112 -39.024 1.00 58.59 761 LEU A CA 1
ATOM 5942 C C . LEU A 1 761 ? 25.439 21.786 -38.699 1.00 58.59 761 LEU A C 1
ATOM 5944 O O . LEU A 1 761 ? 25.081 20.615 -38.695 1.00 58.59 761 LEU A O 1
ATOM 5948 N N . ASN A 1 762 ? 24.596 22.795 -38.438 1.00 63.28 762 ASN A N 1
ATOM 5949 C CA . ASN A 1 762 ? 23.164 22.570 -38.265 1.00 63.28 762 ASN A CA 1
ATOM 5950 C C . ASN A 1 762 ? 22.624 21.840 -39.498 1.00 63.28 762 ASN A C 1
ATOM 5952 O O . ASN A 1 762 ? 22.828 22.314 -40.619 1.00 63.28 762 ASN A O 1
ATOM 5956 N N . LYS A 1 763 ? 21.935 20.712 -39.298 1.00 58.06 763 LYS A N 1
ATOM 5957 C CA . LYS A 1 763 ? 21.242 20.035 -40.396 1.00 58.06 763 LYS A CA 1
ATOM 5958 C C . LYS A 1 763 ? 20.168 20.985 -40.916 1.00 58.06 763 LYS A C 1
ATOM 5960 O O . LYS A 1 763 ? 19.183 21.246 -40.232 1.00 58.06 763 LYS A O 1
ATOM 5965 N N . VAL A 1 764 ? 20.393 21.566 -42.090 1.00 46.12 764 VAL A N 1
ATOM 5966 C CA . VAL A 1 764 ? 19.364 22.335 -42.788 1.00 46.12 764 VAL A CA 1
ATOM 5967 C C . VAL A 1 764 ? 18.395 21.310 -43.364 1.00 46.12 764 VAL A C 1
ATOM 5969 O O . VAL A 1 764 ? 18.828 20.363 -44.015 1.00 46.12 764 VAL A O 1
ATOM 5972 N N . GLY A 1 765 ? 17.113 21.439 -43.024 1.00 43.31 765 GLY A N 1
ATOM 5973 C CA . GLY A 1 765 ? 16.090 20.470 -43.396 1.00 43.31 765 GLY A CA 1
ATOM 5974 C C . GLY A 1 765 ? 16.017 20.234 -44.905 1.00 43.31 765 GLY A C 1
ATOM 5975 O O . GLY A 1 765 ? 16.037 21.188 -45.678 1.00 43.31 765 GLY A O 1
ATOM 5976 N N . GLY A 1 766 ? 15.869 18.957 -45.263 1.00 43.03 766 GLY A N 1
ATOM 5977 C CA . GLY A 1 766 ? 15.485 18.481 -46.589 1.00 43.03 766 GLY A CA 1
ATOM 5978 C C . GLY A 1 766 ? 16.622 18.392 -47.601 1.00 43.03 766 GLY A C 1
ATOM 5979 O O . GLY A 1 766 ? 16.927 19.377 -48.254 1.00 43.03 766 GLY A O 1
ATOM 5980 N N . GLU A 1 767 ? 17.171 17.192 -47.773 1.00 27.97 767 GLU A N 1
ATOM 5981 C CA . GLU A 1 767 ? 17.468 16.580 -49.076 1.00 27.97 767 GLU A CA 1
ATOM 5982 C C . GLU A 1 767 ? 17.718 15.074 -48.849 1.00 27.97 767 GLU A C 1
ATOM 5984 O O . GLU A 1 767 ? 18.203 14.688 -47.785 1.00 27.97 767 GLU A O 1
ATOM 5989 N N . GLU A 1 768 ? 17.244 14.280 -49.813 1.00 30.59 768 GLU A N 1
ATOM 5990 C CA . GLU A 1 768 ? 16.914 12.835 -49.832 1.00 30.59 768 GLU A CA 1
ATOM 5991 C C . GLU A 1 768 ? 17.791 11.841 -49.049 1.00 30.59 768 GLU A C 1
ATOM 5993 O O . GLU A 1 768 ? 19.041 11.909 -49.116 1.00 30.59 768 GLU A O 1
#

Radius of gyration: 33.37 Å; Cα contacts (8 Å, |Δi|>4): 1174; chains: 1; bounding box: 90×80×89 Å

InterPro domains:
  IPR017853 Glycoside hydrolase superfamily [SSF51445] (283-317)
  IPR038622 Cyclodipeptide synthase superfamily [G3DSA:3.40.50.11710] (5-197)

Sequence (768 aa):
MYPLNLEPYAAGGHCAVAICLGETPLIDPDNVCDLVKSLQEKFTDIAFLICDEIHKYEMMIPRNMTITRAQRLAIKKGDDMDAILNTAFKRLRQNGQLSSNLTILRWSQIEDQDYQKVHDIMYQYRKNFDEELRASSGFYIKRRLAVVTLTEERLENFTKYTLAELPVQLVGFNYDNRQYTTIFHPVYPRKNPDGSAGNVNSAYVSPIDTVVQAYRNNSDVVGDISRSVPHMEAGKVRRVFFDRPVPEEVKEKLCANGLDAPLVEAALNLLEGWAFDDQLIGYDDEETFADKKAWAGGYCFGGTMIWSIDFQPSDNSTDGYVPALPDLDGIGAIPKDLQDKWAEQWADAYIKSQKDNTNWAQNLYRNLFEKKDHTKFSCVTPNSQCDFEASCAEFNKVGKGGLYYLFQSMSSFHTFMKALNQQYDSKITLPLAAASEMRLILDIKSGLPQTTINIGSVLGSAFSMANAIAAPLPGVGGPLAGISGLASMIRTFTSTVGGNDNAVDATDTLTFAVKTAAVERKRKIADIVSSEYGDFGHAQADLPKTMLVGGADNPAIKALGYGAWLRDSDLTDLSGAEERMSDKMNQALLWQMAIFFKGFYVVIRDDLPINRCTHPNNTWDDRTNRCVDILSWWPKSASGRVGSDLAMEKVWAKWNMSPLWTLLNAVECWENNGGKIGDAKVKALQSEWANGVPLPCFFAMPVLKGNWSKDAASDGAIWLAGDFVGQEGQDGRLWPKDKCDKANKELDPITGGQVKKCSSLNKVGGEE

Secondary structure (DSSP, 8-state):
------TTS-TTEEEEEEE-SSS-GGGSHHHHHHHHHHHTTTEEEEEEEE-HHHHHHHHTSSS---HHHHHHHHHHHHHHHHHHHHHHHHHHHHTT---SEEEEEEGGGT--HHHHHHHHHHHHHGGGGHHHHHHHHHHHHHHH-TT----HHHHHHHHHHHHHHHHHHHH-EEETTEEE-EEEEEEPPPPPTTSPPP-TTS----TTHHHHHHHHH-HHHHHHHHHH-TTPPPPEEEEEE-----SS-----S---SS-THHHHHHHTT--S--BTTB-----SHHHHHHHHHHHHHTT-TTT--SS---PPP------S--PPP-GGG-----HHHHTT-HHHHHHHHHHH-S--TTHHHHHHHHH-TTS-GGGB-TTSTTS-B-----HHHHHHTT-TTHHHHHHHHHHHHHHHHHHHHHHHHH-S--HHHHHHHHHHTT--S-PPP-EEEHHHHHHHHHHHHHHHS-SSSS--HHHHHHHHHHHHHTT---EEEPPSSHHHHHHHHHHHHHHHHHHHHHHHHHHHHHHHT-TT--GGGS-GGG--SSSSSHHHHHHTTTTT---S-TT--HHHHHHHHHHHHHHHHHHHHHHHH-EEEEEETTS-GGG--STTEEEETTTTEEEEEEEE-S-STTPPEEE-THHHHHHHHTT--HHHHHHHHHHHHHHTTSS-PPP-TT--SSSTTTTPPPTTTT---EEEEEE---GGGTT-EEE-SS-TT-TT-TT-EESHHHHHHHHHHSTTTS------HHHHS--S---

Foldseek 3Di:
DDDDDPVVAAAAAEAEEEEDLLDFPLLDLVVLLVVQLRVNVRYQYYEYEQALQLQLLVQCQPDVDDSVRSSVVSVVSSVSSVVSNVVSVVVCVVVVNHRHHYHYHYPVQQCDPLLVQLLVLLVVCVVVCVVLLLQLQVVVSCVSPVPGDDDPSSSVSVSSSLSSCQSCQWFNTDDPNDGHQHYEYEDEADQDPQRHGDDPPRDDDPSSVSVNVVLVPDPVSVVSSCVSCVPTDTHDYDYDYDTDPGPDDPPDPDDDDDDDPVLVRLVSVLQPDDDHDPDRDGDPDPVSVVSVQVSCLVQLVFQQDDPRDDDDDDDDDDDDDDPDPDDPPPDDDDPPVNCCTHLLSVLLVQCVPDPALAQSVLVVLCVLPVPFDSLQCRQLFLQGHNDDDDDLVSCSVSVRSNNVLVSVLSNLLSLLLNLVLVLLVPFLQQPLVLLVVLCVLLVQAAFFPKDWFALLLLQLQLLLLQLQVPDDDDDCALSNLLSVQLSVVSNPPRDTQIFDGTPVRVSVSVSVSSVVSSVVSSVVSSLQSNCLSPHPPRHVVPGRPSQQCADRDGSSSSNSHSSSSVDPDPSNDCVVSSVVSSLRSSVLRSLSCCCTRFVKEKEWAQVAAPVRLPDLQWDADPVVRIIIGIWTQPPVDLQTFTGDDCSVSVVCVVSVADSVLLRVLQVQLCQVVQNDQDRQDSPPRHDQPVPRHGTRNSSHDHYFYFHQDPDPLQHRWTQGDDCDGNCHPSHQAIPPLSNSVVSLVVVPPPDPDDRQRSVNSRPDDDDD

Solvent-accessible surface area (backbone atoms only — not comparable to full-atom values): 42927 Å² total; per-residue (Å²): 112,59,91,76,89,59,81,94,53,61,74,72,34,61,33,31,37,48,42,58,84,88,73,47,56,61,81,39,42,66,52,44,45,53,51,50,56,60,48,47,76,31,24,40,36,42,36,38,34,34,41,18,68,55,36,13,33,58,51,34,59,89,41,101,45,55,65,71,62,14,34,53,54,18,44,51,55,35,52,56,49,50,55,39,51,52,51,29,50,49,52,34,54,76,67,71,67,62,89,43,50,78,44,83,40,53,43,75,75,40,67,44,75,62,43,49,56,42,36,52,51,46,62,73,50,38,80,83,42,48,68,48,42,45,52,22,26,51,51,55,48,49,73,77,35,83,87,60,83,90,43,72,68,47,38,52,36,32,34,53,31,52,47,66,48,42,36,46,58,52,38,21,44,54,54,94,96,39,75,36,29,42,31,39,33,59,33,61,41,34,58,41,98,85,70,46,85,30,48,94,83,34,79,69,77,63,57,59,49,65,40,54,50,54,52,70,71,31,66,66,58,46,50,51,44,49,70,75,41,66,87,61,54,71,24,46,76,42,80,40,48,29,74,60,88,65,99,63,79,87,76,75,80,81,84,78,85,86,70,76,68,68,62,63,59,57,59,57,69,64,48,85,34,79,76,59,92,99,42,88,40,70,70,89,47,76,64,51,49,50,50,49,46,52,52,27,34,72,71,21,40,31,38,71,77,79,89,84,70,87,84,80,79,93,78,92,80,91,84,91,80,78,91,67,76,80,76,72,89,74,63,73,77,76,58,71,80,60,61,76,38,27,34,54,50,45,51,36,51,50,52,72,70,43,97,62,52,60,39,41,62,32,53,49,51,34,73,77,37,77,88,53,80,43,76,43,29,40,50,43,44,50,84,54,50,45,50,78,88,79,49,53,71,56,29,35,76,73,75,42,10,18,39,47,55,53,55,46,16,48,32,40,48,46,48,37,51,26,44,56,53,54,49,48,75,76,62,64,62,76,52,70,63,56,60,53,49,49,36,60,55,63,66,66,65,67,66,46,77,69,56,69,57,67,50,19,59,28,47,31,56,22,34,50,47,50,28,54,60,55,63,84,73,94,68,90,39,28,63,31,23,52,36,46,20,53,30,59,60,35,64,69,40,77,61,67,48,81,34,62,53,43,46,72,34,55,57,48,39,50,50,50,47,51,51,52,53,51,54,57,47,56,49,50,55,35,50,46,33,13,10,54,31,16,31,92,95,35,52,36,83,73,47,44,73,67,24,51,73,26,90,40,85,44,47,37,54,5,44,46,21,95,48,35,32,62,70,93,61,70,68,77,69,53,66,76,45,50,57,57,28,46,56,42,30,50,52,38,44,49,51,52,47,39,42,71,77,36,36,44,32,40,33,35,26,78,81,39,55,75,96,65,33,73,48,84,54,35,32,64,39,82,92,77,73,37,20,40,32,45,32,24,36,50,64,87,48,61,85,38,46,41,38,84,52,73,37,56,45,53,47,26,67,74,69,75,45,57,68,55,52,47,53,48,27,12,48,56,18,19,60,76,44,70,34,34,73,35,73,59,57,76,83,70,56,72,80,56,60,92,74,81,41,70,54,61,11,59,53,41,40,58,70,48,44,30,35,79,38,86,46,87,64,38,58,43,28,31,33,26,46,58,93,37,71,68,37,73,93,38,45,35,32,60,41,68,54,60,34,31,55,43,46,44,58,69,56,61,84,81,66,88,64,87,70,71,52,58,79,71,67,33,55,72,83,85,80,135

pLDDT: mean 71.54, std 20.21, range [21.28, 98.38]

Mean predicted aligned error: 20.62 Å

Nearest PDB structures (foldseek):
  5ocd-assembly5_E  TM=7.024E-01  e=1.494E-06  Fluoribacter dumoffii NY 23
  9j61-assembly7_G  TM=7.372E-01  e=1.641E-05  Streptomyces cinnamoneus
  9j61-assembly1_A  TM=7.162E-01  e=1.641E-05  Streptomyces cinnamoneus
  9j61-assembly2_B  TM=7.644E-01  e=5.560E-05  Streptomyces cinnamoneus
  9j61-assembly8_H  TM=7.296E-01  e=4.239E-05  Streptomyces cinnamoneus